Protein AF-0000000084422857 (afdb_homodimer)

Nearest PDB structures (foldseek):
  7nqh-assembly1_Bw  TM=5.079E-01  e=3.315E-03  Sus scrofa
  7l20-assembly1_5  TM=5.052E-01  e=7.073E-02  Homo sapiens
  7oi6-assembly1_5  TM=4.674E-01  e=1.037E-01  Homo sapiens
  6vmi-assembly1_s  TM=4.384E-01  e=9.295E-02  Homo sapiens
  7a5g-assembly1_53  TM=4.399E-01  e=1.290E-01  Homo sapiens

Radius of gyration: 30.98 Å; Cα contacts (8 Å, |Δi|>4): 1286; chains: 2; bounding box: 88×101×85 Å

Solvent-accessible surface area (backbone atoms only — not comparable to full-atom values): 49419 Å² total; per-residue (Å²): 133,88,72,71,28,60,42,71,68,48,36,54,52,49,35,54,75,68,71,48,62,88,83,58,44,53,79,71,50,79,84,55,50,40,20,89,60,55,47,70,70,57,42,56,39,62,34,55,25,46,40,84,39,53,41,39,59,63,38,37,59,70,56,34,38,74,70,71,34,45,66,67,38,37,53,50,26,44,52,50,46,69,66,38,79,30,41,65,54,43,48,72,46,30,70,57,52,64,69,56,39,33,66,72,29,36,71,76,21,18,57,44,25,61,26,49,52,30,43,46,56,26,59,43,65,54,78,55,62,79,70,74,75,64,80,81,75,76,74,81,76,82,46,75,86,78,81,85,80,83,73,83,78,77,76,76,80,70,80,79,76,79,78,83,82,78,82,77,78,79,79,79,79,85,73,78,85,76,77,79,77,73,82,58,77,71,72,68,74,75,75,79,78,68,72,83,72,80,72,58,52,38,67,80,76,75,72,86,78,67,92,49,67,81,64,65,52,54,36,90,33,48,53,38,29,44,50,19,50,42,41,45,58,29,55,65,47,57,59,47,54,70,58,47,59,50,54,39,53,42,60,52,76,27,41,25,35,35,70,88,63,47,75,46,35,44,21,70,36,57,15,29,31,29,35,62,82,40,68,78,42,50,77,70,30,40,28,45,65,36,29,38,46,49,88,75,39,97,51,35,61,53,55,53,48,26,53,50,40,36,52,51,13,41,43,34,64,54,59,81,56,79,86,60,44,41,98,85,56,35,36,74,48,45,36,44,33,33,24,28,48,30,32,33,48,28,43,35,38,33,36,68,65,27,52,30,55,54,34,45,62,59,70,67,75,71,72,66,64,65,83,72,73,70,74,81,64,60,81,82,66,61,71,71,78,84,76,58,44,39,35,37,40,32,29,30,61,34,41,64,58,36,45,42,31,47,56,33,48,50,23,51,52,39,16,42,52,53,47,54,42,50,54,50,51,52,52,52,54,52,54,60,69,72,104,130,89,72,71,28,60,41,72,69,47,38,54,53,49,36,54,73,69,71,47,61,88,83,57,43,53,77,71,48,78,84,55,49,40,20,90,60,56,46,71,70,59,41,56,39,64,32,56,26,45,40,85,40,53,40,38,59,62,38,37,59,68,57,33,38,75,70,70,33,45,66,68,40,38,52,50,27,44,53,51,46,69,66,39,80,28,41,64,55,43,46,72,46,30,71,56,53,66,70,56,38,34,67,71,29,38,71,76,21,18,56,45,25,62,28,50,52,30,44,48,57,24,59,42,66,55,77,59,62,80,68,75,75,65,76,81,75,76,74,81,78,82,48,73,83,80,77,85,78,79,74,80,75,76,78,78,81,74,83,81,80,79,77,82,81,76,84,78,80,81,80,79,78,86,74,78,85,77,74,80,78,74,81,60,78,71,72,69,74,75,76,80,78,69,74,84,69,80,73,59,51,39,68,80,75,75,70,86,78,67,93,51,66,81,65,65,52,54,38,90,33,50,53,38,30,43,49,19,51,44,41,45,57,29,56,66,48,55,60,48,53,69,59,47,57,50,56,40,54,43,59,51,76,29,41,24,35,35,69,88,61,48,75,48,35,43,19,68,36,58,16,30,32,28,34,63,82,39,72,78,42,49,77,69,30,40,28,46,64,34,28,37,45,49,88,75,39,97,50,37,61,54,55,53,47,24,52,49,39,37,51,51,14,40,43,33,63,53,60,80,54,78,86,61,42,41,98,83,55,36,36,74,47,46,37,44,34,32,24,27,48,30,32,33,47,28,41,34,36,32,37,68,64,26,51,30,54,56,35,45,61,60,71,66,75,72,73,67,65,67,86,72,72,66,72,79,64,60,79,84,66,60,71,71,78,84,78,59,43,39,36,37,40,32,28,30,60,34,40,66,57,36,44,43,30,47,55,34,47,52,22,51,52,39,16,41,53,53,46,54,41,50,54,50,51,52,52,54,53,52,54,59,70,70,104

Sequence (870 aa):
MAFLPDSQRSWLKRIETAKLQTTKTIHSFESAASGSKITLQQFLLLRVLWVKNEANELSDLSKLSKWNIPQQNIEAARKHLKALPNWVQYISTISKNLSWHQEKGFSSLGTFSLVRLYQLNSKSLDISQRLFIPKLEFSPMRTRSHGLAGSAQARDGNPVTPTRSKKKATASDYSSLVDEATADFEGIHIDDDESPESLLHISPFSPPTGDLGPAFKSISDEQIVNTALLLYLQALLINICEIGADWTPERRALVVKKKDGQKVYEARVDGFLRYQHDENSPIMAIVEVKPSIREQTLETDAIRMQEGAQMAAWISQHPPTPSELTPGGIFSRLLVSQDRHQIYLTFAEFDTDYVHYICDTTSSPKLSTPLGKKPSTPPSQIPPPKLSFLKMNEYGPFDIGIESHMSSLGQIVLAFSCRACEIRKKALSKAQRQKMAFLPDSQRSWLKRIETAKLQTTKTIHSFESAASGSKITLQQFLLLRVLWVKNEANELSDLSKLSKWNIPQQNIEAARKHLKALPNWVQYISTISKNLSWHQEKGFSSLGTFSLVRLYQLNSKSLDISQRLFIPKLEFSPMRTRSHGLAGSAQARDGNPVTPTRSKKKATASDYSSLVDEATADFEGIHIDDDESPESLLHISPFSPPTGDLGPAFKSISDEQIVNTALLLYLQALLINICEIGADWTPERRALVVKKKDGQKVYEARVDGFLRYQHDENSPIMAIVEVKPSIREQTLETDAIRMQEGAQMAAWISQHPPTPSELTPGGIFSRLLVSQDRHQIYLTFAEFDTDYVHYICDTTSSPKLSTPLGKKPSTPPSQIPPPKLSFLKMNEYGPFDIGIESHMSSLGQIVLAFSCRACEIRKKALSKAQRQK

Structure (mmCIF, N/CA/C/O backbone):
data_AF-0000000084422857-model_v1
#
loop_
_entity.id
_entity.type
_entity.pdbx_description
1 polymer 'Uncharacterized protein'
#
loop_
_atom_site.group_PDB
_atom_site.id
_atom_site.type_symbol
_atom_site.label_atom_id
_atom_site.label_alt_id
_atom_site.label_comp_id
_atom_site.label_asym_id
_atom_site.label_entity_id
_atom_site.label_seq_id
_atom_site.pdbx_PDB_ins_code
_atom_site.Cartn_x
_atom_site.Cartn_y
_atom_site.Cartn_z
_atom_site.occupancy
_atom_site.B_iso_or_equiv
_atom_site.auth_seq_id
_atom_site.auth_comp_id
_atom_site.auth_asym_id
_atom_site.auth_atom_id
_atom_site.pdbx_PDB_model_num
ATOM 1 N N . MET A 1 1 ? -7.625 -7.953 -33.094 1 36.84 1 MET A N 1
ATOM 2 C CA . MET A 1 1 ? -7.344 -7.824 -31.656 1 36.84 1 MET A CA 1
ATOM 3 C C . MET A 1 1 ? -6.363 -8.898 -31.203 1 36.84 1 MET A C 1
ATOM 5 O O . MET A 1 1 ? -6.656 -10.094 -31.297 1 36.84 1 MET A O 1
ATOM 9 N N . ALA A 1 2 ? -5.105 -8.805 -31.516 1 50.41 2 ALA A N 1
ATOM 10 C CA . ALA A 1 2 ? -4.039 -9.805 -31.562 1 50.41 2 ALA A CA 1
ATOM 11 C C . ALA A 1 2 ? -3.838 -10.461 -30.203 1 50.41 2 ALA A C 1
ATOM 13 O O . ALA A 1 2 ? -3.711 -9.766 -29.188 1 50.41 2 ALA A O 1
ATOM 14 N N . PHE A 1 3 ? -4.383 -11.773 -29.922 1 76.44 3 PHE A N 1
ATOM 15 C CA . PHE A 1 3 ? -4.375 -12.703 -28.797 1 76.44 3 PHE A CA 1
ATOM 16 C C . PHE A 1 3 ? -2.967 -13.234 -28.547 1 76.44 3 PHE A C 1
ATOM 18 O O . PHE A 1 3 ? -2.168 -13.352 -29.484 1 76.44 3 PHE A O 1
ATOM 25 N N . LEU A 1 4 ? -2.543 -13.18 -27.375 1 91.62 4 LEU A N 1
ATOM 26 C CA . LEU A 1 4 ? -1.297 -13.836 -26.984 1 91.62 4 LEU A CA 1
ATOM 27 C C . LEU A 1 4 ? -1.314 -15.305 -27.391 1 91.62 4 LEU A C 1
ATOM 29 O O . LEU A 1 4 ? -2.375 -15.938 -27.406 1 91.62 4 LEU A O 1
ATOM 33 N N . PRO A 1 5 ? -0.218 -15.758 -27.984 1 95.75 5 PRO A N 1
ATOM 34 C CA . PRO A 1 5 ? -0.209 -17.172 -28.375 1 95.75 5 PRO A CA 1
ATOM 35 C C . PRO A 1 5 ? -0.528 -18.109 -27.219 1 95.75 5 PRO A C 1
ATOM 37 O O . PRO A 1 5 ? -0.046 -17.906 -26.094 1 95.75 5 PRO A O 1
ATOM 40 N N . ASP A 1 6 ? -1.308 -19.141 -27.484 1 95.94 6 ASP A N 1
ATOM 41 C CA . ASP A 1 6 ? -1.706 -20.094 -26.453 1 95.94 6 ASP A CA 1
ATOM 42 C C . ASP A 1 6 ? -1.127 -21.484 -26.75 1 95.94 6 ASP A C 1
ATOM 44 O O . ASP A 1 6 ? -1.357 -22.422 -25.984 1 95.94 6 ASP A O 1
ATOM 48 N N . SER A 1 7 ? -0.45 -21.578 -27.875 1 94.94 7 SER A N 1
ATOM 49 C CA . SER A 1 7 ? 0.187 -22.828 -28.297 1 94.94 7 SER A CA 1
ATOM 50 C C . SER A 1 7 ? 1.468 -22.562 -29.078 1 94.94 7 SER A C 1
ATOM 52 O O . SER A 1 7 ? 1.715 -21.422 -29.5 1 94.94 7 SER A O 1
ATOM 54 N N . GLN A 1 8 ? 2.217 -23.625 -29.203 1 93.81 8 GLN A N 1
ATOM 55 C CA . GLN A 1 8 ? 3.439 -23.5 -30 1 93.81 8 GLN A CA 1
ATOM 56 C C . GLN A 1 8 ? 3.131 -23.062 -31.422 1 93.81 8 GLN A C 1
ATOM 58 O O . GLN A 1 8 ? 3.834 -22.234 -32 1 93.81 8 GLN A O 1
ATOM 63 N N . ARG A 1 9 ? 2.133 -23.625 -31.953 1 93 9 ARG A N 1
ATOM 64 C CA . ARG A 1 9 ? 1.729 -23.297 -33.312 1 93 9 ARG A CA 1
ATOM 65 C C . ARG A 1 9 ? 1.381 -21.828 -33.438 1 93 9 ARG A C 1
ATOM 67 O O . ARG A 1 9 ? 1.827 -21.156 -34.375 1 93 9 ARG A O 1
ATOM 74 N N . SER A 1 10 ? 0.589 -21.406 -32.5 1 94 10 SER A N 1
ATOM 75 C CA . SER A 1 10 ? 0.196 -20 -32.5 1 94 10 SER A CA 1
ATOM 76 C C . SER A 1 10 ? 1.395 -19.094 -32.25 1 94 10 SER A C 1
ATOM 78 O O . SER A 1 10 ? 1.451 -17.984 -32.781 1 94 10 SER A O 1
ATOM 80 N N . TRP A 1 11 ? 2.223 -19.516 -31.484 1 95.12 11 TRP A N 1
ATOM 81 C CA . TRP A 1 11 ? 3.445 -18.766 -31.234 1 95.12 11 TRP A CA 1
ATOM 82 C C . TRP A 1 11 ? 4.281 -18.625 -32.5 1 95.12 11 TRP A C 1
ATOM 84 O O . TRP A 1 11 ? 4.73 -17.531 -32.844 1 95.12 11 TRP A O 1
ATOM 94 N N . LEU A 1 12 ? 4.512 -19.672 -33.219 1 93.06 12 LEU A N 1
ATOM 95 C CA . LEU A 1 12 ? 5.273 -19.656 -34.469 1 93.06 12 LEU A CA 1
ATOM 96 C C . LEU A 1 12 ? 4.664 -18.688 -35.469 1 93.06 12 LEU A C 1
ATOM 98 O O . LEU A 1 12 ? 5.383 -17.953 -36.156 1 93.06 12 LEU A O 1
ATOM 102 N N . LYS A 1 13 ? 3.398 -18.703 -35.531 1 92.81 13 LYS A N 1
ATOM 103 C CA . LYS A 1 13 ? 2.705 -17.781 -36.406 1 92.81 13 LYS A CA 1
ATOM 104 C C . LYS A 1 13 ? 2.979 -16.328 -36.031 1 92.81 13 LYS A C 1
ATOM 106 O O . LYS A 1 13 ? 3.184 -15.484 -36.906 1 92.81 13 LYS A O 1
ATOM 111 N N . ARG A 1 14 ? 2.963 -16.109 -34.781 1 93.38 14 ARG A N 1
ATOM 112 C CA . ARG A 1 14 ? 3.188 -14.742 -34.281 1 93.38 14 ARG A CA 1
ATOM 113 C C . ARG A 1 14 ? 4.629 -14.312 -34.531 1 93.38 14 ARG A C 1
ATOM 115 O O . ARG A 1 14 ? 4.887 -13.141 -34.844 1 93.38 14 ARG A O 1
ATOM 122 N N . ILE A 1 15 ? 5.516 -15.211 -34.344 1 93.25 15 ILE A N 1
ATOM 123 C CA . ILE A 1 15 ? 6.926 -14.938 -34.625 1 93.25 15 ILE A CA 1
ATOM 124 C C . ILE A 1 15 ? 7.102 -14.531 -36.094 1 93.25 15 ILE A C 1
ATOM 126 O O . ILE A 1 15 ? 7.816 -13.57 -36.375 1 93.25 15 ILE A O 1
ATOM 130 N N . GLU A 1 16 ? 6.5 -15.203 -36.938 1 91.94 16 GLU A N 1
ATOM 131 C CA . GLU A 1 16 ? 6.559 -14.891 -38.344 1 91.94 16 GLU A CA 1
ATOM 132 C C . GLU A 1 16 ? 5.965 -13.516 -38.656 1 91.94 16 GLU A C 1
ATOM 134 O O . GLU A 1 16 ? 6.555 -12.727 -39.375 1 91.94 16 GLU A O 1
ATOM 139 N N . THR A 1 17 ? 4.844 -13.289 -38.031 1 91.56 17 THR A N 1
ATOM 140 C CA . THR A 1 17 ? 4.152 -12.023 -38.281 1 91.56 17 THR A CA 1
ATOM 141 C C . THR A 1 17 ? 4.977 -10.859 -37.719 1 91.56 17 THR A C 1
ATOM 143 O O . THR A 1 17 ? 4.961 -9.766 -38.312 1 91.56 17 THR A O 1
ATOM 146 N N . ALA A 1 18 ? 5.652 -11.109 -36.688 1 91.25 18 ALA A N 1
ATOM 147 C CA . ALA A 1 18 ? 6.457 -10.062 -36.062 1 91.25 18 ALA A CA 1
ATOM 148 C C . ALA A 1 18 ? 7.82 -9.945 -36.719 1 91.25 18 ALA A C 1
ATOM 150 O O . ALA A 1 18 ? 8.664 -9.148 -36.312 1 91.25 18 ALA A O 1
ATOM 151 N N . LYS A 1 19 ? 8.133 -10.773 -37.719 1 89.75 19 LYS A N 1
ATOM 152 C CA . LYS A 1 19 ? 9.375 -10.781 -38.5 1 89.75 19 LYS A CA 1
ATOM 153 C C . LYS A 1 19 ? 10.57 -11.078 -37.594 1 89.75 19 LYS A C 1
ATOM 155 O O . LYS A 1 19 ? 11.609 -10.414 -37.688 1 89.75 19 LYS A O 1
ATOM 160 N N . LEU A 1 20 ? 10.312 -11.961 -36.719 1 89.56 20 LEU A N 1
ATOM 161 C CA . LEU A 1 20 ? 11.383 -12.453 -35.844 1 89.56 20 LEU A CA 1
ATOM 162 C C . LEU A 1 20 ? 11.875 -13.812 -36.312 1 89.56 20 LEU A C 1
ATOM 164 O O . LEU A 1 20 ? 11.109 -14.594 -36.875 1 89.56 20 LEU A O 1
ATOM 168 N N . GLN A 1 21 ? 13.195 -13.953 -36.156 1 84.56 21 GLN A N 1
ATOM 169 C CA . GLN A 1 21 ? 13.742 -15.281 -36.406 1 84.56 21 GLN A CA 1
ATOM 170 C C . GLN A 1 21 ? 13.508 -16.219 -35.219 1 84.56 21 GLN A C 1
ATOM 172 O O . GLN A 1 21 ? 13.617 -15.797 -34.062 1 84.56 21 GLN A O 1
ATOM 177 N N . THR A 1 22 ? 13.25 -17.422 -35.531 1 78.62 22 THR A N 1
ATOM 178 C CA . THR A 1 22 ? 12.992 -18.406 -34.469 1 78.62 22 THR A CA 1
ATOM 179 C C . THR A 1 22 ? 14.25 -18.672 -33.656 1 78.62 22 THR A C 1
ATOM 181 O O . THR A 1 22 ? 14.164 -19.172 -32.531 1 78.62 22 THR A O 1
ATOM 184 N N . THR A 1 23 ? 15.398 -18.328 -34.156 1 79.5 23 THR A N 1
ATOM 185 C CA . THR A 1 23 ? 16.672 -18.578 -33.5 1 79.5 23 THR A CA 1
ATOM 186 C C . THR A 1 23 ? 17.016 -17.438 -32.531 1 79.5 23 THR A C 1
ATOM 188 O O . THR A 1 23 ? 17.922 -17.562 -31.703 1 79.5 23 THR A O 1
ATOM 191 N N . LYS A 1 24 ? 16.281 -16.438 -32.688 1 86.19 24 LYS A N 1
ATOM 192 C CA . LYS A 1 24 ? 16.547 -15.289 -31.828 1 86.19 24 LYS A CA 1
ATOM 193 C C . LYS A 1 24 ? 16.094 -15.547 -30.391 1 86.19 24 LYS A C 1
ATOM 195 O O . LYS A 1 24 ? 15.047 -16.156 -30.172 1 86.19 24 LYS A O 1
ATOM 200 N N . THR A 1 25 ? 16.922 -15.109 -29.484 1 91.94 25 THR A N 1
ATOM 201 C CA . THR A 1 25 ? 16.625 -15.297 -28.078 1 91.94 25 THR A CA 1
ATOM 202 C C . THR A 1 25 ? 16.453 -13.945 -27.375 1 91.94 25 THR A C 1
ATOM 204 O O . THR A 1 25 ? 16.844 -12.906 -27.922 1 91.94 25 THR A O 1
ATOM 207 N N . ILE A 1 26 ? 15.836 -14.039 -26.203 1 94.94 26 ILE A N 1
ATOM 208 C CA . ILE A 1 26 ? 15.625 -12.828 -25.422 1 94.94 26 ILE A CA 1
ATOM 209 C C . ILE A 1 26 ? 16.969 -12.227 -25.031 1 94.94 26 ILE A C 1
ATOM 211 O O . ILE A 1 26 ? 17.094 -11.008 -24.875 1 94.94 26 ILE A O 1
ATOM 215 N N . HIS A 1 27 ? 17.969 -12.969 -24.953 1 94.25 27 HIS A N 1
ATOM 216 C CA . HIS A 1 27 ? 19.297 -12.555 -24.5 1 94.25 27 HIS A CA 1
ATOM 217 C C . HIS A 1 27 ? 20.031 -11.789 -25.594 1 94.25 27 HIS A C 1
ATOM 219 O O . HIS A 1 27 ? 20.969 -11.039 -25.312 1 94.25 27 HIS A O 1
ATOM 225 N N . SER A 1 28 ? 19.641 -11.992 -26.766 1 89.44 28 SER A N 1
ATOM 226 C CA . SER A 1 28 ? 20.281 -11.305 -27.891 1 89.44 28 SER A CA 1
ATOM 227 C C . SER A 1 28 ? 19.453 -10.109 -28.344 1 89.44 28 SER A C 1
ATOM 229 O O . SER A 1 28 ? 19.797 -9.445 -29.328 1 89.44 28 SER A O 1
ATOM 231 N N . PHE A 1 29 ? 18.312 -9.961 -27.688 1 87.44 29 PHE A N 1
ATOM 232 C CA . PHE A 1 29 ? 17.422 -8.867 -28.062 1 87.44 29 PHE A CA 1
ATOM 233 C C . PHE A 1 29 ? 18.031 -7.523 -27.688 1 87.44 29 PHE A C 1
ATOM 235 O O . PHE A 1 29 ? 18.422 -7.32 -26.531 1 87.44 29 PHE A O 1
ATOM 242 N N . GLU A 1 30 ? 18.156 -6.637 -28.641 1 80.69 30 GLU A N 1
ATOM 243 C CA . GLU A 1 30 ? 18.75 -5.328 -28.406 1 80.69 30 GLU A CA 1
ATOM 244 C C . GLU A 1 30 ? 17.766 -4.375 -27.75 1 80.69 30 GLU A C 1
ATOM 246 O O . GLU A 1 30 ? 16.594 -4.297 -28.172 1 80.69 30 GLU A O 1
ATOM 251 N N . SER A 1 31 ? 18.156 -3.688 -26.734 1 81.44 31 SER A N 1
ATOM 252 C CA . SER A 1 31 ? 17.422 -2.605 -26.078 1 81.44 31 SER A CA 1
ATOM 253 C C . SER A 1 31 ? 16.125 -3.104 -25.469 1 81.44 31 SER A C 1
ATOM 255 O O . SER A 1 31 ? 15.047 -2.58 -25.781 1 81.44 31 SER A O 1
ATOM 257 N N . ALA A 1 32 ? 16.219 -4.055 -24.656 1 86.31 32 ALA A N 1
ATOM 258 C CA . ALA A 1 32 ? 15.039 -4.609 -24 1 86.31 32 ALA A CA 1
ATOM 259 C C . ALA A 1 32 ? 14.438 -3.609 -23.016 1 86.31 32 ALA A C 1
ATOM 261 O O . ALA A 1 32 ? 15.156 -2.963 -22.25 1 86.31 32 ALA A O 1
ATOM 262 N N . ALA A 1 33 ? 13.172 -3.387 -23.172 1 85 33 ALA A N 1
ATOM 263 C CA . ALA A 1 33 ? 12.422 -2.559 -22.234 1 85 33 ALA A CA 1
ATOM 264 C C . ALA A 1 33 ? 12.203 -3.289 -20.906 1 85 33 ALA A C 1
ATOM 266 O O . ALA A 1 33 ? 12.344 -4.512 -20.844 1 85 33 ALA A O 1
ATOM 267 N N . SER A 1 34 ? 11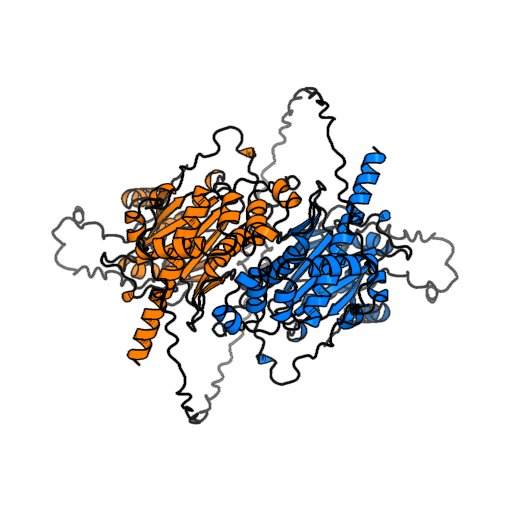.938 -2.477 -19.906 1 89 34 SER A N 1
ATOM 268 C CA . SER A 1 34 ? 11.578 -3.072 -18.609 1 89 34 SER A CA 1
ATOM 269 C C . SER A 1 34 ? 10.312 -3.918 -18.734 1 89 34 SER A C 1
ATOM 271 O O . SER A 1 34 ? 9.57 -3.803 -19.703 1 89 34 SER A O 1
ATOM 273 N N . GLY A 1 35 ? 10.086 -4.77 -17.797 1 88.62 35 GLY A N 1
ATOM 274 C CA . GLY A 1 35 ? 8.898 -5.617 -17.781 1 88.62 35 GLY A CA 1
ATOM 275 C C . GLY A 1 35 ? 7.605 -4.836 -17.938 1 88.62 35 GLY A C 1
ATOM 276 O O . GLY A 1 35 ? 6.684 -5.277 -18.625 1 88.62 35 GLY A O 1
ATOM 277 N N . SER A 1 36 ? 7.559 -3.693 -17.312 1 89.19 36 SER A N 1
ATOM 278 C CA . SER A 1 36 ? 6.336 -2.902 -17.312 1 89.19 36 SER A CA 1
ATOM 279 C C . SER A 1 36 ? 6.066 -2.293 -18.688 1 89.19 36 SER A C 1
ATOM 281 O O . SER A 1 36 ? 4.93 -1.938 -19 1 89.19 36 SER A O 1
ATOM 283 N N . LYS A 1 37 ? 7.066 -2.211 -19.531 1 90.06 37 LYS A N 1
ATOM 284 C CA . LYS A 1 37 ? 6.941 -1.625 -20.859 1 90.06 37 LYS A CA 1
ATOM 285 C C . LYS A 1 37 ? 7.312 -2.635 -21.938 1 90.06 37 LYS A C 1
ATOM 287 O O . LYS A 1 37 ? 7.773 -2.254 -23.016 1 90.06 37 LYS A O 1
ATOM 292 N N . ILE A 1 38 ? 7.086 -3.844 -21.609 1 93.31 38 ILE A N 1
ATOM 293 C CA . ILE A 1 38 ? 7.527 -4.902 -22.516 1 93.31 38 ILE A CA 1
ATOM 294 C C . ILE A 1 38 ? 6.789 -4.789 -23.844 1 93.31 38 ILE A C 1
ATOM 296 O O . ILE A 1 38 ? 5.586 -4.516 -23.875 1 93.31 38 ILE A O 1
ATOM 300 N N . THR A 1 39 ? 7.551 -5.023 -24.906 1 91.75 39 THR A N 1
ATOM 301 C CA . THR A 1 39 ? 6.965 -5.02 -26.234 1 91.75 39 THR A CA 1
ATOM 302 C C . THR A 1 39 ? 6.543 -6.43 -26.641 1 91.75 39 THR A C 1
ATOM 304 O O . THR A 1 39 ? 6.965 -7.41 -26.031 1 91.75 39 THR A O 1
ATOM 307 N N . LEU A 1 40 ? 5.773 -6.523 -27.703 1 92.38 40 LEU A N 1
ATOM 308 C CA . LEU A 1 40 ? 5.32 -7.82 -28.188 1 92.38 40 LEU A CA 1
ATOM 309 C C . LEU A 1 40 ? 6.5 -8.672 -28.641 1 92.38 40 LEU A C 1
ATOM 311 O O . LEU A 1 40 ? 6.543 -9.875 -28.375 1 92.38 40 LEU A O 1
ATOM 315 N N . GLN A 1 41 ? 7.422 -8.062 -29.328 1 92.81 41 GLN A N 1
ATOM 316 C CA . GLN A 1 41 ? 8.586 -8.797 -29.797 1 92.81 41 GLN A CA 1
ATOM 317 C C . GLN A 1 41 ? 9.375 -9.406 -28.641 1 92.81 41 GLN A C 1
ATOM 319 O O . GLN A 1 41 ? 9.734 -10.586 -28.688 1 92.81 41 GLN A O 1
ATOM 324 N N . GLN A 1 42 ? 9.578 -8.609 -27.703 1 94.06 42 GLN A N 1
ATOM 325 C CA . GLN A 1 42 ? 10.273 -9.07 -26.5 1 94.06 42 GLN A CA 1
ATOM 326 C C . GLN A 1 42 ? 9.508 -10.211 -25.828 1 94.06 42 GLN A C 1
ATOM 328 O O . GLN A 1 42 ? 10.109 -11.195 -25.406 1 94.06 42 GLN A O 1
ATOM 333 N N . PHE A 1 43 ? 8.242 -10.062 -25.812 1 95.12 43 PHE A N 1
ATOM 334 C CA . PHE A 1 43 ? 7.383 -11.055 -25.172 1 95.12 43 PHE A CA 1
ATOM 335 C C . PHE A 1 43 ? 7.465 -12.391 -25.906 1 95.12 43 PHE A C 1
ATOM 337 O O . PHE A 1 43 ? 7.547 -13.445 -25.281 1 95.12 43 PHE A O 1
ATOM 344 N N . LEU A 1 44 ? 7.426 -12.336 -27.125 1 95.44 44 LEU A N 1
ATOM 345 C CA . LEU A 1 44 ? 7.512 -13.547 -27.922 1 95.44 44 LEU A CA 1
ATOM 346 C C . LEU A 1 44 ? 8.844 -14.258 -27.703 1 95.44 44 LEU A C 1
ATOM 348 O O . LEU A 1 44 ? 8.891 -15.492 -27.672 1 95.44 44 LEU A O 1
ATOM 352 N N . LEU A 1 45 ? 9.828 -13.492 -27.453 1 96 45 LEU A N 1
ATOM 353 C CA . LEU A 1 45 ? 11.148 -14.078 -27.25 1 96 45 LEU A CA 1
ATOM 354 C C . LEU A 1 45 ? 11.266 -14.688 -25.859 1 96 45 LEU A C 1
ATOM 356 O O . LEU A 1 45 ? 12.18 -15.461 -25.594 1 96 45 LEU A O 1
ATOM 360 N N . LEU A 1 46 ? 10.352 -14.32 -25.031 1 97.31 46 LEU A N 1
ATOM 361 C CA . LEU A 1 46 ? 10.305 -14.984 -23.734 1 97.31 46 LEU A CA 1
ATOM 362 C C . LEU A 1 46 ? 9.688 -16.375 -23.859 1 97.31 46 LEU A C 1
ATOM 364 O O . LEU A 1 46 ? 9.727 -17.156 -22.906 1 97.31 46 LEU A O 1
ATOM 368 N N . ARG A 1 47 ? 9.109 -16.656 -25 1 97 47 ARG A N 1
ATOM 369 C CA . ARG A 1 47 ? 8.461 -17.922 -25.281 1 97 47 ARG A CA 1
ATOM 370 C C . ARG A 1 47 ? 7.359 -18.219 -24.266 1 97 47 ARG A C 1
ATOM 372 O O . ARG A 1 47 ? 7.281 -19.312 -23.719 1 97 47 ARG A O 1
ATOM 379 N N . VAL A 1 48 ? 6.52 -17.203 -24.062 1 97.94 48 VAL A N 1
ATOM 380 C CA . VAL A 1 48 ? 5.395 -17.328 -23.141 1 97.94 48 VAL A CA 1
ATOM 381 C C . VAL A 1 48 ? 4.129 -17.688 -23.922 1 97.94 48 VAL A C 1
ATOM 383 O O . VAL A 1 48 ? 3.826 -17.078 -24.938 1 97.94 48 VAL A O 1
ATOM 386 N N . LEU A 1 49 ? 3.479 -18.688 -23.453 1 97.94 49 LEU A N 1
ATOM 387 C CA . LEU A 1 49 ? 2.137 -19.031 -23.922 1 97.94 49 LEU A CA 1
ATOM 388 C C . LEU A 1 49 ? 1.092 -18.656 -22.875 1 97.94 49 LEU A C 1
ATOM 390 O O . LEU A 1 49 ? 1.316 -18.844 -21.672 1 97.94 49 LEU A O 1
ATOM 394 N N . TRP A 1 50 ? -0.022 -18.156 -23.328 1 97.69 50 TRP A N 1
ATOM 395 C CA . TRP A 1 50 ? -1.04 -17.719 -22.391 1 97.69 50 TRP A CA 1
ATOM 396 C C . TRP A 1 50 ? -2.359 -18.438 -22.625 1 97.69 50 TRP A C 1
ATOM 398 O O . TRP A 1 50 ? -2.963 -18.312 -23.688 1 97.69 50 TRP A O 1
ATOM 408 N N . VAL A 1 51 ? -2.799 -19.141 -21.609 1 97 51 VAL A N 1
ATOM 409 C CA . VAL A 1 51 ? -4.039 -19.922 -21.672 1 97 51 VAL A CA 1
ATOM 410 C C . VAL A 1 51 ? -5.051 -19.344 -20.688 1 97 51 VAL A C 1
ATOM 412 O O . VAL A 1 51 ? -4.77 -19.25 -19.484 1 97 51 VAL A O 1
ATOM 415 N N . LYS A 1 52 ? -6.184 -19.016 -21.141 1 95.44 52 LYS A N 1
ATOM 416 C CA . LYS A 1 52 ? -7.246 -18.469 -20.297 1 95.44 52 LYS A CA 1
ATOM 417 C C . LYS A 1 52 ? -8.227 -19.562 -19.875 1 95.44 52 LYS A C 1
ATOM 419 O O . LYS A 1 52 ? -8.648 -20.375 -20.703 1 95.44 52 LYS A O 1
ATOM 424 N N . ASN A 1 53 ? -8.469 -19.594 -18.625 1 96.19 53 ASN A N 1
ATOM 425 C CA . ASN A 1 53 ? -9.469 -20.484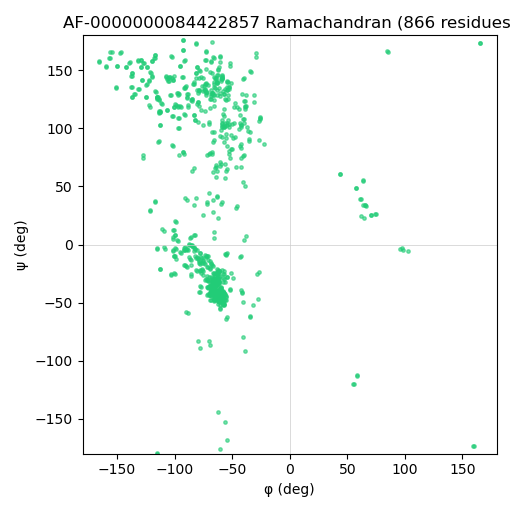 -18.047 1 96.19 53 ASN A CA 1
ATOM 426 C C . ASN A 1 53 ? -10.461 -19.734 -17.172 1 96.19 53 ASN A C 1
ATOM 428 O O . ASN A 1 53 ? -10.148 -18.641 -16.672 1 96.19 53 ASN A O 1
ATOM 432 N N . GLU A 1 54 ? -11.586 -20.281 -17.016 1 95.38 54 GLU A N 1
ATOM 433 C CA . GLU A 1 54 ? -12.57 -19.703 -16.109 1 95.38 54 GLU A CA 1
ATOM 434 C C . GLU A 1 54 ? -12.273 -20.078 -14.648 1 95.38 54 GLU A C 1
ATOM 436 O O . GLU A 1 54 ? -11.742 -21.156 -14.375 1 95.38 54 GLU A O 1
ATOM 441 N N . ALA A 1 55 ? -12.719 -19.188 -13.805 1 95.5 55 ALA A N 1
ATOM 442 C CA . ALA A 1 55 ? -12.484 -19.406 -12.375 1 95.5 55 ALA A CA 1
ATOM 443 C C . ALA A 1 55 ? -13.109 -20.703 -11.914 1 95.5 55 ALA A C 1
ATOM 445 O O . ALA A 1 55 ? -12.539 -21.422 -11.086 1 95.5 55 ALA A O 1
ATOM 446 N N . ASN A 1 56 ? -14.227 -21.031 -12.375 1 94.31 56 ASN A N 1
ATOM 447 C CA . ASN A 1 56 ? -14.992 -22.156 -11.875 1 94.31 56 ASN A CA 1
ATOM 448 C C . ASN A 1 56 ? -14.312 -23.484 -12.203 1 94.31 56 ASN A C 1
ATOM 450 O O . ASN A 1 56 ? -14.656 -24.531 -11.633 1 94.31 56 ASN A O 1
ATOM 454 N N . GLU A 1 57 ? -13.375 -23.484 -13.125 1 95.19 57 GLU A N 1
ATOM 455 C CA . GLU A 1 57 ? -12.617 -24.688 -13.43 1 95.19 57 GLU A CA 1
ATOM 456 C C . GLU A 1 57 ? -11.82 -25.156 -12.219 1 95.19 57 GLU A C 1
ATOM 458 O O . GLU A 1 57 ? -11.492 -26.344 -12.102 1 95.19 57 GLU A O 1
ATOM 463 N N . LEU A 1 58 ? -11.562 -24.266 -11.312 1 95.62 58 LEU A N 1
ATOM 464 C CA . LEU A 1 58 ? -10.773 -24.594 -10.133 1 95.62 58 LEU A CA 1
ATOM 465 C C . LEU A 1 58 ? -11.648 -25.234 -9.055 1 95.62 58 LEU A C 1
ATOM 467 O O . LEU A 1 58 ? -11.148 -25.641 -8 1 95.62 58 LEU A O 1
ATOM 471 N N . SER A 1 59 ? -12.914 -25.328 -9.344 1 92.56 59 SER A N 1
ATOM 472 C CA . SER A 1 59 ? -13.781 -26.094 -8.438 1 92.56 59 SER A CA 1
ATOM 473 C C . SER A 1 59 ? -13.469 -27.578 -8.492 1 92.56 59 SER A C 1
ATOM 475 O O . SER A 1 59 ? -13.82 -28.328 -7.578 1 92.56 59 SER A O 1
ATOM 477 N N . ASP A 1 60 ? -12.836 -27.922 -9.609 1 90.94 60 ASP A N 1
ATOM 478 C CA . ASP A 1 60 ? -12.398 -29.297 -9.797 1 90.94 60 ASP A CA 1
ATOM 479 C C . ASP A 1 60 ? -11.109 -29.578 -9.031 1 90.94 60 ASP A C 1
ATOM 481 O O . ASP A 1 60 ? -10.039 -29.094 -9.398 1 90.94 60 ASP A O 1
ATOM 485 N N . LEU A 1 61 ? -11.164 -30.484 -8.141 1 90.44 61 LEU A N 1
ATOM 486 C CA . LEU A 1 61 ? -10.031 -30.797 -7.277 1 90.44 61 LEU A CA 1
ATOM 487 C C . LEU A 1 61 ? -8.891 -31.406 -8.078 1 90.44 61 LEU A C 1
ATOM 489 O O . LEU A 1 61 ? -7.723 -31.25 -7.719 1 90.44 61 LEU A O 1
ATOM 493 N N . SER A 1 62 ? -9.25 -32.031 -9.094 1 90.06 62 SER A N 1
ATOM 494 C CA . SER A 1 62 ? -8.219 -32.625 -9.938 1 90.06 62 SER A CA 1
ATOM 495 C C . SER A 1 62 ? -7.363 -31.547 -10.594 1 90.06 62 SER A C 1
ATOM 497 O O . SER A 1 62 ? -6.156 -31.734 -10.766 1 90.06 62 SER A O 1
ATOM 499 N N . LYS A 1 63 ? -7.988 -30.5 -10.906 1 91.31 63 LYS A N 1
ATOM 500 C CA . LYS A 1 63 ? -7.246 -29.375 -11.484 1 91.31 63 LYS A CA 1
ATOM 501 C C . LYS A 1 63 ? -6.309 -28.75 -10.453 1 91.31 63 LYS A C 1
ATOM 503 O O . LYS A 1 63 ? -5.176 -28.375 -10.781 1 91.31 63 LYS A O 1
ATOM 508 N N . LEU A 1 64 ? -6.754 -28.672 -9.289 1 93.94 64 LEU A N 1
ATOM 509 C CA . LEU A 1 64 ? -5.926 -28.094 -8.227 1 93.94 64 LEU A CA 1
ATOM 510 C C . LEU A 1 64 ? -4.738 -29 -7.922 1 93.94 64 LEU A C 1
ATOM 512 O O . LEU A 1 64 ? -3.639 -28.516 -7.637 1 93.94 64 LEU A O 1
ATOM 516 N N . SER A 1 65 ? -4.941 -30.219 -8.016 1 91.56 65 SER A N 1
ATOM 517 C CA . SER A 1 65 ? -3.865 -31.188 -7.785 1 91.56 65 SER A CA 1
ATOM 518 C C . SER A 1 65 ? -2.758 -31.031 -8.82 1 91.56 65 SER A C 1
ATOM 520 O O . SER A 1 65 ? -1.581 -31.219 -8.516 1 91.56 65 SER A O 1
ATOM 522 N N . LYS A 1 66 ? -3.193 -30.719 -10 1 90.81 66 LYS A N 1
ATOM 523 C CA . LYS A 1 66 ? -2.215 -30.453 -11.055 1 90.81 66 LYS A CA 1
ATOM 524 C C . LYS A 1 66 ? -1.266 -29.328 -10.656 1 90.81 66 LYS A C 1
ATOM 526 O O . LYS A 1 66 ? -0.106 -29.312 -11.078 1 90.81 66 LYS A O 1
ATOM 531 N N . TRP A 1 67 ? -1.757 -28.469 -9.875 1 93.69 67 TRP A N 1
ATOM 532 C CA . TRP A 1 67 ? -0.965 -27.312 -9.469 1 93.69 67 TRP A CA 1
ATOM 533 C C . TRP A 1 67 ? -0.356 -27.531 -8.086 1 93.69 67 TRP A C 1
ATOM 535 O O . TRP A 1 67 ? -0.066 -26.562 -7.371 1 93.69 67 TRP A O 1
ATOM 545 N N . ASN A 1 68 ? -0.279 -28.734 -7.699 1 89.38 68 ASN A N 1
ATOM 546 C CA . ASN A 1 68 ? 0.357 -29.141 -6.453 1 89.38 68 ASN A CA 1
ATOM 547 C C . ASN A 1 68 ? -0.397 -28.625 -5.238 1 89.38 68 ASN A C 1
ATOM 549 O O . ASN A 1 68 ? 0.218 -28.203 -4.254 1 89.38 68 ASN A O 1
ATOM 553 N N . ILE A 1 69 ? -1.687 -28.531 -5.348 1 94.19 69 ILE A N 1
ATOM 554 C CA . ILE A 1 69 ? -2.578 -28.25 -4.23 1 94.19 69 ILE A CA 1
ATOM 555 C C . ILE A 1 69 ? -3.469 -29.453 -3.959 1 94.19 69 ILE A C 1
ATOM 557 O O . ILE A 1 69 ? -4.598 -29.531 -4.453 1 94.19 69 ILE A O 1
ATOM 561 N N . PRO A 1 70 ? -2.98 -30.312 -3.162 1 92.75 70 PRO A N 1
ATOM 562 C CA . PRO A 1 70 ? -3.738 -31.531 -2.928 1 92.75 70 PRO A CA 1
ATOM 563 C C . PRO A 1 70 ? -5.059 -31.281 -2.205 1 92.75 70 PRO A C 1
ATOM 565 O O . PRO A 1 70 ? -5.211 -30.266 -1.521 1 92.75 70 PRO A O 1
ATOM 568 N N . GLN A 1 71 ? -5.883 -32.219 -2.332 1 93.75 71 GLN A N 1
ATOM 569 C CA . GLN A 1 71 ? -7.211 -32.125 -1.727 1 93.75 71 GLN A CA 1
ATOM 570 C C . GLN A 1 71 ? -7.113 -31.969 -0.213 1 93.75 71 GLN A C 1
ATOM 572 O O . GLN A 1 71 ? -7.898 -31.234 0.385 1 93.75 71 GLN A O 1
ATOM 577 N N . GLN A 1 72 ? -6.207 -32.594 0.401 1 94.19 72 GLN A N 1
ATOM 578 C CA . GLN A 1 72 ? -6.035 -32.531 1.849 1 94.19 72 GLN A CA 1
ATOM 579 C C . GLN A 1 72 ? -5.742 -31.109 2.305 1 94.19 72 GLN A C 1
ATOM 581 O O . GLN A 1 72 ? -6.203 -30.672 3.363 1 94.19 72 GLN A O 1
ATOM 586 N N . ASN A 1 73 ? -4.953 -30.406 1.507 1 95.12 73 ASN A N 1
ATOM 587 C CA . ASN A 1 73 ? -4.633 -29.016 1.837 1 95.12 73 ASN A CA 1
ATOM 588 C C . ASN A 1 73 ? -5.852 -28.109 1.7 1 95.12 73 ASN A C 1
ATOM 590 O O . ASN A 1 73 ? -6.016 -27.156 2.475 1 95.12 73 ASN A O 1
ATOM 594 N N . ILE A 1 74 ? -6.641 -28.406 0.739 1 96.19 74 ILE A N 1
ATOM 595 C CA . ILE A 1 74 ? -7.867 -27.641 0.551 1 96.19 74 ILE A CA 1
ATOM 596 C C . ILE A 1 74 ? -8.805 -27.859 1.739 1 96.19 74 ILE A C 1
ATOM 598 O O . ILE A 1 74 ? -9.375 -26.906 2.27 1 96.19 74 ILE A O 1
ATOM 602 N N . GLU A 1 75 ? -8.953 -29.047 2.109 1 95.62 75 GLU A N 1
ATOM 603 C CA . GLU A 1 75 ? -9.805 -29.391 3.248 1 95.62 75 GLU A CA 1
ATOM 604 C C . GLU A 1 75 ? -9.281 -28.75 4.531 1 95.62 75 GLU A C 1
ATOM 606 O O . GLU A 1 75 ? -10.055 -28.234 5.332 1 95.62 75 GLU A O 1
ATOM 611 N N . ALA A 1 76 ? -7.992 -28.797 4.695 1 96.19 76 ALA A N 1
ATOM 612 C CA . ALA A 1 76 ? -7.379 -28.156 5.863 1 96.19 76 ALA A CA 1
ATOM 613 C C . ALA A 1 76 ? -7.621 -26.656 5.867 1 96.19 76 ALA A C 1
ATOM 615 O O . ALA A 1 76 ? -7.922 -26.078 6.91 1 96.19 76 ALA A O 1
ATOM 616 N N . ALA A 1 77 ? -7.461 -26.062 4.738 1 96.94 77 ALA A N 1
ATOM 617 C CA . ALA A 1 77 ? -7.711 -24.625 4.609 1 96.94 77 ALA A CA 1
ATOM 618 C C . ALA A 1 77 ? -9.164 -24.281 4.938 1 96.94 77 ALA A C 1
ATOM 620 O O . ALA A 1 77 ? -9.438 -23.312 5.648 1 96.94 77 ALA A O 1
ATOM 621 N N . ARG A 1 78 ? -10.008 -25.062 4.426 1 96.12 78 ARG A N 1
ATOM 622 C CA . ARG A 1 78 ? -11.43 -24.875 4.684 1 96.12 78 ARG A CA 1
ATOM 623 C C . ARG A 1 78 ? -11.727 -24.953 6.176 1 96.12 78 ARG A C 1
ATOM 625 O O . ARG A 1 78 ? -12.43 -24.094 6.719 1 96.12 78 ARG A O 1
ATOM 632 N N . LYS A 1 79 ? -11.266 -25.922 6.789 1 95.88 79 LYS A N 1
ATOM 633 C CA . LYS A 1 79 ? -11.484 -26.109 8.219 1 95.88 79 LYS A CA 1
ATOM 634 C C . LYS A 1 79 ? -10.914 -24.938 9.023 1 95.88 79 LYS A C 1
ATOM 636 O O . LYS A 1 79 ? -11.562 -24.438 9.945 1 95.88 79 LYS A O 1
ATOM 641 N N . HIS A 1 80 ? -9.758 -24.547 8.672 1 96.12 80 HIS A N 1
ATOM 642 C CA . HIS A 1 80 ? -9.117 -23.422 9.352 1 96.12 80 HIS A CA 1
ATOM 643 C C . HIS A 1 80 ? -9.945 -22.156 9.219 1 96.12 80 HIS A C 1
ATOM 645 O O . HIS A 1 80 ? -10.172 -21.453 10.211 1 96.12 80 HIS A O 1
ATOM 651 N N . LEU A 1 81 ? -10.344 -21.875 8.016 1 96.19 81 LEU A N 1
ATOM 652 C CA . LEU A 1 81 ? -11.109 -20.656 7.77 1 96.19 81 LEU A CA 1
ATOM 653 C C . LEU A 1 81 ? -12.438 -20.672 8.508 1 96.19 81 LEU A C 1
ATOM 655 O O . LEU A 1 81 ? -12.844 -19.672 9.109 1 96.19 81 LEU A O 1
ATOM 659 N N . LYS A 1 82 ? -13.031 -21.781 8.516 1 93.81 82 LYS A N 1
ATOM 660 C CA . LYS A 1 82 ? -14.305 -21.906 9.219 1 93.81 82 LYS A CA 1
ATOM 661 C C . LYS A 1 82 ? -14.133 -21.703 10.719 1 93.81 82 LYS A C 1
ATOM 663 O O . LYS A 1 82 ? -15.047 -21.234 11.398 1 93.81 82 LYS A O 1
ATOM 668 N N . ALA A 1 83 ? -12.977 -22.047 11.172 1 93.44 83 ALA A N 1
ATOM 669 C CA . ALA A 1 83 ? -12.703 -21.938 12.602 1 93.44 83 ALA A CA 1
ATOM 670 C C . ALA A 1 83 ? -12.344 -20.5 12.992 1 93.44 83 ALA A C 1
ATOM 672 O O . ALA A 1 83 ? -12.359 -20.141 14.172 1 93.44 83 ALA A O 1
ATOM 673 N N . LEU A 1 84 ? -11.875 -19.672 12.047 1 91.25 84 LEU A N 1
ATOM 674 C CA . LEU A 1 84 ? -11.523 -18.281 12.328 1 91.25 84 LEU A CA 1
ATOM 675 C C . LEU A 1 84 ? -12.75 -17.5 12.773 1 91.25 84 LEU A C 1
ATOM 677 O O . LEU A 1 84 ? -13.805 -17.578 12.141 1 91.25 84 LEU A O 1
ATOM 681 N N . PRO A 1 85 ? -12.344 -16.688 13.812 1 84.31 85 PRO A N 1
ATOM 682 C CA . PRO A 1 85 ? -13.445 -15.797 14.18 1 84.31 85 PRO A CA 1
ATOM 683 C C . PRO A 1 85 ? -13.805 -14.805 13.078 1 84.31 85 PRO A C 1
ATOM 685 O O . PRO A 1 85 ? -12.906 -14.281 12.398 1 84.31 85 PRO A O 1
ATOM 688 N N . ASN A 1 86 ? -14.977 -14.688 12.586 1 91.81 86 ASN A N 1
ATOM 689 C CA . ASN A 1 86 ? -15.523 -13.617 11.75 1 91.81 86 ASN A CA 1
ATOM 690 C C . ASN A 1 86 ? -15.445 -13.969 10.266 1 91.81 86 ASN A C 1
ATOM 692 O O . ASN A 1 86 ? -15.859 -13.18 9.414 1 91.81 86 ASN A O 1
ATOM 696 N N . TRP A 1 87 ? -14.805 -15.18 9.891 1 96.12 87 TRP A N 1
ATOM 697 C CA . TRP A 1 87 ? -14.758 -15.602 8.492 1 96.12 87 TRP A CA 1
ATOM 698 C C . TRP A 1 87 ? -16.156 -15.711 7.914 1 96.12 87 TRP A C 1
ATOM 700 O O . TRP A 1 87 ? -16.438 -15.18 6.84 1 96.12 87 TRP A O 1
ATOM 710 N N . VAL A 1 88 ? -17 -16.344 8.625 1 95.5 88 VAL A N 1
ATOM 711 C CA . VAL A 1 88 ? -18.359 -16.562 8.172 1 95.5 88 VAL A CA 1
ATOM 712 C C . VAL A 1 88 ? -19.062 -15.219 7.996 1 95.5 88 VAL A C 1
ATOM 714 O O . VAL A 1 88 ? -19.766 -15 7.008 1 95.5 88 VAL A O 1
ATOM 717 N N . GLN A 1 89 ? -18.828 -14.375 8.953 1 96 89 GLN A N 1
ATOM 718 C CA . GLN A 1 89 ? -19.422 -13.047 8.867 1 96 89 GLN A CA 1
ATOM 719 C C . GLN A 1 89 ? -18.875 -12.266 7.676 1 96 89 GLN A C 1
ATOM 721 O O . GLN A 1 89 ? -19.609 -11.586 6.969 1 96 89 GLN A O 1
ATOM 726 N N . TYR A 1 90 ? -17.656 -12.375 7.5 1 97.69 90 TYR A N 1
ATOM 727 C CA . TYR A 1 90 ? -17 -11.742 6.359 1 97.69 90 TYR A CA 1
ATOM 728 C C . TYR A 1 90 ? -17.625 -12.219 5.047 1 97.69 90 TYR A C 1
ATOM 730 O O . TYR A 1 90 ? -18.062 -11.406 4.227 1 97.69 90 TYR A O 1
ATOM 738 N N . ILE A 1 91 ? -17.734 -13.484 4.867 1 97.5 91 ILE A N 1
ATOM 739 C CA . ILE A 1 91 ? -18.266 -14.07 3.637 1 97.5 91 ILE A CA 1
ATOM 740 C C . ILE A 1 91 ? -19.734 -13.695 3.467 1 97.5 91 ILE A C 1
ATOM 742 O O . ILE A 1 91 ? -20.172 -13.344 2.369 1 97.5 91 ILE A O 1
ATOM 746 N N . SER A 1 92 ? -20.438 -13.609 4.516 1 95.56 92 SER A N 1
ATOM 747 C CA . SER A 1 92 ? -21.875 -13.359 4.449 1 95.56 92 SER A CA 1
ATOM 748 C C . SER A 1 92 ? -22.172 -11.906 4.086 1 95.56 92 SER A C 1
ATOM 750 O O . SER A 1 92 ? -23.281 -11.586 3.664 1 95.56 92 SER A O 1
ATOM 752 N N . THR A 1 93 ? -21.172 -11.031 4.215 1 95.88 93 THR A N 1
ATOM 753 C CA . THR A 1 93 ? -21.438 -9.617 3.965 1 95.88 93 THR A CA 1
ATOM 754 C C . THR A 1 93 ? -20.734 -9.164 2.686 1 95.88 93 THR A C 1
ATOM 756 O O . THR A 1 93 ? -20.688 -7.965 2.393 1 95.88 93 THR A O 1
ATOM 759 N N . ILE A 1 94 ? -20.266 -10.062 1.918 1 95.75 94 ILE A N 1
ATOM 760 C CA . ILE A 1 94 ? -19.5 -9.773 0.709 1 95.75 94 ILE A CA 1
ATOM 761 C C . ILE A 1 94 ? -20.375 -9 -0.276 1 95.75 94 ILE A C 1
ATOM 763 O O . ILE A 1 94 ? -19.875 -8.117 -0.991 1 95.75 94 ILE A O 1
ATOM 767 N N . SER A 1 95 ? -21.609 -9.273 -0.288 1 93.94 95 SER A N 1
ATOM 768 C CA . SER A 1 95 ? -22.5 -8.672 -1.268 1 93.94 95 SER A CA 1
ATOM 769 C C . SER A 1 95 ? -22.938 -7.277 -0.837 1 93.94 95 SER A C 1
ATOM 771 O O . SER A 1 95 ? -23.516 -6.527 -1.632 1 93.94 95 SER A O 1
ATOM 773 N N . LYS A 1 96 ? -22.625 -6.926 0.428 1 94.88 96 LYS A N 1
ATOM 774 C CA . LYS A 1 96 ? -23.047 -5.625 0.933 1 94.88 96 LYS A CA 1
ATOM 775 C C . LYS A 1 96 ? -22.141 -4.512 0.424 1 94.88 96 LYS A C 1
ATOM 777 O O . LYS A 1 96 ? -20.938 -4.738 0.2 1 94.88 96 LYS A O 1
ATOM 782 N N . ASN A 1 97 ? -22.719 -3.369 0.272 1 92.25 97 ASN A N 1
ATOM 783 C CA . ASN A 1 97 ? -21.969 -2.244 -0.267 1 92.25 97 ASN A CA 1
ATOM 784 C C . ASN A 1 97 ? -21.344 -1.404 0.844 1 92.25 97 ASN A C 1
ATOM 786 O O . ASN A 1 97 ? -21.5 -1.717 2.025 1 92.25 97 ASN A O 1
ATOM 790 N N . LEU A 1 98 ? -20.578 -0.418 0.425 1 90.81 98 LEU A N 1
ATOM 791 C CA . LEU A 1 98 ? -19.828 0.421 1.358 1 90.81 98 LEU A CA 1
ATOM 792 C C . LEU A 1 98 ? -20.781 1.146 2.311 1 90.81 98 LEU A C 1
ATOM 794 O O . LEU A 1 98 ? -20.5 1.247 3.508 1 90.81 98 LEU A O 1
ATOM 798 N N . SER A 1 99 ? -21.859 1.675 1.793 1 89.12 99 SER A N 1
ATOM 799 C CA . SER A 1 99 ? -22.812 2.404 2.611 1 89.12 99 SER A CA 1
ATOM 800 C C . SER A 1 99 ? -23.359 1.533 3.74 1 89.12 99 SER A C 1
ATOM 802 O O . SER A 1 99 ? -23.5 1.997 4.875 1 89.12 99 SER A O 1
ATOM 804 N N . TRP A 1 100 ? -23.609 0.337 3.41 1 92.88 100 TRP A N 1
ATOM 805 C CA . TRP A 1 100 ? -24.094 -0.598 4.418 1 92.88 100 TRP A CA 1
ATOM 806 C C . TRP A 1 100 ? -23.078 -0.783 5.535 1 92.88 100 TRP A C 1
ATOM 808 O O . TRP A 1 100 ? -23.422 -0.728 6.715 1 92.88 100 TRP A O 1
ATOM 818 N N . HIS A 1 101 ? -21.844 -0.977 5.219 1 92.94 101 HIS A N 1
ATOM 819 C CA . HIS A 1 101 ? -20.797 -1.203 6.199 1 92.94 101 HIS A CA 1
ATOM 820 C C . HIS A 1 101 ? -20.531 0.054 7.02 1 92.94 101 HIS A C 1
ATOM 822 O O . HIS A 1 101 ? -20.188 -0.034 8.203 1 92.94 101 HIS A O 1
ATOM 828 N N . GLN A 1 102 ? -20.641 1.177 6.387 1 89.31 102 GLN A N 1
ATOM 829 C CA . GLN A 1 102 ? -20.422 2.436 7.094 1 89.31 102 GLN A CA 1
ATOM 830 C C . GLN A 1 102 ? -21.516 2.676 8.133 1 89.31 102 GLN A C 1
ATOM 832 O O . GLN A 1 102 ? -21.266 3.307 9.164 1 89.31 102 GLN A O 1
ATOM 837 N N . GLU A 1 103 ? -22.656 2.195 7.863 1 90.88 103 GLU A N 1
ATOM 838 C CA . GLU A 1 103 ? -23.766 2.316 8.797 1 90.88 103 GLU A CA 1
ATOM 839 C C . GLU A 1 103 ? -23.641 1.309 9.938 1 90.88 103 GLU A C 1
ATOM 841 O O . GLU A 1 103 ? -23.891 1.645 11.102 1 90.88 103 GLU A O 1
ATOM 846 N N . LYS A 1 104 ? -23.25 0.116 9.617 1 90 104 LYS A N 1
ATOM 847 C CA . LYS A 1 104 ? -23.266 -0.974 10.586 1 90 104 LYS A CA 1
ATOM 848 C C . LYS A 1 104 ? -21.922 -1.065 11.312 1 90 104 LYS A C 1
ATOM 850 O O . LYS A 1 104 ? -21.828 -1.651 12.398 1 90 104 LYS A O 1
ATOM 855 N N . GLY A 1 105 ? -20.922 -0.456 10.734 1 88.25 105 GLY A N 1
ATOM 856 C CA . GLY A 1 105 ? -19.562 -0.605 11.258 1 88.25 105 GLY A CA 1
ATOM 857 C C . GLY A 1 105 ? -18.859 -1.845 10.742 1 88.25 105 GLY A C 1
ATOM 858 O O . GLY A 1 105 ? -19.5 -2.752 10.203 1 88.25 105 GLY A O 1
ATOM 859 N N . PHE A 1 106 ? -17.547 -1.944 10.922 1 93.06 106 PHE A N 1
ATOM 860 C CA . PHE A 1 106 ? -16.75 -3.041 10.406 1 93.06 106 PHE A CA 1
ATOM 861 C C . PHE A 1 106 ? -16.266 -3.949 11.531 1 93.06 106 PHE A C 1
ATOM 863 O O . PHE A 1 106 ? -15.648 -4.984 11.289 1 93.06 106 PHE A O 1
ATOM 870 N N . SER A 1 107 ? -16.562 -3.645 12.781 1 89.44 107 SER A N 1
ATOM 871 C CA . SER A 1 107 ? -15.953 -4.297 13.938 1 89.44 107 SER A CA 1
ATOM 872 C C . SER A 1 107 ? -16.297 -5.781 13.977 1 89.44 107 SER A C 1
ATOM 874 O O . SER A 1 107 ? -15.484 -6.594 14.438 1 89.44 107 SER A O 1
ATOM 876 N N . SER A 1 108 ? -17.422 -6.145 13.43 1 91.25 108 SER A N 1
ATOM 877 C CA . SER A 1 108 ? -17.859 -7.535 13.477 1 91.25 108 SER A CA 1
ATOM 878 C C . SER A 1 108 ? -17.031 -8.414 12.547 1 91.25 108 SER A C 1
ATOM 880 O O . SER A 1 108 ? -17.078 -9.641 12.641 1 91.25 108 SER A O 1
ATOM 882 N N . LEU A 1 109 ? -16.234 -7.797 11.734 1 95.62 109 LEU A N 1
ATOM 883 C CA . LEU A 1 109 ? -15.477 -8.562 10.75 1 95.62 109 LEU A CA 1
ATOM 884 C C . LEU A 1 109 ? -14.086 -8.906 11.273 1 95.62 109 LEU A C 1
ATOM 886 O O . LEU A 1 109 ? -13.328 -9.609 10.609 1 95.62 109 LEU A O 1
ATOM 890 N N . GLY A 1 110 ? -13.695 -8.367 12.43 1 94.69 110 GLY A N 1
ATOM 891 C CA . GLY A 1 110 ? -12.414 -8.703 13.039 1 94.69 110 GLY A CA 1
ATOM 892 C C . GLY A 1 110 ? -11.234 -8.469 12.117 1 94.69 110 GLY A C 1
ATOM 893 O O . GLY A 1 110 ? -11.078 -7.375 11.57 1 94.69 110 GLY A O 1
ATOM 894 N N . THR A 1 111 ? -10.531 -9.523 11.867 1 95.19 111 THR A N 1
ATOM 895 C CA . THR A 1 111 ? -9.328 -9.477 11.039 1 95.19 111 THR A CA 1
ATOM 896 C C . THR A 1 111 ? -9.672 -9 9.625 1 95.19 111 THR A C 1
ATOM 898 O O . THR A 1 111 ? -8.828 -8.406 8.945 1 95.19 111 THR A O 1
ATOM 901 N N . PHE A 1 112 ? -10.891 -9.141 9.211 1 97.31 112 PHE A N 1
ATOM 902 C CA . PHE A 1 112 ? -11.266 -8.867 7.828 1 97.31 112 PHE A CA 1
ATOM 903 C C . PHE A 1 112 ? -11.906 -7.488 7.703 1 97.31 112 PHE A C 1
ATOM 905 O O . PHE A 1 112 ? -12.375 -7.113 6.633 1 97.31 112 PHE A O 1
ATOM 912 N N . SER A 1 113 ? -11.883 -6.684 8.789 1 96.62 113 SER A N 1
ATOM 913 C CA . SER A 1 113 ? -12.469 -5.348 8.766 1 96.62 113 SER A CA 1
ATOM 914 C C . SER A 1 113 ? -11.789 -4.465 7.723 1 96.62 113 SER A C 1
ATOM 916 O O . SER A 1 113 ? -12.445 -3.963 6.809 1 96.62 113 SER A O 1
ATOM 918 N N . LEU A 1 114 ? -10.5 -4.352 7.82 1 97.5 114 LEU A N 1
ATOM 919 C CA . LEU A 1 114 ? -9.75 -3.521 6.879 1 97.5 114 LEU A CA 1
ATOM 920 C C . LEU A 1 114 ? -9.719 -4.16 5.496 1 97.5 114 LEU A C 1
ATOM 922 O O . LEU A 1 114 ? -9.711 -3.461 4.484 1 97.5 114 LEU A O 1
ATOM 926 N N . VAL A 1 115 ? -9.734 -5.484 5.441 1 98 115 VAL A N 1
ATOM 927 C CA . VAL A 1 115 ? -9.797 -6.207 4.176 1 98 115 VAL A CA 1
ATOM 928 C C . VAL A 1 115 ? -11.031 -5.773 3.389 1 98 115 VAL A C 1
ATOM 930 O O . VAL A 1 115 ? -10.922 -5.363 2.23 1 98 115 VAL A O 1
ATOM 933 N N . ARG A 1 116 ? -12.133 -5.832 4.031 1 97.62 116 ARG A N 1
ATOM 934 C CA . ARG A 1 116 ? -13.391 -5.535 3.357 1 97.62 116 ARG A CA 1
ATOM 935 C C . ARG A 1 116 ? -13.453 -4.074 2.922 1 97.62 116 ARG A C 1
ATOM 937 O O . ARG A 1 116 ? -13.906 -3.768 1.819 1 97.62 116 ARG A O 1
ATOM 944 N N . LEU A 1 117 ? -13 -3.23 3.76 1 96.44 117 LEU A N 1
ATOM 945 C CA . LEU A 1 117 ? -13 -1.813 3.408 1 96.44 117 LEU A CA 1
ATOM 946 C C . LEU A 1 117 ? -12.203 -1.574 2.129 1 96.44 117 LEU A C 1
ATOM 948 O O . LEU A 1 117 ? -12.695 -0.93 1.199 1 96.44 117 LEU A O 1
ATOM 952 N N . TYR A 1 118 ? -11.023 -2.078 2.07 1 96.88 118 TYR A N 1
ATOM 953 C CA . TYR A 1 118 ? -10.172 -1.814 0.917 1 96.88 118 TYR A CA 1
ATOM 954 C C . TYR A 1 118 ? -10.672 -2.562 -0.313 1 96.88 118 TYR A C 1
ATOM 956 O O . TYR A 1 118 ? -10.5 -2.096 -1.442 1 96.88 118 TYR A O 1
ATOM 964 N N . GLN A 1 119 ? -11.289 -3.699 -0.108 1 97.25 119 GLN A N 1
ATOM 965 C CA . GLN A 1 119 ? -11.969 -4.355 -1.221 1 97.25 119 GLN A CA 1
ATOM 966 C C . GLN A 1 119 ? -13.055 -3.455 -1.812 1 97.25 119 GLN A C 1
ATOM 968 O O . GLN A 1 119 ? -13.133 -3.293 -3.031 1 97.25 119 GLN A O 1
ATOM 973 N N . LEU A 1 120 ? -13.797 -2.906 -0.963 1 95.81 120 LEU A N 1
ATOM 974 C CA . LEU A 1 120 ? -14.859 -2.012 -1.41 1 95.81 120 LEU A CA 1
ATOM 975 C C . LEU A 1 120 ? -14.281 -0.78 -2.098 1 95.81 120 LEU A C 1
ATOM 977 O O . LEU A 1 120 ? -14.805 -0.328 -3.117 1 95.81 120 LEU A O 1
ATOM 981 N N . ASN A 1 121 ? -13.188 -0.263 -1.547 1 93.31 121 ASN A N 1
ATOM 982 C CA . ASN A 1 121 ? -12.523 0.882 -2.162 1 93.31 121 ASN A CA 1
ATOM 983 C C . ASN A 1 121 ? -11.984 0.539 -3.545 1 93.31 121 ASN A C 1
ATOM 985 O O . ASN A 1 121 ? -11.914 1.402 -4.422 1 93.31 121 ASN A O 1
ATOM 989 N N . SER A 1 122 ? -11.609 -0.691 -3.75 1 93.94 122 SER A N 1
ATOM 990 C CA . SER A 1 122 ? -11.055 -1.112 -5.031 1 93.94 122 SER A CA 1
ATOM 991 C C . SER A 1 122 ? -12.156 -1.306 -6.07 1 93.94 122 SER A C 1
ATOM 993 O O . SER A 1 122 ? -11.875 -1.559 -7.246 1 93.94 122 SER A O 1
ATOM 995 N N . LYS A 1 123 ? -13.367 -1.221 -5.66 1 88.62 123 LYS A N 1
ATOM 996 C CA . LYS A 1 123 ? -14.516 -1.322 -6.559 1 88.62 123 LYS A CA 1
ATOM 997 C C . LYS A 1 123 ? -15.117 0.05 -6.832 1 88.62 123 LYS A C 1
ATOM 999 O O . LYS A 1 123 ? -15.836 0.232 -7.816 1 88.62 123 LYS A O 1
ATOM 1004 N N . SER A 1 124 ? -14.914 0.925 -5.891 1 74.56 124 SER A N 1
ATOM 1005 C CA . SER A 1 124 ? -15.641 2.189 -5.898 1 74.56 124 SER A CA 1
ATOM 1006 C C . SER A 1 124 ? -15.094 3.141 -6.957 1 74.56 124 SER A C 1
ATOM 1008 O O . SER A 1 124 ? -13.906 3.08 -7.297 1 74.56 124 SER A O 1
ATOM 1010 N N . LEU A 1 125 ? -16.094 3.762 -7.777 1 55.66 125 LEU A N 1
ATOM 1011 C CA . LEU A 1 125 ? -15.789 4.805 -8.75 1 55.66 125 LEU A CA 1
ATOM 1012 C C . LEU A 1 125 ? -15.391 6.102 -8.047 1 55.66 125 LEU A C 1
ATOM 1014 O O . LEU A 1 125 ? -15.961 6.449 -7.012 1 55.66 125 LEU A O 1
ATOM 1018 N N . ASP A 1 126 ? -14.062 6.41 -8.078 1 49.69 126 ASP A N 1
ATOM 1019 C CA . ASP A 1 126 ? -13.852 7.797 -7.684 1 49.69 126 ASP A CA 1
ATOM 1020 C C . ASP A 1 126 ? -14.758 8.742 -8.477 1 49.69 126 ASP A C 1
ATOM 1022 O O . ASP A 1 126 ? -14.594 8.898 -9.688 1 49.69 126 ASP A O 1
ATOM 1026 N N . ILE A 1 127 ? -15.93 8.914 -8.125 1 42.91 127 ILE A N 1
ATOM 1027 C CA . ILE A 1 127 ? -16.859 9.805 -8.82 1 42.91 127 ILE A CA 1
ATOM 1028 C C . ILE A 1 127 ? -16.156 11.102 -9.188 1 42.91 127 ILE A C 1
ATOM 1030 O O . ILE A 1 127 ? -16.531 11.773 -10.156 1 42.91 127 ILE A O 1
ATOM 1034 N N . SER A 1 128 ? -15.312 11.641 -8.367 1 38.5 128 SER A N 1
ATOM 1035 C CA . SER A 1 128 ? -14.797 12.961 -8.703 1 38.5 128 SER A CA 1
ATOM 1036 C C . SER A 1 128 ? -13.82 12.898 -9.875 1 38.5 128 SER A C 1
ATOM 1038 O O . SER A 1 128 ? -13.422 13.93 -10.414 1 38.5 128 SER A O 1
ATOM 1040 N N . GLN A 1 129 ? -12.922 12 -9.969 1 38.41 129 GLN A N 1
ATOM 1041 C CA . GLN A 1 129 ? -11.781 12.141 -10.867 1 38.41 129 GLN A CA 1
ATOM 1042 C C . GLN A 1 129 ? -12.141 11.711 -12.289 1 38.41 129 GLN A C 1
ATOM 1044 O O . GLN A 1 129 ? -12.133 10.516 -12.602 1 38.41 129 GLN A O 1
ATOM 1049 N N . ARG A 1 130 ? -12.992 12.398 -12.93 1 35.84 130 ARG A N 1
ATOM 1050 C CA . ARG A 1 130 ? -13.055 12.227 -14.375 1 35.84 130 ARG A CA 1
ATOM 1051 C C . ARG A 1 130 ? -11.656 12.102 -14.977 1 35.84 130 ARG A C 1
ATOM 1053 O O . ARG A 1 130 ? -11.508 11.797 -16.156 1 35.84 130 ARG A O 1
ATOM 1060 N N . LEU A 1 131 ? -10.656 13 -14.664 1 31.72 131 LEU A N 1
ATOM 1061 C CA . LEU A 1 131 ? -9.461 13.172 -15.484 1 31.72 131 LEU A CA 1
ATOM 1062 C C . LEU A 1 131 ? -8.336 12.266 -15 1 31.72 131 LEU A C 1
ATOM 1064 O O . LEU A 1 131 ? -7.828 12.438 -13.883 1 31.72 131 LEU A O 1
ATOM 1068 N N . PHE A 1 132 ? -8.359 11.141 -15.273 1 33.66 132 PHE A N 1
ATOM 1069 C CA . PHE A 1 132 ? -7.168 10.305 -15.164 1 33.66 132 PHE A CA 1
ATOM 1070 C C . PHE A 1 132 ? -5.941 11.047 -15.695 1 33.66 132 PHE A C 1
ATOM 1072 O O . PHE A 1 132 ? -5.871 11.375 -16.875 1 33.66 132 PHE A O 1
ATOM 1079 N N . ILE A 1 133 ? -5.289 11.883 -14.961 1 31.16 133 ILE A N 1
ATOM 1080 C CA . ILE A 1 133 ? -3.996 12.336 -15.469 1 31.16 133 ILE A CA 1
ATOM 1081 C C . ILE A 1 133 ? -3.072 11.133 -15.672 1 31.16 133 ILE A C 1
ATOM 1083 O O . ILE A 1 133 ? -2.738 10.43 -14.719 1 31.16 133 ILE A O 1
ATOM 1087 N N . PRO A 1 134 ? -3.07 10.609 -16.828 1 29.88 134 PRO A N 1
ATOM 1088 C CA . PRO A 1 134 ? -2.098 9.562 -17.141 1 29.88 134 PRO A CA 1
ATOM 1089 C C . PRO A 1 134 ? -0.759 9.766 -16.438 1 29.88 134 PRO A C 1
ATOM 1091 O O . PRO A 1 134 ? -0.44 10.883 -16.016 1 29.88 134 PRO A O 1
ATOM 1094 N N . LYS A 1 135 ? -0.065 8.664 -16.109 1 31.86 135 LYS A N 1
ATOM 1095 C CA . LYS A 1 135 ? 1.323 8.68 -15.656 1 31.86 135 LYS A CA 1
ATOM 1096 C C . LYS A 1 135 ? 2.092 9.844 -16.281 1 31.86 135 LYS A C 1
ATOM 1098 O O . LYS A 1 135 ? 1.844 10.211 -17.422 1 31.86 135 LYS A O 1
ATOM 1103 N N . LEU A 1 136 ? 2.691 10.734 -15.508 1 28.08 136 LEU A N 1
ATOM 1104 C CA . LEU A 1 136 ? 3.535 11.859 -15.883 1 28.08 136 LEU A CA 1
ATOM 1105 C C . LEU A 1 136 ? 4.371 11.523 -17.109 1 28.08 136 LEU A C 1
ATOM 1107 O O . LEU A 1 136 ? 5.098 10.531 -17.125 1 28.08 136 LEU A O 1
ATOM 1111 N N . GLU A 1 137 ? 3.912 11.914 -18.25 1 26.94 137 GLU A N 1
ATOM 1112 C CA . GLU A 1 137 ? 4.77 11.961 -19.422 1 26.94 137 GLU A CA 1
ATOM 1113 C C . GLU A 1 137 ? 6.094 12.656 -19.109 1 26.94 137 GLU A C 1
ATOM 1115 O O . GLU A 1 137 ? 6.109 13.797 -18.641 1 26.94 137 GLU A O 1
ATOM 1120 N N . PHE A 1 138 ? 7.16 11.953 -18.719 1 24.08 138 PHE A N 1
ATOM 1121 C CA . PHE A 1 138 ? 8.516 12.484 -18.641 1 24.08 138 PHE A CA 1
ATOM 1122 C C . PHE A 1 138 ? 8.828 13.344 -19.859 1 24.08 138 PHE A C 1
ATOM 1124 O O . PHE A 1 138 ? 8.609 12.922 -21 1 24.08 138 PHE A O 1
ATOM 1131 N N . SER A 1 139 ? 8.766 14.594 -19.734 1 24 139 SER A N 1
ATOM 1132 C CA . SER A 1 139 ? 9.211 15.484 -20.797 1 24 139 SER A CA 1
ATOM 1133 C C . SER A 1 139 ? 10.641 15.156 -21.219 1 24 139 SER A C 1
ATOM 1135 O O . SER A 1 139 ? 11.508 14.914 -20.375 1 24 139 SER A O 1
ATOM 1137 N N . PRO A 1 140 ? 10.922 14.906 -22.484 1 22.31 140 PRO A N 1
ATOM 1138 C CA . PRO A 1 140 ? 12.203 14.539 -23.094 1 22.31 140 PRO A CA 1
ATOM 1139 C C . PRO A 1 140 ? 13.305 15.562 -22.812 1 22.31 140 PRO A C 1
ATOM 1141 O O . PRO A 1 140 ? 13.055 16.766 -22.875 1 22.31 140 PRO A O 1
ATOM 1144 N N . MET A 1 141 ? 14.234 15.328 -21.875 1 21.55 141 MET A N 1
ATOM 1145 C CA . MET A 1 141 ? 15.391 16.172 -21.609 1 21.55 141 MET A CA 1
ATOM 1146 C C . MET A 1 141 ? 16.109 16.531 -22.906 1 21.55 141 MET A C 1
ATOM 1148 O O . MET A 1 141 ? 16.344 15.664 -23.75 1 21.55 141 MET A O 1
ATOM 1152 N N . ARG A 1 142 ? 16.25 17.75 -23.219 1 20.92 142 ARG A N 1
ATOM 1153 C CA . ARG A 1 142 ? 16.984 18.328 -24.344 1 20.92 142 ARG A CA 1
ATOM 1154 C C . ARG A 1 142 ? 18.453 17.891 -24.312 1 20.92 142 ARG A C 1
ATOM 1156 O O . ARG A 1 142 ? 19.141 18.078 -23.312 1 20.92 142 ARG A O 1
ATOM 1163 N N . THR A 1 143 ? 18.938 16.875 -25.141 1 18.72 143 THR A N 1
ATOM 1164 C CA . THR A 1 143 ? 20.281 16.344 -25.391 1 18.72 143 THR A CA 1
ATOM 1165 C C . THR A 1 143 ? 21.234 17.453 -25.844 1 18.72 143 THR A C 1
ATOM 1167 O O . THR A 1 143 ? 21.078 18 -26.922 1 18.72 143 THR A O 1
ATOM 1170 N N . ARG A 1 144 ? 21.641 18.438 -24.969 1 18.7 144 ARG A N 1
ATOM 1171 C CA . ARG A 1 144 ? 22.688 19.312 -25.5 1 18.7 144 ARG A CA 1
ATOM 1172 C C . ARG A 1 144 ? 23.859 18.5 -26.047 1 18.7 144 ARG A C 1
ATOM 1174 O O . ARG A 1 144 ? 24.094 17.375 -25.609 1 18.7 144 ARG A O 1
ATOM 1181 N N . SER A 1 145 ? 24.688 19.125 -27.047 1 18.38 145 SER A N 1
ATOM 1182 C CA . SER A 1 145 ? 25.688 18.781 -28.062 1 18.38 145 SER A CA 1
ATOM 1183 C C . SER A 1 145 ? 26.969 18.281 -27.406 1 18.38 145 SER A C 1
ATOM 1185 O O . SER A 1 145 ? 27.203 18.5 -26.219 1 18.38 145 SER A O 1
ATOM 1187 N N . HIS A 1 146 ? 28.078 17.766 -28.188 1 18.25 146 HIS A N 1
ATOM 1188 C CA . HIS A 1 146 ? 29.203 16.859 -28.359 1 18.25 146 HIS A CA 1
ATOM 1189 C C . HIS A 1 146 ? 30.469 17.453 -27.766 1 18.25 146 HIS A C 1
ATOM 1191 O O . HIS A 1 146 ? 31.531 16.812 -27.797 1 18.25 146 HIS A O 1
ATOM 1197 N N . GLY A 1 147 ? 30.609 18.609 -27.156 1 18.58 147 GLY A N 1
ATOM 1198 C CA . GLY A 1 147 ? 31.922 19.047 -27.578 1 18.58 147 GLY A CA 1
ATOM 1199 C C . GLY A 1 147 ? 33.031 18.125 -27.141 1 18.58 147 GLY A C 1
ATOM 1200 O O . GLY A 1 147 ? 32.812 17.141 -26.438 1 18.58 147 GLY A O 1
ATOM 1201 N N . LEU A 1 148 ? 34.281 18.688 -26.766 1 18.11 148 LEU A N 1
ATOM 1202 C CA . LEU A 1 148 ? 35.719 18.531 -26.969 1 18.11 148 LEU A CA 1
ATOM 1203 C C . LEU A 1 148 ? 36.281 17.469 -26.047 1 18.11 148 LEU A C 1
ATOM 1205 O O . LEU A 1 148 ? 35.781 17.266 -24.938 1 18.11 148 LEU A O 1
ATOM 1209 N N . ALA A 1 149 ? 37.281 16.578 -26.609 1 18.41 149 ALA A N 1
ATOM 1210 C CA . ALA A 1 149 ? 38.094 15.367 -26.469 1 18.41 149 ALA A CA 1
ATOM 1211 C C . ALA A 1 149 ? 39.094 15.508 -25.344 1 18.41 149 ALA A C 1
ATOM 1213 O O . ALA A 1 149 ? 39.781 14.539 -24.969 1 18.41 149 ALA A O 1
ATOM 1214 N N . GLY A 1 150 ? 39.156 16.469 -24.406 1 18.39 150 GLY A N 1
ATOM 1215 C CA . GLY A 1 150 ? 40.562 16.625 -24.031 1 18.39 150 GLY A CA 1
ATOM 1216 C C . GLY A 1 150 ? 41.156 15.406 -23.344 1 18.39 150 GLY A C 1
ATOM 1217 O O . GLY A 1 150 ? 40.406 14.57 -22.828 1 18.39 150 GLY A O 1
ATOM 1218 N N . SER A 1 151 ? 42.469 14.977 -23.641 1 18.31 151 SER A N 1
ATOM 1219 C CA . SER A 1 151 ? 43.5 13.945 -23.578 1 18.31 151 SER A CA 1
ATOM 1220 C C . SER A 1 151 ? 43.938 13.695 -22.141 1 18.31 151 SER A C 1
ATOM 1222 O O . SER A 1 151 ? 44.781 12.836 -21.891 1 18.31 151 SER A O 1
ATOM 1224 N N . ALA A 1 152 ? 43.406 14.227 -21.062 1 18.61 152 ALA A N 1
ATOM 1225 C CA . ALA A 1 152 ? 44.438 14.281 -20.031 1 18.61 152 ALA A CA 1
ATOM 1226 C C . ALA A 1 152 ? 44.906 12.883 -19.656 1 18.61 152 ALA A C 1
ATOM 1228 O O . ALA A 1 152 ? 44.125 11.945 -19.578 1 18.61 152 ALA A O 1
ATOM 1229 N N . GLN A 1 153 ? 46.25 12.609 -19.656 1 18.5 153 GLN A N 1
ATOM 1230 C CA . GLN A 1 153 ? 47.281 11.602 -19.422 1 18.5 153 GLN A CA 1
ATOM 1231 C C . GLN A 1 153 ? 47.188 11.047 -18 1 18.5 153 GLN A C 1
ATOM 1233 O O . GLN A 1 153 ? 47.219 11.797 -17.031 1 18.5 153 GLN A O 1
ATOM 1238 N N . ALA A 1 154 ? 46.406 10.07 -17.906 1 19.56 154 ALA A N 1
ATOM 1239 C CA . ALA A 1 154 ? 46.156 9.336 -16.672 1 19.56 154 ALA A CA 1
ATOM 1240 C C . ALA A 1 154 ? 47.438 8.828 -16.062 1 19.56 154 ALA A C 1
ATOM 1242 O O . ALA A 1 154 ? 48.156 8.016 -16.656 1 19.56 154 ALA A O 1
ATOM 1243 N N . ARG A 1 155 ? 48.094 9.734 -15.258 1 18.97 155 ARG A N 1
ATOM 1244 C CA . ARG A 1 155 ? 49.312 9.328 -14.617 1 18.97 155 ARG A CA 1
ATOM 1245 C C . ARG A 1 155 ? 49.156 8.008 -13.875 1 18.97 155 ARG A C 1
ATOM 1247 O O . AR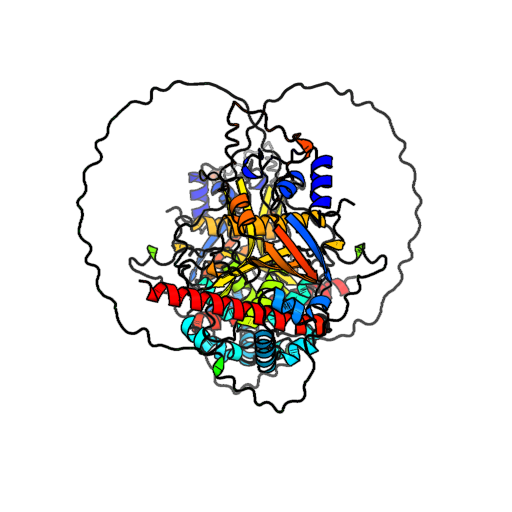G A 1 155 ? 48.062 7.668 -13.438 1 18.97 155 ARG A O 1
ATOM 1254 N N . ASP A 1 156 ? 50.062 7.016 -13.852 1 17.81 156 ASP A N 1
ATOM 1255 C CA . ASP A 1 156 ? 50.375 5.609 -13.641 1 17.81 156 ASP A CA 1
ATOM 1256 C C . ASP A 1 156 ? 50.312 5.246 -12.156 1 17.81 156 ASP A C 1
ATOM 1258 O O . ASP A 1 156 ? 50.312 4.062 -11.805 1 17.81 156 ASP A O 1
ATOM 1262 N N . GLY A 1 157 ? 50.188 6.254 -11.148 1 19.45 157 GLY A N 1
ATOM 1263 C CA . GLY A 1 157 ? 51.031 5.852 -10.023 1 19.45 157 GLY A CA 1
ATOM 1264 C C . GLY A 1 157 ? 50.5 4.625 -9.305 1 19.45 157 GLY A C 1
ATOM 1265 O O . GLY A 1 157 ? 49.312 4.305 -9.383 1 19.45 157 GLY A O 1
ATOM 1266 N N . ASN A 1 158 ? 51.344 3.572 -8.984 1 19.3 158 ASN A N 1
ATOM 1267 C CA . ASN A 1 158 ? 51.375 2.188 -8.516 1 19.3 158 ASN A CA 1
ATOM 1268 C C . ASN A 1 158 ? 50.875 2.057 -7.082 1 19.3 158 ASN A C 1
ATOM 1270 O O . ASN A 1 158 ? 50.938 0.972 -6.5 1 19.3 158 ASN A O 1
ATOM 1274 N N . PRO A 1 159 ? 49.938 2.99 -6.594 1 20.53 159 PRO A N 1
ATOM 1275 C CA . PRO A 1 159 ? 50.25 2.955 -5.16 1 20.53 159 PRO A CA 1
ATOM 1276 C C . PRO A 1 159 ? 50.062 1.571 -4.551 1 20.53 159 PRO A C 1
ATOM 1278 O O . PRO A 1 159 ? 49.219 0.802 -5.02 1 20.53 159 PRO A O 1
ATOM 1281 N N . VAL A 1 160 ? 51 0.957 -3.773 1 19.84 160 VAL A N 1
ATOM 1282 C CA . VAL A 1 160 ? 51.375 -0.295 -3.125 1 19.84 160 VAL A CA 1
ATOM 1283 C C . VAL A 1 160 ? 50.469 -0.568 -1.948 1 19.84 160 VAL A C 1
ATOM 1285 O O . VAL A 1 160 ? 50.312 0.26 -1.043 1 19.84 160 VAL A O 1
ATOM 1288 N N . THR A 1 161 ? 49.281 -1.01 -2.24 1 20.61 161 THR A N 1
ATOM 1289 C CA . THR A 1 161 ? 48.25 -1.174 -1.219 1 20.61 161 THR A CA 1
ATOM 1290 C C . THR A 1 161 ? 48.719 -2.127 -0.125 1 20.61 161 THR A C 1
ATOM 1292 O O . THR A 1 161 ? 49.156 -3.244 -0.413 1 20.61 161 THR A O 1
ATOM 1295 N N . PRO A 1 162 ? 49.031 -1.599 1.044 1 18.92 162 PRO A N 1
ATOM 1296 C CA . PRO A 1 162 ? 49.656 -2.398 2.102 1 18.92 162 PRO A CA 1
ATOM 1297 C C . PRO A 1 162 ? 48.781 -3.572 2.543 1 18.92 162 PRO A C 1
ATOM 1299 O O . PRO A 1 162 ? 47.562 -3.568 2.309 1 18.92 162 PRO A O 1
ATOM 1302 N N . THR A 1 163 ? 49.344 -4.723 3.172 1 18.55 163 THR A N 1
ATOM 1303 C CA . THR A 1 163 ? 49.25 -6.145 3.482 1 18.55 163 THR A CA 1
ATOM 1304 C C . THR A 1 163 ? 48.375 -6.371 4.699 1 18.55 163 THR A C 1
ATOM 1306 O O . THR A 1 163 ? 48.062 -7.516 5.062 1 18.55 163 THR A O 1
ATOM 1309 N N . ARG A 1 164 ? 47.312 -5.566 4.93 1 18.47 164 ARG A N 1
ATOM 1310 C CA . ARG A 1 164 ? 46.938 -5.707 6.332 1 18.47 164 ARG A CA 1
ATOM 1311 C C . ARG A 1 164 ? 46.594 -7.156 6.668 1 18.47 164 ARG A C 1
ATOM 1313 O O . ARG A 1 164 ? 46 -7.859 5.848 1 18.47 164 ARG A O 1
ATOM 1320 N N . SER A 1 165 ? 46.906 -7.688 7.969 1 18.42 165 SER A N 1
ATOM 1321 C CA . SER A 1 165 ? 47.094 -8.938 8.703 1 18.42 165 SER A CA 1
ATOM 1322 C C . SER A 1 165 ? 45.75 -9.578 9.023 1 18.42 165 SER A C 1
ATOM 1324 O O . SER A 1 165 ? 44.719 -8.898 9.094 1 18.42 165 SER A O 1
ATOM 1326 N N . LYS A 1 166 ? 45.594 -10.969 9.016 1 18.06 166 LYS A N 1
ATOM 1327 C CA . LYS A 1 166 ? 44.688 -12.102 9.016 1 18.06 166 LYS A CA 1
ATOM 1328 C C . LYS A 1 166 ? 44 -12.258 10.375 1 18.06 166 LYS A C 1
ATOM 1330 O O . LYS A 1 166 ? 44.062 -13.32 10.992 1 18.06 166 LYS A O 1
ATOM 1335 N N . LYS A 1 167 ? 43.656 -11.18 11.148 1 19.2 167 LYS A N 1
ATOM 1336 C CA . LYS A 1 167 ? 43.375 -11.734 12.469 1 19.2 167 LYS A CA 1
ATOM 1337 C C . LYS A 1 167 ? 42.219 -12.727 12.406 1 19.2 167 LYS A C 1
ATOM 1339 O O . LYS A 1 167 ? 41.219 -12.492 11.711 1 19.2 167 LYS A O 1
ATOM 1344 N N . LYS A 1 168 ? 42.344 -13.969 12.922 1 18.47 168 LYS A N 1
ATOM 1345 C CA . LYS A 1 168 ? 41.719 -15.273 13.07 1 18.47 168 LYS A CA 1
ATOM 1346 C C . LYS A 1 168 ? 40.406 -15.164 13.875 1 18.47 168 LYS A C 1
ATOM 1348 O O . LYS A 1 168 ? 40.438 -14.852 15.062 1 18.47 168 LYS A O 1
ATOM 1353 N N . ALA A 1 169 ? 39.469 -14.5 13.414 1 18.89 169 ALA A N 1
ATOM 1354 C CA . ALA A 1 169 ? 38.281 -14.391 14.266 1 18.89 169 ALA A CA 1
ATOM 1355 C C . ALA A 1 169 ? 37.781 -15.766 14.68 1 18.89 169 ALA A C 1
ATOM 1357 O O . ALA A 1 169 ? 37.625 -16.672 13.844 1 18.89 169 ALA A O 1
ATOM 1358 N N . THR A 1 170 ? 37.938 -16.172 15.859 1 18.95 170 THR A N 1
ATOM 1359 C CA . THR A 1 170 ? 37.531 -17.359 16.609 1 18.95 170 THR A CA 1
ATOM 1360 C C . THR A 1 170 ? 36 -17.5 16.578 1 18.95 170 THR A C 1
ATOM 1362 O O . THR A 1 170 ? 35.281 -16.531 16.812 1 18.95 170 THR A O 1
ATOM 1365 N N . ALA A 1 171 ? 35.406 -18.516 15.906 1 18.59 171 ALA A N 1
ATOM 1366 C CA . ALA A 1 171 ? 34.125 -19.141 15.57 1 18.59 171 ALA A CA 1
ATOM 1367 C C . ALA A 1 171 ? 33.344 -19.5 16.828 1 18.59 171 ALA A C 1
ATOM 1369 O O . ALA A 1 171 ? 33.719 -20.422 17.562 1 18.59 171 ALA A O 1
ATOM 1370 N N . SER A 1 172 ? 33.031 -18.547 17.734 1 19.41 172 SER A N 1
ATOM 1371 C CA . SER A 1 172 ? 32.344 -19.109 18.906 1 19.41 172 SER A CA 1
ATOM 1372 C C . SER A 1 172 ? 31.109 -19.906 18.5 1 19.41 172 SER A C 1
ATOM 1374 O O . SER A 1 172 ? 30.438 -19.594 17.531 1 19.41 172 SER A O 1
ATOM 1376 N N . ASP A 1 173 ? 30.859 -21.172 19.016 1 19 173 ASP A N 1
ATOM 1377 C CA . ASP A 1 173 ? 30.047 -22.391 18.969 1 19 173 ASP A CA 1
ATOM 1378 C C . ASP A 1 173 ? 28.609 -22.109 19.391 1 19 173 ASP A C 1
ATOM 1380 O O . ASP A 1 173 ? 28.281 -22.203 20.578 1 19 173 ASP A O 1
ATOM 1384 N N . TYR A 1 174 ? 28 -21.078 19.078 1 18.7 174 TYR A N 1
ATOM 1385 C CA . TYR A 1 174 ? 26.672 -20.984 19.672 1 18.7 174 TYR A CA 1
ATOM 1386 C C . TYR A 1 174 ? 25.797 -22.141 19.219 1 18.7 174 TYR A C 1
ATOM 1388 O O . TYR A 1 174 ? 25.328 -22.188 18.078 1 18.7 174 TYR A O 1
ATOM 1396 N N . SER A 1 175 ? 25.938 -23.438 19.594 1 18.3 175 SER A N 1
ATOM 1397 C CA . SER A 1 175 ? 25.281 -24.703 19.312 1 18.3 175 SER A CA 1
ATOM 1398 C C . SER A 1 175 ? 23.781 -24.625 19.594 1 18.3 175 SER A C 1
ATOM 1400 O O . SER A 1 175 ? 22.969 -25.078 18.797 1 18.3 175 SER A O 1
ATOM 1402 N N . SER A 1 176 ? 23.281 -24.375 20.844 1 19.91 176 SER A N 1
ATOM 1403 C CA . SER A 1 176 ? 22.484 -25.422 21.484 1 19.91 176 SER A CA 1
ATOM 1404 C C . SER A 1 176 ? 21.062 -25.453 20.906 1 19.91 176 SER A C 1
ATOM 1406 O O . SER A 1 176 ? 20.578 -26.516 20.5 1 19.91 176 SER A O 1
ATOM 1408 N N . LEU A 1 177 ? 20.031 -24.625 21.5 1 19.3 177 LEU A N 1
ATOM 1409 C CA . LEU A 1 177 ? 18.766 -25.078 22.031 1 19.3 177 LEU A CA 1
ATOM 1410 C C . LEU A 1 177 ? 17.688 -25.062 20.953 1 19.3 177 LEU A C 1
ATOM 1412 O O . LEU A 1 177 ? 17.031 -24.031 20.719 1 19.3 177 LEU A O 1
ATOM 1416 N N . VAL A 1 178 ? 17.922 -25.422 19.766 1 20.17 178 VAL A N 1
ATOM 1417 C CA . VAL A 1 178 ? 16.828 -25.375 18.797 1 20.17 178 VAL A CA 1
ATOM 1418 C C . VAL A 1 178 ? 15.734 -26.359 19.203 1 20.17 178 VAL A C 1
ATOM 1420 O O . VAL A 1 178 ? 15.93 -27.562 19.141 1 20.17 178 VAL A O 1
ATOM 1423 N N . ASP A 1 179 ? 15.023 -26.109 20.297 1 22.55 179 ASP A N 1
ATOM 1424 C CA . ASP A 1 179 ? 13.898 -26.984 20.609 1 22.55 179 ASP A CA 1
ATOM 1425 C C . ASP A 1 179 ? 12.93 -27.078 19.438 1 22.55 179 ASP A C 1
ATOM 1427 O O . ASP A 1 179 ? 12.789 -26.141 18.656 1 22.55 179 ASP A O 1
ATOM 1431 N N . GLU A 1 180 ? 12.492 -28.266 19.047 1 23.17 180 GLU A N 1
ATOM 1432 C CA . GLU A 1 180 ? 11.719 -28.984 18.047 1 23.17 180 GLU A CA 1
ATOM 1433 C C . GLU A 1 180 ? 10.281 -28.484 17.984 1 23.17 180 GLU A C 1
ATOM 1435 O O . GLU A 1 180 ? 9.422 -28.953 18.719 1 23.17 180 GLU A O 1
ATOM 1440 N N . ALA A 1 181 ? 9.953 -27.297 18.125 1 24.67 181 ALA A N 1
ATOM 1441 C CA . ALA A 1 181 ? 8.5 -27.156 18.109 1 24.67 181 ALA A CA 1
ATOM 1442 C C . ALA A 1 181 ? 7.938 -27.469 16.719 1 24.67 181 ALA A C 1
ATOM 1444 O O . ALA A 1 181 ? 8.188 -26.719 15.773 1 24.67 181 ALA A O 1
ATOM 1445 N N . THR A 1 182 ? 7.766 -28.734 16.328 1 26.56 182 THR A N 1
ATOM 1446 C CA . THR A 1 182 ? 7.059 -29.234 15.156 1 26.56 182 THR A CA 1
ATOM 1447 C C . THR A 1 182 ? 5.641 -28.672 15.094 1 26.56 182 THR A C 1
ATOM 1449 O O . THR A 1 182 ? 4.832 -28.906 15.992 1 26.56 182 THR A O 1
ATOM 1452 N N . ALA A 1 183 ? 5.41 -27.625 14.742 1 29.95 183 ALA A N 1
ATOM 1453 C CA . ALA A 1 183 ? 4.027 -27.219 14.484 1 29.95 183 ALA A CA 1
ATOM 1454 C C . ALA A 1 183 ? 3.365 -28.156 13.477 1 29.95 183 ALA A C 1
ATOM 1456 O O . ALA A 1 183 ? 3.672 -28.094 12.281 1 29.95 183 ALA A O 1
ATOM 1457 N N . ASP A 1 184 ? 3.188 -29.469 13.781 1 30.52 184 ASP A N 1
ATOM 1458 C CA . ASP A 1 184 ? 2.455 -30.438 12.977 1 30.52 184 ASP A CA 1
ATOM 1459 C C . ASP A 1 184 ? 1.036 -29.953 12.688 1 30.52 184 ASP A C 1
ATOM 1461 O O . ASP A 1 184 ? 0.3 -29.594 13.609 1 30.52 184 ASP A O 1
ATOM 1465 N N . PHE A 1 185 ? 0.724 -29.516 11.602 1 33.59 185 PHE A N 1
ATOM 1466 C CA . PHE A 1 185 ? -0.668 -29.438 11.18 1 33.59 185 PHE A CA 1
ATOM 1467 C C . PHE A 1 185 ? -1.423 -30.703 11.547 1 33.59 185 PHE A C 1
ATOM 1469 O O . PHE A 1 185 ? -2.623 -30.812 11.297 1 33.59 185 PHE A O 1
ATOM 1476 N N . GLU A 1 186 ? -0.723 -31.891 12.023 1 35 186 GLU A N 1
ATOM 1477 C CA . GLU A 1 186 ? -1.371 -33.156 12.359 1 35 186 GLU A CA 1
ATOM 1478 C C . GLU A 1 186 ? -2.359 -33 13.508 1 35 186 GLU A C 1
ATOM 1480 O O . GLU A 1 186 ? -3.104 -33.906 13.836 1 35 186 GLU A O 1
ATOM 1485 N N . GLY A 1 187 ? -2.186 -32 14.312 1 35.66 187 GLY A N 1
ATOM 1486 C CA . GLY A 1 187 ? -3.078 -32.031 15.461 1 35.66 187 GLY A CA 1
ATOM 1487 C C . GLY A 1 187 ? -4.504 -31.625 15.117 1 35.66 187 GLY A C 1
ATOM 1488 O O . GLY A 1 187 ? -5.324 -31.406 16.016 1 35.66 187 GLY A O 1
ATOM 1489 N N . ILE A 1 188 ? -4.758 -31.047 13.969 1 33.78 188 ILE A N 1
ATOM 1490 C CA . ILE A 1 188 ? -6.184 -30.859 13.719 1 33.78 188 ILE A CA 1
ATOM 1491 C C . ILE A 1 188 ? -6.844 -32.219 13.469 1 33.78 188 ILE A C 1
ATOM 1493 O O . ILE A 1 188 ? -6.586 -32.875 12.453 1 33.78 188 ILE A O 1
ATOM 1497 N N . HIS A 1 189 ? -7.102 -33 14.539 1 31.22 189 HIS A N 1
ATOM 1498 C CA . HIS A 1 189 ? -7.941 -34.188 14.445 1 31.22 189 HIS A CA 1
ATOM 1499 C C . HIS A 1 189 ? -9.281 -33.844 13.797 1 31.22 189 HIS A C 1
ATOM 1501 O O . HIS A 1 189 ? -9.992 -32.938 14.242 1 31.22 189 HIS A O 1
ATOM 1507 N N . ILE A 1 190 ? -9.5 -34.125 12.547 1 33.62 190 ILE A N 1
ATOM 1508 C CA . ILE A 1 190 ? -10.75 -34.094 11.797 1 33.62 190 ILE A CA 1
ATOM 1509 C C . ILE A 1 190 ? -11.711 -35.156 12.328 1 33.62 190 ILE A C 1
ATOM 1511 O O . ILE A 1 190 ? -11.414 -36.344 12.281 1 33.62 190 ILE A O 1
ATOM 1515 N N . ASP A 1 191 ? -12.516 -34.844 13.273 1 33.41 191 ASP A N 1
ATOM 1516 C CA . ASP A 1 191 ? -13.633 -35.781 13.469 1 33.41 191 ASP A CA 1
ATOM 1517 C C . ASP A 1 191 ? -14.422 -35.938 12.172 1 33.41 191 ASP A C 1
ATOM 1519 O O . ASP A 1 191 ? -14.688 -34.969 11.469 1 33.41 191 ASP A O 1
ATOM 1523 N N . ASP A 1 192 ? -14.625 -37.156 11.633 1 35.69 192 ASP A N 1
ATOM 1524 C CA . ASP A 1 192 ? -15.172 -37.75 10.406 1 35.69 192 ASP A CA 1
ATOM 1525 C C . ASP A 1 192 ? -16.641 -37.375 10.242 1 35.69 192 ASP A C 1
ATOM 1527 O O . ASP A 1 192 ? -17.281 -37.75 9.258 1 35.69 192 ASP A O 1
ATOM 1531 N N . ASP A 1 193 ? -17.422 -37.094 11.297 1 36.38 193 ASP A N 1
ATOM 1532 C CA . ASP A 1 193 ? -18.844 -37.312 11.055 1 36.38 193 ASP A CA 1
ATOM 1533 C C . ASP A 1 193 ? -19.453 -36.156 10.258 1 36.38 193 ASP A C 1
ATOM 1535 O O . ASP A 1 193 ? -20.672 -36 10.242 1 36.38 193 ASP A O 1
ATOM 1539 N N . GLU A 1 194 ? -18.812 -35.031 10.156 1 37.84 194 GLU A N 1
ATOM 1540 C CA . GLU A 1 194 ? -19.641 -33.938 9.625 1 37.84 194 GLU A CA 1
ATOM 1541 C C . GLU A 1 194 ? -20.047 -34.219 8.18 1 37.84 194 GLU A C 1
ATOM 1543 O O . GLU A 1 194 ? -19.344 -34.938 7.465 1 37.84 194 GLU A O 1
ATOM 1548 N N . SER A 1 195 ? -21.328 -33.938 7.816 1 39.03 195 SER A N 1
ATOM 1549 C CA . SER A 1 195 ? -21.984 -34 6.512 1 39.03 195 SER A CA 1
ATOM 1550 C C . SER A 1 195 ? -21.078 -33.469 5.414 1 39.03 195 SER A C 1
ATOM 1552 O O . SER A 1 195 ? -20.312 -32.531 5.641 1 39.03 195 SER A O 1
ATOM 1554 N N . PRO A 1 196 ? -20.875 -34.156 4.355 1 39.94 196 PRO A N 1
ATOM 1555 C CA . PRO A 1 196 ? -20.062 -33.656 3.236 1 39.94 196 PRO A CA 1
ATOM 1556 C C . PRO A 1 196 ? -20.406 -32.219 2.852 1 39.94 196 PRO A C 1
ATOM 1558 O O . PRO A 1 196 ? -21.375 -32 2.109 1 39.94 196 PRO A O 1
ATOM 1561 N N . GLU A 1 197 ? -20.797 -31.328 3.738 1 44.41 197 GLU A N 1
ATOM 1562 C CA . GLU A 1 197 ? -20.875 -29.938 3.285 1 44.41 197 GLU A CA 1
ATOM 1563 C C . GLU A 1 197 ? -19.922 -29.672 2.129 1 44.41 197 GLU A C 1
ATOM 1565 O O . GLU A 1 197 ? -18.734 -30.031 2.203 1 44.41 197 GLU A O 1
ATOM 1570 N N . SER A 1 198 ? -20.438 -29.484 1.019 1 50.19 198 SER A N 1
ATOM 1571 C CA . SER A 1 198 ? -19.906 -29.359 -0.334 1 50.19 198 SER A CA 1
ATOM 1572 C C . SER A 1 198 ? -18.625 -28.531 -0.344 1 50.19 198 SER A C 1
ATOM 1574 O O . SER A 1 198 ? -18.438 -27.656 0.503 1 50.19 198 SER A O 1
ATOM 1576 N N . LEU A 1 199 ? -17.578 -28.984 -1.288 1 63.44 199 LEU A N 1
ATOM 1577 C CA . LEU A 1 199 ? -16.406 -28.719 -2.115 1 63.44 199 LEU A CA 1
ATOM 1578 C C . LEU A 1 199 ? -16.391 -27.281 -2.604 1 63.44 199 LEU A C 1
ATOM 1580 O O . LEU A 1 199 ? -17.406 -26.578 -2.531 1 63.44 199 LEU A O 1
ATOM 1584 N N . LEU A 1 200 ? -15.297 -26.797 -3.016 1 78.69 200 LEU A N 1
ATOM 1585 C CA . LEU A 1 200 ? -15.086 -25.547 -3.74 1 78.69 200 LEU A CA 1
ATOM 1586 C C . LEU A 1 200 ? -16.188 -25.328 -4.766 1 78.69 200 LEU A C 1
ATOM 1588 O O . LEU A 1 200 ? -16.516 -26.219 -5.543 1 78.69 200 LEU A O 1
ATOM 1592 N N . HIS A 1 201 ? -17.156 -24.297 -4.477 1 85.06 201 HIS A N 1
ATOM 1593 C CA . HIS A 1 201 ? -18.125 -23.875 -5.48 1 85.06 201 HIS A CA 1
ATOM 1594 C C . HIS A 1 201 ? -17.859 -22.453 -5.938 1 85.06 201 HIS A C 1
ATOM 1596 O O . HIS A 1 201 ? -17.938 -21.516 -5.137 1 85.06 201 HIS A O 1
ATOM 1602 N N . ILE A 1 202 ? -17.5 -22.344 -7.18 1 87.62 202 ILE A N 1
ATOM 1603 C CA . ILE A 1 202 ? -17.281 -21.047 -7.801 1 87.62 202 ILE A CA 1
ATOM 1604 C C . ILE A 1 202 ? -18.328 -20.797 -8.883 1 87.62 202 ILE A C 1
ATOM 1606 O O . ILE A 1 202 ? -18.344 -21.484 -9.906 1 87.62 202 ILE A O 1
ATOM 1610 N N . SER A 1 203 ? -19.188 -19.859 -8.711 1 83.12 203 SER A N 1
ATOM 1611 C CA . SER A 1 203 ? -20.188 -19.531 -9.719 1 83.12 203 SER A CA 1
ATOM 1612 C C . SER A 1 203 ? -19.562 -18.938 -10.969 1 83.12 203 SER A C 1
ATOM 1614 O O . SER A 1 203 ? -18.5 -18.328 -10.898 1 83.12 203 SER A O 1
ATOM 1616 N N . PRO A 1 204 ? -20.172 -19.203 -12.078 1 81.38 204 PRO A N 1
ATOM 1617 C CA . PRO A 1 204 ? -19.641 -18.578 -13.289 1 81.38 204 PRO A CA 1
ATOM 1618 C C . PRO A 1 204 ? -19.641 -17.047 -13.219 1 81.38 204 PRO A C 1
ATOM 1620 O O . PRO A 1 204 ? -20.5 -16.453 -12.547 1 81.38 204 PRO A O 1
ATOM 1623 N N . PHE A 1 205 ? -18.609 -16.547 -13.781 1 81.19 205 PHE A N 1
ATOM 1624 C CA . PHE A 1 205 ? -18.516 -15.086 -13.859 1 81.19 205 PHE A CA 1
ATOM 1625 C C . PHE A 1 205 ? -19.25 -14.562 -15.086 1 81.19 205 PHE A C 1
ATOM 1627 O O . PHE A 1 205 ? -19.062 -15.078 -16.188 1 81.19 205 PHE A O 1
ATOM 1634 N N . SER A 1 206 ? -20.203 -13.648 -14.938 1 70.81 206 SER A N 1
ATOM 1635 C CA . SER A 1 206 ? -20.844 -12.984 -16.047 1 70.81 206 SER A CA 1
ATOM 1636 C C . SER A 1 206 ? -20.312 -11.57 -16.25 1 70.81 206 SER A C 1
ATOM 1638 O O . SER A 1 206 ? -20.422 -10.727 -15.359 1 70.81 206 SER A O 1
ATOM 1640 N N . PRO A 1 207 ? -19.594 -11.484 -17.391 1 67.06 207 PRO A N 1
ATOM 1641 C CA . PRO A 1 207 ? -19.094 -10.133 -17.609 1 67.06 207 PRO A CA 1
ATOM 1642 C C . PRO A 1 207 ? -20.203 -9.086 -17.688 1 67.06 207 PRO A C 1
ATOM 1644 O O . PRO A 1 207 ? -21.344 -9.422 -18.047 1 67.06 207 PRO A O 1
ATOM 1647 N N . PRO A 1 208 ? -19.969 -7.961 -17.188 1 54.78 208 PRO A N 1
ATOM 1648 C CA . PRO A 1 208 ? -21.016 -6.953 -17.328 1 54.78 208 PRO A CA 1
ATOM 1649 C C . PRO A 1 208 ? -21.438 -6.715 -18.766 1 54.78 208 PRO A C 1
ATOM 1651 O O . PRO A 1 208 ? -20.578 -6.68 -19.656 1 54.78 208 PRO A O 1
ATOM 1654 N N . THR A 1 209 ? -22.406 -7.312 -19.406 1 49.25 209 THR A N 1
ATOM 1655 C CA . THR A 1 209 ? -22.828 -7.246 -20.797 1 49.25 209 THR A CA 1
ATOM 1656 C C . THR A 1 209 ? -22.766 -5.816 -21.312 1 49.25 209 THR A C 1
ATOM 1658 O O . THR A 1 209 ? -22.406 -5.586 -22.469 1 49.25 209 THR A O 1
ATOM 1661 N N . GLY A 1 210 ? -23.766 -4.945 -21.016 1 42.84 210 GLY A N 1
ATOM 1662 C CA . GLY A 1 210 ? -24.25 -3.734 -21.656 1 42.84 210 GLY A CA 1
ATOM 1663 C C . GLY A 1 210 ? -23.203 -2.639 -21.734 1 42.84 210 GLY A C 1
ATOM 1664 O O . GLY A 1 210 ? -22.047 -2.842 -21.328 1 42.84 210 GLY A O 1
ATOM 1665 N N . ASP A 1 211 ? -23.672 -1.312 -22.312 1 39.59 211 ASP A N 1
ATOM 1666 C CA . ASP A 1 211 ? -23.141 0.047 -22.391 1 39.59 211 ASP A CA 1
ATOM 1667 C C . ASP A 1 211 ? -22.406 0.432 -21.109 1 39.59 211 ASP A C 1
ATOM 1669 O O . ASP A 1 211 ? -22.219 1.617 -20.828 1 39.59 211 ASP A O 1
ATOM 1673 N N . LEU A 1 212 ? -22.266 -0.467 -20.312 1 43.19 212 LEU A N 1
ATOM 1674 C CA . LEU A 1 212 ? -21.734 -0.13 -18.984 1 43.19 212 LEU A CA 1
ATOM 1675 C C . LEU A 1 212 ? -20.219 0.007 -19.031 1 43.19 212 LEU A C 1
ATOM 1677 O O . LEU A 1 212 ? -19.578 0.131 -17.984 1 43.19 212 LEU A O 1
ATOM 1681 N N . GLY A 1 213 ? -19.688 -0.271 -20.109 1 45.25 213 GLY A N 1
ATOM 1682 C CA . GLY A 1 213 ? -18.281 -0.098 -20.422 1 45.25 213 GLY A CA 1
ATOM 1683 C C . GLY A 1 213 ? -17.672 1.124 -19.75 1 45.25 213 GLY A C 1
ATOM 1684 O O . GLY A 1 213 ? -16.641 1.024 -19.078 1 45.25 213 GLY A O 1
ATOM 1685 N N . PRO A 1 214 ? -18.266 2.215 -20.156 1 46.91 214 PRO A N 1
ATOM 1686 C CA . PRO A 1 214 ? -17.812 3.475 -19.562 1 46.91 214 PRO A CA 1
ATOM 1687 C C . PRO A 1 214 ? -17.875 3.463 -18.047 1 46.91 214 PRO A C 1
ATOM 1689 O O . PRO A 1 214 ? -17.328 4.359 -17.391 1 46.91 214 PRO A O 1
ATOM 1692 N N . ALA A 1 215 ? -18.516 2.371 -17.5 1 51.44 215 ALA A N 1
ATOM 1693 C CA . ALA A 1 215 ? -19 2.465 -16.125 1 51.44 215 ALA A CA 1
ATOM 1694 C C . ALA A 1 215 ? -17.891 2.111 -15.133 1 51.44 215 ALA A C 1
ATOM 1696 O O . ALA A 1 215 ? -17.938 2.535 -13.977 1 51.44 215 ALA A O 1
ATOM 1697 N N . PHE A 1 216 ? -16.906 1.249 -15.594 1 64.31 216 PHE A N 1
ATOM 1698 C CA . PHE A 1 216 ? -15.914 1.02 -14.547 1 64.31 216 PHE A CA 1
ATOM 1699 C C . PHE A 1 216 ? -14.664 1.855 -14.797 1 64.31 216 PHE A C 1
ATOM 1701 O O . PHE A 1 216 ? -13.734 1.41 -15.477 1 64.31 216 PHE A O 1
ATOM 1708 N N . LYS A 1 217 ? -14.727 2.967 -14.383 1 73.06 217 LYS A N 1
ATOM 1709 C CA . LYS A 1 217 ? -13.586 3.879 -14.438 1 73.06 217 LYS A CA 1
ATOM 1710 C C . LYS A 1 217 ? -12.43 3.365 -13.578 1 73.06 217 LYS A C 1
ATOM 1712 O O . LYS A 1 217 ? -12.641 2.602 -12.641 1 73.06 217 LYS A O 1
ATOM 1717 N N . SER A 1 218 ? -11.297 3.59 -14.094 1 81.31 218 SER A N 1
ATOM 1718 C CA . SER A 1 218 ? -10.078 3.242 -13.367 1 81.31 218 SER A CA 1
ATOM 1719 C C . SER A 1 218 ? -10.086 3.84 -11.961 1 81.31 218 SER A C 1
ATOM 1721 O O . SER A 1 218 ? -10.555 4.961 -11.766 1 81.31 218 SER A O 1
ATOM 1723 N N . ILE A 1 219 ? -9.68 2.949 -11.031 1 83.75 219 ILE A N 1
ATOM 1724 C CA . ILE A 1 219 ? -9.43 3.459 -9.688 1 83.75 219 ILE A CA 1
ATOM 1725 C C . ILE A 1 219 ? -8.352 4.543 -9.742 1 83.75 219 ILE A C 1
ATOM 1727 O O . ILE A 1 219 ? -7.465 4.504 -10.602 1 83.75 219 ILE A O 1
ATOM 1731 N N . SER A 1 220 ? -8.5 5.496 -8.945 1 79.62 220 SER A N 1
ATOM 1732 C CA . SER A 1 220 ? -7.66 6.691 -8.961 1 79.62 220 SER A CA 1
ATOM 1733 C C . SER A 1 220 ? -6.184 6.336 -8.82 1 79.62 220 SER A C 1
ATOM 1735 O O . SER A 1 220 ? -5.324 6.992 -9.414 1 79.62 220 SER A O 1
ATOM 1737 N N . ASP A 1 221 ? -5.945 5.293 -8.102 1 90.31 221 ASP A N 1
ATOM 1738 C CA . ASP A 1 221 ? -4.559 4.91 -7.855 1 90.31 221 ASP A CA 1
ATOM 1739 C C . ASP A 1 221 ? -4.434 3.4 -7.652 1 90.31 221 ASP A C 1
ATOM 1741 O O . ASP A 1 221 ? -5.184 2.811 -6.871 1 90.31 221 ASP A O 1
ATOM 1745 N N . GLU A 1 222 ? -3.441 2.83 -8.273 1 93 222 GLU A N 1
ATOM 1746 C CA . GLU A 1 222 ? -3.188 1.394 -8.234 1 93 222 GLU A CA 1
ATOM 1747 C C . GLU A 1 222 ? -2.867 0.924 -6.816 1 93 222 GLU A C 1
ATOM 1749 O O . GLU A 1 222 ? -3.07 -0.245 -6.484 1 93 222 GLU A O 1
ATOM 1754 N N . GLN A 1 223 ? -2.385 1.773 -5.949 1 94.81 223 GLN A N 1
ATOM 1755 C CA . GLN A 1 223 ? -2.021 1.421 -4.578 1 94.81 223 GLN A CA 1
ATOM 1756 C C . GLN A 1 223 ? -3.248 0.992 -3.777 1 94.81 223 GLN A C 1
ATOM 1758 O O . GLN A 1 223 ? -3.139 0.189 -2.85 1 94.81 223 GLN A O 1
ATOM 1763 N N . ILE A 1 224 ? -4.402 1.45 -4.117 1 95.81 224 ILE A N 1
ATOM 1764 C CA . ILE A 1 224 ? -5.637 1.05 -3.453 1 95.81 224 ILE A CA 1
ATOM 1765 C C . ILE A 1 224 ? -5.914 -0.428 -3.721 1 95.81 224 ILE A C 1
ATOM 1767 O O . ILE A 1 224 ? -6.215 -1.188 -2.797 1 95.81 224 ILE A O 1
ATOM 1771 N N . VAL A 1 225 ? -5.711 -0.816 -4.957 1 97.31 225 VAL A N 1
ATOM 1772 C CA . VAL A 1 225 ? -5.941 -2.197 -5.367 1 97.31 225 VAL A CA 1
ATOM 1773 C C . VAL A 1 225 ? -4.895 -3.107 -4.734 1 97.31 225 VAL A C 1
ATOM 1775 O O . VAL A 1 225 ? -5.219 -4.184 -4.23 1 97.31 225 VAL A O 1
ATOM 1778 N N . ASN A 1 226 ? -3.666 -2.668 -4.75 1 97.88 226 ASN A N 1
ATOM 1779 C CA . ASN A 1 226 ? -2.578 -3.447 -4.172 1 97.88 226 ASN A CA 1
ATOM 1780 C C . ASN A 1 226 ? -2.801 -3.701 -2.684 1 97.88 226 ASN A C 1
ATOM 1782 O O . ASN A 1 226 ? -2.641 -4.828 -2.209 1 97.88 226 ASN A O 1
ATOM 1786 N N . THR A 1 227 ? -3.211 -2.643 -2.004 1 97.69 227 THR A N 1
ATOM 1787 C CA . THR A 1 227 ? -3.498 -2.77 -0.58 1 97.69 227 THR A CA 1
ATOM 1788 C C . THR A 1 227 ? -4.637 -3.758 -0.344 1 97.69 227 THR A C 1
ATOM 1790 O O . THR A 1 227 ? -4.547 -4.617 0.535 1 97.69 227 THR A O 1
ATOM 1793 N N . ALA A 1 228 ? -5.633 -3.695 -1.121 1 98.12 228 ALA A N 1
ATOM 1794 C CA . ALA A 1 228 ? -6.789 -4.574 -0.98 1 98.12 228 ALA A CA 1
ATOM 1795 C C . ALA A 1 228 ? -6.387 -6.039 -1.126 1 98.12 228 ALA A C 1
ATOM 1797 O O . ALA A 1 228 ? -6.734 -6.875 -0.287 1 98.12 228 ALA A O 1
ATOM 1798 N N . LEU A 1 229 ? -5.637 -6.273 -2.139 1 98.69 229 LEU A N 1
ATOM 1799 C CA . LEU A 1 229 ? -5.266 -7.66 -2.414 1 98.69 229 LEU A CA 1
ATOM 1800 C C . LEU A 1 229 ? -4.328 -8.195 -1.338 1 98.69 229 LEU A C 1
ATOM 1802 O O . LEU A 1 229 ? -4.559 -9.273 -0.791 1 98.69 229 LEU A O 1
ATOM 1806 N N . LEU A 1 230 ? -3.344 -7.473 -1.004 1 98.69 230 LEU A N 1
ATOM 1807 C CA . LEU A 1 230 ? -2.334 -7.941 -0.061 1 98.69 230 LEU A CA 1
ATOM 1808 C C . LEU A 1 230 ? -2.932 -8.125 1.33 1 98.69 230 LEU A C 1
ATOM 1810 O O . LEU A 1 230 ? -2.572 -9.055 2.049 1 98.69 230 LEU A O 1
ATOM 1814 N N . LEU A 1 231 ? -3.859 -7.238 1.7 1 98.5 231 LEU A N 1
ATOM 1815 C CA . LEU A 1 231 ? -4.516 -7.402 2.992 1 98.5 231 LEU A CA 1
ATOM 1816 C C . LEU A 1 231 ? -5.344 -8.688 3.021 1 98.5 231 LEU A C 1
ATOM 1818 O O . LEU A 1 231 ? -5.352 -9.398 4.027 1 98.5 231 LEU A O 1
ATOM 1822 N N . TYR A 1 232 ? -6.043 -8.969 1.956 1 98.69 232 TYR A N 1
ATOM 1823 C CA . TYR A 1 232 ? -6.848 -10.18 1.874 1 98.69 232 TYR A CA 1
ATOM 1824 C C . TYR A 1 232 ? -5.973 -11.422 1.992 1 98.69 232 TYR A C 1
ATOM 1826 O O . TYR A 1 232 ? -6.246 -12.305 2.809 1 98.69 232 TYR A O 1
ATOM 1834 N N . LEU A 1 233 ? -4.91 -11.422 1.236 1 98.69 233 LEU A N 1
ATOM 1835 C CA . LEU A 1 233 ? -4.004 -12.562 1.237 1 98.69 233 LEU A CA 1
ATOM 1836 C C . LEU A 1 233 ? -3.375 -12.758 2.615 1 98.69 233 LEU A C 1
ATOM 1838 O O . LEU A 1 233 ? -3.289 -13.883 3.109 1 98.69 233 LEU A O 1
ATOM 1842 N N . GLN A 1 234 ? -3.008 -11.656 3.213 1 97.81 234 GLN A N 1
ATOM 1843 C CA . GLN A 1 234 ? -2.354 -11.734 4.516 1 97.81 234 GLN A CA 1
ATOM 1844 C C . GLN A 1 234 ? -3.342 -12.141 5.605 1 97.81 234 GLN A C 1
ATOM 1846 O O . GLN A 1 234 ? -2.977 -12.852 6.543 1 97.81 234 GLN A O 1
ATOM 1851 N N . ALA A 1 235 ? -4.566 -11.68 5.516 1 97.69 235 ALA A N 1
ATOM 1852 C CA . ALA A 1 235 ? -5.59 -12.016 6.5 1 97.69 235 ALA A CA 1
ATOM 1853 C C . ALA A 1 235 ? -5.852 -13.516 6.527 1 97.69 235 ALA A C 1
ATOM 1855 O O . ALA A 1 235 ? -6.164 -14.078 7.578 1 97.69 235 ALA A O 1
ATOM 1856 N N . LEU A 1 236 ? -5.715 -14.156 5.398 1 97.31 236 LEU A N 1
ATOM 1857 C CA . LEU A 1 236 ? -5.918 -15.602 5.312 1 97.31 236 LEU A CA 1
ATOM 1858 C C . LEU A 1 236 ? -4.828 -16.359 6.07 1 97.31 236 LEU A C 1
ATOM 1860 O O . LEU A 1 236 ? -5.09 -17.406 6.668 1 97.31 236 LEU A O 1
ATOM 1864 N N . LEU A 1 237 ? -3.67 -15.758 6.074 1 96.06 237 LEU A N 1
ATOM 1865 C CA . LEU A 1 237 ? -2.477 -16.484 6.5 1 96.06 237 LEU A CA 1
ATOM 1866 C C . LEU A 1 237 ? -2.104 -16.125 7.934 1 96.06 237 LEU A C 1
ATOM 1868 O O . LEU A 1 237 ? -1.496 -16.938 8.641 1 96.06 237 LEU A O 1
ATOM 1872 N N . ILE A 1 238 ? -2.467 -15.023 8.422 1 94.5 238 ILE A N 1
ATOM 1873 C CA . ILE A 1 238 ? -1.895 -14.352 9.586 1 94.5 238 ILE A CA 1
ATOM 1874 C C . ILE A 1 238 ? -2.166 -15.188 10.836 1 94.5 238 ILE A C 1
ATOM 1876 O O . ILE A 1 238 ? -1.402 -15.125 11.805 1 94.5 238 ILE A O 1
ATOM 1880 N N . ASN A 1 239 ? -3.193 -15.992 10.836 1 92.25 239 ASN A N 1
ATOM 1881 C CA . ASN A 1 239 ? -3.572 -16.703 12.055 1 92.25 239 ASN A CA 1
ATOM 1882 C C . ASN A 1 239 ? -3.109 -18.156 12.023 1 92.25 239 ASN A C 1
ATOM 1884 O O . ASN A 1 239 ? -3.508 -18.953 12.867 1 92.25 239 ASN A O 1
ATOM 1888 N N . ILE A 1 240 ? -2.371 -18.484 11.016 1 93.56 240 ILE A N 1
ATOM 1889 C CA . ILE A 1 240 ? -1.656 -19.75 11.062 1 93.56 240 ILE A CA 1
ATOM 1890 C C . ILE A 1 240 ? -0.361 -19.594 11.852 1 93.56 240 ILE A C 1
ATOM 1892 O O . ILE A 1 240 ? 0.599 -18.984 11.367 1 93.56 240 ILE A O 1
ATOM 1896 N N . CYS A 1 241 ? -0.389 -20.125 12.953 1 88.88 241 CYS A N 1
ATOM 1897 C CA . CYS A 1 241 ? 0.731 -19.938 13.867 1 88.88 241 CYS A CA 1
ATOM 1898 C C . CYS A 1 241 ? 2.002 -20.562 13.305 1 88.88 241 CYS A C 1
ATOM 1900 O O . CYS A 1 241 ? 1.965 -21.656 12.75 1 88.88 241 CYS A O 1
ATOM 1902 N N . GLU A 1 242 ? 3.084 -19.891 13.359 1 84.44 242 GLU A N 1
ATOM 1903 C CA . GLU A 1 242 ? 4.438 -20.328 13.039 1 84.44 242 GLU A CA 1
ATOM 1904 C C . GLU A 1 242 ? 4.555 -20.734 11.57 1 84.44 242 GLU A C 1
ATOM 1906 O O . GLU A 1 242 ? 5.32 -21.641 11.227 1 84.44 242 GLU A O 1
ATOM 1911 N N . ILE A 1 243 ? 3.703 -20.203 10.773 1 88.44 243 ILE A N 1
ATOM 1912 C CA . ILE A 1 243 ? 3.75 -20.531 9.352 1 88.44 243 ILE A CA 1
ATOM 1913 C C . ILE A 1 243 ? 5.062 -20.031 8.75 1 88.44 243 ILE A C 1
ATOM 1915 O O . ILE A 1 243 ? 5.57 -20.609 7.789 1 88.44 243 ILE A O 1
ATOM 1919 N N . GLY A 1 244 ? 5.613 -18.984 9.273 1 87.38 244 GLY A N 1
ATOM 1920 C CA . GLY A 1 244 ? 6.898 -18.453 8.836 1 87.38 244 GLY A CA 1
ATOM 1921 C C . GLY A 1 244 ? 6.844 -17.812 7.465 1 87.38 244 GLY A C 1
ATOM 1922 O O . GLY A 1 244 ? 7.82 -17.875 6.707 1 87.38 244 GLY A O 1
ATOM 1923 N N . ALA A 1 245 ? 5.742 -17.375 7.09 1 93.94 245 ALA A N 1
ATOM 1924 C CA . ALA A 1 245 ? 5.574 -16.734 5.789 1 93.94 245 ALA A CA 1
ATOM 1925 C C . ALA A 1 245 ? 4.609 -15.562 5.883 1 93.94 245 ALA A C 1
ATOM 1927 O O . ALA A 1 245 ? 3.795 -15.484 6.805 1 93.94 245 ALA A O 1
ATOM 1928 N N . ASP A 1 246 ? 4.781 -14.625 5.023 1 94.75 246 ASP A N 1
ATOM 1929 C CA . ASP A 1 246 ? 3.834 -13.516 4.934 1 94.75 246 ASP A CA 1
ATOM 1930 C C . ASP A 1 246 ? 3.762 -12.977 3.51 1 94.75 246 ASP A C 1
ATOM 1932 O O . ASP A 1 246 ? 4.68 -13.18 2.715 1 94.75 246 ASP A O 1
ATOM 1936 N N . TRP A 1 247 ? 2.66 -12.406 3.164 1 97.12 247 TRP A N 1
ATOM 1937 C CA . TRP A 1 247 ? 2.51 -11.633 1.937 1 97.12 247 TRP A CA 1
ATOM 1938 C C . TRP A 1 247 ? 3.004 -10.203 2.129 1 97.12 247 TRP A C 1
ATOM 1940 O O . TRP A 1 247 ? 2.395 -9.422 2.861 1 97.12 247 TRP A O 1
ATOM 1950 N N . THR A 1 248 ? 4.078 -9.859 1.486 1 95.81 248 THR A N 1
ATOM 1951 C CA . THR A 1 248 ? 4.703 -8.555 1.681 1 95.81 248 THR A CA 1
ATOM 1952 C C . THR A 1 248 ? 4.418 -7.637 0.497 1 95.81 248 THR A C 1
ATOM 1954 O O . THR A 1 248 ? 4.391 -8.086 -0.651 1 95.81 248 THR A O 1
ATOM 1957 N N . PRO A 1 249 ? 4.234 -6.34 0.798 1 96.56 249 PRO A N 1
ATOM 1958 C CA . PRO A 1 249 ? 4.062 -5.371 -0.287 1 96.56 249 PRO A CA 1
ATOM 1959 C C . PRO A 1 249 ? 5.391 -4.91 -0.885 1 96.56 249 PRO A C 1
ATOM 1961 O O . PRO A 1 249 ? 5.414 -3.986 -1.701 1 96.56 249 PRO A O 1
ATOM 1964 N N . GLU A 1 250 ? 6.484 -5.516 -0.51 1 94.31 250 GLU A N 1
ATOM 1965 C CA . GLU A 1 250 ? 7.785 -5.168 -1.077 1 94.31 250 GLU A CA 1
ATOM 1966 C C . GLU A 1 250 ? 7.781 -5.312 -2.596 1 94.31 250 GLU A C 1
ATOM 1968 O O . GLU A 1 250 ? 7.391 -6.355 -3.123 1 94.31 250 GLU A O 1
ATOM 1973 N N . ARG A 1 251 ? 8.258 -4.215 -3.273 1 94.44 251 ARG A N 1
ATOM 1974 C CA . ARG A 1 251 ? 8.32 -4.246 -4.73 1 94.44 251 ARG A CA 1
ATOM 1975 C C . ARG A 1 251 ? 9.688 -4.727 -5.211 1 94.44 251 ARG A C 1
ATOM 1977 O O . ARG A 1 251 ? 10.484 -3.936 -5.719 1 94.44 251 ARG A O 1
ATOM 1984 N N . ARG A 1 252 ? 9.844 -5.98 -5.176 1 93.94 252 ARG A N 1
ATOM 1985 C CA . ARG A 1 252 ? 11.125 -6.594 -5.512 1 93.94 252 ARG A CA 1
ATOM 1986 C C . ARG A 1 252 ? 11.383 -6.539 -7.016 1 93.94 252 ARG A C 1
ATOM 1988 O O . ARG A 1 252 ? 10.477 -6.793 -7.812 1 93.94 252 ARG A O 1
ATOM 1995 N N . ALA A 1 253 ? 12.609 -6.121 -7.352 1 95.25 253 ALA A N 1
ATOM 1996 C CA . ALA A 1 253 ? 13.039 -6.168 -8.75 1 95.25 253 ALA A CA 1
ATOM 1997 C C . ALA A 1 253 ? 13.586 -7.543 -9.109 1 95.25 253 ALA A C 1
ATOM 1999 O O . ALA A 1 253 ? 14.477 -8.062 -8.43 1 95.25 253 ALA A O 1
ATOM 2000 N N . LEU A 1 254 ? 13.039 -8.125 -10.117 1 96.81 254 LEU A N 1
ATOM 2001 C CA . LEU A 1 254 ? 13.523 -9.383 -10.68 1 96.81 254 LEU A CA 1
ATOM 2002 C C . LEU A 1 254 ? 14.234 -9.141 -12.008 1 96.81 254 LEU A C 1
ATOM 2004 O O . LEU A 1 254 ? 13.789 -8.312 -12.812 1 96.81 254 LEU A O 1
ATOM 2008 N N . VAL A 1 255 ? 15.281 -9.891 -12.25 1 96.62 255 VAL A N 1
ATOM 2009 C CA . VAL A 1 255 ? 16.125 -9.547 -13.383 1 96.62 255 VAL A CA 1
ATOM 2010 C C . VAL A 1 255 ? 16.391 -10.789 -14.227 1 96.62 255 VAL A C 1
ATOM 2012 O O . VAL A 1 255 ? 16.672 -11.867 -13.688 1 96.62 255 VAL A O 1
ATOM 2015 N N . VAL A 1 256 ? 16.25 -10.594 -15.461 1 96.81 256 VAL A N 1
ATOM 2016 C CA . VAL A 1 256 ? 16.766 -11.578 -16.406 1 96.81 256 VAL A CA 1
ATOM 2017 C C . VAL A 1 256 ? 18.188 -11.203 -16.797 1 96.81 256 VAL A C 1
ATOM 2019 O O . VAL A 1 256 ? 18.469 -10.055 -17.141 1 96.81 256 VAL A O 1
ATOM 2022 N N . LYS A 1 257 ? 19.016 -12.195 -16.781 1 94.38 257 LYS A N 1
ATOM 2023 C CA . LYS A 1 257 ? 20.406 -11.953 -17.109 1 94.38 257 LYS A CA 1
ATOM 2024 C C . LYS A 1 257 ? 20.906 -12.922 -18.172 1 94.38 257 LYS A C 1
ATOM 2026 O O . LYS A 1 257 ? 20.391 -14.031 -18.312 1 94.38 257 LYS A O 1
ATOM 2031 N N . LYS A 1 258 ? 21.953 -12.43 -18.766 1 93.25 258 LYS A N 1
ATOM 2032 C CA . LYS A 1 258 ? 22.719 -13.305 -19.641 1 93.25 258 LYS A CA 1
ATOM 2033 C C . LYS A 1 258 ? 23.672 -14.195 -18.844 1 93.25 258 LYS A C 1
ATOM 2035 O O . LYS A 1 258 ? 23.875 -13.977 -17.656 1 93.25 258 LYS A O 1
ATOM 2040 N N . LYS A 1 259 ? 24.234 -15.062 -19.609 1 90.31 259 LYS A N 1
ATOM 2041 C CA . LYS A 1 259 ? 25.188 -15.977 -18.984 1 90.31 259 LYS A CA 1
ATOM 2042 C C . LYS A 1 259 ? 26.375 -15.227 -18.391 1 90.31 259 LYS A C 1
ATOM 2044 O O . LYS A 1 259 ? 26.906 -15.625 -17.359 1 90.31 259 LYS A O 1
ATOM 2049 N N . ASP A 1 260 ? 26.719 -14.133 -18.938 1 90.25 260 ASP A N 1
ATOM 2050 C CA . ASP A 1 260 ? 27.875 -13.359 -18.484 1 90.25 260 ASP A CA 1
ATOM 2051 C C . ASP A 1 260 ? 27.484 -12.398 -17.375 1 90.25 260 ASP A C 1
ATOM 2053 O O . ASP A 1 260 ? 28.312 -11.609 -16.906 1 90.25 260 ASP A O 1
ATOM 2057 N N . GLY A 1 261 ? 26.266 -12.422 -17.047 1 90.62 261 GLY A N 1
ATOM 2058 C CA . GLY A 1 261 ? 25.812 -11.609 -15.93 1 90.62 261 GLY A CA 1
ATOM 2059 C C . GLY A 1 261 ? 25.203 -10.289 -16.359 1 90.62 261 GLY A C 1
ATOM 2060 O O . GLY A 1 261 ? 24.641 -9.562 -15.531 1 90.62 261 GLY A O 1
ATOM 2061 N N . GLN A 1 262 ? 25.234 -10.078 -17.625 1 92.56 262 GLN A N 1
ATOM 2062 C CA . GLN A 1 262 ? 24.672 -8.82 -18.109 1 92.56 262 GLN A CA 1
ATOM 2063 C C . GLN A 1 262 ? 23.156 -8.828 -18.016 1 92.56 262 GLN A C 1
ATOM 2065 O O . GLN A 1 262 ? 22.5 -9.82 -18.344 1 92.56 262 GLN A O 1
ATOM 2070 N N . LYS A 1 263 ? 22.656 -7.73 -17.594 1 94.69 263 LYS A N 1
ATOM 2071 C CA . LYS A 1 263 ? 21.219 -7.57 -17.453 1 94.69 263 LYS A CA 1
ATOM 2072 C C . LYS A 1 263 ? 20.547 -7.445 -18.812 1 94.69 263 LYS A C 1
ATOM 2074 O O . LYS A 1 263 ? 20.969 -6.656 -19.656 1 94.69 263 LYS A O 1
ATOM 2079 N N . VAL A 1 264 ? 19.516 -8.242 -18.984 1 95.81 264 VAL A N 1
ATOM 2080 C CA . VAL A 1 264 ? 18.688 -8.117 -20.172 1 95.81 264 VAL A CA 1
ATOM 2081 C C . VAL A 1 264 ? 17.547 -7.133 -19.891 1 95.81 264 VAL A C 1
ATOM 2083 O O . VAL A 1 264 ? 17.391 -6.133 -20.609 1 95.81 264 VAL A O 1
ATOM 2086 N N . TYR A 1 265 ? 16.75 -7.422 -18.875 1 95.88 265 TYR A N 1
ATOM 2087 C CA . TYR A 1 265 ? 15.727 -6.496 -18.422 1 95.88 265 TYR A CA 1
ATOM 2088 C C . TYR A 1 265 ? 15.375 -6.75 -16.969 1 95.88 265 TYR A C 1
ATOM 2090 O O . TYR A 1 265 ? 15.781 -7.758 -16.391 1 95.88 265 TYR A O 1
ATOM 2098 N N . GLU A 1 266 ? 14.688 -5.762 -16.438 1 96.88 266 GLU A N 1
ATOM 2099 C CA . GLU A 1 266 ? 14.18 -5.852 -15.062 1 96.88 266 GLU A CA 1
ATOM 2100 C C . GLU A 1 266 ? 12.664 -5.754 -15.031 1 96.88 266 GLU A C 1
ATOM 2102 O O . GLU A 1 266 ? 12.055 -5.094 -15.883 1 96.88 266 GLU A O 1
ATOM 2107 N N . ALA A 1 267 ? 12.055 -6.508 -14.094 1 96.94 267 ALA A N 1
ATOM 2108 C CA . ALA A 1 267 ? 10.617 -6.453 -13.844 1 96.94 267 ALA A CA 1
ATOM 2109 C C . ALA A 1 267 ? 10.328 -6.402 -12.344 1 96.94 267 ALA A C 1
ATOM 2111 O O . ALA A 1 267 ? 10.82 -7.242 -11.586 1 96.94 267 ALA A O 1
ATOM 2112 N N . ARG A 1 268 ? 9.5 -5.43 -11.977 1 96.38 268 ARG A N 1
ATOM 2113 C CA . ARG A 1 268 ? 9.148 -5.301 -10.57 1 96.38 268 ARG A CA 1
ATOM 2114 C C . ARG A 1 268 ? 7.762 -5.879 -10.297 1 96.38 268 ARG A C 1
ATOM 2116 O O . ARG A 1 268 ? 6.848 -5.727 -11.109 1 96.38 268 ARG A O 1
ATOM 2123 N N . VAL A 1 269 ? 7.656 -6.512 -9.188 1 97.44 269 VAL A N 1
ATOM 2124 C CA . VAL A 1 269 ? 6.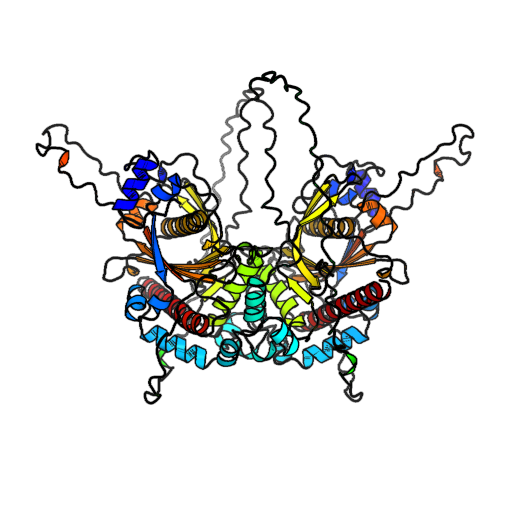367 -7.055 -8.766 1 97.44 269 VAL A CA 1
ATOM 2125 C C . VAL A 1 269 ? 5.742 -6.152 -7.707 1 97.44 269 VAL A C 1
ATOM 2127 O O . VAL A 1 269 ? 6.434 -5.348 -7.082 1 97.44 269 VAL A O 1
ATOM 2130 N N . ASP A 1 270 ? 4.438 -6.266 -7.477 1 97.25 270 ASP A N 1
ATOM 2131 C CA . ASP A 1 270 ? 3.723 -5.391 -6.551 1 97.25 270 ASP A CA 1
ATOM 2132 C C . ASP A 1 270 ? 3.686 -5.996 -5.148 1 97.25 270 ASP A C 1
ATOM 2134 O O . ASP A 1 270 ? 3.188 -5.367 -4.211 1 97.25 270 ASP A O 1
ATOM 2138 N N . GLY A 1 271 ? 4.133 -7.125 -4.938 1 97.75 271 GLY A N 1
ATOM 2139 C CA . GLY A 1 271 ? 4.223 -7.891 -3.701 1 97.75 271 GLY A CA 1
ATOM 2140 C C . GLY A 1 271 ? 4.52 -9.359 -3.93 1 97.75 271 GLY A C 1
ATOM 2141 O O . GLY A 1 271 ? 4.66 -9.797 -5.074 1 97.75 271 GLY A O 1
ATOM 2142 N N . PHE A 1 272 ? 4.73 -10.031 -2.828 1 98.06 272 PHE A N 1
ATOM 2143 C CA . PHE A 1 272 ? 4.973 -11.461 -2.988 1 98.06 272 PHE A CA 1
ATOM 2144 C C . PHE A 1 272 ? 4.844 -12.18 -1.655 1 98.06 272 PHE A C 1
ATOM 2146 O O . PHE A 1 272 ? 4.84 -11.555 -0.597 1 98.06 272 PHE A O 1
ATOM 2153 N N . LEU A 1 273 ? 4.582 -13.477 -1.771 1 97.94 273 LEU A N 1
ATOM 2154 C CA . LEU A 1 273 ? 4.652 -14.375 -0.627 1 97.94 273 LEU A CA 1
ATOM 2155 C C . LEU A 1 273 ? 6.098 -14.766 -0.331 1 97.94 273 LEU A C 1
ATOM 2157 O O . LEU A 1 273 ? 6.797 -15.289 -1.204 1 97.94 273 LEU A O 1
ATOM 2161 N N . ARG A 1 274 ? 6.523 -14.492 0.866 1 94.75 274 ARG A N 1
ATOM 2162 C CA . ARG A 1 274 ? 7.906 -14.82 1.2 1 94.75 274 ARG A CA 1
ATOM 2163 C C . ARG A 1 274 ? 7.969 -15.781 2.387 1 94.75 274 ARG A C 1
ATOM 2165 O O . ARG A 1 274 ? 7.094 -15.758 3.256 1 94.75 274 ARG A O 1
ATOM 2172 N N . TYR A 1 275 ? 8.953 -16.562 2.344 1 93.19 275 TYR A N 1
ATOM 2173 C CA . TYR A 1 275 ? 9.25 -17.438 3.471 1 93.19 275 TYR A CA 1
ATOM 2174 C C . TYR A 1 275 ? 10.289 -16.812 4.391 1 93.19 275 TYR A C 1
ATOM 2176 O O . TYR A 1 275 ? 11.438 -16.578 3.984 1 93.19 275 TYR A O 1
ATOM 2184 N N . GLN A 1 276 ? 9.992 -16.578 5.59 1 85.75 276 GLN A N 1
ATOM 2185 C CA . GLN A 1 276 ? 10.789 -15.734 6.484 1 85.75 276 GLN A CA 1
ATOM 2186 C C . GLN A 1 276 ? 11.836 -16.562 7.223 1 85.75 276 GLN A C 1
ATOM 2188 O O . GLN A 1 276 ? 12.812 -16.016 7.734 1 85.75 276 GLN A O 1
ATOM 2193 N N . HIS A 1 277 ? 11.703 -17.797 7.297 1 80.5 277 HIS A N 1
ATOM 2194 C CA . HIS A 1 277 ? 12.625 -18.625 8.062 1 80.5 277 HIS A CA 1
ATOM 2195 C C . HIS A 1 277 ? 13.883 -18.938 7.258 1 80.5 277 HIS A C 1
ATOM 2197 O O . HIS A 1 277 ? 14.812 -19.578 7.773 1 80.5 277 HIS A O 1
ATOM 2203 N N . ASP A 1 278 ? 13.867 -18.5 6.066 1 80.31 278 ASP A N 1
ATOM 2204 C CA . ASP A 1 278 ? 15.039 -18.625 5.199 1 80.31 278 ASP A CA 1
ATOM 2205 C C . ASP A 1 278 ? 15.766 -17.297 5.07 1 80.31 278 ASP A C 1
ATOM 2207 O O . ASP A 1 278 ? 15.148 -16.266 4.828 1 80.31 278 ASP A O 1
ATOM 2211 N N . GLU A 1 279 ? 16.984 -17.359 5.297 1 75.88 279 GLU A N 1
ATOM 2212 C CA . GLU A 1 279 ? 17.797 -16.156 5.277 1 75.88 279 GLU A CA 1
ATOM 2213 C C . GLU A 1 279 ? 17.641 -15.406 3.959 1 75.88 279 GLU A C 1
ATOM 2215 O O . GLU A 1 279 ? 17.75 -14.18 3.918 1 75.88 279 GLU A O 1
ATOM 2220 N N . ASN A 1 280 ? 17.344 -16.156 2.939 1 77.5 280 ASN A N 1
ATOM 2221 C CA . ASN A 1 280 ? 17.25 -15.539 1.626 1 77.5 280 ASN A CA 1
ATOM 2222 C C . ASN A 1 280 ? 15.82 -15.062 1.345 1 77.5 280 ASN A C 1
ATOM 2224 O O . ASN A 1 280 ? 15.57 -14.406 0.331 1 77.5 280 ASN A O 1
ATOM 2228 N N . SER A 1 281 ? 14.914 -15.344 2.232 1 80.56 281 SER A N 1
ATOM 2229 C CA . SER A 1 281 ? 13.516 -14.953 2.096 1 80.56 281 SER A CA 1
ATOM 2230 C C . SER A 1 281 ? 13.008 -15.203 0.682 1 80.56 281 SER A C 1
ATOM 2232 O O . SER A 1 281 ? 12.547 -14.281 0.007 1 80.56 281 SER A O 1
ATOM 2234 N N . PRO A 1 282 ? 13.047 -16.422 0.309 1 91.31 282 PRO A N 1
ATOM 2235 C CA . PRO A 1 282 ? 12.672 -16.734 -1.07 1 91.31 282 PRO A CA 1
ATOM 2236 C C . PRO A 1 282 ? 11.219 -16.375 -1.385 1 91.31 282 PRO A C 1
ATOM 2238 O O . PRO A 1 282 ? 10.359 -16.438 -0.506 1 91.31 282 PRO A O 1
ATOM 2241 N N . ILE A 1 283 ? 11.008 -16.062 -2.619 1 96.56 283 ILE A N 1
ATOM 2242 C CA . ILE A 1 283 ? 9.672 -15.789 -3.145 1 96.56 283 ILE A CA 1
ATOM 2243 C C . ILE A 1 283 ? 8.945 -17.109 -3.408 1 96.56 283 ILE A C 1
ATOM 2245 O O . ILE A 1 283 ? 9.508 -18.016 -4.023 1 96.56 283 ILE A O 1
ATOM 2249 N N . MET A 1 284 ? 7.707 -17.172 -2.943 1 96.75 284 MET A N 1
ATOM 2250 C CA . MET A 1 284 ? 6.926 -18.391 -3.166 1 96.75 284 MET A CA 1
ATOM 2251 C C . MET A 1 284 ? 5.766 -18.125 -4.117 1 96.75 284 MET A C 1
ATOM 2253 O O . MET A 1 284 ? 5.211 -19.062 -4.703 1 96.75 284 MET A O 1
ATOM 2257 N N . ALA A 1 285 ? 5.363 -16.938 -4.254 1 98.5 285 ALA A N 1
ATOM 2258 C CA . ALA A 1 285 ? 4.371 -16.438 -5.203 1 98.5 285 ALA A CA 1
ATOM 2259 C C . ALA A 1 285 ? 4.516 -14.938 -5.41 1 98.5 285 ALA A C 1
ATOM 2261 O O . ALA A 1 285 ? 5.023 -14.234 -4.535 1 98.5 285 ALA A O 1
ATOM 2262 N N . ILE A 1 286 ? 4.094 -14.453 -6.59 1 98.75 286 ILE A N 1
ATOM 2263 C CA . ILE A 1 286 ? 4.223 -13.023 -6.852 1 98.75 286 ILE A CA 1
ATOM 2264 C C . ILE A 1 286 ? 2.836 -12.406 -7.055 1 98.75 286 ILE A C 1
ATOM 2266 O O . ILE A 1 286 ? 1.864 -13.125 -7.305 1 98.75 286 ILE A O 1
ATOM 2270 N N . VAL A 1 287 ? 2.754 -11.055 -6.895 1 98.69 287 VAL A N 1
ATOM 2271 C CA . VAL A 1 287 ? 1.515 -10.289 -6.988 1 98.69 287 VAL A CA 1
ATOM 2272 C C . VAL A 1 287 ? 1.665 -9.188 -8.031 1 98.69 287 VAL A C 1
ATOM 2274 O O . VAL A 1 287 ? 2.711 -8.539 -8.109 1 98.69 287 VAL A O 1
ATOM 2277 N N . GLU A 1 288 ? 0.637 -8.969 -8.867 1 98.06 288 GLU A N 1
ATOM 2278 C CA . GLU A 1 288 ? 0.53 -7.863 -9.812 1 98.06 288 GLU A CA 1
ATOM 2279 C C . GLU A 1 288 ? -0.881 -7.281 -9.82 1 98.06 288 GLU A C 1
ATOM 2281 O O . GLU A 1 288 ? -1.864 -8.023 -9.836 1 98.06 288 GLU A O 1
ATOM 2286 N N . VAL A 1 289 ? -0.952 -5.93 -9.812 1 97.75 289 VAL A N 1
ATOM 2287 C CA . VAL A 1 289 ? -2.293 -5.352 -9.773 1 97.75 289 VAL A CA 1
ATOM 2288 C C . VAL A 1 289 ? -2.42 -4.262 -10.836 1 97.75 289 VAL A C 1
ATOM 2290 O O . VAL A 1 289 ? -1.413 -3.76 -11.336 1 97.75 289 VAL A O 1
ATOM 2293 N N . LYS A 1 290 ? -3.619 -3.967 -11.211 1 94.38 290 LYS A N 1
ATOM 2294 C CA . LYS A 1 290 ? -3.979 -2.879 -12.117 1 94.38 290 LYS A CA 1
ATOM 2295 C C . LYS A 1 290 ? -5.211 -2.133 -11.617 1 94.38 290 LYS A C 1
ATOM 2297 O O . LYS A 1 290 ? -6.102 -2.732 -11.016 1 94.38 290 LYS A O 1
ATOM 2302 N N . PRO A 1 291 ? -5.281 -0.858 -11.883 1 93.19 291 PRO A N 1
ATOM 2303 C CA . PRO A 1 291 ? -6.422 -0.071 -11.406 1 93.19 291 PRO A CA 1
ATOM 2304 C C . PRO A 1 291 ? -7.664 -0.245 -12.281 1 93.19 291 PRO A C 1
ATOM 2306 O O . PRO A 1 291 ? -8.758 0.182 -11.906 1 93.19 291 PRO A O 1
ATOM 2309 N N . SER A 1 292 ? -7.5 -0.83 -13.445 1 91.56 292 SER A N 1
ATOM 2310 C CA . SER A 1 292 ? -8.609 -1.013 -14.375 1 91.56 292 SER A CA 1
ATOM 2311 C C . SER A 1 292 ? -8.844 -2.49 -14.68 1 91.56 292 SER A C 1
ATOM 2313 O O . SER A 1 292 ? -7.941 -3.312 -14.508 1 91.56 292 SER A O 1
ATOM 2315 N N . ILE A 1 293 ? -10.039 -2.758 -15.102 1 91.06 293 ILE A N 1
ATOM 2316 C CA . ILE A 1 293 ? -10.375 -4.117 -15.516 1 91.06 293 ILE A CA 1
ATOM 2317 C C . ILE A 1 293 ? -9.617 -4.477 -16.781 1 91.06 293 ILE A C 1
ATOM 2319 O O . ILE A 1 293 ? -9.586 -3.697 -17.734 1 91.06 293 ILE A O 1
ATOM 2323 N N . ARG A 1 294 ? -8.992 -5.598 -16.75 1 89.44 294 ARG A N 1
ATOM 2324 C CA . ARG A 1 294 ? -8.102 -5.934 -17.859 1 89.44 294 ARG A CA 1
ATOM 2325 C C . ARG A 1 294 ? -8.891 -6.129 -19.156 1 89.44 294 ARG A C 1
ATOM 2327 O O . ARG A 1 294 ? -8.391 -5.836 -20.234 1 89.44 294 ARG A O 1
ATOM 2334 N N . GLU A 1 295 ? -10.102 -6.559 -19.078 1 84.06 295 GLU A N 1
ATOM 2335 C CA . GLU A 1 295 ? -10.859 -6.84 -20.297 1 84.06 295 GLU A CA 1
ATOM 2336 C C . GLU A 1 295 ? -11.422 -5.559 -20.906 1 84.06 295 GLU A C 1
ATOM 2338 O O . GLU A 1 295 ? -11.906 -5.559 -22.031 1 84.06 295 GLU A O 1
ATOM 2343 N N . GLN A 1 296 ? -11.359 -4.531 -20.188 1 74.81 296 GLN A N 1
ATOM 2344 C CA . GLN A 1 296 ? -11.898 -3.271 -20.688 1 74.81 296 GLN A CA 1
ATOM 2345 C C . GLN A 1 296 ? -10.789 -2.365 -21.219 1 74.81 296 GLN A C 1
ATOM 2347 O O . GLN A 1 296 ? -11.062 -1.317 -21.797 1 74.81 296 GLN A O 1
ATOM 2352 N N . THR A 1 297 ? -9.672 -2.766 -20.953 1 61.72 297 THR A N 1
ATOM 2353 C CA . THR A 1 297 ? -8.578 -1.928 -21.422 1 61.72 297 THR A CA 1
ATOM 2354 C C . THR A 1 297 ? -8.141 -2.336 -22.828 1 61.72 297 THR A C 1
ATOM 2356 O O . THR A 1 297 ? -8.258 -3.504 -23.203 1 61.72 297 THR A O 1
ATOM 2359 N N . LEU A 1 298 ? -7.941 -1.306 -23.625 1 57.59 298 LEU A N 1
ATOM 2360 C CA . LEU A 1 298 ? -7.379 -1.564 -24.953 1 57.59 298 LEU A CA 1
ATOM 2361 C C . LEU A 1 298 ? -6.059 -2.316 -24.828 1 57.59 298 LEU A C 1
ATOM 2363 O O . LEU A 1 298 ? -5.59 -2.91 -25.812 1 57.59 298 LEU A O 1
ATOM 2367 N N . GLU A 1 299 ? -5.664 -2.393 -23.609 1 66.69 299 GLU A N 1
ATOM 2368 C CA . GLU A 1 299 ? -4.32 -2.922 -23.406 1 66.69 299 GLU A CA 1
ATOM 2369 C C . GLU A 1 299 ? -4.359 -4.227 -22.609 1 66.69 299 GLU A C 1
ATOM 2371 O O . GLU A 1 299 ? -3.508 -4.461 -21.75 1 66.69 299 GLU A O 1
ATOM 2376 N N . THR A 1 300 ? -5.332 -5.098 -22.797 1 72.44 300 THR A N 1
ATOM 2377 C CA . THR A 1 300 ? -5.445 -6.367 -22.078 1 72.44 300 THR A CA 1
ATOM 2378 C C . THR A 1 300 ? -4.188 -7.207 -22.266 1 72.44 300 THR A C 1
ATOM 2380 O O . THR A 1 300 ? -3.658 -7.77 -21.312 1 72.44 300 THR A O 1
ATOM 2383 N N . ASP A 1 301 ? -3.719 -7.215 -23.391 1 87.81 301 ASP A N 1
ATOM 2384 C CA . ASP A 1 301 ? -2.549 -8.039 -23.688 1 87.81 301 ASP A CA 1
ATOM 2385 C C . ASP A 1 301 ? -1.294 -7.465 -23.047 1 87.81 301 ASP A C 1
ATOM 2387 O O . ASP A 1 301 ? -0.413 -8.211 -22.609 1 87.81 301 ASP A O 1
ATOM 2391 N N . ALA A 1 302 ? -1.339 -6.219 -22.875 1 91.38 302 ALA A N 1
ATOM 2392 C CA . ALA A 1 302 ? -0.175 -5.582 -22.25 1 91.38 302 ALA A CA 1
ATOM 2393 C C . ALA A 1 302 ? -0.013 -6.02 -20.797 1 91.38 302 ALA A C 1
ATOM 2395 O O . ALA A 1 302 ? 1.107 -6.23 -20.328 1 91.38 302 ALA A O 1
ATOM 2396 N N . ILE A 1 303 ? -1.104 -6.172 -20.125 1 94.31 303 ILE A N 1
ATOM 2397 C CA . ILE A 1 303 ? -1.078 -6.602 -18.734 1 94.31 303 ILE A CA 1
ATOM 2398 C C . ILE A 1 303 ? -0.521 -8.023 -18.641 1 94.31 303 ILE A C 1
ATOM 2400 O O . ILE A 1 303 ? 0.38 -8.289 -17.844 1 94.31 303 ILE A O 1
ATOM 2404 N N . ARG A 1 304 ? -1.01 -8.859 -19.484 1 96.81 304 ARG A N 1
ATOM 2405 C CA . ARG A 1 304 ? -0.581 -10.25 -19.484 1 96.81 304 ARG A CA 1
ATOM 2406 C C . ARG A 1 304 ? 0.874 -10.375 -19.922 1 96.81 304 ARG A C 1
ATOM 2408 O O . ARG A 1 304 ? 1.611 -11.227 -19.422 1 96.81 304 ARG A O 1
ATOM 2415 N N . MET A 1 305 ? 1.278 -9.555 -20.844 1 96.62 305 MET A N 1
ATOM 2416 C CA . MET A 1 305 ? 2.68 -9.539 -21.25 1 96.62 305 MET A CA 1
ATOM 2417 C C . MET A 1 305 ? 3.584 -9.141 -20.094 1 96.62 305 MET A C 1
ATOM 2419 O O . MET A 1 305 ? 4.645 -9.742 -19.891 1 96.62 305 MET A O 1
ATOM 2423 N N . GLN A 1 306 ? 3.158 -8.164 -19.328 1 96.62 306 GLN A N 1
ATOM 2424 C CA . GLN A 1 306 ? 3.91 -7.75 -18.156 1 96.62 306 GLN A CA 1
ATOM 2425 C C . GLN A 1 306 ? 4.008 -8.883 -17.141 1 96.62 306 GLN A C 1
ATOM 2427 O O . GLN A 1 306 ? 5.086 -9.141 -16.594 1 96.62 306 GLN A O 1
ATOM 2432 N N . GLU A 1 307 ? 2.916 -9.516 -16.938 1 98 307 GLU A N 1
ATOM 2433 C CA . GLU A 1 307 ? 2.867 -10.633 -16 1 98 307 GLU A CA 1
ATOM 2434 C C . GLU A 1 307 ? 3.779 -11.773 -16.453 1 98 307 GLU A C 1
ATOM 2436 O O . GLU A 1 307 ? 4.492 -12.367 -15.633 1 98 307 GLU A O 1
ATOM 2441 N N . GLY A 1 308 ? 3.748 -12.047 -17.719 1 98.25 308 GLY A N 1
ATOM 2442 C CA . GLY A 1 308 ? 4.66 -13.047 -18.266 1 98.25 308 GLY A CA 1
ATOM 2443 C C . GLY A 1 308 ? 6.121 -12.68 -18.078 1 98.25 308 GLY A C 1
ATOM 2444 O O . GLY A 1 308 ? 6.941 -13.531 -17.734 1 98.25 308 GLY A O 1
ATOM 2445 N N . ALA A 1 309 ? 6.402 -11.445 -18.297 1 98.25 309 ALA A N 1
ATOM 2446 C CA . ALA A 1 309 ? 7.773 -10.961 -18.125 1 98.25 309 ALA A CA 1
ATOM 2447 C C . ALA A 1 309 ? 8.227 -11.094 -16.672 1 98.25 309 ALA A C 1
ATOM 2449 O O . ALA A 1 309 ? 9.375 -11.43 -16.406 1 98.25 309 ALA A O 1
ATOM 2450 N N . GLN A 1 310 ? 7.348 -10.789 -15.758 1 98.62 310 GLN A N 1
ATOM 2451 C CA . GLN A 1 310 ? 7.656 -10.93 -14.344 1 98.62 310 GLN A CA 1
ATOM 2452 C C . GLN A 1 310 ? 7.945 -12.383 -13.984 1 98.62 310 GLN A C 1
ATOM 2454 O O . GLN A 1 310 ? 8.906 -12.68 -13.273 1 98.62 310 GLN A O 1
ATOM 2459 N N . MET A 1 311 ? 7.113 -13.258 -14.5 1 98.75 311 MET A N 1
ATOM 2460 C CA . MET A 1 311 ? 7.293 -14.68 -14.227 1 98.75 311 MET A CA 1
ATOM 2461 C C . MET A 1 311 ? 8.617 -15.18 -14.789 1 98.75 311 MET A C 1
ATOM 2463 O O . MET A 1 311 ? 9.367 -15.883 -14.109 1 98.75 311 MET A O 1
ATOM 2467 N N . ALA A 1 312 ? 8.914 -14.789 -16.016 1 98.56 312 ALA A N 1
ATOM 2468 C CA . ALA A 1 312 ? 10.164 -15.188 -16.656 1 98.56 312 ALA A CA 1
ATOM 2469 C C . ALA A 1 312 ? 11.367 -14.664 -15.867 1 98.56 312 ALA A C 1
ATOM 2471 O O . ALA A 1 312 ? 12.344 -15.391 -15.664 1 98.56 312 ALA A O 1
ATOM 2472 N N . ALA A 1 313 ? 11.266 -13.477 -15.43 1 98.56 313 ALA A N 1
ATOM 2473 C CA . ALA A 1 313 ? 12.344 -12.891 -14.648 1 98.56 313 ALA A CA 1
ATOM 2474 C C . ALA A 1 313 ? 12.523 -13.625 -13.32 1 98.56 313 ALA A C 1
ATOM 2476 O O . ALA A 1 313 ? 13.648 -13.828 -12.859 1 98.56 313 ALA A O 1
ATOM 2477 N N . TRP A 1 314 ? 11.438 -13.992 -12.727 1 98.44 314 TRP A N 1
ATOM 2478 C CA . TRP A 1 314 ? 11.484 -14.758 -11.492 1 98.44 314 TRP A CA 1
ATOM 2479 C C . TRP A 1 314 ? 12.203 -16.094 -11.695 1 98.44 314 TRP A C 1
ATOM 2481 O O . TRP A 1 314 ? 13.094 -16.453 -10.914 1 98.44 314 TRP A O 1
ATOM 2491 N N . ILE A 1 315 ? 11.875 -16.766 -12.703 1 97.94 315 ILE A N 1
ATOM 2492 C CA . ILE A 1 315 ? 12.477 -18.062 -13.008 1 97.94 315 ILE A CA 1
ATOM 2493 C C . ILE A 1 315 ? 13.961 -17.891 -13.305 1 97.94 315 ILE A C 1
ATOM 2495 O O . ILE A 1 315 ? 14.797 -18.672 -12.852 1 97.94 315 ILE A O 1
ATOM 2499 N N . SER A 1 316 ? 14.281 -16.875 -14.016 1 97.44 316 SER A N 1
ATOM 2500 C CA . SER A 1 316 ? 15.672 -16.609 -14.383 1 97.44 316 SER A CA 1
ATOM 2501 C C . SER A 1 316 ? 16.516 -16.297 -13.156 1 97.44 316 SER A C 1
ATOM 2503 O O . SER A 1 316 ? 17.609 -16.844 -12.992 1 97.44 316 SER A O 1
ATOM 2505 N N . GLN A 1 317 ? 16.016 -15.469 -12.32 1 96.56 317 GLN A N 1
ATOM 2506 C CA . GLN A 1 317 ? 16.797 -15.016 -11.172 1 96.56 317 GLN A CA 1
ATOM 2507 C C . GLN A 1 317 ? 16.828 -16.078 -10.078 1 96.56 317 GLN A C 1
ATOM 2509 O O . GLN A 1 317 ? 17.812 -16.188 -9.352 1 96.56 317 GLN A O 1
ATOM 2514 N N . HIS A 1 318 ? 15.734 -16.75 -9.961 1 95.69 318 HIS A N 1
ATOM 2515 C CA . HIS A 1 318 ? 15.609 -17.797 -8.961 1 95.69 318 HIS A CA 1
ATOM 2516 C C . HIS A 1 318 ? 15.133 -19.109 -9.578 1 95.69 318 HIS A C 1
ATOM 2518 O O . HIS A 1 318 ? 14 -19.531 -9.328 1 95.69 318 HIS A O 1
ATOM 2524 N N . PRO A 1 319 ? 15.992 -19.734 -10.25 1 96 319 PRO A N 1
ATOM 2525 C CA . PRO A 1 319 ? 15.578 -21 -10.867 1 96 319 PRO A CA 1
ATOM 2526 C C . PRO A 1 319 ? 15.164 -22.047 -9.836 1 96 319 PRO A C 1
ATOM 2528 O O . PRO A 1 319 ? 15.695 -22.078 -8.727 1 96 319 PRO A O 1
ATOM 2531 N N . PRO A 1 320 ? 14.195 -22.812 -10.258 1 93.81 320 PRO A N 1
ATOM 2532 C CA . PRO A 1 320 ? 13.797 -23.891 -9.336 1 93.81 320 PRO A CA 1
ATOM 2533 C C . PRO A 1 320 ? 14.867 -24.969 -9.18 1 93.81 320 PRO A C 1
ATOM 2535 O O . PRO A 1 320 ? 15.719 -25.125 -10.055 1 93.81 320 PRO A O 1
ATOM 2538 N N . THR A 1 321 ? 14.75 -25.625 -8.078 1 87.75 321 THR A N 1
ATOM 2539 C CA . THR A 1 321 ? 15.617 -26.781 -7.863 1 87.75 321 THR A CA 1
ATOM 2540 C C . THR A 1 321 ? 14.953 -28.047 -8.367 1 87.75 321 THR A C 1
ATOM 2542 O O . THR A 1 321 ? 13.727 -28.109 -8.484 1 87.75 321 THR A O 1
ATOM 2545 N N . PRO A 1 322 ? 15.719 -29 -8.625 1 85.06 322 PRO A N 1
ATOM 2546 C CA . PRO A 1 322 ? 15.156 -30.266 -9.109 1 85.06 322 PRO A CA 1
ATOM 2547 C C . PRO A 1 322 ? 14.141 -30.859 -8.148 1 85.06 322 PRO A C 1
ATOM 2549 O O . PRO A 1 322 ? 13.227 -31.578 -8.578 1 85.06 322 PRO A O 1
ATOM 2552 N N . SER A 1 323 ? 14.242 -30.531 -6.859 1 80.38 323 SER A N 1
ATOM 2553 C CA . SER A 1 323 ? 13.328 -31.078 -5.859 1 80.38 323 SER A CA 1
ATOM 2554 C C . SER A 1 323 ? 11.93 -30.484 -6.027 1 80.38 323 SER A C 1
ATOM 2556 O O . SER A 1 323 ? 10.953 -31.031 -5.496 1 80.38 323 SER A O 1
ATOM 2558 N N . GLU A 1 324 ? 11.836 -29.438 -6.812 1 86.19 324 GLU A N 1
ATOM 2559 C CA . GLU A 1 324 ? 10.555 -28.766 -7.027 1 86.19 324 GLU A CA 1
ATOM 2560 C C . GLU A 1 324 ? 9.836 -29.344 -8.242 1 86.19 324 GLU A C 1
ATOM 2562 O O . GLU A 1 324 ? 8.695 -28.969 -8.531 1 86.19 324 GLU A O 1
ATOM 2567 N N . LEU A 1 325 ? 10.477 -30.234 -8.875 1 86.31 325 LEU A N 1
ATOM 2568 C CA . LEU A 1 325 ? 9.891 -30.859 -10.062 1 86.31 325 LEU A CA 1
ATOM 2569 C C . LEU A 1 325 ? 8.758 -31.797 -9.68 1 86.31 325 LEU A C 1
ATOM 2571 O O . LEU A 1 325 ? 8.891 -32.594 -8.758 1 86.31 325 LEU A O 1
ATOM 2575 N N . THR A 1 326 ? 7.66 -31.641 -10.367 1 81.81 326 THR A N 1
ATOM 2576 C CA . THR A 1 326 ? 6.582 -32.625 -10.203 1 81.81 326 THR A CA 1
ATOM 2577 C C . THR A 1 326 ? 6.949 -33.938 -10.875 1 81.81 326 THR A C 1
ATOM 2579 O O . THR A 1 326 ? 7.891 -34 -11.664 1 81.81 326 THR A O 1
ATOM 2582 N N . PRO A 1 327 ? 6.168 -35 -10.555 1 77.19 327 PRO A N 1
ATOM 2583 C CA . PRO A 1 327 ? 6.434 -36.281 -11.211 1 77.19 327 PRO A CA 1
ATOM 2584 C C . PRO A 1 327 ? 6.332 -36.188 -12.734 1 77.19 327 PRO A C 1
ATOM 2586 O O . PRO A 1 327 ? 6.988 -36.938 -13.445 1 77.19 327 PRO A O 1
ATOM 2589 N N . GLY A 1 328 ? 5.637 -35.219 -13.195 1 81.69 328 GLY A N 1
ATOM 2590 C CA . GLY A 1 328 ? 5.48 -35.031 -14.625 1 81.69 328 GLY A CA 1
ATOM 2591 C C . GLY A 1 328 ? 6.598 -34.219 -15.25 1 81.69 328 GLY A C 1
ATOM 2592 O O . GLY A 1 328 ? 6.598 -33.969 -16.453 1 81.69 328 GLY A O 1
ATOM 2593 N N . GLY A 1 329 ? 7.625 -33.875 -14.453 1 87.19 329 GLY A N 1
ATOM 2594 C CA . GLY A 1 329 ? 8.773 -33.156 -14.961 1 87.19 329 GLY A CA 1
ATOM 2595 C C . GLY A 1 329 ? 8.484 -31.688 -15.219 1 87.19 329 GLY A C 1
ATOM 2596 O O . GLY A 1 329 ? 9.055 -31.094 -16.141 1 87.19 329 GLY A O 1
ATOM 2597 N N . ILE A 1 330 ? 7.547 -31.234 -14.508 1 93.5 330 ILE A N 1
ATOM 2598 C CA . ILE A 1 330 ? 7.129 -29.844 -14.719 1 93.5 330 ILE A CA 1
ATOM 2599 C C . ILE A 1 330 ? 7.254 -29.062 -13.414 1 93.5 330 ILE A C 1
ATOM 2601 O O . ILE A 1 330 ? 7.066 -29.625 -12.336 1 93.5 330 ILE A O 1
ATOM 2605 N N . PHE A 1 331 ? 7.699 -27.812 -13.586 1 95.75 331 PHE A N 1
ATOM 2606 C CA . PHE A 1 331 ? 7.684 -26.859 -12.484 1 95.75 331 PHE A CA 1
ATOM 2607 C C . PHE A 1 331 ? 6.434 -26 -12.531 1 95.75 331 PHE A C 1
ATOM 2609 O O . PHE A 1 331 ? 5.832 -25.812 -13.594 1 95.75 331 PHE A O 1
ATOM 2616 N N . SER A 1 332 ? 6.059 -25.516 -11.32 1 96.31 332 SER A N 1
ATOM 2617 C CA . SER A 1 332 ? 4.926 -24.594 -11.281 1 96.31 332 SER A CA 1
ATOM 2618 C C . SER A 1 332 ? 5.191 -23.438 -10.336 1 96.31 332 SER A C 1
ATOM 262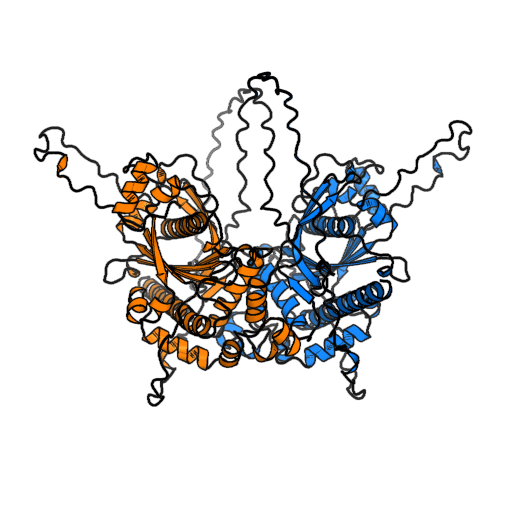0 O O . SER A 1 332 ? 5.879 -23.594 -9.32 1 96.31 332 SER A O 1
ATOM 2622 N N . ARG A 1 333 ? 4.699 -22.25 -10.68 1 97.5 333 ARG A N 1
ATOM 2623 C CA . ARG A 1 333 ? 4.715 -21.062 -9.852 1 97.5 333 ARG A CA 1
ATOM 2624 C C . ARG A 1 333 ? 3.395 -20.297 -9.953 1 97.5 333 ARG A C 1
ATOM 2626 O O . ARG A 1 333 ? 2.672 -20.438 -10.945 1 97.5 333 ARG A O 1
ATOM 2633 N N . LEU A 1 334 ? 3.137 -19.531 -8.938 1 98.62 334 LEU A N 1
ATOM 2634 C CA . LEU A 1 334 ? 1.837 -18.859 -8.883 1 98.62 334 LEU A CA 1
ATOM 2635 C C . LEU A 1 334 ? 1.995 -17.344 -8.945 1 98.62 334 LEU A C 1
ATOM 2637 O O . LEU A 1 334 ? 2.869 -16.781 -8.281 1 98.62 334 LEU A O 1
ATOM 2641 N N . LEU A 1 335 ? 1.245 -16.75 -9.781 1 98.88 335 LEU A N 1
ATOM 2642 C CA . LEU A 1 335 ? 0.996 -15.312 -9.805 1 98.88 335 LEU A CA 1
ATOM 2643 C C . LEU A 1 335 ? -0.443 -15.008 -9.406 1 98.88 335 LEU A C 1
ATOM 2645 O O . LEU A 1 335 ? -1.385 -15.539 -10 1 98.88 335 LEU A O 1
ATOM 2649 N N . VAL A 1 336 ? -0.604 -14.219 -8.336 1 98.88 336 VAL A N 1
ATOM 2650 C CA . VAL A 1 336 ? -1.911 -13.688 -7.965 1 98.88 336 VAL A CA 1
ATOM 2651 C C . VAL A 1 336 ? -2.051 -12.25 -8.461 1 98.88 336 VAL A C 1
ATOM 2653 O O . VAL A 1 336 ? -1.236 -11.391 -8.125 1 98.88 336 VAL A O 1
ATOM 2656 N N . SER A 1 337 ? -3.031 -12.016 -9.297 1 98.56 337 SER A N 1
ATOM 2657 C CA . SER A 1 337 ? -3.217 -10.664 -9.82 1 98.56 337 SER A CA 1
ATOM 2658 C C . SER A 1 337 ? -4.621 -10.148 -9.531 1 98.56 337 SER A C 1
ATOM 2660 O O . SER A 1 337 ? -5.551 -10.93 -9.336 1 98.56 337 SER A O 1
ATOM 2662 N N . GLN A 1 338 ? -4.707 -8.859 -9.445 1 98.25 338 GLN A N 1
ATOM 2663 C CA . GLN A 1 338 ? -6.008 -8.211 -9.289 1 98.25 338 GLN A CA 1
ATOM 2664 C C . GLN A 1 338 ? -6.117 -6.973 -10.172 1 98.25 338 GLN A C 1
ATOM 2666 O O . GLN A 1 338 ? -5.215 -6.133 -10.188 1 98.25 338 GLN A O 1
ATOM 2671 N N . ASP A 1 339 ? -7.156 -6.922 -10.953 1 95.56 339 ASP A N 1
ATOM 2672 C CA . ASP A 1 339 ? -7.543 -5.77 -11.766 1 95.56 339 ASP A CA 1
ATOM 2673 C C . ASP A 1 339 ? -8.844 -5.156 -11.258 1 95.56 339 ASP A C 1
ATOM 2675 O O . ASP A 1 339 ? -9.93 -5.66 -11.555 1 95.56 339 ASP A O 1
ATOM 2679 N N . ARG A 1 340 ? -8.656 -4.02 -10.555 1 94.31 340 ARG A N 1
ATOM 2680 C CA . ARG A 1 340 ? -9.812 -3.408 -9.906 1 94.31 340 ARG A CA 1
ATOM 2681 C C . ARG A 1 340 ? -10.469 -4.375 -8.922 1 94.31 340 ARG A C 1
ATOM 2683 O O . ARG A 1 340 ? -9.828 -4.836 -7.977 1 94.31 340 ARG A O 1
ATOM 2690 N N . HIS A 1 341 ? -11.703 -4.875 -9.164 1 95.06 341 HIS A N 1
ATOM 2691 C CA . HIS A 1 341 ? -12.391 -5.75 -8.227 1 95.06 341 HIS A CA 1
ATOM 2692 C C . HIS A 1 341 ? -12.305 -7.211 -8.664 1 95.06 341 HIS A C 1
ATOM 2694 O O . HIS A 1 341 ? -12.984 -8.07 -8.102 1 95.06 341 HIS A O 1
ATOM 2700 N N . GLN A 1 342 ? -11.438 -7.531 -9.641 1 96.62 342 GLN A N 1
ATOM 2701 C CA . GLN A 1 342 ? -11.336 -8.883 -10.188 1 96.62 342 GLN A CA 1
ATOM 2702 C C . GLN A 1 342 ? -9.977 -9.5 -9.898 1 96.62 342 GLN A C 1
ATOM 2704 O O . GLN A 1 342 ? -8.938 -8.93 -10.25 1 96.62 342 GLN A O 1
ATOM 2709 N N . ILE A 1 343 ? -10 -10.68 -9.289 1 98.5 343 ILE A N 1
ATOM 2710 C CA . ILE A 1 343 ? -8.766 -11.367 -8.93 1 98.5 343 ILE A CA 1
ATOM 2711 C C . ILE A 1 343 ? -8.562 -12.562 -9.859 1 98.5 343 ILE A C 1
ATOM 2713 O O . ILE A 1 343 ? -9.523 -13.211 -10.273 1 98.5 343 ILE A O 1
ATOM 2717 N N . TYR A 1 344 ? -7.297 -12.852 -10.203 1 98.56 344 TYR A N 1
ATOM 2718 C CA . TYR A 1 344 ? -6.906 -13.977 -11.039 1 98.56 344 TYR A CA 1
ATOM 2719 C C . TYR A 1 344 ? -5.812 -14.805 -10.367 1 98.56 344 TYR A C 1
ATOM 2721 O O . TYR A 1 344 ? -4.945 -14.25 -9.68 1 98.56 344 TYR A O 1
ATOM 2729 N N . LEU A 1 345 ? -5.918 -16.094 -10.523 1 98.75 345 LEU A N 1
ATOM 2730 C CA . LEU A 1 345 ? -4.828 -17 -10.219 1 98.75 345 LEU A CA 1
ATOM 2731 C C . LEU A 1 345 ? -4.191 -17.547 -11.492 1 98.75 345 LEU A C 1
ATOM 2733 O O . LEU A 1 345 ? -4.863 -18.203 -12.297 1 98.75 345 LEU A O 1
ATOM 2737 N N . THR A 1 346 ? -2.922 -17.203 -11.688 1 98.75 346 THR A N 1
ATOM 2738 C CA . THR A 1 346 ? -2.215 -17.688 -12.867 1 98.75 346 THR A CA 1
ATOM 2739 C C . THR A 1 346 ? -1.106 -18.656 -12.477 1 98.75 346 THR A C 1
ATOM 2741 O O . THR A 1 346 ? -0.134 -18.266 -11.828 1 98.75 346 THR A O 1
ATOM 2744 N N . PHE A 1 347 ? -1.276 -19.891 -12.906 1 98.31 347 PHE A N 1
ATOM 2745 C CA . PHE A 1 347 ? -0.274 -20.906 -12.648 1 98.31 347 PHE A CA 1
ATOM 2746 C C . PHE A 1 347 ? 0.654 -21.078 -13.844 1 98.31 347 PHE A C 1
ATOM 2748 O O . PHE A 1 347 ? 0.203 -21.406 -14.945 1 98.31 347 PHE A O 1
ATOM 2755 N N . ALA A 1 348 ? 1.928 -20.812 -13.586 1 98.38 348 ALA A N 1
ATOM 2756 C CA . ALA A 1 348 ? 2.951 -21.016 -14.609 1 98.38 348 ALA A CA 1
ATOM 2757 C C . ALA A 1 348 ? 3.408 -22.469 -14.648 1 98.38 348 ALA A C 1
ATOM 2759 O O . ALA A 1 348 ? 3.57 -23.109 -13.602 1 98.38 348 ALA A O 1
ATOM 2760 N N . GLU A 1 349 ? 3.559 -22.938 -15.828 1 97.44 349 GLU A N 1
ATOM 2761 C CA . GLU A 1 349 ? 4.074 -24.281 -16.094 1 97.44 349 GLU A CA 1
ATOM 2762 C C . GLU A 1 349 ? 5.285 -24.234 -17.031 1 97.44 349 GLU A C 1
ATOM 2764 O O . GLU A 1 349 ? 5.223 -23.641 -18.109 1 97.44 349 GLU A O 1
ATOM 2769 N N . PHE A 1 350 ? 6.348 -24.844 -16.594 1 97.31 350 PHE A N 1
ATOM 2770 C CA . PHE A 1 350 ? 7.559 -24.844 -17.406 1 97.31 350 PHE A CA 1
ATOM 2771 C C . PHE A 1 350 ? 8.445 -26.031 -17.047 1 97.31 350 PHE A C 1
ATOM 2773 O O . PHE A 1 350 ? 8.242 -26.688 -16.016 1 97.31 350 PHE A O 1
ATOM 2780 N N . ASP A 1 351 ? 9.336 -26.359 -17.938 1 95.88 351 ASP A N 1
ATOM 2781 C CA . ASP A 1 351 ? 10.203 -27.516 -17.719 1 95.88 351 ASP A CA 1
ATOM 2782 C C . ASP A 1 351 ? 11.664 -27.094 -17.594 1 95.88 351 ASP A C 1
ATOM 2784 O O . ASP A 1 351 ? 11.969 -25.906 -17.578 1 95.88 351 ASP A O 1
ATOM 2788 N N . THR A 1 352 ? 12.5 -28.047 -17.406 1 95.31 352 THR A N 1
ATOM 2789 C CA . THR A 1 352 ? 13.93 -27.812 -17.203 1 95.31 352 THR A CA 1
ATOM 2790 C C . THR A 1 352 ? 14.539 -27.109 -18.422 1 95.31 352 THR A C 1
ATOM 2792 O O . THR A 1 352 ? 15.422 -26.266 -18.281 1 95.31 352 THR A O 1
ATOM 2795 N N . ASP A 1 353 ? 14.102 -27.453 -19.578 1 94.31 353 ASP A N 1
ATOM 2796 C CA . ASP A 1 353 ? 14.633 -26.859 -20.797 1 94.31 353 ASP A CA 1
ATOM 2797 C C . ASP A 1 353 ? 14.32 -25.359 -20.859 1 94.31 353 ASP A C 1
ATOM 2799 O O . ASP A 1 353 ? 15.148 -24.578 -21.328 1 94.31 353 ASP A O 1
ATOM 2803 N N . TYR A 1 354 ? 13.188 -25.031 -20.422 1 96.94 354 TYR A N 1
ATOM 2804 C CA . TYR A 1 354 ? 12.859 -23.609 -20.391 1 96.94 354 TYR A CA 1
ATOM 2805 C C . TYR A 1 354 ? 13.75 -22.859 -19.406 1 96.94 354 TYR A C 1
ATOM 2807 O O . TYR A 1 354 ? 14.164 -21.734 -19.656 1 96.94 354 TYR A O 1
ATOM 2815 N N . VAL A 1 355 ? 13.953 -23.469 -18.266 1 97.12 355 VAL A N 1
ATOM 2816 C CA . VAL A 1 355 ? 14.836 -22.859 -17.281 1 97.12 355 VAL A CA 1
ATOM 2817 C C . VAL A 1 355 ? 16.203 -22.578 -17.906 1 97.12 355 VAL A C 1
ATOM 2819 O O . VAL A 1 355 ? 16.734 -21.469 -17.766 1 97.12 355 VAL A O 1
ATOM 2822 N N . HIS A 1 356 ? 16.719 -23.531 -18.641 1 94.94 356 HIS A N 1
ATOM 2823 C CA . HIS A 1 356 ? 18.016 -23.344 -19.312 1 94.94 356 HIS A CA 1
ATOM 2824 C C . HIS A 1 356 ? 17.938 -22.203 -20.328 1 94.94 356 HIS A C 1
ATOM 2826 O O . HIS A 1 356 ? 18.891 -21.422 -20.453 1 94.94 356 HIS A O 1
ATOM 2832 N N . TYR A 1 357 ? 16.812 -22.188 -21 1 95.38 357 TYR A N 1
ATOM 2833 C CA . TYR A 1 357 ? 16.641 -21.141 -22.016 1 95.38 357 TYR A CA 1
ATOM 2834 C C . TYR A 1 357 ? 16.672 -19.75 -21.375 1 95.38 357 TYR A C 1
ATOM 2836 O O . TYR A 1 357 ? 17.469 -18.906 -21.781 1 95.38 357 TYR A O 1
ATOM 2844 N N . ILE A 1 358 ? 15.852 -19.547 -20.328 1 97.25 358 ILE A N 1
ATOM 2845 C CA . ILE A 1 358 ? 15.664 -18.203 -19.797 1 97.25 358 ILE A CA 1
ATOM 2846 C C . ILE A 1 358 ? 16.891 -17.797 -18.984 1 97.25 358 ILE A C 1
ATOM 2848 O O . ILE A 1 358 ? 17.188 -16.609 -18.844 1 97.25 358 ILE A O 1
ATOM 2852 N N . CYS A 1 359 ? 17.641 -18.766 -18.5 1 96.31 359 CYS A N 1
ATOM 2853 C CA . CYS A 1 359 ? 18.875 -18.484 -17.75 1 96.31 359 CYS A CA 1
ATOM 2854 C C . CYS A 1 359 ? 20.062 -18.375 -18.688 1 96.31 359 CYS A C 1
ATOM 2856 O O . CYS A 1 359 ? 21.203 -18.156 -18.25 1 96.31 359 CYS A O 1
ATOM 2858 N N . ASP A 1 360 ? 19.875 -18.625 -19.922 1 94.62 360 ASP A N 1
ATOM 2859 C CA . ASP A 1 360 ? 20.906 -18.531 -20.953 1 94.62 360 ASP A CA 1
ATOM 2860 C C . ASP A 1 360 ? 22 -19.562 -20.719 1 94.62 360 ASP A C 1
ATOM 2862 O O . ASP A 1 360 ? 23.188 -19.25 -20.844 1 94.62 360 ASP A O 1
ATOM 2866 N N . THR A 1 361 ? 21.719 -20.625 -20.25 1 86.31 361 THR A N 1
ATOM 2867 C CA . THR A 1 361 ? 22.703 -21.656 -19.984 1 86.31 361 THR A CA 1
ATOM 2868 C C . THR A 1 361 ? 22.672 -22.734 -21.062 1 86.31 361 THR A C 1
ATOM 2870 O O . THR A 1 361 ? 23.438 -23.688 -21.016 1 86.31 361 THR A O 1
ATOM 2873 N N . THR A 1 362 ? 21.766 -22.688 -22 1 67.56 362 THR A N 1
ATOM 2874 C CA . THR A 1 362 ? 21.703 -23.672 -23.078 1 67.56 362 THR A CA 1
ATOM 2875 C C . THR A 1 362 ? 22.938 -23.562 -23.969 1 67.56 362 THR A C 1
ATOM 2877 O O . THR A 1 362 ? 23.281 -22.469 -24.422 1 67.56 362 THR A O 1
ATOM 2880 N N . SER A 1 363 ? 23.891 -24.375 -23.734 1 53.12 363 SER A N 1
ATOM 2881 C CA . SER A 1 363 ? 25.016 -24.484 -24.656 1 53.12 363 SER A CA 1
ATOM 2882 C C . SER A 1 363 ? 24.516 -24.516 -26.109 1 53.12 363 SER A C 1
ATOM 2884 O O . SER A 1 363 ? 23.578 -25.219 -26.438 1 53.12 363 SER A O 1
ATOM 2886 N N . SER A 1 364 ? 24.547 -23.453 -26.797 1 46.66 364 SER A N 1
ATOM 2887 C CA . SER A 1 364 ? 24.281 -23.5 -28.234 1 46.66 364 SER A CA 1
ATOM 2888 C C . SER A 1 364 ? 24.609 -24.891 -28.812 1 46.66 364 SER A C 1
ATOM 2890 O O . SER A 1 364 ? 25.641 -25.469 -28.484 1 46.66 364 SER A O 1
ATOM 2892 N N . PRO A 1 365 ? 23.656 -25.641 -29.156 1 42.31 365 PRO A N 1
ATOM 2893 C CA . PRO A 1 365 ? 24.219 -26.781 -29.875 1 42.31 365 PRO A CA 1
ATOM 2894 C C . PRO A 1 365 ? 25.438 -26.406 -30.734 1 42.31 365 PRO A C 1
ATOM 2896 O O . PRO A 1 365 ? 25.359 -25.469 -31.531 1 42.31 365 PRO A O 1
ATOM 2899 N N . LYS A 1 366 ? 26.531 -26.469 -30.172 1 38.22 366 LYS A N 1
ATOM 2900 C CA . LYS A 1 366 ? 27.578 -26.469 -31.188 1 38.22 366 LYS A CA 1
ATOM 2901 C C . LYS A 1 366 ? 27.188 -27.344 -32.375 1 38.22 366 LYS A C 1
ATOM 2903 O O . LYS A 1 366 ? 27.062 -28.562 -32.25 1 38.22 366 LYS A O 1
ATOM 2908 N N . LEU A 1 367 ? 26.328 -26.859 -33.188 1 35.44 367 LEU A N 1
ATOM 2909 C CA . LEU A 1 367 ? 26.359 -27.516 -34.5 1 35.44 367 LEU A CA 1
ATOM 2910 C C . LEU A 1 367 ? 27.781 -27.828 -34.938 1 35.44 367 LEU A C 1
ATOM 2912 O O . LEU A 1 367 ? 28.516 -26.922 -35.375 1 35.44 367 LEU A O 1
ATOM 2916 N N . SER A 1 368 ? 28.484 -28.406 -34.125 1 33.28 368 SER A N 1
ATOM 2917 C CA . SER A 1 368 ? 29.656 -28.969 -34.812 1 33.28 368 SER A CA 1
ATOM 2918 C C . SER A 1 368 ? 29.266 -29.609 -36.125 1 33.28 368 SER A C 1
ATOM 2920 O O . SER A 1 368 ? 28.656 -30.688 -36.156 1 33.28 368 SER A O 1
ATOM 2922 N N . THR A 1 369 ? 28.844 -28.781 -37.031 1 34.88 369 THR A N 1
ATOM 2923 C CA . THR A 1 369 ? 28.875 -29.328 -38.406 1 34.88 369 THR A CA 1
ATOM 2924 C C . THR A 1 369 ? 30.141 -30.156 -38.625 1 34.88 369 THR A C 1
ATOM 2926 O O . THR A 1 369 ? 31.25 -29.625 -38.562 1 34.88 369 THR A O 1
ATOM 2929 N N . PRO A 1 370 ? 30.234 -31.312 -38.156 1 33.88 370 PRO A N 1
ATOM 2930 C CA . PRO A 1 370 ? 31.344 -31.984 -38.812 1 33.88 370 PRO A CA 1
ATOM 2931 C C . PRO A 1 370 ? 31.422 -31.656 -40.312 1 33.88 370 PRO A C 1
ATOM 2933 O O . PRO A 1 370 ? 30.391 -31.562 -41 1 33.88 370 PRO A O 1
ATOM 2936 N N . LEU A 1 371 ? 32.344 -30.828 -40.75 1 37.69 371 LEU A N 1
ATOM 2937 C CA . LEU A 1 371 ? 32.594 -30.406 -42.125 1 37.69 371 LEU A CA 1
ATOM 2938 C C . LEU A 1 371 ? 32.156 -31.484 -43.125 1 37.69 371 LEU A C 1
ATOM 2940 O O . LEU A 1 371 ? 31.953 -31.188 -44.281 1 37.69 371 LEU A O 1
ATOM 2944 N N . GLY A 1 372 ? 32.594 -32.75 -42.781 1 36.78 372 GLY A N 1
ATOM 2945 C CA . GLY A 1 372 ? 32.625 -33.625 -43.938 1 36.78 372 GLY A CA 1
ATOM 2946 C C . GLY A 1 372 ? 31.25 -34 -44.438 1 36.78 372 GLY A C 1
ATOM 2947 O O . GLY A 1 372 ? 31.016 -34.031 -45.656 1 36.78 372 GLY A O 1
ATOM 2948 N N . LYS A 1 373 ? 30.609 -35.062 -43.781 1 39.81 373 LYS A N 1
ATOM 2949 C CA . LYS A 1 373 ? 29.562 -35.781 -44.531 1 39.81 373 LYS A CA 1
ATOM 2950 C C . LYS A 1 373 ? 28.25 -35 -44.5 1 39.81 373 LYS A C 1
ATOM 2952 O O . LYS A 1 373 ? 27.797 -34.562 -43.438 1 39.81 373 LYS A O 1
ATOM 2957 N N . LYS A 1 374 ? 27.859 -34.344 -45.594 1 40.22 374 LYS A N 1
ATOM 2958 C CA . LYS A 1 374 ? 26.547 -33.812 -45.938 1 40.22 374 LYS A CA 1
ATOM 2959 C C . LYS A 1 374 ? 25.453 -34.625 -45.219 1 40.22 374 LYS A C 1
ATOM 2961 O O . LYS A 1 374 ? 25.359 -35.844 -45.375 1 40.22 374 LYS A O 1
ATOM 2966 N N . PRO A 1 375 ? 25.016 -34.25 -43.969 1 40.56 375 PRO A N 1
ATOM 2967 C CA . PRO A 1 375 ? 23.906 -35.125 -43.562 1 40.56 375 PRO A CA 1
ATOM 2968 C C . PRO A 1 375 ? 22.906 -35.375 -44.719 1 40.56 375 PRO A C 1
ATOM 2970 O O . PRO A 1 375 ? 22.578 -34.438 -45.469 1 40.56 375 PRO A O 1
ATOM 2973 N N . SER A 1 376 ? 22.953 -36.5 -45.281 1 41.19 376 SER A N 1
ATOM 2974 C CA . SER A 1 376 ? 22.141 -36.906 -46.438 1 41.19 376 SER A CA 1
ATOM 2975 C C . SER A 1 376 ? 20.656 -36.625 -46.188 1 41.19 376 SER A C 1
ATOM 2977 O O . SER A 1 376 ? 19.812 -36.875 -47.062 1 41.19 376 SER A O 1
ATOM 2979 N N . THR A 1 377 ? 20.25 -36.562 -44.875 1 44.41 377 THR A N 1
ATOM 2980 C CA . THR A 1 377 ? 18.812 -36.375 -44.812 1 44.41 377 THR A CA 1
ATOM 2981 C C . THR A 1 377 ? 18.453 -34.906 -45.125 1 44.41 377 THR A C 1
ATOM 2983 O O . THR A 1 377 ? 19.109 -34 -44.625 1 44.41 377 THR A O 1
ATOM 2986 N N . PRO A 1 378 ? 17.75 -34.656 -46.188 1 44.5 378 PRO A N 1
ATOM 2987 C CA . PRO A 1 378 ? 17.359 -33.312 -46.531 1 44.5 378 PRO A CA 1
ATOM 2988 C C . PRO A 1 378 ? 16.984 -32.469 -45.312 1 44.5 378 PRO A C 1
ATOM 2990 O O . PRO A 1 378 ? 16.469 -32.969 -44.344 1 44.5 378 PRO A O 1
ATOM 2993 N N . PRO A 1 379 ? 17.734 -31.328 -45.062 1 47.03 379 PRO A N 1
ATOM 2994 C CA . PRO A 1 379 ? 17.422 -30.359 -44 1 47.03 379 PRO A CA 1
ATOM 2995 C C . PRO A 1 379 ? 15.945 -30.328 -43.625 1 47.03 379 PRO A C 1
ATOM 2997 O O . PRO A 1 379 ? 15.57 -29.797 -42.594 1 47.03 379 PRO A O 1
ATOM 3000 N N . SER A 1 380 ? 15.133 -30.75 -44.531 1 46.06 380 SER A N 1
ATOM 3001 C CA . SER A 1 380 ? 13.695 -30.641 -44.312 1 46.06 380 SER A CA 1
ATOM 3002 C C . SER A 1 380 ? 13.234 -31.531 -43.188 1 46.06 380 SER A C 1
ATOM 3004 O O . SER A 1 380 ? 12.102 -31.406 -42.719 1 46.06 380 SER A O 1
ATOM 3006 N N . GLN A 1 381 ? 13.938 -32.594 -42.875 1 45.09 381 GLN A N 1
ATOM 3007 C CA . GLN A 1 381 ? 13.336 -33.531 -41.938 1 45.09 381 GLN A CA 1
ATOM 3008 C C . GLN A 1 381 ? 13.859 -33.312 -40.531 1 45.09 381 GLN A C 1
ATOM 3010 O O . GLN A 1 381 ? 13.672 -34.156 -39.656 1 45.09 381 GLN A O 1
ATOM 3015 N N . ILE A 1 382 ? 14.867 -32.594 -40.25 1 43.81 382 ILE A N 1
ATOM 3016 C CA . ILE A 1 382 ? 15.242 -32.406 -38.844 1 43.81 382 ILE A CA 1
ATOM 3017 C C . ILE A 1 382 ? 14.078 -31.766 -38.062 1 43.81 382 ILE A C 1
ATOM 3019 O O . ILE A 1 382 ? 13.602 -30.688 -38.438 1 43.81 382 ILE A O 1
ATOM 3023 N N . PRO A 1 383 ? 13.375 -32.625 -37.312 1 49.12 383 PRO A N 1
ATOM 3024 C CA . PRO A 1 383 ? 12.305 -32 -36.531 1 49.12 383 PRO A CA 1
ATOM 3025 C C . PRO A 1 383 ? 12.75 -30.703 -35.844 1 49.12 383 PRO A C 1
ATOM 3027 O O . PRO A 1 383 ? 13.906 -30.578 -35.469 1 49.12 383 PRO A O 1
ATOM 3030 N N . PRO A 1 384 ? 12.156 -29.625 -36.219 1 52.25 384 PRO A N 1
ATOM 3031 C CA . PRO A 1 384 ? 12.523 -28.375 -35.531 1 52.25 384 PRO A CA 1
ATOM 3032 C C . PRO A 1 384 ? 12.75 -28.578 -34.031 1 52.25 384 PRO A C 1
ATOM 3034 O O . PRO A 1 384 ? 12.141 -29.453 -33.438 1 52.25 384 PRO A O 1
ATOM 3037 N N . PRO A 1 385 ? 13.922 -28.203 -33.625 1 55.28 385 PRO A N 1
ATOM 3038 C CA . PRO A 1 385 ? 14.227 -28.375 -32.188 1 55.28 385 PRO A CA 1
ATOM 3039 C C . PRO A 1 385 ? 13.031 -28.047 -31.297 1 55.28 385 PRO A C 1
ATOM 3041 O O . PRO A 1 385 ? 12.273 -27.125 -31.594 1 55.28 385 PRO A O 1
ATOM 3044 N N . LYS A 1 386 ? 12.57 -29.016 -30.609 1 70 386 LYS A N 1
ATOM 3045 C CA . LYS A 1 386 ? 11.484 -28.859 -29.641 1 70 386 LYS A CA 1
ATOM 3046 C C . LYS A 1 386 ? 11.75 -27.672 -28.719 1 70 386 LYS A C 1
ATOM 3048 O O . LYS A 1 386 ? 12.758 -27.625 -28.016 1 70 386 LYS A O 1
ATOM 3053 N N . LEU A 1 387 ? 11.055 -26.562 -28.938 1 87.31 387 LEU A N 1
ATOM 3054 C CA . LEU A 1 387 ? 11.148 -25.359 -28.109 1 87.31 387 LEU A CA 1
ATOM 3055 C C . LEU A 1 387 ? 10.43 -25.562 -26.781 1 87.31 387 LEU A C 1
ATOM 3057 O O . LEU A 1 387 ? 9.438 -26.297 -26.719 1 87.31 387 LEU A O 1
ATOM 3061 N N . SER A 1 388 ? 11.07 -25.125 -25.781 1 94.19 388 SER A N 1
ATOM 3062 C CA . SER A 1 388 ? 10.445 -25.109 -24.469 1 94.19 388 SER A CA 1
ATOM 3063 C C . SER A 1 388 ? 9.758 -23.781 -24.188 1 94.19 388 SER A C 1
ATOM 3065 O O . SER A 1 388 ? 10.203 -22.734 -24.656 1 94.19 388 SER A O 1
ATOM 3067 N N . PHE A 1 389 ? 8.633 -23.844 -23.484 1 97.31 389 PHE A N 1
ATOM 3068 C CA . PHE A 1 389 ? 7.805 -22.672 -23.281 1 97.31 389 PHE A CA 1
ATOM 3069 C C . PHE A 1 389 ? 7.469 -22.484 -21.797 1 97.31 389 PHE A C 1
ATOM 3071 O O . PHE A 1 389 ? 7.523 -23.438 -21.031 1 97.31 389 PHE A O 1
ATOM 3078 N N . LEU A 1 390 ? 7.25 -21.25 -21.5 1 98.44 390 LEU A N 1
ATOM 3079 C CA . LEU A 1 390 ? 6.543 -20.875 -20.281 1 98.44 390 LEU A CA 1
ATOM 3080 C C . LEU A 1 390 ? 5.047 -20.75 -20.531 1 98.44 390 LEU A C 1
ATOM 3082 O O . LEU A 1 390 ? 4.605 -19.828 -21.219 1 98.44 390 LEU A O 1
ATOM 3086 N N . LYS A 1 391 ? 4.324 -21.625 -19.969 1 98.31 391 LYS A N 1
ATOM 3087 C CA . LYS A 1 391 ? 2.879 -21.594 -20.156 1 98.31 391 LYS A CA 1
ATOM 3088 C C . LYS A 1 391 ? 2.176 -20.969 -18.953 1 98.31 391 LYS A C 1
ATOM 3090 O O . LYS A 1 391 ? 2.242 -21.516 -17.844 1 98.31 391 LYS A O 1
ATOM 3095 N N . MET A 1 392 ? 1.499 -19.891 -19.172 1 98.5 392 MET A N 1
ATOM 3096 C CA . MET A 1 392 ? 0.732 -19.188 -18.141 1 98.5 392 MET A CA 1
ATOM 3097 C C . MET A 1 392 ? -0.738 -19.578 -18.188 1 98.5 392 MET A C 1
ATOM 3099 O O . MET A 1 392 ? -1.46 -19.203 -19.109 1 98.5 392 MET A O 1
ATOM 3103 N N . ASN A 1 393 ? -1.181 -20.344 -17.188 1 98.31 393 ASN A N 1
ATOM 3104 C CA . ASN A 1 393 ? -2.574 -20.766 -17.078 1 98.31 393 ASN A CA 1
ATOM 3105 C C . ASN A 1 393 ? -3.373 -19.844 -16.156 1 98.31 393 ASN A C 1
ATOM 3107 O O . ASN A 1 393 ? -3.352 -20.016 -14.938 1 98.31 393 ASN A O 1
ATOM 3111 N N . GLU A 1 394 ? -4.094 -18.984 -16.766 1 97.94 394 GLU A N 1
ATOM 3112 C CA . GLU A 1 394 ? -4.852 -17.969 -16.047 1 97.94 394 GLU A CA 1
ATOM 3113 C C . GLU A 1 394 ? -6.246 -18.484 -15.68 1 97.94 394 GLU A C 1
ATOM 3115 O O . GLU A 1 394 ? -6.992 -18.922 -16.547 1 97.94 394 GLU A O 1
ATOM 3120 N N . TYR A 1 395 ? -6.594 -18.406 -14.422 1 97.94 395 TYR A N 1
ATOM 3121 C CA . TYR A 1 395 ? -7.941 -18.719 -13.945 1 97.94 395 TYR A CA 1
ATOM 3122 C C . TYR A 1 395 ? -8.609 -17.469 -13.367 1 97.94 395 TYR A C 1
ATOM 3124 O O . TYR A 1 395 ? -8.078 -16.844 -12.445 1 97.94 395 TYR A O 1
ATOM 3132 N N . GLY A 1 396 ? -9.789 -17.141 -13.828 1 96.69 396 GLY A N 1
ATOM 3133 C CA . GLY A 1 396 ? -10.516 -15.984 -13.336 1 96.69 396 GLY A CA 1
ATOM 3134 C C . GLY A 1 396 ? -11.594 -15.508 -14.289 1 96.69 396 GLY A C 1
ATOM 3135 O O . GLY A 1 396 ? -11.844 -16.141 -15.32 1 96.69 396 GLY A O 1
ATOM 3136 N N . PRO A 1 397 ? -12.164 -14.391 -13.945 1 96.31 397 PRO A N 1
ATOM 3137 C CA . PRO A 1 397 ? -11.922 -13.609 -12.727 1 96.31 397 PRO A CA 1
ATOM 3138 C C . PRO A 1 397 ? -12.68 -14.148 -11.516 1 96.31 397 PRO A C 1
ATOM 3140 O O . PRO A 1 397 ? -13.703 -14.82 -11.672 1 96.31 397 PRO A O 1
ATOM 3143 N N . PHE A 1 398 ? -12.117 -14.023 -10.312 1 97.81 398 PHE A N 1
ATOM 3144 C CA . PHE A 1 398 ? -12.836 -14.047 -9.039 1 97.81 398 PHE A CA 1
ATOM 3145 C C . PHE A 1 398 ? -13.305 -12.648 -8.664 1 97.81 398 PHE A C 1
ATOM 3147 O O . PHE A 1 398 ? -12.492 -11.742 -8.469 1 97.81 398 PHE A O 1
ATOM 3154 N N . ASP A 1 399 ? -14.57 -12.492 -8.555 1 96.19 399 ASP A N 1
ATOM 3155 C CA . ASP A 1 399 ? -15.133 -11.188 -8.211 1 96.19 399 ASP A CA 1
ATOM 3156 C C . ASP A 1 399 ? -15.234 -11.016 -6.695 1 96.19 399 ASP A C 1
ATOM 3158 O O . ASP A 1 399 ? -15.828 -11.844 -6.008 1 96.19 399 ASP A O 1
ATOM 3162 N N . ILE A 1 400 ? -14.734 -9.906 -6.195 1 96.88 400 ILE A N 1
ATOM 3163 C CA . ILE A 1 400 ? -14.648 -9.68 -4.754 1 96.88 400 ILE A CA 1
ATOM 3164 C C . ILE A 1 400 ? -16.047 -9.406 -4.195 1 96.88 400 ILE A C 1
ATOM 3166 O O . ILE A 1 400 ? -16.234 -9.406 -2.977 1 96.88 400 ILE A O 1
ATOM 3170 N N . GLY A 1 401 ? -17.031 -9.203 -5.031 1 95.06 401 GLY A N 1
ATOM 3171 C CA . GLY A 1 401 ? -18.406 -8.953 -4.598 1 95.06 401 GLY A CA 1
ATOM 3172 C C . GLY A 1 401 ? -19.266 -10.195 -4.605 1 95.06 401 GLY A C 1
ATOM 3173 O O . GLY A 1 401 ? -20.469 -10.125 -4.336 1 95.06 401 GLY A O 1
ATOM 3174 N N . ILE A 1 402 ? -18.672 -11.328 -4.922 1 95.44 402 ILE A N 1
ATOM 3175 C CA . ILE A 1 402 ? -19.422 -12.57 -5.008 1 95.44 402 ILE A CA 1
ATOM 3176 C C . ILE A 1 402 ? -18.969 -13.523 -3.906 1 95.44 402 ILE A C 1
ATOM 3178 O O . ILE A 1 402 ? -17.797 -13.906 -3.848 1 95.44 402 ILE A O 1
ATOM 3182 N N . GLU A 1 403 ? -19.906 -13.984 -3.088 1 96 403 GLU A N 1
ATOM 3183 C CA . GLU A 1 403 ? -19.641 -14.797 -1.904 1 96 403 GLU A CA 1
ATOM 3184 C C . GLU A 1 403 ? -18.938 -16.094 -2.273 1 96 403 GLU A C 1
ATOM 3186 O O . GLU A 1 403 ? -17.922 -16.453 -1.667 1 96 403 GLU A O 1
ATOM 3191 N N . SER A 1 404 ? -19.406 -16.812 -3.238 1 95.25 404 SER A N 1
ATOM 3192 C CA . SER A 1 404 ? -18.828 -18.109 -3.609 1 95.25 404 SER A CA 1
ATOM 3193 C C . SER A 1 404 ? -17.422 -17.953 -4.152 1 95.25 404 SER A C 1
ATOM 3195 O O . SER A 1 404 ? -16.578 -18.828 -3.955 1 95.25 404 SER A O 1
ATOM 3197 N N . HIS A 1 405 ? -17.156 -16.844 -4.836 1 97.31 405 HIS A N 1
ATOM 3198 C CA . HIS A 1 405 ? -15.82 -16.562 -5.348 1 97.31 405 HIS A CA 1
ATOM 3199 C C . HIS A 1 405 ? -14.828 -16.344 -4.207 1 97.31 405 HIS A C 1
ATOM 3201 O O . HIS A 1 405 ? -13.781 -16.984 -4.16 1 97.31 405 HIS A O 1
ATOM 3207 N N . MET A 1 406 ? -15.227 -15.531 -3.281 1 97.5 406 MET A N 1
ATOM 3208 C CA . MET A 1 406 ? -14.32 -15.18 -2.195 1 97.5 406 MET A CA 1
ATOM 3209 C C . MET A 1 406 ? -14.109 -16.359 -1.254 1 97.5 406 MET A C 1
ATOM 3211 O O . MET A 1 406 ? -13.008 -16.562 -0.745 1 97.5 406 MET A O 1
ATOM 3215 N N . SER A 1 407 ? -15.156 -17.094 -1.037 1 96.88 407 SER A N 1
ATOM 3216 C CA . SER A 1 407 ? -15.039 -18.297 -0.205 1 96.88 407 SER A CA 1
ATOM 3217 C C . SER A 1 407 ? -14.07 -19.297 -0.816 1 96.88 407 SER A C 1
ATOM 3219 O O . SER A 1 407 ? -13.156 -19.781 -0.142 1 96.88 407 SER A O 1
ATOM 3221 N N . SER A 1 408 ? -14.242 -19.578 -2.055 1 97.12 408 SER A N 1
ATOM 3222 C CA . SER A 1 408 ? -13.406 -20.562 -2.734 1 97.12 408 SER A CA 1
ATOM 3223 C C . SER A 1 408 ? -11.977 -20.047 -2.906 1 97.12 408 SER A C 1
ATOM 3225 O O . SER A 1 408 ? -11.016 -20.797 -2.686 1 97.12 408 SER A O 1
ATOM 3227 N N . LEU A 1 409 ? -11.891 -18.812 -3.291 1 98.25 409 LEU A N 1
ATOM 3228 C CA . LEU A 1 409 ? -10.57 -18.219 -3.471 1 98.25 409 LEU A CA 1
ATOM 3229 C C . LEU A 1 409 ? -9.766 -18.281 -2.178 1 98.25 409 LEU A C 1
ATOM 3231 O O . LEU A 1 409 ? -8.578 -18.625 -2.195 1 98.25 409 LEU A O 1
ATOM 3235 N N . GLY A 1 410 ? -10.406 -17.938 -1.084 1 98.31 410 GLY A N 1
ATOM 3236 C CA . GLY A 1 410 ? -9.734 -17.984 0.204 1 98.31 410 GLY A CA 1
ATOM 3237 C C . GLY A 1 410 ? -9.195 -19.375 0.533 1 98.31 410 GLY A C 1
ATOM 3238 O O . GLY A 1 410 ? -8.055 -19.5 0.99 1 98.31 410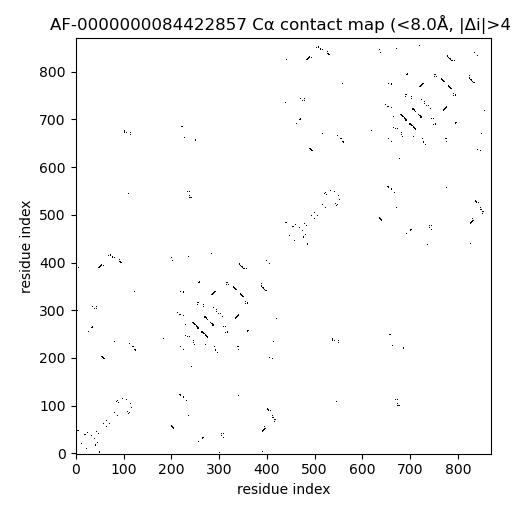 GLY A O 1
ATOM 3239 N N . GLN A 1 411 ? -9.969 -20.328 0.264 1 97.75 411 GLN A N 1
ATOM 3240 C CA . GLN A 1 411 ? -9.555 -21.703 0.524 1 97.75 411 GLN A CA 1
ATOM 3241 C C . GLN A 1 411 ? -8.375 -22.094 -0.361 1 97.75 411 GLN A C 1
ATOM 3243 O O . GLN A 1 411 ? -7.398 -22.672 0.121 1 97.75 411 GLN A O 1
ATOM 3248 N N . ILE A 1 412 ? -8.43 -21.766 -1.585 1 98.19 412 ILE A N 1
ATOM 3249 C CA . ILE A 1 412 ? -7.414 -22.156 -2.557 1 98.19 412 ILE A CA 1
ATOM 3250 C C . ILE A 1 412 ? -6.09 -21.484 -2.229 1 98.19 412 ILE A C 1
ATOM 3252 O O . ILE A 1 412 ? -5.043 -22.125 -2.17 1 98.19 412 ILE A O 1
ATOM 3256 N N . VAL A 1 413 ? -6.137 -20.219 -1.969 1 98.44 413 VAL A N 1
ATOM 3257 C CA . VAL A 1 413 ? -4.922 -19.453 -1.741 1 98.44 413 VAL A CA 1
ATOM 3258 C C . VAL A 1 413 ? -4.281 -19.859 -0.418 1 98.44 413 VAL A C 1
ATOM 3260 O O . VAL A 1 413 ? -3.059 -19.984 -0.323 1 98.44 413 VAL A O 1
ATOM 3263 N N . LEU A 1 414 ? -5.098 -20.062 0.56 1 98.19 414 LEU A N 1
ATOM 3264 C CA . LEU A 1 414 ? -4.559 -20.516 1.836 1 98.19 414 LEU A CA 1
ATOM 3265 C C . LEU A 1 414 ? -3.928 -21.891 1.695 1 98.19 414 LEU A C 1
ATOM 3267 O O . LEU A 1 414 ? -2.836 -22.141 2.215 1 98.19 414 LEU A O 1
ATOM 3271 N N . ALA A 1 415 ? -4.605 -22.75 1.015 1 97.88 415 ALA A N 1
ATOM 3272 C CA . ALA A 1 415 ? -4.066 -24.094 0.778 1 97.88 415 ALA A CA 1
ATOM 3273 C C . ALA A 1 415 ? -2.725 -24.016 0.051 1 97.88 415 ALA A C 1
ATOM 3275 O O . ALA A 1 415 ? -1.768 -24.703 0.436 1 97.88 415 ALA A O 1
ATOM 3276 N N . PHE A 1 416 ? -2.701 -23.266 -0.929 1 97.5 416 PHE A N 1
ATOM 3277 C CA . PHE A 1 416 ? -1.459 -23.078 -1.671 1 97.5 416 PHE A CA 1
ATOM 3278 C C . PHE A 1 416 ? -0.35 -22.578 -0.756 1 97.5 416 PHE A C 1
ATOM 3280 O O . PHE A 1 416 ? 0.765 -23.094 -0.774 1 97.5 416 PHE A O 1
ATOM 3287 N N . SER A 1 417 ? -0.651 -21.516 -0.005 1 97.25 417 SER A N 1
ATOM 3288 C CA . SER A 1 417 ? 0.346 -20.891 0.856 1 97.25 417 SER A CA 1
ATOM 3289 C C . SER A 1 417 ? 0.906 -21.875 1.867 1 97.25 417 SER A C 1
ATOM 3291 O O . SER A 1 417 ? 2.119 -21.953 2.072 1 97.25 417 SER A O 1
ATOM 3293 N N . CYS A 1 418 ? 0.055 -22.609 2.426 1 95.62 418 CYS A N 1
ATOM 3294 C CA . CYS A 1 418 ? 0.482 -23.594 3.404 1 95.62 418 CYS A CA 1
ATOM 3295 C C . CYS A 1 418 ? 1.342 -24.672 2.748 1 95.62 418 CYS A C 1
ATOM 3297 O O . CYS A 1 418 ? 2.385 -25.047 3.285 1 95.62 418 CYS A O 1
ATOM 3299 N N . ARG A 1 419 ? 0.924 -25.125 1.642 1 94.44 419 ARG A N 1
ATOM 3300 C CA . ARG A 1 419 ? 1.67 -26.141 0.917 1 94.44 419 ARG A CA 1
ATOM 3301 C C . ARG A 1 419 ? 3.059 -25.641 0.535 1 94.44 419 ARG A C 1
ATOM 3303 O O . ARG A 1 419 ? 4.047 -26.375 0.666 1 94.44 419 ARG A O 1
ATOM 3310 N N . ALA A 1 420 ? 3.084 -24.438 0.037 1 93.88 420 ALA A N 1
ATOM 3311 C CA . ALA A 1 420 ? 4.363 -23.828 -0.333 1 93.88 420 ALA A CA 1
ATOM 3312 C C . ALA A 1 420 ? 5.305 -23.766 0.864 1 93.88 420 ALA A C 1
ATOM 3314 O O . ALA A 1 420 ? 6.504 -24.047 0.733 1 93.88 420 ALA A O 1
ATOM 3315 N N . CYS A 1 421 ? 4.82 -23.438 1.999 1 92.81 421 CYS A N 1
ATOM 3316 C CA . CYS A 1 421 ? 5.617 -23.359 3.217 1 92.81 421 CYS A CA 1
ATOM 3317 C C . CYS A 1 421 ? 6.113 -24.75 3.623 1 92.81 421 CYS A C 1
ATOM 3319 O O . CYS A 1 421 ? 7.258 -24.906 4.051 1 92.81 421 CYS A O 1
ATOM 3321 N N . GLU A 1 422 ? 5.281 -25.719 3.496 1 90.62 422 GLU A N 1
ATOM 3322 C CA . GLU A 1 422 ? 5.656 -27.094 3.818 1 90.62 422 GLU A CA 1
ATOM 3323 C C . GLU A 1 422 ? 6.828 -27.562 2.957 1 90.62 422 GLU A C 1
ATOM 3325 O O . GLU A 1 422 ? 7.77 -28.188 3.461 1 90.62 422 GLU A O 1
ATOM 3330 N N . ILE A 1 423 ? 6.68 -27.297 1.753 1 88.38 423 ILE A N 1
ATOM 3331 C CA . ILE A 1 423 ? 7.723 -27.703 0.814 1 88.38 423 ILE A CA 1
ATOM 3332 C C . ILE A 1 423 ? 9.047 -27.031 1.193 1 88.38 423 ILE A C 1
ATOM 3334 O O . ILE A 1 423 ? 10.094 -27.688 1.196 1 88.38 423 ILE A O 1
ATOM 3338 N N . ARG A 1 424 ? 9.008 -25.812 1.549 1 88.56 424 ARG A N 1
ATOM 3339 C CA . ARG A 1 424 ? 10.219 -25.078 1.91 1 88.56 424 ARG A CA 1
ATOM 3340 C C . ARG A 1 424 ? 10.805 -25.594 3.221 1 88.56 424 ARG A C 1
ATOM 3342 O O . ARG A 1 424 ? 12.023 -25.703 3.359 1 88.56 424 ARG A O 1
ATOM 3349 N N . LYS A 1 425 ? 9.953 -25.812 4.098 1 87.56 425 LYS A N 1
ATOM 3350 C CA . LYS A 1 425 ? 10.398 -26.359 5.383 1 87.56 425 LYS A CA 1
ATOM 3351 C C . LYS A 1 425 ? 11.117 -27.688 5.203 1 87.56 425 LYS A C 1
ATOM 3353 O O . LYS A 1 425 ? 12.172 -27.922 5.805 1 87.56 425 LYS A O 1
ATOM 3358 N N . LYS A 1 426 ? 10.562 -28.484 4.438 1 85.44 426 LYS A N 1
ATOM 3359 C CA . LYS A 1 426 ? 11.164 -29.781 4.168 1 85.44 426 LYS A CA 1
ATOM 3360 C C . LYS A 1 426 ? 12.516 -29.625 3.471 1 85.44 426 LYS A C 1
ATOM 3362 O O . LYS A 1 426 ? 13.461 -30.359 3.781 1 85.44 426 LYS A O 1
ATOM 3367 N N . ALA A 1 427 ? 12.57 -28.719 2.59 1 83.12 427 ALA A N 1
ATOM 3368 C CA . ALA A 1 427 ? 13.82 -28.484 1.868 1 83.12 427 ALA A CA 1
ATOM 3369 C C . ALA A 1 427 ? 14.914 -27.984 2.811 1 83.12 427 ALA A C 1
ATOM 3371 O O . ALA A 1 427 ? 16.078 -28.391 2.693 1 83.12 427 ALA A O 1
ATOM 3372 N N . LEU A 1 428 ? 14.594 -27.172 3.693 1 82.81 428 LEU A N 1
ATOM 3373 C CA . LEU A 1 428 ? 15.547 -26.625 4.656 1 82.81 428 LEU A CA 1
ATOM 3374 C C . LEU A 1 428 ? 16.016 -27.719 5.617 1 82.81 428 LEU A C 1
ATOM 3376 O O . LEU A 1 428 ? 17.203 -27.781 5.965 1 82.81 428 LEU A O 1
ATOM 3380 N N . SER A 1 429 ? 15.125 -28.547 6.031 1 83.19 429 SER A N 1
ATOM 3381 C CA . SER A 1 429 ? 15.469 -29.641 6.93 1 83.19 429 SER A CA 1
ATOM 3382 C C . SER A 1 429 ? 16.422 -30.625 6.254 1 83.19 429 SER A C 1
ATOM 3384 O O . SER A 1 429 ? 17.359 -31.125 6.883 1 83.19 429 SER A O 1
ATOM 3386 N N . LYS A 1 430 ? 16.203 -30.875 5.07 1 81.94 430 LYS A N 1
ATOM 3387 C CA . LYS A 1 430 ? 17.078 -31.781 4.316 1 81.94 430 LYS A CA 1
ATOM 3388 C C . LYS A 1 430 ? 18.469 -31.172 4.137 1 81.94 430 LYS A C 1
ATOM 3390 O O . LYS A 1 430 ? 19.469 -31.875 4.254 1 81.94 430 LYS A O 1
ATOM 3395 N N . ALA A 1 431 ? 18.484 -29.922 3.877 1 77.94 431 ALA A N 1
ATOM 3396 C CA . ALA A 1 431 ? 19.766 -29.234 3.701 1 77.94 431 ALA A CA 1
ATOM 3397 C C . ALA A 1 431 ? 20.578 -29.234 4.992 1 77.94 431 ALA A C 1
ATOM 3399 O O . ALA A 1 431 ? 21.797 -29.359 4.965 1 77.94 431 ALA A O 1
ATOM 3400 N N . GLN A 1 432 ? 19.984 -29.156 6.098 1 78.38 432 GLN A N 1
ATOM 3401 C CA . GLN A 1 432 ? 20.641 -29.156 7.395 1 78.38 432 GLN A CA 1
ATOM 3402 C C . GLN A 1 432 ? 21.172 -30.547 7.738 1 78.38 432 GLN A C 1
ATOM 3404 O O . GLN A 1 432 ? 22.203 -30.688 8.391 1 78.38 432 GLN A O 1
ATOM 3409 N N . ARG A 1 433 ? 20.5 -31.547 7.234 1 77.94 433 ARG A N 1
ATOM 3410 C CA . ARG A 1 433 ? 20.938 -32.906 7.477 1 77.94 433 ARG A CA 1
ATOM 3411 C C . ARG A 1 433 ? 22.125 -33.281 6.602 1 77.94 433 ARG A C 1
ATOM 3413 O O . ARG A 1 433 ? 22.953 -34.094 6.984 1 77.94 433 ARG A O 1
ATOM 3420 N N . GLN A 1 434 ? 22.219 -32.625 5.543 1 74.25 434 GLN A N 1
ATOM 3421 C CA . GLN A 1 434 ? 23.312 -32.906 4.621 1 74.25 434 GLN A CA 1
ATOM 3422 C C . GLN A 1 434 ? 24.578 -32.125 5.02 1 74.25 434 GLN A C 1
ATOM 3424 O O . GLN A 1 434 ? 25.672 -32.469 4.578 1 74.25 434 GLN A O 1
ATOM 3429 N N . LYS A 1 435 ? 24.516 -31.203 5.848 1 66 435 LYS A N 1
ATOM 3430 C CA . LYS A 1 435 ? 25.688 -30.516 6.398 1 66 435 LYS A CA 1
ATOM 3431 C C . LYS A 1 435 ? 26.156 -31.203 7.68 1 66 435 LYS A C 1
ATOM 3433 O O . LYS A 1 435 ? 27.359 -31.297 7.93 1 66 435 LYS A O 1
ATOM 3438 N N . MET B 1 1 ? 26.344 20.797 10.086 1 36.97 1 MET B N 1
ATOM 3439 C CA . MET B 1 1 ? 25.141 20 9.812 1 36.97 1 MET B CA 1
ATOM 3440 C C . MET B 1 1 ? 23.922 20.891 9.641 1 36.97 1 MET B C 1
ATOM 3442 O O . MET B 1 1 ? 23.562 21.656 10.547 1 36.97 1 MET B O 1
ATOM 3446 N N . ALA B 1 2 ? 23.766 21.531 8.523 1 50.75 2 ALA B N 1
ATOM 3447 C CA . ALA B 1 2 ? 22.953 22.703 8.211 1 50.75 2 ALA B CA 1
ATOM 3448 C C . ALA B 1 2 ? 21.484 22.453 8.539 1 50.75 2 ALA B C 1
ATOM 3450 O O . ALA B 1 2 ? 20.906 21.438 8.133 1 50.75 2 ALA B O 1
ATOM 3451 N N . PHE B 1 3 ? 20.891 22.969 9.75 1 76.56 3 PHE B N 1
ATOM 3452 C CA . PHE B 1 3 ? 19.562 22.969 10.367 1 76.56 3 PHE B CA 1
ATOM 3453 C C . PHE B 1 3 ? 18.594 23.828 9.562 1 76.56 3 PHE B C 1
ATOM 3455 O O . PHE B 1 3 ? 19 24.812 8.938 1 76.56 3 PHE B O 1
ATOM 3462 N N . LEU B 1 4 ? 17.484 23.281 9.258 1 91.56 4 LEU B N 1
ATOM 3463 C CA . LEU B 1 4 ? 16.422 24.062 8.648 1 91.56 4 LEU B CA 1
ATOM 3464 C C . LEU B 1 4 ? 16.062 25.266 9.516 1 91.56 4 LEU B C 1
ATOM 3466 O O . LEU B 1 4 ? 16.172 25.203 10.742 1 91.56 4 LEU B O 1
ATOM 3470 N N . PRO B 1 5 ? 15.938 26.438 8.898 1 95.75 5 PRO B N 1
ATOM 3471 C CA . PRO B 1 5 ? 15.594 27.609 9.711 1 95.75 5 PRO B CA 1
ATOM 3472 C C . PRO B 1 5 ? 14.336 27.391 10.547 1 95.75 5 PRO B C 1
ATOM 3474 O O . PRO B 1 5 ? 13.359 26.828 10.062 1 95.75 5 PRO B O 1
ATOM 3477 N N . ASP B 1 6 ? 14.359 27.875 11.766 1 95.94 6 ASP B N 1
ATOM 3478 C CA . ASP B 1 6 ? 13.234 27.734 12.68 1 95.94 6 ASP B CA 1
ATOM 3479 C C . ASP B 1 6 ? 12.625 29.094 13.016 1 95.94 6 ASP B C 1
ATOM 3481 O O . ASP B 1 6 ? 11.656 29.172 13.781 1 95.94 6 ASP B O 1
ATOM 3485 N N . SER B 1 7 ? 13.258 30.125 12.492 1 94.94 7 SER B N 1
ATOM 3486 C CA . SER B 1 7 ? 12.789 31.484 12.703 1 94.94 7 SER B CA 1
ATOM 3487 C C . SER B 1 7 ? 13.078 32.344 11.492 1 94.94 7 SER B C 1
ATOM 3489 O O . SER B 1 7 ? 13.852 31.969 10.609 1 94.94 7 SER B O 1
ATOM 3491 N N . GLN B 1 8 ? 12.406 33.5 11.523 1 93.75 8 GLN B N 1
ATOM 3492 C CA . GLN B 1 8 ? 12.656 34.438 10.438 1 93.75 8 GLN B CA 1
ATOM 3493 C C . GLN B 1 8 ? 14.117 34.844 10.398 1 93.75 8 GLN B C 1
ATOM 3495 O O . GLN B 1 8 ? 14.711 34.969 9.32 1 93.75 8 GLN B O 1
ATOM 3500 N N . ARG B 1 9 ? 14.656 35.062 11.516 1 92.94 9 ARG B N 1
ATOM 3501 C CA . ARG B 1 9 ? 16.062 35.469 11.602 1 92.94 9 ARG B CA 1
ATOM 3502 C C . ARG B 1 9 ? 16.969 34.375 11.016 1 92.94 9 ARG B C 1
ATOM 3504 O O . ARG B 1 9 ? 17.875 34.688 10.227 1 92.94 9 ARG B O 1
ATOM 3511 N N . SER B 1 10 ? 16.688 33.188 11.438 1 94.12 10 SER B N 1
ATOM 3512 C CA . SER B 1 10 ? 17.484 32.062 10.922 1 94.12 10 SER B CA 1
ATOM 3513 C C . SER B 1 10 ? 17.281 31.875 9.422 1 94.12 10 SER B C 1
ATOM 3515 O O . SER B 1 10 ? 18.203 31.5 8.711 1 94.12 10 SER B O 1
ATOM 3517 N N . TRP B 1 11 ? 16.156 32.125 9.031 1 95.06 11 TRP B N 1
ATOM 3518 C CA . TRP B 1 11 ? 15.844 32.031 7.602 1 95.06 11 TRP B CA 1
ATOM 3519 C C . TRP B 1 11 ? 16.625 33.062 6.816 1 95.06 11 TRP B C 1
ATOM 3521 O O . TRP B 1 11 ? 17.25 32.75 5.793 1 95.06 11 TRP B O 1
ATOM 3531 N N . LEU B 1 12 ? 16.656 34.312 7.227 1 93 12 LEU B N 1
ATOM 3532 C CA . LEU B 1 12 ? 17.375 35.375 6.566 1 93 12 LEU B CA 1
ATOM 3533 C C . LEU B 1 12 ? 18.859 35.031 6.457 1 93 12 LEU B C 1
ATOM 3535 O O . LEU B 1 12 ? 19.484 35.281 5.426 1 93 12 LEU B O 1
ATOM 3539 N N . LYS B 1 13 ? 19.359 34.469 7.484 1 92.88 13 LYS B N 1
ATOM 3540 C CA . LYS B 1 13 ? 20.766 34.062 7.477 1 92.88 13 LYS B CA 1
ATOM 3541 C C . LYS B 1 13 ? 21.031 33 6.406 1 92.88 13 LYS B C 1
ATOM 3543 O O . LYS B 1 13 ? 22.047 33.031 5.719 1 92.88 13 LYS B O 1
ATOM 3548 N N . ARG B 1 14 ? 20.109 32.094 6.32 1 93.56 14 ARG B N 1
ATOM 3549 C CA . ARG B 1 14 ? 20.266 31.016 5.344 1 93.56 14 ARG B CA 1
ATOM 3550 C C . ARG B 1 14 ? 20.141 31.547 3.92 1 93.56 14 ARG B C 1
ATOM 3552 O O . ARG B 1 14 ? 20.812 31.062 3.012 1 93.56 14 ARG B O 1
ATOM 3559 N N . ILE B 1 15 ? 19.234 32.469 3.742 1 93.31 15 ILE B N 1
ATOM 3560 C CA . ILE B 1 15 ? 19.078 33.094 2.441 1 93.31 15 ILE B CA 1
ATOM 3561 C C . ILE B 1 15 ? 20.375 33.75 2.018 1 93.31 15 ILE B C 1
ATOM 3563 O O . ILE B 1 15 ? 20.797 33.625 0.866 1 93.31 15 ILE B O 1
ATOM 3567 N N . GLU B 1 16 ? 20.984 34.406 2.869 1 92.06 16 GLU B N 1
ATOM 3568 C CA . GLU B 1 16 ? 22.25 35.094 2.605 1 92.06 16 GLU B CA 1
ATOM 3569 C C . GLU B 1 16 ? 23.344 34.062 2.264 1 92.06 16 GLU B C 1
ATOM 3571 O O . GLU B 1 16 ? 24.078 34.25 1.299 1 92.06 16 GLU B O 1
ATOM 3576 N N . THR B 1 17 ? 23.375 33.031 3.061 1 91.69 17 THR B N 1
ATOM 3577 C CA . THR B 1 17 ? 24.391 32 2.863 1 91.69 17 THR B CA 1
ATOM 3578 C C . THR B 1 17 ? 24.188 31.281 1.525 1 91.69 17 THR B C 1
ATOM 3580 O O . THR B 1 17 ? 25.172 30.891 0.876 1 91.69 17 THR B O 1
ATOM 3583 N N . ALA B 1 18 ? 22.984 31.156 1.153 1 91.44 18 ALA B N 1
ATOM 3584 C CA . ALA B 1 18 ? 22.656 30.469 -0.097 1 91.44 18 ALA B CA 1
ATOM 3585 C C . ALA B 1 18 ? 22.766 31.422 -1.285 1 91.44 18 ALA B C 1
ATOM 3587 O O . ALA B 1 18 ? 22.484 31.047 -2.424 1 91.44 18 ALA B O 1
ATOM 3588 N N . LYS B 1 19 ? 23.078 32.688 -1.064 1 90.06 19 LYS B N 1
ATOM 3589 C CA . LYS B 1 19 ? 23.25 33.75 -2.08 1 90.06 19 LYS B CA 1
ATOM 3590 C C . LYS B 1 19 ? 21.953 33.969 -2.854 1 90.06 19 LYS B C 1
ATOM 3592 O O . LYS B 1 19 ? 21.969 34.094 -4.082 1 90.06 19 LYS B O 1
ATOM 3597 N N . LEU B 1 20 ? 20.922 33.906 -2.113 1 89.62 20 LEU B N 1
ATOM 3598 C CA . LEU B 1 20 ? 19.609 34.219 -2.668 1 89.62 20 LEU B CA 1
ATOM 3599 C C . LEU B 1 20 ? 19.188 35.625 -2.283 1 89.62 20 LEU B C 1
ATOM 3601 O O . LEU B 1 20 ? 19.578 36.156 -1.225 1 89.62 20 LEU B O 1
ATOM 3605 N N . GLN B 1 21 ? 18.484 36.219 -3.256 1 84.38 21 GLN B N 1
ATOM 3606 C CA . GLN B 1 21 ? 17.891 37.531 -2.928 1 84.38 21 GLN B CA 1
ATOM 3607 C C . GLN B 1 21 ? 16.578 37.344 -2.156 1 84.38 21 GLN B C 1
ATOM 3609 O O . GLN B 1 21 ? 15.797 36.438 -2.455 1 84.38 21 GLN B O 1
ATOM 3614 N N . THR B 1 22 ? 16.359 38.188 -1.25 1 78.38 22 THR B N 1
ATOM 3615 C CA . THR B 1 22 ? 15.156 38.125 -0.428 1 78.38 22 THR B CA 1
ATOM 3616 C C . THR B 1 22 ? 13.914 38.406 -1.265 1 78.38 22 THR B C 1
ATOM 3618 O O . THR B 1 22 ? 12.805 38.031 -0.872 1 78.38 22 THR B O 1
ATOM 3621 N N . THR B 1 23 ? 14.078 39 -2.412 1 79.5 23 THR B N 1
ATOM 3622 C CA . THR B 1 23 ? 12.953 39.344 -3.275 1 79.5 23 THR B CA 1
ATOM 3623 C C . THR B 1 23 ? 12.594 38.188 -4.207 1 79.5 23 THR B C 1
ATOM 3625 O O . THR B 1 23 ? 11.531 38.188 -4.832 1 79.5 23 THR B O 1
ATOM 3628 N N . LYS B 1 24 ? 13.438 37.281 -4.203 1 86.31 24 LYS B N 1
ATOM 3629 C CA . LYS B 1 24 ? 13.172 36.125 -5.074 1 86.31 24 LYS B CA 1
ATOM 3630 C C . LYS B 1 24 ? 12.062 35.25 -4.508 1 86.31 24 LYS B C 1
ATOM 3632 O O . LYS B 1 24 ? 11.992 35.031 -3.295 1 86.31 24 LYS B O 1
ATOM 3637 N N . THR B 1 25 ? 11.211 34.812 -5.398 1 91.81 25 THR B N 1
ATOM 3638 C CA . THR B 1 25 ? 10.102 33.969 -4.996 1 91.81 25 THR B CA 1
ATOM 3639 C C . THR B 1 25 ? 10.219 32.594 -5.637 1 91.81 25 THR B C 1
ATOM 3641 O O . THR B 1 25 ? 11 32.406 -6.57 1 91.81 25 THR B O 1
ATOM 3644 N N . ILE B 1 26 ? 9.461 31.672 -5.051 1 94.94 26 ILE B N 1
ATOM 3645 C CA . ILE B 1 26 ? 9.469 30.312 -5.574 1 94.94 26 ILE B CA 1
ATOM 3646 C C . ILE B 1 26 ? 8.938 30.312 -7.008 1 94.94 26 ILE B C 1
ATOM 3648 O O . ILE B 1 26 ? 9.336 29.469 -7.82 1 94.94 26 ILE B O 1
ATOM 3652 N N . HIS B 1 27 ? 8.18 31.203 -7.371 1 94.19 27 HIS B N 1
ATOM 3653 C CA . HIS B 1 27 ? 7.527 31.281 -8.672 1 94.19 27 HIS B CA 1
ATOM 3654 C C . HIS B 1 27 ? 8.492 31.766 -9.75 1 94.19 27 HIS B C 1
ATOM 3656 O O . HIS B 1 27 ? 8.273 31.516 -10.938 1 94.19 27 HIS B O 1
ATOM 3662 N N . SER B 1 28 ? 9.461 32.406 -9.352 1 89.31 28 SER B N 1
ATOM 3663 C CA . SER B 1 28 ? 10.461 32.906 -10.297 1 89.31 28 SER B CA 1
ATOM 3664 C C . SER B 1 28 ? 11.68 31.984 -10.352 1 89.31 28 SER B C 1
ATOM 3666 O O . SER B 1 28 ? 12.648 32.281 -11.055 1 89.31 28 SER B O 1
ATOM 3668 N N . PHE B 1 29 ? 11.633 30.984 -9.508 1 87.19 29 PHE B N 1
ATOM 3669 C CA . PHE B 1 29 ? 12.758 30.062 -9.438 1 87.19 29 PHE B CA 1
ATOM 3670 C C . PHE B 1 29 ? 12.844 29.219 -10.711 1 87.19 29 PHE B C 1
ATOM 3672 O O . PHE B 1 29 ? 11.867 28.594 -11.117 1 87.19 29 PHE B O 1
ATOM 3679 N N . GLU B 1 30 ? 13.984 29.234 -11.367 1 80.75 30 GLU B N 1
ATOM 3680 C CA . GLU B 1 30 ? 14.172 28.516 -12.617 1 80.75 30 GLU B CA 1
ATOM 3681 C C . GLU B 1 30 ? 14.453 27.031 -12.352 1 80.75 30 GLU B C 1
ATOM 3683 O O . GLU B 1 30 ? 15.242 26.688 -11.469 1 80.75 30 GLU B O 1
ATOM 3688 N N . SER B 1 31 ? 13.805 26.156 -13.047 1 81.12 31 SER B N 1
ATOM 3689 C CA . SER B 1 31 ? 14.047 24.719 -13.078 1 81.12 31 SER B CA 1
ATOM 3690 C C . SER B 1 31 ? 13.797 24.094 -11.711 1 81.12 31 SER B C 1
ATOM 3692 O O . SER B 1 31 ? 14.664 23.406 -11.172 1 81.12 31 SER B O 1
ATOM 3694 N N . ALA B 1 32 ? 12.656 24.328 -11.211 1 86 32 ALA B N 1
ATOM 3695 C CA . ALA B 1 32 ? 12.297 23.766 -9.914 1 86 32 ALA B CA 1
ATOM 3696 C C . ALA B 1 32 ? 12.188 22.25 -9.984 1 86 32 ALA B C 1
ATOM 3698 O O . ALA B 1 32 ? 11.609 21.703 -10.93 1 86 32 ALA B O 1
ATOM 3699 N N . ALA B 1 33 ? 12.859 21.594 -9.094 1 84.56 33 ALA B N 1
ATOM 3700 C CA . ALA B 1 33 ? 12.758 20.141 -8.945 1 84.56 33 ALA B CA 1
ATOM 3701 C C . ALA B 1 33 ? 11.438 19.75 -8.305 1 84.56 33 ALA B C 1
ATOM 3703 O O . ALA B 1 33 ? 10.766 20.578 -7.691 1 84.56 33 ALA B O 1
ATOM 3704 N N . SER B 1 34 ? 11.094 18.484 -8.539 1 88.06 34 SER B N 1
ATOM 3705 C CA . SER B 1 34 ? 9.914 17.953 -7.867 1 88.06 34 SER B CA 1
ATOM 3706 C C . SER B 1 34 ? 10.078 18 -6.352 1 88.06 34 SER B C 1
ATOM 3708 O O . SER B 1 34 ? 11.195 18.156 -5.844 1 88.06 34 SER B O 1
ATOM 3710 N N . GLY B 1 35 ? 9.016 17.922 -5.629 1 87.81 35 GLY B N 1
ATOM 3711 C CA . GLY B 1 35 ? 9.047 17.922 -4.172 1 87.81 35 GLY B CA 1
ATOM 3712 C C . GLY B 1 35 ? 9.992 16.891 -3.59 1 87.81 35 GLY B C 1
ATOM 3713 O O . GLY B 1 35 ? 10.688 17.156 -2.605 1 87.81 35 GLY B O 1
ATOM 3714 N N . SER B 1 36 ? 10.047 15.75 -4.207 1 88.88 36 SER B N 1
ATOM 3715 C CA . SER B 1 36 ? 10.852 14.648 -3.684 1 88.88 36 SER B CA 1
ATOM 3716 C C . SER B 1 36 ? 12.344 14.93 -3.859 1 88.88 36 SER B C 1
ATOM 3718 O O . SER B 1 36 ? 13.172 14.352 -3.156 1 88.88 36 SER B O 1
ATOM 3720 N N . LYS B 1 37 ? 12.695 15.836 -4.738 1 89.88 37 LYS B N 1
ATOM 3721 C CA . LYS B 1 37 ? 14.086 16.172 -5.012 1 89.88 37 LYS B CA 1
ATOM 3722 C C . LYS B 1 37 ? 14.359 17.656 -4.75 1 89.88 37 LYS B C 1
ATOM 3724 O O . LYS B 1 37 ? 15.227 18.25 -5.383 1 89.88 37 LYS B O 1
ATOM 3729 N N . ILE B 1 38 ? 13.617 18.156 -3.852 1 93.12 38 ILE B N 1
ATOM 3730 C CA . ILE B 1 38 ? 13.695 19.594 -3.609 1 93.12 38 ILE B CA 1
ATOM 3731 C C . ILE B 1 38 ? 15.094 19.953 -3.117 1 93.12 38 ILE B C 1
ATOM 3733 O O . ILE B 1 38 ? 15.688 19.234 -2.311 1 93.12 38 ILE B O 1
ATOM 3737 N N . THR B 1 39 ? 15.57 21.078 -3.631 1 91.56 39 THR B N 1
ATOM 3738 C CA . THR B 1 39 ? 16.859 21.594 -3.197 1 91.56 39 THR B CA 1
ATOM 3739 C C . THR B 1 39 ? 16.703 22.578 -2.039 1 91.56 39 THR B C 1
ATOM 3741 O O . THR B 1 39 ? 15.594 23.062 -1.782 1 91.56 39 THR B O 1
ATOM 3744 N N . LEU B 1 40 ? 17.781 22.906 -1.397 1 92.31 40 LEU B N 1
ATOM 3745 C CA . LEU B 1 40 ? 17.75 23.828 -0.279 1 92.31 40 LEU B CA 1
ATOM 3746 C C . LEU B 1 40 ? 17.297 25.219 -0.739 1 92.31 40 LEU B C 1
ATOM 3748 O O . LEU B 1 40 ? 16.5 25.875 -0.055 1 92.31 40 LEU B O 1
ATOM 3752 N N . GLN B 1 41 ? 17.797 25.625 -1.872 1 92.69 41 GLN B N 1
ATOM 3753 C CA . GLN B 1 41 ? 17.406 26.938 -2.389 1 92.69 41 GLN B CA 1
ATOM 3754 C C . GLN B 1 41 ? 15.906 27.031 -2.635 1 92.69 41 GLN B C 1
ATOM 3756 O O . GLN B 1 41 ? 15.266 28 -2.234 1 92.69 41 GLN B O 1
ATOM 3761 N N . GLN B 1 42 ? 15.453 26.047 -3.234 1 93.81 42 GLN B N 1
ATOM 3762 C CA . GLN B 1 42 ? 14.016 25.969 -3.488 1 93.81 42 GLN B CA 1
ATOM 3763 C C . GLN B 1 42 ? 13.227 25.969 -2.182 1 93.81 42 GLN B C 1
ATOM 3765 O O . GLN B 1 42 ? 12.203 26.641 -2.068 1 93.81 42 GLN B O 1
ATOM 3770 N N . PHE B 1 43 ? 13.742 25.266 -1.261 1 95.12 43 PHE B N 1
ATOM 3771 C CA . PHE B 1 43 ? 13.086 25.156 0.039 1 95.12 43 PHE B CA 1
ATOM 3772 C C . PHE B 1 43 ? 13.039 26.516 0.737 1 95.12 43 PHE B C 1
ATOM 3774 O O . PHE B 1 43 ? 12.016 26.891 1.309 1 95.12 43 PHE B O 1
ATOM 3781 N N . LEU B 1 44 ? 14.031 27.188 0.706 1 95.38 44 LEU B N 1
ATOM 3782 C CA . LEU B 1 44 ? 14.094 28.5 1.331 1 95.38 44 LEU B CA 1
ATOM 3783 C C . LEU B 1 44 ? 13.102 29.453 0.681 1 95.38 44 LEU B C 1
ATOM 3785 O O . LEU B 1 44 ? 12.484 30.281 1.364 1 95.38 44 LEU B O 1
ATOM 3789 N N . LEU B 1 45 ? 12.906 29.266 -0.563 1 95.94 45 LEU B N 1
ATOM 3790 C CA . LEU B 1 45 ? 11.992 30.141 -1.282 1 95.94 45 LEU B CA 1
ATOM 3791 C C . LEU B 1 45 ? 10.539 29.781 -0.975 1 95.94 45 LEU B C 1
ATOM 3793 O O . LEU B 1 45 ? 9.633 30.578 -1.251 1 95.94 45 LEU B O 1
ATOM 3797 N N . LEU B 1 46 ? 10.367 28.641 -0.432 1 97.19 46 LEU B N 1
ATOM 3798 C CA . LEU B 1 46 ? 9.023 28.297 0.03 1 97.19 46 LEU B CA 1
ATOM 3799 C C . LEU B 1 46 ? 8.703 29 1.344 1 97.19 46 LEU B C 1
ATOM 3801 O O . LEU B 1 46 ? 7.555 28.969 1.799 1 97.19 46 LEU B O 1
ATOM 3805 N N . ARG B 1 47 ? 9.703 29.594 1.943 1 96.94 47 ARG B N 1
ATOM 3806 C CA . ARG B 1 47 ? 9.578 30.297 3.211 1 96.94 47 ARG B CA 1
ATOM 3807 C C . ARG B 1 47 ? 9.031 29.391 4.301 1 96.94 47 ARG B C 1
ATOM 3809 O O . ARG B 1 47 ? 8.102 29.75 5.023 1 96.94 47 ARG B O 1
ATOM 3816 N N . VAL B 1 48 ? 9.641 28.203 4.406 1 97.88 48 VAL B N 1
ATOM 3817 C CA . VAL B 1 48 ? 9.242 27.219 5.406 1 97.88 48 VAL B CA 1
ATOM 3818 C C . VAL B 1 48 ? 10.164 27.328 6.621 1 97.88 48 VAL B C 1
ATOM 3820 O O . VAL B 1 48 ? 11.383 27.375 6.48 1 97.88 48 VAL B O 1
ATOM 3823 N N . LEU B 1 49 ? 9.562 27.438 7.746 1 97.94 49 LEU B N 1
ATOM 3824 C CA . LEU B 1 49 ? 10.266 27.312 9.016 1 97.94 49 LEU B CA 1
ATOM 3825 C C . LEU B 1 49 ? 9.969 25.969 9.672 1 97.94 49 LEU B C 1
ATOM 3827 O O . LEU B 1 49 ? 8.828 25.484 9.633 1 97.94 49 LEU B O 1
ATOM 3831 N N . TRP B 1 50 ? 10.977 25.375 10.266 1 97.69 50 TRP B N 1
ATOM 3832 C CA . TRP B 1 50 ? 10.797 24.047 10.844 1 97.69 50 TRP B CA 1
ATOM 3833 C C . TRP B 1 50 ? 11.125 24.062 12.336 1 97.69 50 TRP B C 1
ATOM 3835 O O . TRP B 1 50 ? 12.266 24.328 12.719 1 97.69 50 TRP B O 1
ATOM 3845 N N . VAL B 1 51 ? 10.148 23.75 13.133 1 97.06 51 VAL B N 1
ATOM 3846 C CA . VAL B 1 51 ? 10.305 23.719 14.586 1 97.06 51 VAL B CA 1
ATOM 3847 C C . VAL B 1 51 ? 10.133 22.281 15.094 1 97.06 51 VAL B C 1
ATOM 3849 O O . VAL B 1 51 ? 9.109 21.641 14.836 1 97.06 51 VAL B O 1
ATOM 3852 N N . LYS B 1 52 ? 11.062 21.797 15.82 1 95.38 52 LYS B N 1
ATOM 3853 C CA . LYS B 1 52 ? 11.016 20.453 16.375 1 95.38 52 LYS B CA 1
ATOM 3854 C C . LYS B 1 52 ? 10.523 20.484 17.828 1 95.38 52 LYS B C 1
ATOM 3856 O O . LYS B 1 52 ? 10.977 21.297 18.625 1 95.38 52 LYS B O 1
ATOM 3861 N N . ASN B 1 53 ? 9.578 19.656 18.062 1 96.19 53 ASN B N 1
ATOM 3862 C CA . ASN B 1 53 ? 9.062 19.438 19.422 1 96.19 53 ASN B CA 1
ATOM 3863 C C . ASN B 1 53 ? 9.07 17.969 19.797 1 96.19 53 ASN B C 1
ATOM 3865 O O . ASN B 1 53 ? 9.055 17.094 18.922 1 96.19 53 ASN B O 1
ATOM 3869 N N . GLU B 1 54 ? 9.094 17.719 21.031 1 95.44 54 GLU B N 1
ATOM 3870 C CA . GLU B 1 54 ? 8.992 16.344 21.5 1 95.44 54 GLU B CA 1
ATOM 3871 C C . GLU B 1 54 ? 7.543 15.867 21.516 1 95.44 54 GLU B C 1
ATOM 3873 O O . GLU B 1 54 ? 6.625 16.672 21.719 1 95.44 54 GLU B O 1
ATOM 3878 N N . ALA B 1 55 ? 7.434 14.57 21.375 1 95.56 55 ALA B N 1
ATOM 3879 C CA . ALA B 1 55 ? 6.098 13.984 21.344 1 95.56 55 ALA B CA 1
ATOM 3880 C C . ALA B 1 55 ? 5.34 14.289 22.641 1 95.56 55 ALA B C 1
ATOM 3882 O O . ALA B 1 55 ? 4.133 14.539 22.609 1 95.56 55 ALA B O 1
ATOM 3883 N N . ASN B 1 56 ? 5.973 14.258 23.719 1 94.44 56 ASN B N 1
ATOM 3884 C CA . ASN B 1 56 ? 5.32 14.359 25.016 1 94.44 56 ASN B CA 1
ATOM 3885 C C . ASN B 1 56 ? 4.727 15.742 25.25 1 94.44 56 ASN B C 1
ATOM 3887 O O . ASN B 1 56 ? 3.902 15.938 26.141 1 94.44 56 ASN B O 1
ATOM 3891 N N . GLU B 1 57 ? 5.133 16.719 24.453 1 95.19 57 GLU B N 1
ATOM 3892 C CA . GLU B 1 57 ? 4.539 18.047 24.547 1 95.19 57 GLU B CA 1
ATOM 3893 C C . GLU B 1 57 ? 3.051 18.016 24.203 1 95.19 57 GLU B C 1
ATOM 3895 O O . GLU B 1 57 ? 2.289 18.875 24.641 1 95.19 57 GLU B O 1
ATOM 3900 N N . LEU B 1 58 ? 2.646 17 23.5 1 95.62 58 LEU B N 1
ATOM 3901 C CA . LEU B 1 58 ? 1.25 16.906 23.094 1 95.62 58 LEU B CA 1
ATOM 3902 C C . LEU B 1 58 ? 0.407 16.266 24.188 1 95.62 58 LEU B C 1
ATOM 3904 O O . LEU B 1 58 ? -0.812 16.156 24.062 1 95.62 58 LEU B O 1
ATOM 3908 N N . SER B 1 59 ? 1.055 15.922 25.266 1 92.69 59 SER B N 1
ATOM 3909 C CA . SER B 1 59 ? 0.29 15.484 26.438 1 92.69 59 SER B CA 1
ATOM 3910 C C . SER B 1 59 ? -0.47 16.641 27.062 1 92.69 59 SER B C 1
ATOM 3912 O O . SER B 1 59 ? -1.427 16.438 27.812 1 92.69 59 SER B O 1
ATOM 3914 N N . ASP B 1 60 ? 0.018 17.844 26.719 1 90.88 60 ASP B N 1
ATOM 3915 C CA . ASP B 1 60 ? -0.629 19.062 27.188 1 90.88 60 ASP B CA 1
ATOM 3916 C C . ASP B 1 60 ? -1.846 19.391 26.328 1 90.88 60 ASP B C 1
ATOM 3918 O O . ASP B 1 60 ? -1.704 19.781 25.156 1 90.88 60 ASP B O 1
ATOM 3922 N N . LEU B 1 61 ? -2.947 19.453 26.938 1 90.56 61 LEU B N 1
ATOM 3923 C CA . LEU B 1 61 ? -4.203 19.672 26.219 1 90.56 61 LEU B CA 1
ATOM 3924 C C . LEU B 1 61 ? -4.25 21.078 25.641 1 90.56 61 LEU B C 1
ATOM 3926 O O . LEU B 1 61 ? -4.895 21.312 24.609 1 90.56 61 LEU B O 1
ATOM 3930 N N . SER B 1 62 ? -3.588 21.938 26.266 1 90.06 62 SER B N 1
ATOM 3931 C CA . SER B 1 62 ? -3.551 23.297 25.75 1 90.06 62 SER B CA 1
ATOM 3932 C C . SER B 1 62 ? -2.84 23.359 24.406 1 90.06 62 SER B C 1
ATOM 3934 O O . SER B 1 62 ? -3.223 24.141 23.531 1 90.06 62 SER B O 1
ATOM 3936 N N . LYS B 1 63 ? -1.866 22.562 24.281 1 91.38 63 LYS B N 1
ATOM 3937 C CA . LYS B 1 63 ? -1.156 22.484 23.016 1 91.38 63 LYS B CA 1
ATOM 3938 C C . LYS B 1 63 ? -2.045 21.906 21.922 1 91.38 63 LYS B C 1
ATOM 3940 O O . LYS B 1 63 ? -2.021 22.375 20.781 1 91.38 63 LYS B O 1
ATOM 3945 N N . LEU B 1 64 ? -2.793 20.953 22.266 1 94.06 64 LEU B N 1
ATOM 3946 C CA . LEU B 1 64 ? -3.693 20.344 21.297 1 94.06 64 LEU B CA 1
ATOM 3947 C C . LEU B 1 64 ? -4.789 21.312 20.875 1 94.06 64 LEU B C 1
ATOM 3949 O O . LEU B 1 64 ? -5.188 21.344 19.703 1 94.06 64 LEU B O 1
ATOM 3953 N N . SER B 1 65 ? -5.207 22.078 21.766 1 91.56 65 SER B N 1
ATOM 3954 C CA . SER B 1 65 ? -6.227 23.078 21.469 1 91.56 65 SER B CA 1
ATOM 3955 C C . SER B 1 65 ? -5.719 24.109 20.453 1 91.56 65 SER B C 1
ATOM 3957 O O . SER B 1 65 ? -6.488 24.594 19.625 1 91.56 65 SER B O 1
ATOM 3959 N N . LYS B 1 66 ? -4.461 24.391 20.578 1 91 66 LYS B N 1
ATOM 3960 C CA . LYS B 1 66 ? -3.844 25.297 19.609 1 91 66 LYS B CA 1
ATOM 3961 C C . LYS B 1 66 ? -3.984 24.766 18.188 1 91 66 LYS B C 1
ATOM 3963 O O . LYS B 1 66 ? -4.059 25.531 17.234 1 91 66 LYS B O 1
ATOM 3968 N N . TRP B 1 67 ? -4.039 23.5 18.094 1 93.69 67 TRP B N 1
ATOM 3969 C CA . TRP B 1 67 ? -4.121 22.859 16.781 1 93.69 67 TRP B CA 1
ATOM 3970 C C . TRP B 1 67 ? -5.559 22.484 16.453 1 93.69 67 TRP B C 1
ATOM 3972 O O . TRP B 1 67 ? -5.797 21.562 15.672 1 93.69 67 TRP B O 1
ATOM 3982 N N . ASN B 1 68 ? -6.457 23.094 17.109 1 89.44 68 ASN B N 1
ATOM 3983 C CA . ASN B 1 68 ? -7.887 22.922 16.875 1 89.44 68 ASN B CA 1
ATOM 3984 C C . ASN B 1 68 ? -8.359 21.516 17.203 1 89.44 68 ASN B C 1
ATOM 3986 O O . ASN B 1 68 ? -9.188 20.953 16.5 1 89.44 68 ASN B O 1
ATOM 3990 N N . ILE B 1 69 ? -7.754 20.922 18.188 1 94.12 69 ILE B N 1
ATOM 3991 C CA . ILE B 1 69 ? -8.203 19.656 18.781 1 94.12 69 ILE B CA 1
ATOM 3992 C C . ILE B 1 69 ? -8.656 19.891 20.219 1 94.12 69 ILE B C 1
ATOM 3994 O O . ILE B 1 69 ? -7.875 19.703 21.156 1 94.12 69 ILE B O 1
ATOM 3998 N N . PRO B 1 70 ? -9.875 20.203 20.344 1 92.81 70 PRO B N 1
ATOM 3999 C CA . PRO B 1 70 ? -10.352 20.531 21.688 1 92.81 70 PRO B CA 1
ATOM 4000 C C . PRO B 1 70 ? -10.344 19.328 22.641 1 92.81 70 PRO B C 1
ATOM 4002 O O . PRO B 1 70 ? -10.367 18.172 22.172 1 92.81 70 PRO B O 1
ATOM 4005 N N . GLN B 1 71 ? -10.383 19.641 23.844 1 93.81 71 GLN B N 1
ATOM 4006 C CA . GLN B 1 71 ? -10.352 18.609 24.875 1 93.81 71 GLN B CA 1
ATOM 4007 C C . GLN B 1 71 ? -11.531 17.656 24.734 1 93.81 71 GLN B C 1
ATOM 4009 O O . GLN B 1 71 ? -11.383 16.453 24.953 1 93.81 71 GLN B O 1
ATOM 4014 N N . GLN B 1 72 ? -12.648 18.125 24.391 1 94.38 72 GLN B N 1
ATOM 4015 C CA . GLN B 1 72 ? -13.852 17.312 24.25 1 94.38 72 GLN B CA 1
ATOM 4016 C C . GLN B 1 72 ? -13.664 16.234 23.172 1 94.38 72 GLN B C 1
ATOM 4018 O O . GLN B 1 72 ? -14.148 15.117 23.328 1 94.38 72 GLN B O 1
ATOM 4023 N N . ASN B 1 73 ? -12.984 16.594 22.109 1 95.31 73 ASN B N 1
ATOM 4024 C CA . ASN B 1 73 ? -12.719 15.641 21.031 1 95.31 73 ASN B CA 1
ATOM 4025 C C . ASN B 1 73 ? -11.75 14.547 21.484 1 95.31 73 ASN B C 1
ATOM 4027 O O . ASN B 1 73 ? -11.883 13.391 21.078 1 95.31 73 ASN B O 1
ATOM 4031 N N . ILE B 1 74 ? -10.82 14.953 22.281 1 96.25 74 ILE B N 1
ATOM 4032 C CA . ILE B 1 74 ? -9.867 13.984 22.812 1 96.25 74 ILE B CA 1
ATOM 4033 C C . ILE B 1 74 ? -10.594 13 23.734 1 96.25 74 ILE B C 1
ATOM 4035 O O . ILE B 1 74 ? -10.367 11.789 23.641 1 96.25 74 ILE B O 1
ATOM 4039 N N . GLU B 1 75 ? -11.383 13.5 24.562 1 95.69 75 GLU B N 1
ATOM 4040 C CA . GLU B 1 75 ? -12.156 12.664 25.484 1 95.69 75 GLU B CA 1
ATOM 4041 C C . GLU B 1 75 ? -13.086 11.727 24.719 1 95.69 75 GLU B C 1
ATOM 4043 O O . GLU B 1 75 ? -13.211 10.547 25.062 1 95.69 75 GLU B O 1
ATOM 4048 N N . ALA B 1 76 ? -13.695 12.25 23.703 1 96.19 76 ALA B N 1
ATOM 4049 C CA . ALA B 1 76 ? -14.57 11.438 22.859 1 96.19 76 ALA B CA 1
ATOM 4050 C C . ALA B 1 76 ? -13.789 10.32 22.172 1 96.19 76 ALA B C 1
ATOM 4052 O O . ALA B 1 76 ? -14.258 9.18 22.109 1 96.19 76 ALA B O 1
ATOM 4053 N N . ALA B 1 77 ? -12.664 10.656 21.656 1 97 77 ALA B N 1
ATOM 4054 C CA . ALA B 1 77 ? -11.805 9.664 21.016 1 97 77 ALA B CA 1
ATOM 4055 C C . ALA B 1 77 ? -11.383 8.578 22 1 97 77 ALA B C 1
ATOM 4057 O O . ALA B 1 77 ? -11.414 7.387 21.672 1 97 77 ALA B O 1
ATOM 4058 N N . ARG B 1 78 ? -11.016 9 23.125 1 96.12 78 ARG B N 1
ATOM 4059 C CA . ARG B 1 78 ? -10.617 8.062 24.172 1 96.12 78 ARG B CA 1
ATOM 4060 C C . ARG B 1 78 ? -11.75 7.098 24.5 1 96.12 78 ARG B C 1
ATOM 4062 O O . ARG B 1 78 ? -11.539 5.883 24.578 1 96.12 78 ARG B O 1
ATOM 4069 N N . LYS B 1 79 ? -12.875 7.602 24.719 1 95.88 79 LYS B N 1
ATOM 4070 C CA . LYS B 1 79 ? -14.039 6.785 25.047 1 95.88 79 LYS B CA 1
ATOM 4071 C C . LYS B 1 79 ? -14.359 5.805 23.922 1 95.88 79 LYS B C 1
ATOM 4073 O O . LYS B 1 79 ? -14.633 4.629 24.172 1 95.88 79 LYS B O 1
ATOM 4078 N N . HIS B 1 80 ? -14.305 6.277 22.734 1 96.12 80 HIS B N 1
ATOM 4079 C CA . HIS B 1 80 ? -14.57 5.434 21.578 1 96.12 80 HIS B CA 1
ATOM 4080 C C . HIS B 1 80 ? -13.578 4.281 21.5 1 96.12 80 HIS B C 1
ATOM 4082 O O . HIS B 1 80 ? -13.969 3.129 21.297 1 96.12 80 HIS B O 1
ATOM 4088 N N . LEU B 1 81 ? -12.328 4.605 21.625 1 96.19 81 LEU B N 1
ATOM 4089 C CA . LEU B 1 81 ? -11.289 3.592 21.516 1 96.19 81 LEU B CA 1
ATOM 4090 C C . LEU B 1 81 ? -11.414 2.559 22.625 1 96.19 81 LEU B C 1
ATOM 4092 O O . LEU B 1 81 ? -11.281 1.356 22.375 1 96.19 81 LEU B O 1
ATOM 4096 N N . LYS B 1 82 ? -11.703 3.01 23.75 1 93.88 82 LYS B N 1
ATOM 4097 C CA . LYS B 1 82 ? -11.867 2.098 24.875 1 93.88 82 LYS B CA 1
ATOM 4098 C C . LYS B 1 82 ? -13.055 1.162 24.656 1 93.88 82 LYS B C 1
ATOM 4100 O O . LYS B 1 82 ? -13.055 0.026 25.141 1 93.88 82 LYS B O 1
ATOM 4105 N N . ALA B 1 83 ? -14 1.653 23.938 1 93.38 83 ALA B N 1
ATOM 4106 C CA . ALA B 1 83 ? -15.211 0.869 23.703 1 93.38 83 ALA B CA 1
ATOM 4107 C C . ALA B 1 83 ? -14.984 -0.147 22.578 1 93.38 83 ALA B C 1
ATOM 4109 O O . ALA B 1 83 ? -15.766 -1.086 22.422 1 93.38 83 ALA B O 1
ATOM 4110 N N . LEU B 1 84 ? -14.016 0.049 21.688 1 91.31 84 LEU B N 1
ATOM 4111 C CA . LEU B 1 84 ? -13.727 -0.883 20.594 1 91.31 84 LEU B CA 1
ATOM 4112 C C . LEU B 1 84 ? -13.273 -2.23 21.141 1 91.31 84 LEU B C 1
ATOM 4114 O O . LEU B 1 84 ? -12.422 -2.285 22.031 1 91.31 84 LEU B O 1
ATOM 4118 N N . PRO B 1 85 ? -13.875 -3.195 20.359 1 83.56 85 PRO B N 1
ATOM 4119 C CA . PRO B 1 85 ? -13.367 -4.516 20.734 1 83.56 85 PRO B CA 1
ATOM 4120 C C . PRO B 1 85 ? -11.891 -4.699 20.422 1 83.56 85 PRO B C 1
ATOM 4122 O O . PRO B 1 85 ? -11.422 -4.254 19.359 1 83.56 85 PRO B O 1
ATOM 4125 N N . ASN B 1 86 ? -10.992 -4.934 21.266 1 91.94 86 ASN B N 1
ATOM 4126 C CA . ASN B 1 86 ? -9.625 -5.406 21.078 1 91.94 86 ASN B CA 1
ATOM 4127 C C . ASN B 1 86 ? -8.609 -4.273 21.203 1 91.94 86 ASN B C 1
ATOM 4129 O O . ASN B 1 86 ? -7.406 -4.492 21.062 1 91.94 86 ASN B O 1
ATOM 4133 N N . TRP B 1 87 ? -9.125 -2.969 21.359 1 96.12 87 TRP B N 1
ATOM 4134 C CA . TRP B 1 87 ? -8.203 -1.849 21.547 1 96.12 87 TRP B CA 1
ATOM 4135 C C . TRP B 1 87 ? -7.281 -2.084 22.734 1 96.12 87 TRP B C 1
ATOM 4137 O O . TRP B 1 87 ? -6.062 -1.933 22.609 1 96.12 87 TRP B O 1
ATOM 4147 N N . VAL B 1 88 ? -7.832 -2.467 23.781 1 95.5 88 VAL B N 1
ATOM 4148 C CA . VAL B 1 88 ? -7.066 -2.686 25 1 95.5 88 VAL B CA 1
ATOM 4149 C C . VAL B 1 88 ? -6.043 -3.797 24.781 1 95.5 88 VAL B C 1
ATOM 4151 O O . VAL B 1 88 ? -4.887 -3.678 25.203 1 95.5 88 VAL B O 1
ATOM 4154 N N . GLN B 1 89 ? -6.484 -4.82 24.141 1 95.88 89 GLN B N 1
ATOM 4155 C CA . GLN B 1 89 ? -5.582 -5.926 23.828 1 95.88 89 GLN B CA 1
ATOM 4156 C C . GLN B 1 89 ? -4.465 -5.48 22.891 1 95.88 89 GLN B C 1
ATOM 4158 O O . GLN B 1 89 ? -3.305 -5.855 23.078 1 95.88 89 GLN B O 1
ATOM 4163 N N . TYR B 1 90 ? -4.863 -4.727 21.906 1 97.25 90 TYR B N 1
ATOM 4164 C CA . TYR B 1 90 ? -3.881 -4.172 20.984 1 97.25 90 TYR B CA 1
ATOM 4165 C C . TYR B 1 90 ? -2.82 -3.369 21.719 1 97.25 90 TYR B C 1
ATOM 4167 O O . TYR B 1 90 ? -1.622 -3.617 21.562 1 97.25 90 TYR B O 1
ATOM 4175 N N . ILE B 1 91 ? -3.229 -2.506 22.594 1 97.38 91 ILE B N 1
ATOM 4176 C CA . ILE B 1 91 ? -2.314 -1.636 23.312 1 97.38 91 ILE B CA 1
ATOM 4177 C C . ILE B 1 91 ? -1.468 -2.465 24.281 1 97.38 91 ILE B C 1
ATOM 4179 O O . ILE B 1 91 ? -0.258 -2.254 24.391 1 97.38 91 ILE B O 1
ATOM 4183 N N . SER B 1 92 ? -1.992 -3.443 24.844 1 95.62 92 SER B N 1
ATOM 4184 C CA . SER B 1 92 ? -1.299 -4.23 25.859 1 95.62 92 SER B CA 1
ATOM 4185 C C . SER B 1 92 ? -0.23 -5.121 25.234 1 95.62 92 SER B C 1
ATOM 4187 O O . SER B 1 92 ? 0.663 -5.609 25.922 1 95.62 92 SER B O 1
ATOM 4189 N N . THR B 1 93 ? -0.292 -5.34 23.922 1 95.81 93 THR B N 1
ATOM 4190 C CA . THR B 1 93 ? 0.657 -6.246 23.281 1 95.81 93 THR B CA 1
ATOM 4191 C C . THR B 1 93 ? 1.645 -5.477 22.422 1 95.81 93 THR B C 1
ATOM 4193 O O . THR B 1 93 ? 2.416 -6.074 21.656 1 95.81 93 THR B O 1
ATOM 4196 N N . ILE B 1 94 ? 1.666 -4.207 22.547 1 95.81 94 ILE B N 1
ATOM 4197 C CA . ILE B 1 94 ? 2.502 -3.336 21.719 1 95.81 94 ILE B CA 1
ATOM 4198 C C . ILE B 1 94 ? 3.975 -3.678 21.938 1 95.81 94 ILE B C 1
ATOM 4200 O O . ILE B 1 94 ? 4.777 -3.613 21.016 1 95.81 94 ILE B O 1
ATOM 4204 N N . SER B 1 95 ? 4.305 -4.055 23.094 1 93.88 95 SER B N 1
ATOM 4205 C CA . SER B 1 95 ? 5.699 -4.293 23.453 1 93.88 95 SER B CA 1
ATOM 4206 C C . SER B 1 95 ? 6.156 -5.676 22.984 1 93.88 95 SER B C 1
ATOM 4208 O O . SER B 1 95 ? 7.355 -5.969 22.984 1 93.88 95 SER B O 1
ATOM 4210 N N . LYS B 1 96 ? 5.191 -6.504 22.562 1 94.81 96 LYS B N 1
ATOM 4211 C CA . LYS B 1 96 ? 5.539 -7.859 22.156 1 94.81 96 LYS B CA 1
ATOM 4212 C C . LYS B 1 96 ? 6.129 -7.875 20.75 1 94.81 96 LYS B C 1
ATOM 4214 O O . LYS B 1 96 ? 5.777 -7.035 19.922 1 94.81 96 LYS B O 1
ATOM 4219 N N . ASN B 1 97 ? 6.984 -8.82 20.547 1 92.25 97 ASN B N 1
ATOM 4220 C CA . ASN B 1 97 ? 7.668 -8.898 19.25 1 92.25 97 ASN B CA 1
ATOM 4221 C C . ASN B 1 97 ? 6.934 -9.82 18.281 1 92.25 97 ASN B C 1
ATOM 4223 O O . ASN B 1 97 ? 5.891 -10.383 18.625 1 92.25 97 ASN B O 1
ATOM 4227 N N . LEU B 1 98 ? 7.445 -9.867 17.062 1 90.81 98 LEU B N 1
ATOM 4228 C CA . LEU B 1 98 ? 6.809 -10.633 16 1 90.81 98 LEU B CA 1
ATOM 4229 C C . LEU B 1 98 ? 6.719 -12.109 16.359 1 90.81 98 LEU B C 1
ATOM 4231 O O . LEU B 1 98 ? 5.699 -12.75 16.109 1 90.81 98 LEU B O 1
ATOM 4235 N N . SER B 1 99 ? 7.766 -12.648 16.922 1 89.06 99 SER B N 1
ATOM 4236 C CA . SER B 1 99 ? 7.789 -14.062 17.297 1 89.06 99 SER B CA 1
ATOM 4237 C C . SER B 1 99 ? 6.668 -14.398 18.266 1 89.06 99 SER B C 1
ATOM 4239 O O . SER B 1 99 ? 6.016 -15.438 18.141 1 89.06 99 SER B O 1
ATOM 4241 N N . TRP B 1 100 ? 6.477 -13.523 19.156 1 92.94 100 TRP B N 1
ATOM 4242 C CA . TRP B 1 100 ? 5.406 -13.727 20.141 1 92.94 100 TRP B CA 1
ATOM 4243 C C . TRP B 1 100 ? 4.047 -13.789 19.453 1 92.94 100 TRP B C 1
ATOM 4245 O O . TRP B 1 100 ? 3.242 -14.68 19.734 1 92.94 100 TRP B O 1
ATOM 4255 N N . HIS B 1 101 ? 3.781 -12.906 18.562 1 92.94 101 HIS B N 1
ATOM 4256 C CA . HIS B 1 101 ? 2.5 -12.844 17.875 1 92.94 101 HIS B CA 1
ATOM 4257 C C . HIS B 1 101 ? 2.32 -14.039 16.938 1 92.94 101 HIS B C 1
ATOM 4259 O O . HIS B 1 101 ? 1.201 -14.516 16.75 1 92.94 101 HIS B O 1
ATOM 4265 N N . GLN B 1 102 ? 3.381 -14.461 16.344 1 89.5 102 GLN B N 1
ATOM 4266 C CA . GLN B 1 102 ? 3.312 -15.609 15.453 1 89.5 102 GLN B CA 1
ATOM 4267 C C . GLN B 1 102 ? 2.977 -16.891 16.219 1 89.5 102 GLN B C 1
ATOM 4269 O O . GLN B 1 102 ? 2.346 -17.797 15.68 1 89.5 102 GLN B O 1
ATOM 4274 N N . GLU B 1 103 ? 3.375 -16.922 17.438 1 90.88 103 GLU B N 1
ATOM 4275 C CA . GLU B 1 103 ? 3.078 -18.062 18.297 1 90.88 103 GLU B CA 1
ATOM 4276 C C . GLU B 1 103 ? 1.648 -18 18.828 1 90.88 103 GLU B C 1
ATOM 4278 O O . GLU B 1 103 ? 0.952 -19.016 18.859 1 90.88 103 GLU B O 1
ATOM 4283 N N . LYS B 1 104 ? 1.233 -16.844 19.188 1 90.25 104 LYS B N 1
ATOM 4284 C CA . LYS B 1 104 ? -0.052 -16.688 19.859 1 90.25 104 LYS B CA 1
ATOM 4285 C C . LYS B 1 104 ? -1.172 -16.438 18.859 1 90.25 104 LYS B C 1
ATOM 4287 O O . LYS B 1 104 ? -2.35 -16.625 19.172 1 90.25 104 LYS B O 1
ATOM 4292 N N . GLY B 1 105 ? -0.776 -16.047 17.672 1 88.31 105 GLY B N 1
ATOM 4293 C CA . GLY B 1 105 ? -1.764 -15.641 16.688 1 88.31 105 GLY B CA 1
ATOM 4294 C C . GLY B 1 105 ? -2.174 -14.188 16.828 1 88.31 105 GLY B C 1
ATOM 4295 O O . GLY B 1 105 ? -1.912 -13.555 17.859 1 88.31 105 GLY B O 1
ATOM 4296 N N . PHE B 1 106 ? -2.834 -13.617 15.836 1 93.25 106 PHE B N 1
ATOM 4297 C CA . PHE B 1 106 ? -3.217 -12.211 15.805 1 93.25 106 PHE B CA 1
ATOM 4298 C C . PHE B 1 106 ? -4.723 -12.055 15.992 1 93.25 106 PHE B C 1
ATOM 4300 O O . PHE B 1 106 ? -5.227 -10.938 16.078 1 93.25 106 PHE B O 1
ATOM 4307 N N . SER B 1 107 ? -5.473 -13.117 16.078 1 89.44 107 SER B N 1
ATOM 4308 C CA . SER B 1 107 ? -6.93 -13.086 16.016 1 89.44 107 SER B CA 1
ATOM 4309 C C . SER B 1 107 ? -7.523 -12.273 17.156 1 89.44 107 SER B C 1
ATOM 4311 O O . SER B 1 107 ? -8.57 -11.633 17 1 89.44 107 SER B O 1
ATOM 4313 N N . SER B 1 108 ? -6.848 -12.242 18.266 1 91.38 108 SER B N 1
ATOM 4314 C CA . SER B 1 108 ? -7.363 -11.547 19.438 1 91.38 108 SER B CA 1
ATOM 4315 C C . SER B 1 108 ? -7.324 -10.031 19.25 1 91.38 108 SER B C 1
ATOM 4317 O O . SER B 1 108 ? -7.941 -9.297 20.016 1 91.38 108 SER B O 1
ATOM 4319 N N . LEU B 1 109 ? -6.676 -9.594 18.219 1 95.62 109 LEU B N 1
ATOM 4320 C CA . LEU B 1 109 ? -6.508 -8.164 18.031 1 95.62 109 LEU B CA 1
ATOM 4321 C C . LEU B 1 109 ? -7.598 -7.605 17.109 1 95.62 109 LEU B C 1
ATOM 4323 O O . LEU B 1 109 ? -7.672 -6.395 16.891 1 95.62 109 LEU B O 1
ATOM 4327 N N . GLY B 1 110 ? -8.422 -8.453 16.516 1 94.69 110 GLY B N 1
ATOM 4328 C CA . GLY B 1 110 ? -9.539 -8 15.711 1 94.69 110 GLY B CA 1
ATOM 4329 C C . GLY B 1 110 ? -9.125 -7.07 14.578 1 94.69 110 GLY B C 1
ATOM 4330 O O . GLY B 1 110 ? -8.227 -7.398 13.797 1 94.69 110 GLY B O 1
ATOM 4331 N N . THR B 1 111 ? -9.648 -5.906 14.617 1 95.12 111 THR B N 1
ATOM 4332 C CA . THR B 1 111 ? -9.398 -4.898 13.594 1 95.12 111 THR B CA 1
ATOM 4333 C C . THR B 1 111 ? -7.914 -4.535 13.547 1 95.12 111 THR B C 1
ATOM 4335 O O . THR B 1 111 ? -7.398 -4.148 12.5 1 95.12 111 THR B O 1
ATOM 4338 N N . PHE B 1 112 ? -7.211 -4.762 14.617 1 97.31 112 PHE B N 1
ATOM 4339 C CA . PHE B 1 112 ? -5.828 -4.309 14.719 1 97.31 112 PHE B CA 1
ATOM 4340 C C . PHE B 1 112 ? -4.863 -5.445 14.422 1 97.31 112 PHE B C 1
ATOM 4342 O O . PHE B 1 112 ? -3.646 -5.285 14.547 1 97.31 112 PHE B O 1
ATOM 4349 N N . SER B 1 113 ? -5.367 -6.609 13.961 1 96.62 113 SER B N 1
ATOM 4350 C CA . SER B 1 113 ? -4.516 -7.754 13.648 1 96.62 113 SER B CA 1
ATOM 4351 C C . SER B 1 113 ? -3.512 -7.41 12.555 1 96.62 113 SER B C 1
ATOM 4353 O O . SER B 1 113 ? -2.301 -7.516 12.766 1 96.62 113 SER B O 1
ATOM 4355 N N . LEU B 1 114 ? -4.016 -6.941 11.438 1 97.5 114 LEU B N 1
ATOM 4356 C CA . LEU B 1 114 ? -3.141 -6.598 10.32 1 97.5 114 LEU B CA 1
ATOM 4357 C C . LEU B 1 114 ? -2.328 -5.344 10.633 1 97.5 114 LEU B C 1
ATOM 4359 O O . LEU B 1 114 ? -1.189 -5.211 10.188 1 97.5 114 LEU B O 1
ATOM 4363 N N . VAL B 1 115 ? -2.883 -4.445 11.438 1 98 115 VAL B N 1
ATOM 4364 C CA . VAL B 1 115 ? -2.172 -3.25 11.875 1 98 115 VAL B CA 1
ATOM 4365 C C . VAL B 1 115 ? -0.887 -3.65 12.594 1 98 115 VAL B C 1
ATOM 4367 O O . VAL B 1 115 ? 0.202 -3.195 12.242 1 98 115 VAL B O 1
ATOM 4370 N N . ARG B 1 116 ? -1.037 -4.504 13.539 1 97.62 116 ARG B N 1
ATOM 4371 C CA . ARG B 1 116 ? 0.104 -4.887 14.359 1 97.62 116 ARG B CA 1
ATOM 4372 C C . ARG B 1 116 ? 1.15 -5.629 13.539 1 97.62 116 ARG B C 1
ATOM 4374 O O . ARG B 1 116 ? 2.352 -5.398 13.695 1 97.62 116 ARG B O 1
ATOM 4381 N N . LEU B 1 117 ? 0.705 -6.473 12.695 1 96.38 117 LEU B N 1
ATOM 4382 C CA . LEU B 1 117 ? 1.642 -7.203 11.852 1 96.38 117 LEU B CA 1
ATOM 4383 C C . LEU B 1 117 ? 2.5 -6.242 11.031 1 96.38 117 LEU B C 1
ATOM 4385 O O . LEU B 1 117 ? 3.729 -6.348 11.031 1 96.38 117 LEU B O 1
ATOM 4389 N N . TYR B 1 118 ? 1.877 -5.324 10.367 1 96.88 118 TYR B N 1
ATOM 4390 C CA . TYR B 1 118 ? 2.621 -4.422 9.492 1 96.88 118 TYR B CA 1
ATOM 4391 C C . TYR B 1 118 ? 3.453 -3.439 10.305 1 96.88 118 TYR B C 1
ATOM 4393 O O . TYR B 1 118 ? 4.52 -3.004 9.867 1 96.88 118 TYR B O 1
ATOM 4401 N N . GLN B 1 119 ? 2.99 -3.084 11.484 1 97.25 119 GLN B N 1
ATOM 4402 C CA . GLN B 1 119 ? 3.834 -2.312 12.391 1 97.25 119 GLN B CA 1
ATOM 4403 C C . GLN B 1 119 ? 5.121 -3.066 12.719 1 97.25 119 GLN B C 1
ATOM 4405 O O . GLN B 1 119 ? 6.211 -2.496 12.664 1 97.25 119 GLN B O 1
ATOM 4410 N N . LEU B 1 120 ? 4.957 -4.273 13.016 1 95.81 120 LEU B N 1
ATOM 4411 C CA . LEU B 1 120 ? 6.117 -5.094 13.344 1 95.81 120 LEU B CA 1
ATOM 4412 C C . LEU B 1 120 ? 7.031 -5.242 12.125 1 95.81 120 LEU B C 1
ATOM 4414 O O . LEU B 1 120 ? 8.258 -5.188 12.258 1 95.81 120 LEU B O 1
ATOM 4418 N N . ASN B 1 121 ? 6.43 -5.41 10.961 1 93.25 121 ASN B N 1
ATOM 4419 C CA . ASN B 1 121 ? 7.215 -5.5 9.734 1 93.25 121 ASN B CA 1
ATOM 4420 C C . ASN B 1 121 ? 7.98 -4.207 9.461 1 93.25 121 ASN B C 1
ATOM 4422 O O . ASN B 1 121 ? 9.062 -4.234 8.875 1 93.25 121 ASN B O 1
ATOM 4426 N N . SER B 1 122 ? 7.434 -3.102 9.875 1 93.88 122 SER B N 1
ATOM 4427 C CA . SER B 1 122 ? 8.078 -1.812 9.641 1 93.88 122 SER B CA 1
ATOM 4428 C C . SER B 1 122 ? 9.227 -1.584 10.617 1 93.88 122 SER B C 1
ATOM 4430 O O . SER B 1 122 ? 9.961 -0.602 10.5 1 93.88 122 SER B O 1
ATOM 4432 N N . LYS B 1 123 ? 9.367 -2.445 11.57 1 88.75 123 LYS B N 1
ATOM 4433 C CA . LYS B 1 123 ? 10.461 -2.383 12.531 1 88.75 123 LYS B CA 1
ATOM 4434 C C . LYS B 1 123 ? 11.539 -3.412 12.211 1 88.75 123 LYS B C 1
ATOM 4436 O O . LYS B 1 123 ? 12.68 -3.289 12.664 1 88.75 123 LYS B O 1
ATOM 4441 N N . SER B 1 124 ? 11.086 -4.449 11.539 1 74.44 124 SER B N 1
ATOM 4442 C CA . SER B 1 124 ? 11.938 -5.625 11.383 1 74.44 124 SER B CA 1
ATOM 4443 C C . SER B 1 124 ? 13.039 -5.383 10.359 1 74.44 124 SER B C 1
ATOM 4445 O O . SER B 1 124 ? 12.859 -4.598 9.422 1 74.44 124 SER B O 1
ATOM 4447 N N . LEU B 1 125 ? 14.344 -5.777 10.781 1 55.22 125 LEU B N 1
ATOM 4448 C CA . LEU B 1 125 ? 15.508 -5.762 9.898 1 55.22 125 LEU B CA 1
ATOM 4449 C C . LEU B 1 125 ? 15.398 -6.855 8.844 1 55.22 125 LEU B C 1
ATOM 4451 O O . LEU B 1 125 ? 14.945 -7.965 9.133 1 55.22 125 LEU B O 1
ATOM 4455 N N . ASP B 1 126 ? 15.047 -6.438 7.59 1 49.78 126 ASP B N 1
ATOM 4456 C CA . ASP B 1 126 ? 15.289 -7.492 6.605 1 49.78 126 ASP B CA 1
ATOM 4457 C C . ASP B 1 126 ? 16.703 -8.055 6.73 1 49.78 126 ASP B C 1
ATOM 4459 O O . ASP B 1 126 ? 17.672 -7.352 6.461 1 49.78 126 ASP B O 1
ATOM 4463 N N . ILE B 1 127 ? 16.953 -8.906 7.578 1 43.16 127 ILE B N 1
ATOM 4464 C CA . ILE B 1 127 ? 18.266 -9.508 7.777 1 43.16 127 ILE B CA 1
ATOM 4465 C C . ILE B 1 127 ? 18.906 -9.797 6.426 1 43.16 127 ILE B C 1
ATOM 4467 O O . ILE B 1 127 ? 20.141 -9.773 6.297 1 43.16 127 ILE B O 1
ATOM 4471 N N . SER B 1 128 ? 18.203 -10.289 5.469 1 38.91 128 SER B N 1
ATOM 4472 C CA . SER B 1 128 ? 18.922 -10.703 4.262 1 38.91 128 SER B CA 1
ATOM 4473 C C . SER B 1 128 ? 19.438 -9.5 3.488 1 38.91 128 SER B C 1
ATOM 4475 O O . SER B 1 128 ? 20.203 -9.664 2.533 1 38.91 128 SER B O 1
ATOM 4477 N N . GLN B 1 129 ? 18.75 -8.445 3.301 1 39.41 129 GLN B N 1
ATOM 4478 C CA . GLN B 1 129 ? 19.062 -7.477 2.258 1 39.41 129 GLN B CA 1
ATOM 4479 C C . GLN B 1 129 ? 20.109 -6.477 2.742 1 39.41 129 GLN B C 1
ATOM 4481 O O . GLN B 1 129 ? 19.781 -5.477 3.377 1 39.41 129 GLN B O 1
ATOM 4486 N N . ARG B 1 130 ? 21.281 -6.906 3.043 1 35.84 130 ARG B N 1
ATOM 4487 C CA . ARG B 1 130 ? 22.375 -5.961 3.125 1 35.84 130 ARG B CA 1
ATOM 4488 C C . ARG B 1 130 ? 22.312 -4.938 1.997 1 35.84 130 ARG B C 1
ATOM 4490 O O . ARG B 1 130 ? 23.094 -3.982 1.967 1 35.84 130 ARG B O 1
ATOM 4497 N N . LEU B 1 131 ? 21.984 -5.258 0.71 1 32.03 131 LEU B N 1
ATOM 4498 C CA . LEU B 1 131 ? 22.266 -4.363 -0.406 1 32.03 131 LEU B CA 1
ATOM 4499 C C . LEU B 1 131 ? 21.047 -3.525 -0.758 1 32.03 131 LEU B C 1
ATOM 4501 O O . LEU B 1 131 ? 20.031 -4.059 -1.211 1 32.03 131 LEU B O 1
ATOM 4505 N N . PHE B 1 132 ? 20.75 -2.604 -0.097 1 33.97 132 PHE B N 1
ATOM 4506 C CA . PHE B 1 132 ? 19.828 -1.57 -0.552 1 33.97 132 PHE B CA 1
ATOM 4507 C C . PHE B 1 132 ? 20.125 -1.179 -1.995 1 33.97 132 PHE B C 1
ATOM 4509 O O . PHE B 1 132 ? 21.203 -0.684 -2.299 1 33.97 132 PHE B O 1
ATOM 4516 N N . ILE B 1 133 ? 19.641 -1.836 -2.988 1 31.45 133 ILE B N 1
ATOM 4517 C CA . ILE B 1 133 ? 19.766 -1.237 -4.312 1 31.45 133 ILE B CA 1
ATOM 4518 C C . ILE B 1 133 ? 19.047 0.108 -4.344 1 31.45 133 ILE B C 1
ATOM 4520 O O . ILE B 1 133 ? 17.828 0.17 -4.156 1 31.45 133 ILE B O 1
ATOM 4524 N N . PRO B 1 134 ? 19.734 1.127 -4.102 1 30.08 134 PRO B N 1
ATOM 4525 C CA . PRO B 1 134 ? 19.156 2.463 -4.266 1 30.08 134 PRO B CA 1
ATOM 4526 C C . PRO B 1 134 ? 18.172 2.541 -5.422 1 30.08 134 PRO B C 1
ATOM 4528 O O . PRO B 1 134 ? 18.203 1.703 -6.328 1 30.08 134 PRO B O 1
ATOM 4531 N N . LYS B 1 135 ? 17.156 3.412 -5.332 1 32.44 135 LYS B N 1
ATOM 4532 C CA . LYS B 1 135 ? 16.25 3.785 -6.426 1 32.44 135 LYS B CA 1
ATOM 4533 C C . LYS B 1 135 ? 16.969 3.711 -7.77 1 32.44 135 LYS B C 1
ATOM 4535 O O . LYS B 1 135 ? 18.172 3.967 -7.855 1 32.44 135 LYS B O 1
ATOM 4540 N N . LEU B 1 136 ? 16.422 3.027 -8.781 1 28.47 136 LEU B N 1
ATOM 4541 C CA . LEU B 1 136 ? 16.906 2.877 -10.156 1 28.47 136 LEU B CA 1
ATOM 4542 C C . LEU B 1 136 ? 17.547 4.164 -10.648 1 28.47 136 LEU B C 1
ATOM 4544 O O . LEU B 1 136 ? 16.938 5.23 -10.617 1 28.47 136 LEU B O 1
ATOM 4548 N N . GLU B 1 137 ? 18.828 4.242 -10.586 1 27.27 137 GLU B N 1
ATOM 4549 C CA . GLU B 1 137 ? 19.531 5.254 -11.359 1 27.27 137 GLU B CA 1
ATOM 4550 C C . GLU B 1 137 ? 19.078 5.262 -12.812 1 27.27 137 GLU B C 1
ATOM 4552 O O . GLU B 1 137 ? 19.141 4.238 -13.5 1 27.27 137 GLU B O 1
ATOM 4557 N N . PHE B 1 138 ? 18.078 6.055 -13.219 1 24.2 138 PHE B N 1
ATOM 4558 C CA . PHE B 1 138 ? 17.766 6.324 -14.617 1 24.2 138 PHE B CA 1
ATOM 4559 C C . PHE B 1 138 ? 19.047 6.555 -15.422 1 24.2 138 PHE B C 1
ATOM 4561 O O . PHE B 1 138 ? 19.906 7.344 -15.031 1 24.2 138 PHE B O 1
ATOM 4568 N N . SER B 1 139 ? 19.453 5.594 -16.156 1 24.19 139 SER B N 1
ATOM 4569 C CA . SER B 1 139 ? 20.562 5.789 -17.078 1 24.19 139 SER B CA 1
ATOM 4570 C C . SER B 1 139 ? 20.312 6.969 -18 1 24.19 139 SER B C 1
ATOM 4572 O O . SER B 1 139 ? 19.188 7.152 -18.5 1 24.19 139 SER B O 1
ATOM 4574 N N . PRO B 1 140 ? 21.219 7.93 -18.156 1 22.16 140 PRO B N 1
ATOM 4575 C CA . PRO B 1 140 ? 21.156 9.148 -18.969 1 22.16 140 PRO B CA 1
ATOM 4576 C C . PRO B 1 140 ? 20.938 8.859 -20.453 1 22.16 140 PRO B C 1
ATOM 4578 O O . PRO B 1 140 ? 21.547 7.934 -21 1 22.16 140 PRO B O 1
ATOM 4581 N N . MET B 1 141 ? 19.75 9.062 -21.031 1 22.05 141 MET B N 1
ATOM 4582 C CA . MET B 1 141 ? 19.422 8.953 -22.453 1 22.05 141 MET B CA 1
ATOM 4583 C C . MET B 1 141 ? 20.438 9.711 -23.297 1 22.05 141 MET B C 1
ATOM 4585 O O . MET B 1 141 ? 20.75 10.859 -23 1 22.05 141 MET B O 1
ATOM 4589 N N . ARG B 1 142 ? 21.141 9.062 -24.156 1 21.2 142 ARG B N 1
ATOM 4590 C CA . ARG B 1 142 ? 22.031 9.625 -25.172 1 21.2 142 ARG B CA 1
ATOM 4591 C C . ARG B 1 142 ? 21.281 10.602 -26.078 1 21.2 142 ARG B C 1
ATOM 4593 O O . ARG B 1 142 ? 20.266 10.242 -26.672 1 21.2 142 ARG B O 1
ATOM 4600 N N . THR B 1 143 ? 21.422 11.977 -25.969 1 18.83 143 THR B N 1
ATOM 4601 C CA . THR B 1 143 ? 20.922 13.109 -26.734 1 18.83 143 THR B CA 1
ATOM 4602 C C . THR B 1 143 ? 21.391 13.023 -28.188 1 18.83 143 THR B C 1
ATOM 4604 O O . THR B 1 143 ? 22.578 13.148 -28.484 1 18.83 143 THR B O 1
ATOM 4607 N N . ARG B 1 144 ? 20.906 12.047 -29.047 1 19.19 144 ARG B N 1
ATOM 4608 C CA . ARG B 1 144 ? 21.297 12.227 -30.438 1 19.19 144 ARG B CA 1
ATOM 4609 C C . ARG B 1 144 ? 20.969 13.633 -30.922 1 19.19 144 ARG B C 1
ATOM 4611 O O . ARG B 1 144 ? 20.062 14.273 -30.406 1 19.19 144 ARG B O 1
ATOM 4618 N N . SER B 1 145 ? 21.766 14.117 -31.984 1 18.53 145 SER B N 1
ATOM 4619 C CA . SER B 1 145 ? 22.031 15.375 -32.688 1 18.53 145 SER B CA 1
ATOM 4620 C C . SER B 1 145 ? 20.781 15.859 -33.438 1 18.53 145 SER B C 1
ATOM 4622 O O . SER B 1 145 ? 19.922 15.055 -33.781 1 18.53 145 SER B O 1
ATOM 4624 N N . HIS B 1 146 ? 20.531 17.203 -33.5 1 19.19 146 HIS B N 1
ATOM 4625 C CA . HIS B 1 146 ? 19.641 18.266 -33.938 1 19.19 146 HIS B CA 1
ATOM 4626 C C . HIS B 1 146 ? 19.531 18.281 -35.469 1 19.19 146 HIS B C 1
ATOM 4628 O O . HIS B 1 146 ? 19.062 19.266 -36.062 1 19.19 146 HIS B O 1
ATOM 4634 N N . GLY B 1 147 ? 19.422 17.109 -36.156 1 18.88 147 GLY B N 1
ATOM 4635 C CA . GLY B 1 147 ? 19.484 17.609 -37.531 1 18.88 147 GLY B CA 1
ATOM 4636 C C . GLY B 1 147 ? 18.422 18.641 -37.812 1 18.88 147 GLY B C 1
ATOM 4637 O O . GLY B 1 147 ? 17.547 18.906 -37 1 18.88 147 GLY B O 1
ATOM 4638 N N . LEU B 1 148 ? 18 18.75 -39.125 1 18.28 148 LEU B N 1
ATOM 4639 C CA . LEU B 1 148 ? 17.625 19.75 -40.125 1 18.28 148 LEU B CA 1
ATOM 4640 C C . LEU B 1 148 ? 16.188 20.219 -39.906 1 18.28 148 LEU B C 1
ATOM 4642 O O . LEU B 1 148 ? 15.32 19.438 -39.531 1 18.28 148 LEU B O 1
ATOM 4646 N N . ALA B 1 149 ? 15.984 21.594 -39.875 1 19.25 149 ALA B N 1
ATOM 4647 C CA . ALA B 1 149 ? 15.016 22.672 -39.656 1 19.25 149 ALA B CA 1
ATOM 4648 C C . ALA B 1 149 ? 13.898 22.609 -40.688 1 19.25 149 ALA B C 1
ATOM 4650 O O . ALA B 1 149 ? 13.047 23.5 -40.75 1 19.25 149 ALA B O 1
ATOM 4651 N N . GLY B 1 150 ? 13.547 21.469 -41.375 1 18.61 150 GLY B N 1
ATOM 4652 C CA . GLY B 1 150 ? 12.875 21.938 -42.594 1 18.61 150 GLY B CA 1
ATOM 4653 C C . GLY B 1 150 ? 11.594 22.688 -42.312 1 18.61 150 GLY B C 1
ATOM 4654 O O . GLY B 1 150 ? 11.023 22.578 -41.219 1 18.61 150 GLY B O 1
ATOM 4655 N N . SER B 1 151 ? 11.281 23.797 -43.125 1 18.64 151 SER B N 1
ATOM 4656 C CA . SER B 1 151 ? 10.461 24.969 -43.344 1 18.64 151 SER B CA 1
ATOM 4657 C C . SER B 1 151 ? 8.992 24.609 -43.531 1 18.64 151 SER B C 1
ATOM 4659 O O . SER B 1 151 ? 8.234 25.359 -44.156 1 18.64 151 SER B O 1
ATOM 4661 N N . ALA B 1 152 ? 8.438 23.688 -42.781 1 18.27 152 ALA B N 1
ATOM 4662 C CA . ALA B 1 152 ? 7.109 23.359 -43.281 1 18.27 152 ALA B CA 1
ATOM 4663 C C . ALA B 1 152 ? 6.195 24.594 -43.281 1 18.27 152 ALA B C 1
ATOM 4665 O O . ALA B 1 152 ? 6.039 25.25 -42.25 1 18.27 152 ALA B O 1
ATOM 4666 N N . GLN B 1 153 ? 6.016 25.25 -44.375 1 18.31 153 GLN B N 1
ATOM 4667 C CA . GLN B 1 153 ? 5.109 26.344 -44.688 1 18.31 153 GLN B CA 1
ATOM 4668 C C . GLN B 1 153 ? 3.676 26 -44.281 1 18.31 153 GLN B C 1
ATOM 4670 O O . GLN B 1 153 ? 3.152 24.969 -44.688 1 18.31 153 GLN B O 1
ATOM 4675 N N . ALA B 1 154 ? 3.365 26.406 -43.156 1 19.47 154 ALA B N 1
ATOM 4676 C CA . ALA B 1 154 ? 2.086 26.281 -42.469 1 19.47 154 ALA B CA 1
ATOM 4677 C C . ALA B 1 154 ? 0.942 26.812 -43.344 1 19.47 154 ALA B C 1
ATOM 4679 O O . ALA B 1 154 ? 0.879 28.016 -43.625 1 19.47 154 ALA B O 1
ATOM 4680 N N . ARG B 1 155 ? 0.499 25.984 -44.281 1 18.17 155 ARG B N 1
ATOM 4681 C CA . ARG B 1 155 ? -0.59 26.516 -45.094 1 18.17 155 ARG B CA 1
ATOM 4682 C C . ARG B 1 155 ? -1.754 26.984 -44.219 1 18.17 155 ARG B C 1
ATOM 4684 O O . ARG B 1 155 ? -1.97 26.453 -43.125 1 18.17 155 ARG B O 1
ATOM 4691 N N . ASP B 1 156 ? -2.52 28.078 -44.406 1 17.23 156 ASP B N 1
ATOM 4692 C CA . ASP B 1 156 ? -3.381 29.141 -43.906 1 17.23 156 ASP B CA 1
ATOM 4693 C C . ASP B 1 156 ? -4.777 28.609 -43.594 1 17.23 156 ASP B C 1
ATOM 4695 O O . ASP B 1 156 ? -5.492 29.172 -42.781 1 17.23 156 ASP B O 1
ATOM 4699 N N . GLY B 1 157 ? -5.324 27.438 -44.125 1 19.55 157 GLY B N 1
ATOM 4700 C CA . GLY B 1 157 ? -6.684 27.703 -44.562 1 19.55 157 GLY B CA 1
ATOM 4701 C C . GLY B 1 157 ? -7.672 27.797 -43.406 1 19.55 157 GLY B C 1
ATOM 4702 O O . GLY B 1 157 ? -7.395 27.328 -42.312 1 19.55 157 GLY B O 1
ATOM 4703 N N . ASN B 1 158 ? -8.758 28.719 -43.406 1 18.73 158 ASN B N 1
ATOM 4704 C CA . ASN B 1 158 ? -9.758 29.438 -42.625 1 18.73 158 ASN B CA 1
ATOM 4705 C C . ASN B 1 158 ? -10.875 28.5 -42.125 1 18.73 158 ASN B C 1
ATOM 4707 O O . ASN B 1 158 ? -11.875 28.953 -41.594 1 18.73 158 ASN B O 1
ATOM 4711 N N . PRO B 1 159 ? -10.555 27.219 -41.75 1 20.14 159 PRO B N 1
ATOM 4712 C CA . PRO B 1 159 ? -11.852 26.562 -41.906 1 20.14 159 PRO B CA 1
ATOM 4713 C C . PRO B 1 159 ? -12.922 27.141 -41 1 20.14 159 PRO B C 1
ATOM 4715 O O . PRO B 1 159 ? -12.609 27.641 -39.906 1 20.14 159 PRO B O 1
ATOM 4718 N N . VAL B 1 160 ? -14.219 27.438 -41.438 1 19 160 VAL B N 1
ATOM 4719 C CA . VAL B 1 160 ? -15.461 28.094 -41.062 1 19 160 VAL B CA 1
ATOM 4720 C C . VAL B 1 160 ? -16.141 27.312 -39.938 1 19 160 VAL B C 1
ATOM 4722 O O . VAL B 1 160 ? -16.125 26.078 -39.938 1 19 160 VAL B O 1
ATOM 4725 N N . THR B 1 161 ? -16.312 27.922 -38.75 1 20.33 161 THR B N 1
ATOM 4726 C CA . THR B 1 161 ? -16.719 27.641 -37.375 1 20.33 161 THR B CA 1
ATOM 4727 C C . THR B 1 161 ? -18.172 27.203 -37.312 1 20.33 161 THR B C 1
ATOM 4729 O O . THR B 1 161 ? -19.078 27.984 -37.625 1 20.33 161 THR B O 1
ATOM 4732 N N . PRO B 1 162 ? -18.516 25.953 -37.906 1 18.42 162 PRO B N 1
ATOM 4733 C CA . PRO B 1 162 ? -19.984 25.953 -37.969 1 18.42 162 PRO B CA 1
ATOM 4734 C C . PRO B 1 162 ? -20.641 26.047 -36.594 1 18.42 162 PRO B C 1
ATOM 4736 O O . PRO B 1 162 ? -20 25.719 -35.594 1 18.42 162 PRO B O 1
ATOM 4739 N N . THR B 1 163 ? -21.938 26.625 -36.406 1 18.75 163 THR B N 1
ATOM 4740 C CA . THR B 1 163 ? -22.906 27.266 -35.531 1 18.75 163 THR B CA 1
ATOM 4741 C C . THR B 1 163 ? -23.641 26.219 -34.688 1 18.75 163 THR B C 1
ATOM 4743 O O . THR B 1 163 ? -24.656 26.547 -34.062 1 18.75 163 THR B O 1
ATOM 4746 N N . ARG B 1 164 ? -22.969 25.203 -34.188 1 17.66 164 ARG B N 1
ATOM 4747 C CA . ARG B 1 164 ? -23.906 24.156 -33.781 1 17.66 164 ARG B CA 1
ATOM 4748 C C . ARG B 1 164 ? -24.891 24.672 -32.719 1 17.66 164 ARG B C 1
ATOM 4750 O O . ARG B 1 164 ? -24.5 25.422 -31.812 1 17.66 164 ARG B O 1
ATOM 4757 N N . SER B 1 165 ? -26.25 24.281 -32.75 1 16.94 165 SER B N 1
ATOM 4758 C CA . SER B 1 165 ? -27.547 24.625 -32.188 1 16.94 165 SER B CA 1
ATOM 4759 C C . SER B 1 165 ? -27.656 24.219 -30.734 1 16.94 165 SER B C 1
ATOM 4761 O O . SER B 1 165 ? -26.953 23.312 -30.281 1 16.94 165 SER B O 1
ATOM 4763 N N . LYS B 1 166 ? -28.453 24.922 -29.906 1 17.78 166 LYS B N 1
ATOM 4764 C CA . LYS B 1 166 ? -28.781 25.266 -28.531 1 17.78 166 LYS B CA 1
ATOM 4765 C C . LYS B 1 166 ? -29.516 24.125 -27.844 1 17.78 166 LYS B C 1
ATOM 4767 O O . LYS B 1 166 ? -30 24.281 -26.719 1 17.78 166 LYS B O 1
ATOM 4772 N N . LYS B 1 167 ? -29.453 22.781 -28.156 1 18.25 167 LYS B N 1
ATOM 4773 C CA . LYS B 1 167 ? -30.641 22.156 -27.578 1 18.25 167 LYS B CA 1
ATOM 4774 C C . LYS B 1 167 ? -30.625 22.203 -26.062 1 18.25 167 LYS B C 1
ATOM 4776 O O . LYS B 1 167 ? -29.578 22 -25.438 1 18.25 167 LYS B O 1
ATOM 4781 N N . LYS B 1 168 ? -31.703 22.688 -25.297 1 18.14 168 LYS B N 1
ATOM 4782 C CA . LYS B 1 168 ? -32.219 23.078 -23.984 1 18.14 168 LYS B CA 1
ATOM 4783 C C . LYS B 1 168 ? -32.312 21.875 -23.062 1 18.14 168 LYS B C 1
ATOM 4785 O O . LYS B 1 168 ? -33.094 20.969 -23.281 1 18.14 168 LYS B O 1
ATOM 4790 N N . ALA B 1 169 ? -31.25 21.234 -22.734 1 18.86 169 ALA B N 1
ATOM 4791 C CA . ALA B 1 169 ? -31.469 20.031 -21.922 1 18.86 169 ALA B CA 1
ATOM 4792 C C . ALA B 1 169 ? -32.219 20.359 -20.641 1 18.86 169 ALA B C 1
ATOM 4794 O O . ALA B 1 169 ? -31.922 21.344 -19.969 1 18.86 169 ALA B O 1
ATOM 4795 N N . THR B 1 170 ? -33.406 19.969 -20.469 1 18.58 170 THR B N 1
ATOM 4796 C CA . THR B 1 170 ? -34.406 20.016 -19.406 1 18.58 170 THR B CA 1
ATOM 4797 C C . THR B 1 170 ? -33.875 19.375 -18.125 1 18.58 170 THR B C 1
ATOM 4799 O O . THR B 1 170 ? -33.312 18.297 -18.172 1 18.58 170 THR B O 1
ATOM 4802 N N . ALA B 1 171 ? -33.719 20.109 -16.984 1 19.47 171 ALA B N 1
ATOM 4803 C CA . ALA B 1 171 ? -33.25 20.109 -15.602 1 19.47 171 ALA B CA 1
ATOM 4804 C C . ALA B 1 171 ? -34.094 19.141 -14.758 1 19.47 171 ALA B C 1
ATOM 4806 O O . ALA B 1 171 ? -35.25 19.406 -14.469 1 19.47 171 ALA B O 1
ATOM 4807 N N . SER B 1 172 ? -34.188 17.844 -15.062 1 19.72 172 SER B N 1
ATOM 4808 C CA . SER B 1 172 ? -35.125 17.141 -14.188 1 19.72 172 SER B CA 1
ATOM 4809 C C . SER B 1 172 ? -34.719 17.281 -12.719 1 19.72 172 SER B C 1
ATOM 4811 O O . SER B 1 172 ? -33.531 17.297 -12.398 1 19.72 172 SER B O 1
ATOM 4813 N N . ASP B 1 173 ? -35.625 17.641 -11.734 1 19.17 173 ASP B N 1
ATOM 4814 C CA . ASP B 1 173 ? -35.812 18.047 -10.344 1 19.17 173 ASP B CA 1
ATOM 4815 C C . ASP B 1 173 ? -35.531 16.891 -9.383 1 19.17 173 ASP B C 1
ATOM 4817 O O . ASP B 1 173 ? -36.375 16.031 -9.172 1 19.17 173 ASP B O 1
ATOM 4821 N N . TYR B 1 174 ? -34.562 16.141 -9.484 1 18.98 174 TYR B N 1
ATOM 4822 C CA . TYR B 1 174 ? -34.469 15.062 -8.5 1 18.98 174 TYR B CA 1
ATOM 4823 C C . TYR B 1 174 ? -34.375 15.633 -7.086 1 18.98 174 TYR B C 1
ATOM 4825 O O . TYR B 1 174 ? -33.312 16.109 -6.676 1 18.98 174 TYR B O 1
ATOM 4833 N N . SER B 1 175 ? -35.344 16.297 -6.43 1 18.89 175 SER B N 1
ATOM 4834 C CA . SER B 1 175 ? -35.469 16.953 -5.133 1 18.89 175 SER B CA 1
ATOM 4835 C C . SER B 1 175 ? -35.125 16 -3.994 1 18.89 175 SER B C 1
ATOM 4837 O O . SER B 1 175 ? -34.438 16.359 -3.061 1 18.89 175 SER B O 1
ATOM 4839 N N . SER B 1 176 ? -35.844 14.867 -3.701 1 20.33 176 SER B N 1
ATOM 4840 C CA . SER B 1 176 ? -36.562 14.773 -2.43 1 20.33 176 SER B CA 1
ATOM 4841 C C . SER B 1 176 ? -35.625 14.398 -1.295 1 20.33 176 SER B C 1
ATOM 4843 O O . SER B 1 176 ? -35.625 15.039 -0.241 1 20.33 176 SER B O 1
ATOM 4845 N N . LEU B 1 177 ? -35.281 13.047 -1.061 1 19.58 177 LEU B N 1
ATOM 4846 C CA . LEU B 1 177 ? -35.438 12.336 0.204 1 19.58 177 LEU B CA 1
ATOM 4847 C C . LEU B 1 177 ? -34.188 12.492 1.074 1 19.58 177 LEU B C 1
ATOM 4849 O O . LEU B 1 177 ? -33.25 11.672 0.997 1 19.58 177 LEU B O 1
ATOM 4853 N N . VAL B 1 178 ? -33.531 13.578 1.149 1 20.89 178 VAL B N 1
ATOM 4854 C CA . VAL B 1 178 ? -32.344 13.656 2.008 1 20.89 178 VAL B CA 1
ATOM 4855 C C . VAL B 1 178 ? -32.781 13.477 3.467 1 20.89 178 VAL B C 1
ATOM 4857 O O . VAL B 1 178 ? -33.406 14.359 4.055 1 20.89 178 VAL B O 1
ATOM 4860 N N . ASP B 1 179 ? -33.281 12.344 3.863 1 22.62 179 ASP B N 1
ATOM 4861 C CA . ASP B 1 179 ? -33.562 12.164 5.281 1 22.62 179 ASP B CA 1
ATOM 4862 C C . ASP B 1 179 ? -32.344 12.445 6.133 1 22.62 179 ASP B C 1
ATOM 4864 O O . ASP B 1 179 ? -31.203 12.227 5.684 1 22.62 179 ASP B O 1
ATOM 4868 N N . GLU B 1 180 ? -32.469 13.18 7.246 1 23.81 180 GLU B N 1
ATOM 4869 C CA . GLU B 1 180 ? -31.75 13.852 8.336 1 23.81 180 GLU B CA 1
ATOM 4870 C C . GLU B 1 180 ? -30.922 12.867 9.141 1 23.81 180 GLU B C 1
ATOM 4872 O O . GLU B 1 180 ? -31.406 12.273 10.102 1 23.81 180 GLU B O 1
ATOM 4877 N N . ALA B 1 181 ? -30.344 11.875 8.672 1 25.11 181 ALA B N 1
ATOM 4878 C CA . ALA B 1 181 ? -29.719 11.086 9.727 1 25.11 181 ALA B CA 1
ATOM 4879 C C . ALA B 1 181 ? -28.562 11.844 10.359 1 25.11 181 ALA B C 1
ATOM 4881 O O . ALA B 1 181 ? -27.531 12.078 9.719 1 25.11 181 ALA B O 1
ATOM 4882 N N . THR B 1 182 ? -28.781 12.828 11.266 1 26.47 182 THR B N 1
ATOM 4883 C CA . THR B 1 182 ? -27.844 13.5 12.148 1 26.47 182 THR B CA 1
ATOM 4884 C C . THR B 1 182 ? -27.031 12.492 12.945 1 26.47 182 THR B C 1
ATOM 4886 O O . THR B 1 182 ? -27.594 11.719 13.734 1 26.47 182 THR B O 1
ATOM 4889 N N . ALA B 1 183 ? -26.188 11.875 12.5 1 30.03 183 ALA B N 1
ATOM 4890 C CA . ALA B 1 183 ? -25.312 11.102 13.375 1 30.03 183 ALA B CA 1
ATOM 4891 C C . ALA B 1 183 ? -24.688 11.984 14.445 1 30.03 183 ALA B C 1
ATOM 4893 O O . ALA B 1 183 ? -23.797 12.781 14.156 1 30.03 183 ALA B O 1
ATOM 4894 N N . ASP B 1 184 ? -25.469 12.578 15.391 1 30.61 184 ASP B N 1
ATOM 4895 C CA . ASP B 1 184 ? -25.016 13.336 16.547 1 30.61 184 ASP B CA 1
ATOM 4896 C C . ASP B 1 184 ? -24.047 12.523 17.391 1 30.61 184 ASP B C 1
ATOM 4898 O O . ASP B 1 184 ? -24.344 11.391 17.781 1 30.61 184 ASP B O 1
ATOM 4902 N N . PHE B 1 185 ? -22.844 12.703 17.359 1 33.78 185 PHE B N 1
ATOM 4903 C CA . PHE B 1 185 ? -21.938 12.25 18.406 1 33.78 185 PHE B CA 1
ATOM 4904 C C . PHE B 1 185 ? -22.531 12.516 19.781 1 33.78 185 PHE B C 1
ATOM 4906 O O . PHE B 1 185 ? -21.922 12.188 20.812 1 33.78 185 PHE B O 1
ATOM 4913 N N . GLU B 1 186 ? -23.719 13.328 19.953 1 35.06 186 GLU B N 1
ATOM 4914 C CA . GLU B 1 186 ? -24.344 13.656 21.234 1 35.06 186 GLU B CA 1
ATOM 4915 C C . GLU B 1 186 ? -24.812 12.406 21.969 1 35.06 186 GLU B C 1
ATOM 4917 O O . GLU B 1 186 ? -25.203 12.469 23.141 1 35.06 186 GLU B O 1
ATOM 4922 N N . GLY B 1 187 ? -25.047 11.344 21.281 1 35.5 187 GLY B N 1
ATOM 4923 C CA . GLY B 1 187 ? -25.641 10.258 22.047 1 35.5 187 GLY B CA 1
ATOM 4924 C C . GLY B 1 187 ? -24.641 9.547 22.953 1 35.5 187 GLY B C 1
ATOM 4925 O O . GLY B 1 187 ? -24.953 8.492 23.516 1 35.5 187 GLY B O 1
ATOM 4926 N N . ILE B 1 188 ? -23.359 9.742 22.781 1 34.06 188 ILE B N 1
ATOM 4927 C CA . ILE B 1 188 ? -22.531 9.109 23.812 1 34.06 188 ILE B CA 1
ATOM 4928 C C . ILE B 1 188 ? -22.734 9.82 25.141 1 34.06 188 ILE B C 1
ATOM 4930 O O . ILE B 1 188 ? -22.312 10.977 25.297 1 34.06 188 ILE B O 1
ATOM 4934 N N . HIS B 1 189 ? -23.844 9.547 25.859 1 31.12 189 HIS B N 1
ATOM 4935 C CA . HIS B 1 189 ? -24.016 9.992 27.234 1 31.12 189 HIS B CA 1
ATOM 4936 C C . HIS B 1 189 ? -22.828 9.578 28.094 1 31.12 189 HIS B C 1
ATOM 4938 O O . HIS B 1 189 ? -22.453 8.398 28.125 1 31.12 189 HIS B O 1
ATOM 4944 N N . ILE B 1 190 ? -21.922 10.438 28.438 1 33.88 190 ILE B N 1
ATOM 4945 C CA . ILE B 1 190 ? -20.828 10.32 29.391 1 33.88 190 ILE B CA 1
ATOM 4946 C C . ILE B 1 190 ? -21.391 10.188 30.797 1 33.88 190 ILE B C 1
ATOM 4948 O O . ILE B 1 190 ? -22.062 11.102 31.297 1 33.88 190 ILE B O 1
ATOM 4952 N N . ASP B 1 191 ? -21.688 9.047 31.281 1 33.72 191 ASP B N 1
ATOM 4953 C CA . ASP B 1 191 ? -21.859 8.984 32.719 1 33.72 191 ASP B CA 1
ATOM 4954 C C . ASP B 1 191 ? -20.625 9.516 33.438 1 33.72 191 ASP B C 1
ATOM 4956 O O . ASP B 1 191 ? -19.484 9.227 33.062 1 33.72 191 ASP B O 1
ATOM 4960 N N . ASP B 1 192 ? -20.688 10.516 34.344 1 35.84 192 ASP B N 1
ATOM 4961 C CA . ASP B 1 192 ? -19.797 11.359 35.125 1 35.84 192 ASP B CA 1
ATOM 4962 C C . ASP B 1 192 ? -18.938 10.523 36.062 1 35.84 192 ASP B C 1
ATOM 4964 O O . ASP B 1 192 ? -18.094 11.062 36.812 1 35.84 192 ASP B O 1
ATOM 4968 N N . ASP B 1 193 ? -19.344 9.352 36.531 1 36.53 193 ASP B N 1
ATOM 4969 C CA . ASP B 1 193 ? -18.719 8.953 37.781 1 36.53 193 ASP B CA 1
ATOM 4970 C C . ASP B 1 193 ? -17.312 8.422 37.562 1 36.53 193 ASP B C 1
ATOM 4972 O O . ASP B 1 193 ? -16.75 7.73 38.406 1 36.53 193 ASP B O 1
ATOM 4976 N N . GLU B 1 194 ? -16.906 8.062 36.375 1 37.62 194 GLU B N 1
ATOM 4977 C CA . GLU B 1 194 ? -15.664 7.301 36.344 1 37.62 194 GLU B CA 1
ATOM 4978 C C . GLU B 1 194 ? -14.484 8.148 36.812 1 37.62 194 GLU B C 1
ATOM 4980 O O . GLU B 1 194 ? -14.516 9.383 36.688 1 37.62 194 GLU B O 1
ATOM 4985 N N . SER B 1 195 ? -13.602 7.566 37.688 1 38.97 195 SER B N 1
ATOM 4986 C CA . SER B 1 195 ? -12.328 8.07 38.188 1 38.97 195 SER B CA 1
ATOM 4987 C C . SER B 1 195 ? -11.547 8.805 37.125 1 38.97 195 SER B C 1
ATOM 4989 O O . SER B 1 195 ? -11.578 8.43 35.938 1 38.97 195 SER B O 1
ATOM 4991 N N . PRO B 1 196 ? -11.094 9.969 37.375 1 39.97 196 PRO B N 1
ATOM 4992 C CA . PRO B 1 196 ? -10.266 10.703 36.406 1 39.97 196 PRO B CA 1
ATOM 4993 C C . PRO B 1 196 ? -9.164 9.836 35.812 1 39.97 196 PRO B C 1
ATOM 4995 O O . PRO B 1 196 ? -8.094 9.68 36.406 1 39.97 196 PRO B O 1
ATOM 4998 N N . GLU B 1 197 ? -9.305 8.523 35.625 1 44.16 197 GLU B N 1
ATOM 4999 C CA . GLU B 1 197 ? -8.273 7.852 34.844 1 44.16 197 GLU B CA 1
ATOM 5000 C C . GLU B 1 197 ? -7.605 8.812 33.875 1 44.16 197 GLU B C 1
ATOM 5002 O O . GLU B 1 197 ? -8.289 9.508 33.125 1 44.16 197 GLU B O 1
ATOM 5007 N N . SER B 1 198 ? -6.477 9.172 34.156 1 49.97 198 SER B N 1
ATOM 5008 C CA . SER B 1 198 ? -5.562 10.141 33.594 1 49.97 198 SER B CA 1
ATOM 5009 C C . SER B 1 198 ? -5.633 10.117 32.062 1 49.97 198 SER B C 1
ATOM 5011 O O . SER B 1 198 ? -5.926 9.086 31.453 1 49.97 198 SER B O 1
ATOM 5013 N N . LEU B 1 199 ? -5.5 11.438 31.406 1 63.59 199 LEU B N 1
ATOM 5014 C CA . LEU B 1 199 ? -5.168 12.281 30.25 1 63.59 199 LEU B CA 1
ATOM 5015 C C . LEU B 1 199 ? -4.094 11.625 29.391 1 63.59 199 LEU B C 1
ATOM 5017 O O . LEU B 1 199 ? -3.439 10.672 29.828 1 63.59 199 LEU B O 1
ATOM 5021 N N . LEU B 1 200 ? -3.904 12.062 28.234 1 79.62 200 LEU B N 1
ATOM 5022 C CA . LEU B 1 200 ? -2.814 11.766 27.312 1 79.62 200 LEU B CA 1
ATOM 5023 C C . LEU B 1 200 ? -1.479 11.711 28.047 1 79.62 200 LEU B C 1
ATOM 5025 O O . LEU B 1 200 ? -1.152 12.609 28.812 1 79.62 200 LEU B O 1
ATOM 5029 N N . HIS B 1 201 ? -0.875 10.422 28.219 1 85.69 201 HIS B N 1
ATOM 5030 C CA . HIS B 1 201 ? 0.484 10.281 28.719 1 85.69 201 HIS B CA 1
ATOM 5031 C C . HIS B 1 201 ? 1.419 9.727 27.656 1 85.69 201 HIS B C 1
ATOM 5033 O O . HIS B 1 201 ? 1.23 8.602 27.188 1 85.69 201 HIS B O 1
ATOM 5039 N N . ILE B 1 202 ? 2.344 10.547 27.266 1 88.19 202 ILE B N 1
ATOM 5040 C CA . ILE B 1 202 ? 3.367 10.156 26.312 1 88.19 202 ILE B CA 1
ATOM 5041 C C . ILE B 1 202 ? 4.734 10.141 26.984 1 88.19 202 ILE B C 1
ATOM 5043 O O . ILE B 1 202 ? 5.254 11.188 27.375 1 88.19 202 ILE B O 1
ATOM 5047 N N . SER B 1 203 ? 5.344 9.016 27.125 1 83.81 203 SER B N 1
ATOM 5048 C CA . SER B 1 203 ? 6.664 8.93 27.734 1 83.81 203 SER B CA 1
ATOM 5049 C C . SER B 1 203 ? 7.73 9.555 26.844 1 83.81 203 SER B C 1
ATOM 5051 O O . SER B 1 203 ? 7.574 9.602 25.625 1 83.81 203 SER B O 1
ATOM 5053 N N . PRO B 1 204 ? 8.727 10.109 27.469 1 81.44 204 PRO B N 1
ATOM 5054 C CA . PRO B 1 204 ? 9.812 10.648 26.641 1 81.44 204 PRO B CA 1
ATOM 5055 C C . PRO B 1 204 ? 10.461 9.594 25.75 1 81.44 204 PRO B C 1
ATOM 5057 O O . PRO B 1 204 ? 10.508 8.414 26.125 1 81.44 204 PRO B O 1
ATOM 5060 N N . PHE B 1 205 ? 10.781 10.062 24.609 1 81.25 205 PHE B N 1
ATOM 5061 C CA . PHE B 1 205 ? 11.484 9.188 23.672 1 81.25 205 PHE B CA 1
ATOM 5062 C C . PHE B 1 205 ? 12.984 9.219 23.938 1 81.25 205 PHE B C 1
ATOM 5064 O O . PHE B 1 205 ? 13.57 10.297 24.047 1 81.25 205 PHE B O 1
ATOM 5071 N N . SER B 1 206 ? 13.625 8.086 24.188 1 70.69 206 SER B N 1
ATOM 5072 C CA . SER B 1 206 ? 15.078 8.008 24.281 1 70.69 206 SER B CA 1
ATOM 5073 C C . SER B 1 206 ? 15.688 7.434 23 1 70.69 206 SER B C 1
ATOM 5075 O O . SER B 1 206 ? 15.406 6.289 22.641 1 70.69 206 SER B O 1
ATOM 5077 N N . PRO B 1 207 ? 16.375 8.375 22.328 1 66.56 207 PRO B N 1
ATOM 5078 C CA . PRO B 1 207 ? 16.984 7.84 21.109 1 66.56 207 PRO B CA 1
ATOM 5079 C C . PRO B 1 207 ? 17.953 6.688 21.406 1 66.56 207 PRO B C 1
ATOM 5081 O O . PRO B 1 207 ? 18.516 6.605 22.5 1 66.56 207 PRO B O 1
ATOM 5084 N N . PRO B 1 208 ? 17.969 5.754 20.562 1 54.41 208 PRO B N 1
ATOM 5085 C CA . PRO B 1 208 ? 18.938 4.684 20.828 1 54.41 208 PRO B CA 1
ATOM 5086 C C . PRO B 1 208 ? 20.359 5.207 20.969 1 54.41 208 PRO B C 1
ATOM 5088 O O . PRO B 1 208 ? 20.766 6.109 20.234 1 54.41 208 PRO B O 1
ATOM 5091 N N . THR B 1 209 ? 20.938 5.504 22.094 1 48.91 209 THR B N 1
ATOM 5092 C CA . THR B 1 209 ? 22.266 6.066 22.344 1 48.91 209 THR B CA 1
ATOM 5093 C C . THR B 1 209 ? 23.297 5.48 21.391 1 48.91 209 THR B C 1
ATOM 5095 O O . THR B 1 209 ? 24.172 6.195 20.891 1 48.91 209 THR B O 1
ATOM 5098 N N . GLY B 1 210 ? 23.984 4.367 21.781 1 42.78 210 GLY B N 1
ATOM 5099 C CA . GLY B 1 210 ? 25.25 3.758 21.438 1 42.78 210 GLY B CA 1
ATOM 5100 C C . GLY B 1 210 ? 25.406 3.5 19.953 1 42.78 210 GLY B C 1
ATOM 5101 O O . GLY B 1 210 ? 24.547 3.879 19.156 1 42.78 210 GLY B O 1
ATOM 5102 N N . ASP B 1 211 ? 26.578 2.623 19.562 1 39.59 211 ASP B N 1
ATOM 5103 C CA . ASP B 1 211 ? 27.094 1.921 18.391 1 39.59 211 ASP B CA 1
ATOM 5104 C C . ASP B 1 211 ? 25.953 1.272 17.594 1 39.59 211 ASP B C 1
ATOM 5106 O O . ASP B 1 211 ? 26.188 0.395 16.766 1 39.59 211 ASP B O 1
ATOM 5110 N N . LEU B 1 212 ? 24.828 1.509 18.016 1 43.25 212 LEU B N 1
ATOM 5111 C CA . LEU B 1 212 ? 23.719 0.75 17.438 1 43.25 212 LEU B CA 1
ATOM 5112 C C . LEU B 1 212 ? 23.25 1.38 16.125 1 43.25 212 LEU B C 1
ATOM 5114 O O . LEU B 1 212 ? 22.234 0.962 15.562 1 43.25 212 LEU B O 1
ATOM 5118 N N . GLY B 1 213 ? 23.781 2.457 15.82 1 45.47 213 GLY B N 1
ATOM 5119 C CA . GLY B 1 213 ? 23.578 3.176 14.57 1 45.47 213 GLY B CA 1
ATOM 5120 C C . GLY B 1 213 ? 23.391 2.258 13.383 1 45.47 213 GLY B C 1
ATOM 5121 O O . GLY B 1 213 ? 22.422 2.391 12.633 1 45.47 213 GLY B O 1
ATOM 5122 N N . PRO B 1 214 ? 24.453 1.542 13.203 1 46.75 214 PRO B N 1
ATOM 5123 C CA . PRO B 1 214 ? 24.406 0.579 12.102 1 46.75 214 PRO B CA 1
ATOM 5124 C C . PRO B 1 214 ? 23.203 -0.366 12.188 1 46.75 214 PRO B C 1
ATOM 5126 O O . PRO B 1 214 ? 22.906 -1.08 11.227 1 46.75 214 PRO B O 1
ATOM 5129 N N . ALA B 1 215 ? 22.5 -0.228 13.367 1 52.16 215 ALA B N 1
ATOM 5130 C CA . ALA B 1 215 ? 21.609 -1.336 13.719 1 52.16 215 ALA B CA 1
ATOM 5131 C C . ALA B 1 215 ? 20.25 -1.168 13.062 1 52.16 215 ALA B C 1
ATOM 5133 O O . ALA B 1 215 ? 19.516 -2.145 12.875 1 52.16 215 ALA B O 1
ATOM 5134 N N . PHE B 1 216 ? 19.859 0.112 12.742 1 64.81 216 PHE B N 1
ATOM 5135 C CA . PHE B 1 216 ? 18.547 0.122 12.109 1 64.81 216 PHE B CA 1
ATOM 5136 C C . PHE B 1 216 ? 18.688 0.292 10.594 1 64.81 216 PHE B C 1
ATOM 5138 O O . PHE B 1 216 ? 18.672 1.416 10.094 1 64.81 216 PHE B O 1
ATOM 5145 N N . LYS B 1 217 ? 18.859 -0.718 10 1 73.44 217 LYS B N 1
ATOM 5146 C CA . LYS B 1 217 ? 18.922 -0.757 8.547 1 73.44 217 LYS B CA 1
ATOM 5147 C C . LYS B 1 217 ? 17.578 -0.383 7.938 1 73.44 217 LYS B C 1
ATOM 5149 O O . LYS B 1 217 ? 16.531 -0.527 8.586 1 73.44 217 LYS B O 1
ATOM 5154 N N . SER B 1 218 ? 17.672 0.291 6.863 1 81.75 218 SER B N 1
ATOM 5155 C CA . SER B 1 218 ? 16.484 0.659 6.105 1 81.75 218 SER B CA 1
ATOM 5156 C C . SER B 1 218 ? 15.625 -0.563 5.793 1 81.75 218 SER B C 1
ATOM 5158 O O . SER B 1 218 ? 16.156 -1.644 5.52 1 81.75 218 SER B O 1
ATOM 5160 N N . ILE B 1 219 ? 14.312 -0.328 6.012 1 84.06 219 ILE B N 1
ATOM 5161 C CA . ILE B 1 219 ? 13.375 -1.337 5.539 1 84.06 219 ILE B CA 1
ATOM 5162 C C . ILE B 1 219 ? 13.523 -1.525 4.035 1 84.06 219 ILE B C 1
ATOM 5164 O O . ILE B 1 219 ? 13.875 -0.585 3.316 1 84.06 219 ILE B O 1
ATOM 5168 N N . SER B 1 220 ? 13.359 -2.695 3.607 1 80.06 220 SER B N 1
ATOM 5169 C CA . SER B 1 220 ? 13.633 -3.086 2.227 1 80.06 220 SER B CA 1
ATOM 5170 C C . SER B 1 220 ? 12.812 -2.25 1.249 1 80.06 220 SER B C 1
ATOM 5172 O O . SER B 1 220 ? 13.273 -1.943 0.148 1 80.06 220 SER B O 1
ATOM 5174 N N . ASP B 1 221 ? 11.664 -1.873 1.669 1 90.31 221 ASP B N 1
ATOM 5175 C CA . ASP B 1 221 ? 10.773 -1.126 0.779 1 90.31 221 ASP B CA 1
ATOM 5176 C C . ASP B 1 221 ? 9.867 -0.188 1.569 1 90.31 221 ASP B C 1
ATOM 5178 O O . ASP B 1 221 ? 9.234 -0.603 2.543 1 90.31 221 ASP B O 1
ATOM 5182 N N . GLU B 1 222 ? 9.742 1.019 1.096 1 92.94 222 GLU B N 1
ATOM 5183 C CA . GLU B 1 222 ? 8.953 2.068 1.733 1 92.94 222 GLU B CA 1
ATOM 5184 C C . GLU B 1 222 ? 7.477 1.697 1.782 1 92.94 222 GLU B C 1
ATOM 5186 O O . GLU B 1 222 ? 6.734 2.184 2.641 1 92.94 222 GLU B O 1
ATOM 5191 N N . GLN B 1 223 ? 7.004 0.835 0.912 1 94.75 223 GLN B N 1
ATOM 5192 C CA . GLN B 1 223 ? 5.602 0.43 0.858 1 94.75 223 GLN B CA 1
ATOM 5193 C C . GLN B 1 223 ? 5.199 -0.323 2.123 1 94.75 223 GLN B C 1
ATOM 5195 O O . GLN B 1 223 ? 4.035 -0.285 2.527 1 94.75 223 GLN B O 1
ATOM 5200 N N . ILE B 1 224 ? 6.098 -0.962 2.777 1 95.88 224 ILE B N 1
ATOM 5201 C CA . ILE B 1 224 ? 5.824 -1.659 4.031 1 95.88 224 ILE B CA 1
ATOM 5202 C C . ILE B 1 224 ? 5.457 -0.648 5.113 1 95.88 224 ILE B C 1
ATOM 5204 O O . ILE B 1 224 ? 4.465 -0.823 5.824 1 95.88 224 ILE B O 1
ATOM 5208 N N . VAL B 1 225 ? 6.203 0.429 5.152 1 97.25 225 VAL B N 1
ATOM 5209 C CA . VAL B 1 225 ? 5.984 1.479 6.141 1 97.25 225 VAL B CA 1
ATOM 5210 C C . VAL B 1 225 ? 4.672 2.201 5.844 1 97.25 225 VAL B C 1
ATOM 5212 O O . VAL B 1 225 ? 3.885 2.475 6.754 1 97.25 225 VAL B O 1
ATOM 5215 N N . ASN B 1 226 ? 4.441 2.484 4.594 1 97.88 226 ASN B N 1
ATOM 5216 C CA . ASN B 1 226 ? 3.217 3.168 4.191 1 97.88 226 ASN B CA 1
ATOM 5217 C C . ASN B 1 226 ? 1.977 2.359 4.559 1 97.88 226 ASN B C 1
ATOM 5219 O O . ASN B 1 226 ? 1.015 2.904 5.102 1 97.88 226 ASN B O 1
ATOM 5223 N N . THR B 1 227 ? 2.074 1.067 4.277 1 97.69 227 THR B N 1
ATOM 5224 C CA . THR B 1 227 ? 0.967 0.182 4.625 1 97.69 227 THR B CA 1
ATOM 5225 C C . THR B 1 227 ? 0.733 0.171 6.133 1 97.69 227 THR B C 1
ATOM 5227 O O . THR B 1 227 ? -0.408 0.266 6.59 1 97.69 227 THR B O 1
ATOM 5230 N N . ALA B 1 228 ? 1.752 0.116 6.887 1 98.12 228 ALA B N 1
ATOM 5231 C CA . ALA B 1 228 ? 1.651 0.083 8.344 1 98.12 228 ALA B CA 1
ATOM 5232 C C . ALA B 1 228 ? 0.945 1.329 8.867 1 98.12 228 ALA B C 1
ATOM 5234 O O . ALA B 1 228 ? 0.007 1.229 9.664 1 98.12 228 ALA B O 1
ATOM 5235 N N . LEU B 1 229 ? 1.378 2.428 8.367 1 98.69 229 LEU B N 1
ATOM 5236 C CA . LEU B 1 229 ? 0.826 3.682 8.875 1 98.69 229 LEU B CA 1
ATOM 5237 C C . LEU B 1 229 ? -0.632 3.838 8.461 1 98.69 229 LEU B C 1
ATOM 5239 O O . LEU B 1 229 ? -1.492 4.129 9.297 1 98.69 229 LEU B O 1
ATOM 5243 N N . LEU B 1 230 ? -0.916 3.621 7.254 1 98.69 230 LEU B N 1
ATOM 5244 C CA . LEU B 1 230 ? -2.264 3.848 6.738 1 98.69 230 LEU B CA 1
ATOM 5245 C C . LEU B 1 230 ? -3.254 2.873 7.367 1 98.69 230 LEU B C 1
ATOM 5247 O O . LEU B 1 230 ? -4.398 3.238 7.648 1 98.69 230 LEU B O 1
ATOM 5251 N N . LEU B 1 231 ? -2.812 1.644 7.609 1 98.5 231 LEU B N 1
ATOM 5252 C CA . LEU B 1 231 ? -3.693 0.688 8.273 1 98.5 231 LEU B CA 1
ATOM 5253 C C . LEU B 1 231 ? -4.008 1.139 9.695 1 98.5 231 LEU B C 1
ATOM 5255 O O . LEU B 1 231 ? -5.145 1.013 10.156 1 98.5 231 LEU B O 1
ATOM 5259 N N . TYR B 1 232 ? -3.033 1.622 10.391 1 98.69 232 TYR B N 1
ATOM 5260 C CA . TYR B 1 232 ? -3.234 2.102 11.758 1 98.69 232 TYR B CA 1
ATOM 5261 C C . TYR B 1 232 ? -4.223 3.26 11.789 1 98.69 232 TYR B C 1
ATOM 5263 O O . TYR B 1 232 ? -5.195 3.236 12.547 1 98.69 232 TYR B O 1
ATOM 5271 N N . LEU B 1 233 ? -4 4.191 10.898 1 98.75 233 LEU B N 1
ATOM 5272 C CA . LEU B 1 233 ? -4.859 5.367 10.844 1 98.75 233 LEU B CA 1
ATOM 5273 C C . LEU B 1 233 ? -6.293 4.977 10.484 1 98.75 233 LEU B C 1
ATOM 5275 O O . LEU B 1 233 ? -7.242 5.477 11.086 1 98.75 233 LEU B O 1
ATOM 5279 N N . GLN B 1 234 ? -6.391 4.07 9.555 1 97.88 234 GLN B N 1
ATOM 5280 C CA . GLN B 1 234 ? -7.715 3.654 9.102 1 97.88 234 GLN B CA 1
ATOM 5281 C C . GLN B 1 234 ? -8.43 2.83 10.172 1 97.88 234 GLN B C 1
ATOM 5283 O O . GLN B 1 234 ? -9.648 2.916 10.32 1 97.88 234 GLN B O 1
ATOM 5288 N N . ALA B 1 235 ? -7.691 2.01 10.891 1 97.69 235 ALA B N 1
ATOM 5289 C CA . ALA B 1 235 ? -8.273 1.181 11.945 1 97.69 235 ALA B CA 1
ATOM 5290 C C . ALA B 1 235 ? -8.891 2.041 13.039 1 97.69 235 ALA B C 1
ATOM 5292 O O . ALA B 1 235 ? -9.883 1.651 13.656 1 97.69 235 ALA B O 1
ATOM 5293 N N . LEU B 1 236 ? -8.328 3.199 13.273 1 97.31 236 LEU B N 1
ATOM 5294 C CA . LEU B 1 236 ? -8.852 4.113 14.281 1 97.31 236 LEU B CA 1
ATOM 5295 C C . LEU B 1 236 ? -10.211 4.668 13.867 1 97.31 236 LEU B C 1
ATOM 5297 O O . LEU B 1 236 ? -11.078 4.887 14.711 1 97.31 236 LEU B O 1
ATOM 5301 N N . LEU B 1 237 ? -10.359 4.812 12.578 1 96 237 LEU B N 1
ATOM 5302 C CA . LEU B 1 237 ? -11.469 5.594 12.047 1 96 237 LEU B CA 1
ATOM 5303 C C . LEU B 1 237 ? -12.602 4.684 11.578 1 96 237 LEU B C 1
ATOM 5305 O O . LEU B 1 237 ? -13.766 5.082 11.578 1 96 237 LEU B O 1
ATOM 5309 N N . ILE B 1 238 ? -12.336 3.492 11.234 1 94.44 238 ILE B N 1
ATOM 5310 C CA . ILE B 1 238 ? -13.18 2.629 10.414 1 94.44 238 ILE B CA 1
ATOM 5311 C C . ILE B 1 238 ? -14.477 2.314 11.156 1 94.44 238 ILE B C 1
ATOM 5313 O O . ILE B 1 238 ? -15.508 2.061 10.531 1 94.44 238 ILE B O 1
ATOM 5317 N N . ASN B 1 239 ? -14.477 2.379 12.461 1 92.25 239 ASN B N 1
ATOM 5318 C CA . ASN B 1 239 ? -15.648 1.958 13.227 1 92.25 239 ASN B CA 1
ATOM 5319 C C . ASN B 1 239 ? -16.469 3.154 13.703 1 92.25 239 ASN B C 1
ATOM 5321 O O . ASN B 1 239 ? -17.375 3.002 14.523 1 92.25 239 ASN B O 1
ATOM 5325 N N . ILE B 1 240 ? -16.062 4.312 13.281 1 93.62 240 ILE B N 1
ATOM 5326 C CA . ILE B 1 240 ? -16.953 5.461 13.461 1 93.62 240 ILE B CA 1
ATOM 5327 C C . ILE B 1 240 ? -17.984 5.488 12.336 1 93.62 240 ILE B C 1
ATOM 5329 O O . ILE B 1 240 ? -17.672 5.832 11.195 1 93.62 240 ILE B O 1
ATOM 5333 N N . CYS B 1 241 ? -19.109 5.164 12.695 1 88.94 241 CYS B N 1
ATOM 5334 C CA . CYS B 1 241 ? -20.188 5.027 11.711 1 88.94 241 CYS B CA 1
ATOM 5335 C C . CYS B 1 241 ? -20.484 6.359 11.039 1 88.94 241 CYS B C 1
ATOM 5337 O O . CYS B 1 241 ? -20.516 7.398 11.695 1 88.94 241 CYS B O 1
ATOM 5339 N N . GLU B 1 242 ? -20.594 6.383 9.758 1 84.75 242 GLU B N 1
ATOM 5340 C CA . GLU B 1 242 ? -21.047 7.488 8.914 1 84.75 242 GLU B CA 1
ATOM 5341 C C . GLU B 1 242 ? -20.078 8.672 9.008 1 84.75 242 GLU B C 1
ATOM 5343 O O . GLU B 1 242 ? -20.5 9.828 8.898 1 84.75 242 GLU B O 1
ATOM 5348 N N . ILE B 1 243 ? -18.891 8.398 9.375 1 88.56 243 ILE B N 1
ATOM 5349 C CA . ILE B 1 243 ? -17.906 9.477 9.484 1 88.56 243 ILE B CA 1
ATOM 5350 C C . ILE B 1 243 ? -17.672 10.102 8.109 1 88.56 243 ILE B C 1
ATOM 5352 O O . ILE B 1 243 ? -17.344 11.289 8.016 1 88.56 243 ILE B O 1
ATOM 5356 N N . GLY B 1 244 ? -17.812 9.367 7.062 1 87.5 244 GLY B N 1
ATOM 5357 C CA . GLY B 1 244 ? -17.688 9.867 5.699 1 87.5 244 GLY B CA 1
ATOM 5358 C C . GLY B 1 244 ? -16.266 10.227 5.328 1 87.5 244 GLY B C 1
ATOM 5359 O O . GLY B 1 244 ? -16.031 11.172 4.566 1 87.5 244 GLY B O 1
ATOM 5360 N N . ALA B 1 245 ? -15.352 9.641 5.957 1 93.94 245 ALA B N 1
ATOM 5361 C CA . ALA B 1 245 ? -13.945 9.906 5.68 1 93.94 245 ALA B CA 1
ATOM 5362 C C . ALA B 1 245 ? -13.117 8.625 5.77 1 93.94 245 ALA B C 1
ATOM 5364 O O . ALA B 1 245 ? -13.531 7.656 6.414 1 93.94 245 ALA B O 1
ATOM 5365 N N . ASP B 1 246 ? -12.062 8.586 5.062 1 94.94 246 ASP B N 1
ATOM 5366 C CA . ASP B 1 246 ? -11.125 7.465 5.176 1 94.94 246 ASP B CA 1
ATOM 5367 C C . ASP B 1 246 ? -9.695 7.906 4.871 1 94.94 246 ASP B C 1
ATOM 5369 O O . ASP B 1 246 ? -9.484 8.938 4.23 1 94.94 246 ASP B O 1
ATOM 5373 N N . TRP B 1 247 ? -8.758 7.223 5.41 1 97.19 247 TRP B N 1
ATOM 5374 C CA . TRP B 1 247 ? -7.352 7.363 5.043 1 97.19 247 TRP B CA 1
ATOM 5375 C C . TRP B 1 247 ? -7.027 6.531 3.805 1 97.19 247 TRP B C 1
ATOM 5377 O O . TRP B 1 247 ? -7.031 5.301 3.857 1 97.19 247 TRP B O 1
ATOM 5387 N N . THR B 1 248 ? -6.75 7.184 2.717 1 95.94 248 THR B N 1
ATOM 5388 C CA . THR B 1 248 ? -6.531 6.496 1.447 1 95.94 248 THR B CA 1
ATOM 5389 C C . THR B 1 248 ? -5.047 6.445 1.108 1 95.94 248 THR B C 1
ATOM 5391 O O . THR B 1 248 ? -4.309 7.398 1.372 1 95.94 248 THR B O 1
ATOM 5394 N N . PRO B 1 249 ? -4.625 5.324 0.489 1 96.62 249 PRO B N 1
ATOM 5395 C CA . PRO B 1 249 ? -3.234 5.238 0.032 1 96.62 249 PRO B CA 1
ATOM 5396 C C . PRO B 1 249 ? -3.018 5.902 -1.327 1 96.62 249 PRO B C 1
ATOM 5398 O O . PRO B 1 249 ? -1.939 5.777 -1.912 1 96.62 249 PRO B O 1
ATOM 5401 N N . GLU B 1 250 ? -4.004 6.598 -1.84 1 94.44 250 GLU B N 1
ATOM 5402 C CA . GLU B 1 250 ? -3.855 7.305 -3.107 1 94.44 250 GLU B CA 1
ATOM 5403 C C . GLU B 1 250 ? -2.693 8.297 -3.055 1 94.44 250 GLU B C 1
ATOM 5405 O O . GLU B 1 250 ? -2.605 9.109 -2.133 1 94.44 250 GLU B O 1
ATOM 5410 N N . ARG B 1 251 ? -1.812 8.18 -4.117 1 94.5 251 ARG B N 1
ATOM 5411 C CA . ARG B 1 251 ? -0.672 9.086 -4.184 1 94.5 251 ARG B CA 1
ATOM 5412 C C . ARG B 1 251 ? -1.002 10.32 -5.02 1 94.5 251 ARG B C 1
ATOM 5414 O O . ARG B 1 251 ? -0.511 10.461 -6.141 1 94.5 251 ARG B O 1
ATOM 5421 N N . ARG B 1 252 ? -1.67 11.203 -4.398 1 93.88 252 ARG B N 1
ATOM 5422 C CA . ARG B 1 252 ? -2.146 12.398 -5.086 1 93.88 252 ARG B CA 1
ATOM 5423 C C . ARG B 1 252 ? -1 13.367 -5.359 1 93.88 252 ARG B C 1
ATOM 5425 O O . ARG B 1 252 ? -0.149 13.594 -4.492 1 93.88 252 ARG B O 1
ATOM 5432 N N . ALA B 1 253 ? -0.97 13.867 -6.613 1 95.06 253 ALA B N 1
ATOM 5433 C CA . ALA B 1 253 ? -0.019 14.914 -6.965 1 95.06 253 ALA B CA 1
ATOM 5434 C C . ALA B 1 253 ? -0.565 16.297 -6.602 1 95.06 253 ALA B C 1
ATOM 5436 O O . ALA B 1 253 ? -1.681 16.656 -6.988 1 95.06 253 ALA B O 1
ATOM 5437 N N . LEU B 1 254 ? 0.18 17.016 -5.844 1 96.75 254 LEU B N 1
ATOM 5438 C CA . LEU B 1 254 ? -0.118 18.406 -5.504 1 96.75 254 LEU B CA 1
ATOM 5439 C C . LEU B 1 254 ? 0.809 19.359 -6.25 1 96.75 254 LEU B C 1
ATOM 5441 O O . LEU B 1 254 ? 2.002 19.078 -6.398 1 96.75 254 LEU B O 1
ATOM 5445 N N . VAL B 1 255 ? 0.279 20.484 -6.664 1 96.5 255 VAL B N 1
ATOM 5446 C CA . VAL B 1 255 ? 1.053 21.312 -7.586 1 96.5 255 VAL B CA 1
ATOM 5447 C C . VAL B 1 255 ? 1.061 22.75 -7.098 1 96.5 255 VAL B C 1
ATOM 5449 O O . VAL B 1 255 ? 0.027 23.281 -6.68 1 96.5 255 VAL B O 1
ATOM 5452 N N . VAL B 1 256 ? 2.197 23.281 -7.121 1 96.75 256 VAL B N 1
ATOM 5453 C CA . VAL B 1 256 ? 2.32 24.719 -6.992 1 96.75 256 VAL B CA 1
ATOM 5454 C C . VAL B 1 256 ? 2.289 25.375 -8.375 1 96.75 256 VAL B C 1
ATOM 5456 O O . VAL B 1 256 ? 3 24.938 -9.289 1 96.75 256 VAL B O 1
ATOM 5459 N N . LYS B 1 257 ? 1.531 26.406 -8.461 1 94.19 257 LYS B N 1
ATOM 5460 C CA . LYS B 1 257 ? 1.3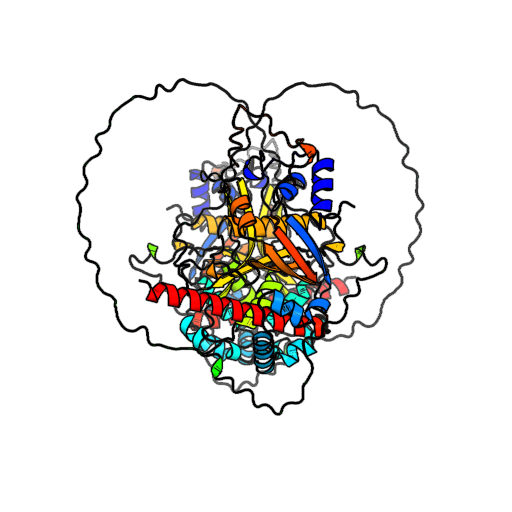93 27.078 -9.75 1 94.19 257 LYS B CA 1
ATOM 5461 C C . LYS B 1 257 ? 1.628 28.578 -9.617 1 94.19 257 LYS B C 1
ATOM 5463 O O . LYS B 1 257 ? 1.415 29.141 -8.547 1 94.19 257 LYS B O 1
ATOM 5468 N N . LYS B 1 258 ? 1.944 29.078 -10.75 1 93.12 258 LYS B N 1
ATOM 5469 C CA . LYS B 1 258 ? 1.981 30.531 -10.883 1 93.12 258 LYS B CA 1
ATOM 5470 C C . LYS B 1 258 ? 0.583 31.094 -11.102 1 93.12 258 LYS B C 1
ATOM 5472 O O . LYS B 1 258 ? -0.363 30.344 -11.359 1 93.12 258 LYS B O 1
ATOM 5477 N N . LYS B 1 259 ? 0.588 32.375 -11.078 1 90.25 259 LYS B N 1
ATOM 5478 C CA . LYS B 1 259 ? -0.675 33.062 -11.297 1 90.25 259 LYS B CA 1
ATOM 5479 C C . LYS B 1 259 ? -1.246 32.75 -12.672 1 90.25 259 LYS B C 1
ATOM 5481 O O . LYS B 1 259 ? -2.465 32.656 -12.844 1 90.25 259 LYS B O 1
ATOM 5486 N N . ASP B 1 260 ? -0.415 32.531 -13.617 1 90.06 260 ASP B N 1
ATOM 5487 C CA . ASP B 1 260 ? -0.846 32.281 -14.992 1 90.06 260 ASP B CA 1
ATOM 5488 C C . ASP B 1 260 ? -1.172 30.797 -15.203 1 90.06 260 ASP B C 1
ATOM 5490 O O . ASP B 1 260 ? -1.481 30.375 -16.328 1 90.06 260 ASP B O 1
ATOM 5494 N N . GLY B 1 261 ? -1.005 30.047 -14.188 1 90.44 261 GLY B N 1
ATOM 5495 C CA . GLY B 1 261 ? -1.373 28.641 -14.281 1 90.44 261 GLY B CA 1
ATOM 5496 C C . GLY B 1 261 ? -0.193 27.734 -14.555 1 90.44 261 GLY B C 1
ATOM 5497 O O . GLY B 1 261 ? -0.323 26.516 -14.516 1 90.44 261 GLY B O 1
ATOM 5498 N N . GLN B 1 262 ? 0.909 28.344 -14.75 1 92.44 262 GLN B N 1
ATOM 5499 C CA . GLN B 1 262 ? 2.094 27.547 -15.047 1 92.44 262 GLN B CA 1
ATOM 5500 C C . GLN B 1 262 ? 2.561 26.781 -13.812 1 92.44 262 GLN B C 1
ATOM 5502 O O . GLN B 1 262 ? 2.596 27.328 -12.711 1 92.44 262 GLN B O 1
ATOM 5507 N N . LYS B 1 263 ? 2.906 25.578 -14.062 1 94.56 263 LYS B N 1
ATOM 5508 C CA . LYS B 1 263 ? 3.393 24.719 -12.992 1 94.56 263 LYS B CA 1
ATOM 5509 C C . LYS B 1 263 ? 4.797 25.125 -12.555 1 94.56 263 LYS B C 1
ATOM 5511 O O . LYS B 1 263 ? 5.688 25.297 -13.391 1 94.56 263 LYS B O 1
ATOM 5516 N N . VAL B 1 264 ? 4.93 25.297 -11.266 1 95.56 264 VAL B N 1
ATOM 5517 C CA . VAL B 1 264 ? 6.25 25.516 -10.695 1 95.56 264 VAL B CA 1
ATOM 5518 C C . VAL B 1 264 ? 6.898 24.172 -10.344 1 95.56 264 VAL B C 1
ATOM 5520 O O . VAL B 1 264 ? 7.984 23.859 -10.836 1 95.56 264 VAL B O 1
ATOM 5523 N N . TYR B 1 265 ? 6.234 23.406 -9.484 1 95.62 265 TYR B N 1
ATOM 5524 C CA . TYR B 1 265 ? 6.668 22.047 -9.188 1 95.62 265 TYR B CA 1
ATOM 5525 C C . TYR B 1 265 ? 5.496 21.188 -8.711 1 95.62 265 TYR B C 1
ATOM 5527 O O . TYR B 1 265 ? 4.414 21.719 -8.43 1 95.62 265 TYR B O 1
ATOM 5535 N N . GLU B 1 266 ? 5.781 19.906 -8.727 1 96.75 266 GLU B N 1
ATOM 5536 C CA . GLU B 1 266 ? 4.82 18.938 -8.234 1 96.75 266 GLU B CA 1
ATOM 5537 C C . GLU B 1 266 ? 5.398 18.141 -7.059 1 96.75 266 GLU B C 1
ATOM 5539 O O . GLU B 1 266 ? 6.609 17.922 -6.992 1 96.75 266 GLU B O 1
ATOM 5544 N N . ALA B 1 267 ? 4.508 17.828 -6.102 1 97 267 ALA B N 1
ATOM 5545 C CA . ALA B 1 267 ? 4.852 16.969 -4.969 1 97 267 ALA B CA 1
ATOM 5546 C C . ALA B 1 267 ? 3.771 15.922 -4.727 1 97 267 ALA B C 1
ATOM 5548 O O . ALA B 1 267 ? 2.588 16.25 -4.617 1 97 267 ALA B O 1
ATOM 5549 N N . ARG B 1 268 ? 4.219 14.68 -4.617 1 96.31 268 ARG B N 1
ATOM 5550 C CA . ARG B 1 268 ? 3.273 13.594 -4.371 1 96.31 268 ARG B CA 1
ATOM 5551 C C . ARG B 1 268 ? 3.291 13.172 -2.904 1 96.31 268 ARG B C 1
ATOM 5553 O O . ARG B 1 268 ? 4.352 13.133 -2.279 1 96.31 268 ARG B O 1
ATOM 5560 N N . VAL B 1 269 ? 2.133 12.883 -2.428 1 97.44 269 VAL B N 1
ATOM 5561 C CA . VAL B 1 269 ? 2.02 12.406 -1.054 1 97.44 269 VAL B CA 1
ATOM 5562 C C . VAL B 1 269 ? 1.808 10.891 -1.05 1 97.44 269 VAL B C 1
ATOM 5564 O O . VAL B 1 269 ? 1.428 10.312 -2.068 1 97.44 269 VAL B O 1
ATOM 5567 N N . ASP B 1 270 ? 2.043 10.234 0.085 1 97.31 270 ASP B N 1
ATOM 5568 C CA . ASP B 1 270 ? 1.959 8.781 0.176 1 97.31 270 ASP B CA 1
ATOM 5569 C C . ASP B 1 270 ? 0.561 8.336 0.598 1 97.31 270 ASP B C 1
ATOM 5571 O O . ASP B 1 270 ? 0.275 7.137 0.656 1 97.31 270 ASP B O 1
ATOM 5575 N N . GLY B 1 271 ? -0.295 9.172 0.899 1 97.75 271 GLY B N 1
ATOM 5576 C CA . GLY B 1 271 ? -1.679 8.992 1.31 1 97.75 271 GLY B CA 1
ATOM 5577 C C . GLY B 1 271 ? -2.285 10.234 1.925 1 97.75 271 GLY B C 1
ATOM 5578 O O . GLY B 1 271 ? -1.617 11.266 2.039 1 97.75 271 GLY B O 1
ATOM 5579 N N . PHE B 1 272 ? -3.559 10.133 2.18 1 98.06 272 PHE B N 1
ATOM 5580 C CA . PHE B 1 272 ? -4.18 11.281 2.818 1 98.06 272 PHE B CA 1
ATOM 5581 C C . PHE B 1 272 ? -5.547 10.922 3.385 1 98.06 272 PHE B C 1
ATOM 5583 O O . PHE B 1 272 ? -6.105 9.875 3.047 1 98.06 272 PHE B O 1
ATOM 5590 N N . LEU B 1 273 ? -5.949 11.727 4.352 1 98 273 LEU B N 1
ATOM 5591 C CA . LEU B 1 273 ? -7.32 11.688 4.855 1 98 273 LEU B CA 1
ATOM 5592 C C . LEU B 1 273 ? -8.266 12.438 3.928 1 98 273 LEU B C 1
ATOM 5594 O O . LEU B 1 273 ? -8.062 13.625 3.652 1 98 273 LEU B O 1
ATOM 5598 N N . ARG B 1 274 ? -9.258 11.742 3.457 1 94.81 274 ARG B N 1
ATOM 5599 C CA . ARG B 1 274 ? -10.188 12.398 2.543 1 94.81 274 ARG B CA 1
ATOM 5600 C C . ARG B 1 274 ? -11.609 12.367 3.09 1 94.81 274 ARG B C 1
ATOM 5602 O O . ARG B 1 274 ? -11.984 11.438 3.805 1 94.81 274 ARG B O 1
ATOM 5609 N N . TYR B 1 275 ? -12.297 13.383 2.756 1 93.19 275 TYR B N 1
ATOM 5610 C CA . TYR B 1 275 ? -13.727 13.445 3.061 1 93.19 275 TYR B CA 1
ATOM 5611 C C . TYR B 1 275 ? -14.555 12.969 1.876 1 93.19 275 TYR B C 1
ATOM 5613 O O . TYR B 1 275 ? -14.555 13.602 0.817 1 93.19 275 TYR B O 1
ATOM 5621 N N . GLN B 1 276 ? -15.297 11.961 2.01 1 85.88 276 GLN B N 1
ATOM 5622 C CA . GLN B 1 276 ? -15.922 11.25 0.899 1 85.88 276 GLN B CA 1
ATOM 5623 C C . GLN B 1 276 ? -17.281 11.852 0.566 1 85.88 276 GLN B C 1
ATOM 5625 O O . GLN B 1 276 ? -17.812 11.648 -0.532 1 85.88 276 GLN B O 1
ATOM 5630 N N . HIS B 1 277 ? -17.875 12.562 1.409 1 80.81 277 HIS B N 1
ATOM 5631 C CA . HIS B 1 277 ? -19.203 13.094 1.183 1 80.81 277 HIS B CA 1
ATOM 5632 C C . HIS B 1 277 ? -19.156 14.367 0.338 1 80.81 277 HIS B C 1
ATOM 5634 O O . HIS B 1 277 ? -20.203 14.914 -0.024 1 80.81 277 HIS B O 1
ATOM 5640 N N . ASP B 1 278 ? -18 14.766 0.059 1 80.38 278 ASP B N 1
ATOM 5641 C CA . ASP B 1 278 ? -17.781 15.898 -0.83 1 80.38 278 ASP B CA 1
ATOM 5642 C C . ASP B 1 278 ? -17.344 15.438 -2.217 1 80.38 278 ASP B C 1
ATOM 5644 O O . ASP B 1 278 ? -16.438 14.609 -2.342 1 80.38 278 ASP B O 1
ATOM 5648 N N . GLU B 1 279 ? -18 15.914 -3.15 1 75.62 279 GLU B N 1
ATOM 5649 C CA . GLU B 1 279 ? -17.719 15.508 -4.527 1 75.62 279 GLU B CA 1
ATOM 5650 C C . GLU B 1 279 ? -16.266 15.719 -4.887 1 75.62 279 GLU B C 1
ATOM 5652 O O . GLU B 1 279 ? -15.703 14.977 -5.703 1 75.62 279 GLU B O 1
ATOM 5657 N N . ASN B 1 280 ? -15.664 16.672 -4.242 1 77 280 ASN B N 1
ATOM 5658 C CA . ASN B 1 280 ? -14.273 16.984 -4.566 1 77 280 ASN B CA 1
ATOM 5659 C C . ASN B 1 280 ? -13.305 16.172 -3.713 1 77 280 ASN B C 1
ATOM 5661 O O . ASN B 1 280 ? -12.094 16.219 -3.924 1 77 280 ASN B O 1
ATOM 5665 N N . SER B 1 281 ? -13.828 15.406 -2.793 1 80.31 281 SER B N 1
ATOM 5666 C CA . SER B 1 281 ? -13.023 14.57 -1.905 1 80.31 281 SER B CA 1
ATOM 5667 C C . SER B 1 281 ? -11.812 15.328 -1.385 1 80.31 281 SER B C 1
ATOM 5669 O O . SER B 1 281 ? -10.672 14.898 -1.581 1 80.31 281 SER B O 1
ATOM 5671 N N . PRO B 1 282 ? -12.086 16.391 -0.693 1 91.06 282 PRO B N 1
ATOM 5672 C CA . PRO B 1 282 ? -10.977 17.234 -0.243 1 91.06 282 PRO B CA 1
ATOM 5673 C C . PRO B 1 282 ? -10.023 16.5 0.699 1 91.06 282 PRO B C 1
ATOM 5675 O O . PRO B 1 282 ? -10.445 15.617 1.458 1 91.06 282 PRO B O 1
ATOM 5678 N N . ILE B 1 283 ? -8.805 16.906 0.655 1 96.56 283 ILE B N 1
ATOM 5679 C CA . ILE B 1 283 ? -7.77 16.422 1.561 1 96.56 283 ILE B CA 1
ATOM 5680 C C . ILE B 1 283 ? -7.898 17.109 2.914 1 96.56 283 ILE B C 1
ATOM 5682 O O . ILE B 1 283 ? -8.016 18.344 2.979 1 96.56 283 ILE B O 1
ATOM 5686 N N . MET B 1 284 ? -7.852 16.312 3.973 1 96.75 284 MET B N 1
ATOM 5687 C CA . MET B 1 284 ? -7.953 16.891 5.312 1 96.75 284 MET B CA 1
ATOM 5688 C C . MET B 1 284 ? -6.637 16.734 6.07 1 96.75 284 MET B C 1
ATOM 5690 O O . MET B 1 284 ? -6.395 17.438 7.047 1 96.75 284 MET B O 1
ATOM 5694 N N . ALA B 1 285 ? -5.836 15.844 5.699 1 98.44 285 ALA B N 1
ATOM 5695 C CA . ALA B 1 285 ? -4.48 15.609 6.188 1 98.44 285 ALA B CA 1
ATOM 5696 C C . ALA B 1 285 ? -3.668 14.797 5.18 1 98.44 285 ALA B C 1
ATOM 5698 O O . ALA B 1 285 ? -4.23 14.039 4.383 1 98.44 285 ALA B O 1
ATOM 5699 N N . ILE B 1 286 ? -2.35 14.977 5.191 1 98.75 286 ILE B N 1
ATOM 5700 C CA . ILE B 1 286 ? -1.521 14.242 4.242 1 98.75 286 ILE B CA 1
ATOM 5701 C C . ILE B 1 286 ? -0.571 13.312 4.996 1 98.75 286 ILE B C 1
ATOM 5703 O O . ILE B 1 286 ? -0.351 13.484 6.195 1 98.75 286 ILE B O 1
ATOM 5707 N N . VAL B 1 287 ? -0.036 12.289 4.273 1 98.69 287 VAL B N 1
ATOM 5708 C CA . VAL B 1 287 ? 0.842 11.258 4.824 1 98.69 287 VAL B CA 1
ATOM 5709 C C . VAL B 1 287 ? 2.143 11.211 4.023 1 98.69 287 VAL B C 1
ATOM 5711 O O . VAL B 1 287 ? 2.125 11.297 2.795 1 98.69 287 VAL B O 1
ATOM 5714 N N . GLU B 1 288 ? 3.287 11.094 4.711 1 98.12 288 GLU B N 1
ATOM 5715 C CA . GLU B 1 288 ? 4.605 10.867 4.125 1 98.12 288 GLU B CA 1
ATOM 5716 C C . GLU B 1 288 ? 5.395 9.828 4.922 1 98.12 288 GLU B C 1
ATOM 5718 O O . GLU B 1 288 ? 5.418 9.875 6.152 1 98.12 288 GLU B O 1
ATOM 5723 N N . VAL B 1 289 ? 6.039 8.883 4.188 1 97.69 289 VAL B N 1
ATOM 5724 C CA . VAL B 1 289 ? 6.762 7.855 4.93 1 97.69 289 VAL B CA 1
ATOM 5725 C C . VAL B 1 289 ? 8.172 7.699 4.363 1 97.69 289 VAL B C 1
ATOM 5727 O O . VAL B 1 289 ? 8.445 8.141 3.246 1 97.69 289 VAL B O 1
ATOM 5730 N N . LYS B 1 290 ? 9.039 7.18 5.152 1 94.44 290 LYS B N 1
ATOM 5731 C CA . LYS B 1 290 ? 10.406 6.824 4.777 1 94.44 290 LYS B CA 1
ATOM 5732 C C . LYS B 1 290 ? 10.797 5.461 5.348 1 94.44 290 LYS B C 1
ATOM 5734 O O . LYS B 1 290 ? 10.344 5.086 6.434 1 94.44 290 LYS B O 1
ATOM 5739 N N . PRO B 1 291 ? 11.625 4.746 4.645 1 93.19 291 PRO B N 1
ATOM 5740 C CA . PRO B 1 291 ? 12.023 3.418 5.117 1 93.19 291 PRO B CA 1
ATOM 5741 C C . PRO B 1 291 ? 13.094 3.475 6.203 1 93.19 291 PRO B C 1
ATOM 5743 O O . PRO B 1 291 ? 13.383 2.463 6.848 1 93.19 291 PRO B O 1
ATOM 5746 N N . SER B 1 292 ? 13.719 4.617 6.383 1 91.62 292 SER B N 1
ATOM 5747 C CA . SER B 1 292 ? 14.789 4.766 7.367 1 91.62 292 SER B CA 1
ATOM 5748 C C . SER B 1 292 ? 14.43 5.816 8.414 1 91.62 292 SER B C 1
ATOM 5750 O O . SER B 1 292 ? 13.586 6.684 8.172 1 91.62 292 SER B O 1
ATOM 5752 N N . ILE B 1 293 ? 15.086 5.68 9.531 1 91.12 293 ILE B N 1
ATOM 5753 C CA . ILE B 1 293 ? 14.906 6.664 10.594 1 91.12 293 ILE B CA 1
ATOM 5754 C C . ILE B 1 293 ? 15.492 8.008 10.156 1 91.12 293 ILE B C 1
ATOM 5756 O O . ILE B 1 293 ? 16.609 8.07 9.648 1 91.12 293 ILE B O 1
ATOM 5760 N N . ARG B 1 294 ? 14.719 9.023 10.312 1 89.44 294 ARG B N 1
ATOM 5761 C CA . ARG B 1 294 ? 15.133 10.305 9.766 1 89.44 294 ARG B CA 1
ATOM 5762 C C . ARG B 1 294 ? 16.375 10.836 10.484 1 89.44 294 ARG B C 1
ATOM 5764 O O . ARG B 1 294 ? 17.203 11.508 9.875 1 89.44 294 ARG B O 1
ATOM 5771 N N . GLU B 1 295 ? 16.562 10.523 11.719 1 84.31 295 GLU B N 1
ATOM 5772 C CA . GLU B 1 295 ? 17.688 11.078 12.461 1 84.31 295 GLU B CA 1
ATOM 5773 C C . GLU B 1 295 ? 18.969 10.32 12.148 1 84.31 295 GLU B C 1
ATOM 5775 O O . GLU B 1 295 ? 20.062 10.766 12.516 1 84.31 295 GLU B O 1
ATOM 5780 N N . GLN B 1 296 ? 18.875 9.242 11.508 1 74.69 296 GLN B N 1
ATOM 5781 C CA . GLN B 1 296 ? 20.047 8.445 11.188 1 74.69 296 GLN B CA 1
ATOM 5782 C C . GLN B 1 296 ? 20.5 8.672 9.75 1 74.69 296 GLN B C 1
ATOM 5784 O O . GLN B 1 296 ? 21.562 8.203 9.344 1 74.69 296 GLN B O 1
ATOM 5789 N N . THR B 1 297 ? 19.703 9.305 9.094 1 61.72 297 THR B N 1
ATOM 5790 C CA . THR B 1 297 ? 20.062 9.531 7.703 1 61.72 297 THR B CA 1
ATOM 5791 C C . THR B 1 297 ? 20.844 10.844 7.555 1 61.72 297 THR B C 1
ATOM 5793 O O . THR B 1 297 ? 20.625 11.781 8.32 1 61.72 297 THR B O 1
ATOM 5796 N N . LEU B 1 298 ? 21.891 10.703 6.777 1 57.47 298 LEU B N 1
ATOM 5797 C CA . LEU B 1 298 ? 22.625 11.922 6.434 1 57.47 298 LEU B CA 1
ATOM 5798 C C . LEU B 1 298 ? 21.703 12.953 5.797 1 57.47 298 LEU B C 1
ATOM 5800 O O . LEU B 1 298 ? 22.031 14.141 5.73 1 57.47 298 LEU B O 1
ATOM 5804 N N . GLU B 1 299 ? 20.531 12.469 5.555 1 67.25 299 GLU B N 1
ATOM 5805 C CA . GLU B 1 299 ? 19.625 13.305 4.777 1 67.25 299 GLU B CA 1
ATOM 5806 C C . GLU B 1 299 ? 18.391 13.688 5.594 1 67.25 299 GLU B C 1
ATOM 5808 O O . GLU B 1 299 ? 17.281 13.727 5.062 1 67.25 299 GLU B O 1
ATOM 5813 N N . THR B 1 300 ? 18.5 13.93 6.891 1 73.69 300 THR B N 1
ATOM 5814 C CA . THR B 1 300 ? 17.391 14.305 7.75 1 73.69 300 THR B CA 1
ATOM 5815 C C . THR B 1 300 ? 16.688 15.555 7.219 1 73.69 300 THR B C 1
ATOM 5817 O O . THR B 1 300 ? 15.461 15.602 7.137 1 73.69 300 THR B O 1
ATOM 5820 N N . ASP B 1 301 ? 17.438 16.438 6.824 1 87.94 301 ASP B N 1
ATOM 5821 C CA . ASP B 1 301 ? 16.875 17.703 6.355 1 87.94 301 ASP B CA 1
ATOM 5822 C C . ASP B 1 301 ? 16.141 17.531 5.02 1 87.94 301 ASP B C 1
ATOM 5824 O O . ASP B 1 301 ? 15.133 18.172 4.762 1 87.94 301 ASP B O 1
ATOM 5828 N N . ALA B 1 302 ? 16.609 16.578 4.316 1 91.31 302 ALA B N 1
ATOM 5829 C CA . ALA B 1 302 ? 15.984 16.344 3.02 1 91.31 302 ALA B CA 1
ATOM 5830 C C . ALA B 1 302 ? 14.547 15.844 3.186 1 91.31 302 ALA B C 1
ATOM 5832 O O . ALA B 1 302 ? 13.664 16.219 2.416 1 91.31 302 ALA B O 1
ATOM 5833 N N . ILE B 1 303 ? 14.328 15.047 4.184 1 94.31 303 ILE B N 1
ATOM 5834 C CA . ILE B 1 303 ? 12.992 14.523 4.453 1 94.31 303 ILE B CA 1
ATOM 5835 C C . ILE B 1 303 ? 12.055 15.664 4.836 1 94.31 303 ILE B C 1
ATOM 5837 O O . ILE B 1 303 ? 10.961 15.789 4.285 1 94.31 303 ILE B O 1
ATOM 5841 N N . ARG B 1 304 ? 12.531 16.5 5.695 1 96.88 304 ARG B N 1
ATOM 5842 C CA . ARG B 1 304 ? 11.727 17.609 6.168 1 96.88 304 ARG B CA 1
ATOM 5843 C C . ARG B 1 304 ? 11.5 18.641 5.059 1 96.88 304 ARG B C 1
ATOM 5845 O O . ARG B 1 304 ? 10.43 19.234 4.973 1 96.88 304 ARG B O 1
ATOM 5852 N N . MET B 1 305 ? 12.469 18.812 4.219 1 96.62 305 MET B N 1
ATOM 5853 C CA . MET B 1 305 ? 12.297 19.688 3.066 1 96.62 305 MET B CA 1
ATOM 5854 C C . MET B 1 305 ? 11.211 19.156 2.135 1 96.62 305 MET B C 1
ATOM 5856 O O . MET B 1 305 ? 10.391 19.922 1.636 1 96.62 305 MET B O 1
ATOM 5860 N N . GLN B 1 306 ? 11.211 17.859 1.918 1 96.62 306 GLN B N 1
ATOM 5861 C CA . GLN B 1 306 ? 10.18 17.234 1.1 1 96.62 306 GLN B CA 1
ATOM 5862 C C . GLN B 1 306 ? 8.797 17.438 1.713 1 96.62 306 GLN B C 1
ATOM 5864 O O . GLN B 1 306 ? 7.844 17.781 1.012 1 96.62 306 GLN B O 1
ATOM 5869 N N . GLU B 1 307 ? 8.734 17.25 2.982 1 98 307 GLU B N 1
ATOM 5870 C CA . GLU B 1 307 ? 7.48 17.406 3.707 1 98 307 GLU B CA 1
ATOM 5871 C C . GLU B 1 307 ? 6.984 18.859 3.629 1 98 307 GLU B C 1
ATOM 5873 O O . GLU B 1 307 ? 5.793 19.094 3.428 1 98 307 GLU B O 1
ATOM 5878 N N . GLY B 1 308 ? 7.895 19.766 3.775 1 98.19 308 GLY B N 1
ATOM 5879 C CA . GLY B 1 308 ? 7.543 21.172 3.607 1 98.19 308 GLY B CA 1
ATOM 5880 C C . GLY B 1 308 ? 7.031 21.5 2.217 1 98.19 308 GLY B C 1
ATOM 5881 O O . GLY B 1 308 ? 6.062 22.234 2.064 1 98.19 308 GLY B O 1
ATOM 5882 N N . ALA B 1 309 ? 7.676 20.938 1.246 1 98.25 309 ALA B N 1
ATOM 5883 C CA . ALA B 1 309 ? 7.266 21.156 -0.14 1 98.25 309 ALA B CA 1
ATOM 5884 C C . ALA B 1 309 ? 5.867 20.594 -0.389 1 98.25 309 ALA B C 1
ATOM 5886 O O . ALA B 1 309 ? 5.07 21.188 -1.116 1 98.25 309 ALA B O 1
ATOM 5887 N N . GLN B 1 310 ? 5.59 19.438 0.172 1 98.62 310 GLN B N 1
ATOM 5888 C CA . GLN B 1 310 ? 4.266 18.844 0.044 1 98.62 310 GLN B CA 1
ATOM 5889 C C . GLN B 1 310 ? 3.197 19.734 0.678 1 98.62 310 GLN B C 1
ATOM 5891 O O . GLN B 1 310 ? 2.137 19.953 0.09 1 98.62 310 GLN B O 1
ATOM 5896 N N . MET B 1 311 ? 3.514 20.219 1.844 1 98.75 311 MET B N 1
ATOM 5897 C CA . MET B 1 311 ? 2.568 21.094 2.543 1 98.75 311 MET B CA 1
ATOM 5898 C C . MET B 1 311 ? 2.314 22.375 1.754 1 98.75 311 MET B C 1
ATOM 5900 O O . MET B 1 311 ? 1.165 22.781 1.581 1 98.75 311 MET B O 1
ATOM 5904 N N . ALA B 1 312 ? 3.385 22.969 1.255 1 98.5 312 ALA B N 1
ATOM 5905 C CA . ALA B 1 312 ? 3.256 24.188 0.461 1 98.5 312 ALA B CA 1
ATOM 5906 C C . ALA B 1 312 ? 2.428 23.953 -0.795 1 98.5 312 ALA B C 1
ATOM 5908 O O . ALA B 1 312 ? 1.572 24.766 -1.153 1 98.5 312 ALA B O 1
ATOM 5909 N N . ALA B 1 313 ? 2.664 22.844 -1.404 1 98.56 313 ALA B N 1
ATOM 5910 C CA . ALA B 1 313 ? 1.906 22.5 -2.604 1 98.56 313 ALA B CA 1
ATOM 5911 C C . ALA B 1 313 ? 0.43 22.297 -2.277 1 98.56 313 ALA B C 1
ATOM 5913 O O . ALA B 1 313 ? -0.445 22.688 -3.055 1 98.56 313 ALA B O 1
ATOM 5914 N N . TRP B 1 314 ? 0.171 21.688 -1.164 1 98.44 314 TRP B N 1
ATOM 5915 C CA . TRP B 1 314 ? -1.205 21.484 -0.719 1 98.44 314 TRP B CA 1
ATOM 5916 C C . TRP B 1 314 ? -1.914 22.828 -0.525 1 98.44 314 TRP B C 1
ATOM 5918 O O . TRP B 1 314 ? -3.033 23.016 -1.004 1 98.44 314 TRP B O 1
ATOM 5928 N N . ILE B 1 315 ? -1.285 23.719 0.108 1 97.88 315 ILE B N 1
ATOM 5929 C CA . ILE B 1 315 ? -1.861 25.031 0.378 1 97.88 315 ILE B CA 1
ATOM 5930 C C . ILE B 1 315 ? -2.08 25.781 -0.936 1 97.88 315 ILE B C 1
ATOM 5932 O O . ILE B 1 315 ? -3.115 26.422 -1.127 1 97.88 315 ILE B O 1
ATOM 5936 N N . SER B 1 316 ? -1.152 25.672 -1.811 1 97.38 316 SER B N 1
ATOM 5937 C CA . SER B 1 316 ? -1.238 26.359 -3.092 1 97.38 316 SER B CA 1
ATOM 5938 C C . SER B 1 316 ? -2.393 25.828 -3.934 1 97.38 316 SER B C 1
ATOM 5940 O O . SER B 1 316 ? -3.176 26.609 -4.488 1 97.38 316 SER B O 1
ATOM 5942 N N . GLN B 1 317 ? -2.502 24.547 -4.004 1 96.5 317 GLN B N 1
ATOM 5943 C CA . GLN B 1 317 ? -3.498 23.938 -4.871 1 96.5 317 GLN B CA 1
ATOM 5944 C C . GLN B 1 317 ? -4.891 24.016 -4.25 1 96.5 317 GLN B C 1
ATOM 5946 O O . GLN B 1 317 ? -5.891 24.109 -4.965 1 96.5 317 GLN B O 1
ATOM 5951 N N . HIS B 1 318 ? -4.898 23.875 -2.959 1 95.62 318 HIS B N 1
ATOM 5952 C CA . HIS B 1 318 ? -6.152 23.938 -2.217 1 95.62 318 HIS B CA 1
ATOM 5953 C C . HIS B 1 318 ? -6.074 24.938 -1.075 1 95.62 318 HIS B C 1
ATOM 5955 O O . HIS B 1 318 ? -6.059 24.562 0.097 1 95.62 318 HIS B O 1
ATOM 5961 N N . PRO B 1 319 ? -6.16 26.156 -1.418 1 95.88 319 PRO B N 1
ATOM 5962 C CA . PRO B 1 319 ? -6.094 27.172 -0.356 1 95.88 319 PRO B CA 1
ATOM 5963 C C . PRO B 1 319 ? -7.254 27.062 0.628 1 95.88 319 PRO B C 1
ATOM 5965 O O . PRO B 1 319 ? -8.359 26.672 0.245 1 95.88 319 PRO B O 1
ATOM 5968 N N . PRO B 1 320 ? -6.922 27.375 1.849 1 93.62 320 PRO B N 1
ATOM 5969 C CA . PRO B 1 320 ? -8.016 27.359 2.826 1 93.62 320 PRO B CA 1
ATOM 5970 C C . PRO B 1 320 ? -9.031 28.469 2.605 1 93.62 320 PRO B C 1
ATOM 5972 O O . PRO B 1 320 ? -8.711 29.484 1.979 1 93.62 320 PRO B O 1
ATOM 5975 N N . THR B 1 321 ? -10.164 28.203 3.121 1 87.56 321 THR B N 1
ATOM 5976 C CA . THR B 1 321 ? -11.195 29.234 3.111 1 87.56 321 THR B CA 1
ATOM 5977 C C . THR B 1 321 ? -11.141 30.062 4.391 1 87.56 321 THR B C 1
ATOM 5979 O O . THR B 1 321 ? -10.625 29.594 5.414 1 87.56 321 THR B O 1
ATOM 5982 N N . PRO B 1 322 ? -11.648 31.188 4.312 1 84.56 322 PRO B N 1
ATOM 5983 C CA . PRO B 1 322 ? -11.641 32.031 5.496 1 84.56 322 PRO B CA 1
ATOM 5984 C C . PRO B 1 322 ? -12.32 31.406 6.699 1 84.56 322 PRO B C 1
ATOM 5986 O O . PRO B 1 322 ? -11.984 31.703 7.844 1 84.56 322 PRO B O 1
ATOM 5989 N N . SER B 1 323 ? -13.258 30.484 6.453 1 79.69 323 SER B N 1
ATOM 5990 C CA . SER B 1 323 ? -13.977 29.828 7.535 1 79.69 323 SER B CA 1
ATOM 5991 C C . SER B 1 323 ? -13.055 28.891 8.32 1 79.69 323 SER B C 1
ATOM 5993 O O . SER B 1 323 ? -13.383 28.484 9.438 1 79.69 323 SER B O 1
ATOM 5995 N N . GLU B 1 324 ? -11.914 28.609 7.75 1 85.75 324 GLU B N 1
ATOM 5996 C CA . GLU B 1 324 ? -10.961 27.703 8.391 1 85.75 324 GLU B CA 1
ATOM 5997 C C . GLU B 1 324 ? -9.984 28.469 9.273 1 85.75 324 GLU B C 1
ATOM 5999 O O . GLU B 1 324 ? -9.156 27.859 9.961 1 85.75 324 GLU B O 1
ATOM 6004 N N . LEU B 1 325 ? -10.117 29.734 9.273 1 85.75 325 LEU B N 1
ATOM 6005 C CA . LEU B 1 325 ? -9.234 30.578 10.07 1 85.75 325 LEU B CA 1
ATOM 6006 C C . LEU B 1 325 ? -9.555 30.453 11.555 1 85.75 325 LEU B C 1
ATOM 6008 O O . LEU B 1 325 ? -10.727 30.5 11.945 1 85.75 325 LEU B O 1
ATOM 6012 N N . THR B 1 326 ? -8.539 30.25 12.336 1 81.5 326 THR B N 1
ATOM 6013 C CA . THR B 1 326 ? -8.719 30.312 13.781 1 81.5 326 THR B CA 1
ATOM 6014 C C . THR B 1 326 ? -8.922 31.75 14.25 1 81.5 326 THR B C 1
ATOM 6016 O O . THR B 1 326 ? -8.664 32.688 13.5 1 81.5 326 THR B O 1
ATOM 6019 N N . PRO B 1 327 ? -9.391 31.875 15.492 1 76.69 327 PRO B N 1
ATOM 6020 C CA . PRO B 1 327 ? -9.539 33.25 16.016 1 76.69 327 PRO B CA 1
ATOM 6021 C C . PRO B 1 327 ? -8.227 34.031 15.992 1 76.69 327 PRO B C 1
ATOM 6023 O O . PRO B 1 327 ? -8.242 35.25 15.891 1 76.69 327 PRO B O 1
ATOM 6026 N N . GLY B 1 328 ? -7.145 33.344 15.977 1 81.5 328 GLY B N 1
ATOM 6027 C CA . GLY B 1 328 ? -5.844 34 15.945 1 81.5 328 GLY B CA 1
ATOM 6028 C C . GLY B 1 328 ? -5.371 34.344 14.547 1 81.5 328 GLY B C 1
ATOM 6029 O O . GLY B 1 328 ? -4.281 34.875 14.367 1 81.5 328 GLY B O 1
ATOM 6030 N N . GLY B 1 329 ? -6.254 34.125 13.547 1 86.81 329 GLY B N 1
ATOM 6031 C CA . GLY B 1 329 ? -5.926 34.469 12.172 1 86.81 329 GLY B CA 1
ATOM 6032 C C . GLY B 1 329 ? -4.93 33.5 11.547 1 86.81 329 GLY B C 1
ATOM 6033 O O . GLY B 1 329 ? -4.117 33.906 10.711 1 86.81 329 GLY B O 1
ATOM 6034 N N . ILE B 1 330 ? -4.949 32.344 12.062 1 93.38 330 ILE B N 1
ATOM 6035 C CA . ILE B 1 330 ? -3.98 31.375 11.594 1 93.38 330 ILE B CA 1
ATOM 6036 C C . ILE B 1 330 ? -4.711 30.141 11.062 1 93.38 330 ILE B C 1
ATOM 6038 O O . ILE B 1 330 ? -5.777 29.781 11.57 1 93.38 330 ILE B O 1
ATOM 6042 N N . PHE B 1 331 ? -4.152 29.625 9.945 1 95.69 331 PHE B N 1
ATOM 6043 C CA . PHE B 1 331 ? -4.598 28.344 9.43 1 95.69 331 PHE B CA 1
ATOM 6044 C C . PHE B 1 331 ? -3.701 27.219 9.93 1 95.69 331 PHE B C 1
ATOM 6046 O O . PHE B 1 331 ? -2.541 27.453 10.281 1 95.69 331 PHE B O 1
ATOM 6053 N N . SER B 1 332 ? -4.328 26.016 9.984 1 96.25 332 SER B N 1
ATOM 6054 C CA . SER B 1 332 ? -3.525 24.859 10.359 1 96.25 332 SER B CA 1
ATOM 6055 C C . SER B 1 332 ? -3.85 23.656 9.477 1 96.25 332 SER B C 1
ATOM 6057 O O . SER B 1 332 ? -4.992 23.469 9.055 1 96.25 332 SER B O 1
ATOM 6059 N N . ARG B 1 333 ? -2.848 22.859 9.188 1 97.44 333 ARG B N 1
ATOM 6060 C CA . ARG B 1 333 ? -2.969 21.578 8.484 1 97.44 333 ARG B CA 1
ATOM 6061 C C . ARG B 1 333 ? -2.055 20.531 9.102 1 97.44 333 ARG B C 1
ATOM 6063 O O . ARG B 1 333 ? -1.042 20.859 9.719 1 97.44 333 ARG B O 1
ATOM 6070 N N . LEU B 1 334 ? -2.432 19.297 8.883 1 98.62 334 LEU B N 1
ATOM 6071 C CA . LEU B 1 334 ? -1.7 18.219 9.547 1 98.62 334 LEU B CA 1
ATOM 6072 C C . LEU B 1 334 ? -1.01 17.312 8.523 1 98.62 334 LEU B C 1
ATOM 6074 O O . LEU B 1 334 ? -1.602 16.969 7.504 1 98.62 334 LEU B O 1
ATOM 6078 N N . LEU B 1 335 ? 0.21 17.062 8.781 1 98.88 335 LEU B N 1
ATOM 6079 C CA . LEU B 1 335 ? 0.985 16 8.133 1 98.88 335 LEU B CA 1
ATOM 6080 C C . LEU B 1 335 ? 1.328 14.898 9.125 1 98.88 335 LEU B C 1
ATOM 6082 O O . LEU B 1 335 ? 1.897 15.164 10.188 1 98.88 335 LEU B O 1
ATOM 6086 N N . VAL B 1 336 ? 0.898 13.672 8.812 1 98.88 336 VAL B N 1
ATOM 6087 C CA . VAL B 1 336 ? 1.313 12.5 9.57 1 98.88 336 VAL B CA 1
ATOM 6088 C C . VAL B 1 336 ? 2.432 11.773 8.82 1 98.88 336 VAL B C 1
ATOM 6090 O O . VAL B 1 336 ? 2.262 11.383 7.668 1 98.88 336 VAL B O 1
ATOM 6093 N N . SER B 1 337 ? 3.562 11.641 9.453 1 98.56 337 SER B N 1
ATOM 6094 C CA . SER B 1 337 ? 4.68 10.969 8.805 1 98.56 337 SER B CA 1
ATOM 6095 C C . SER B 1 337 ? 5.191 9.805 9.641 1 98.56 337 SER B C 1
ATOM 6097 O O . SER B 1 337 ? 5.008 9.781 10.859 1 98.56 337 SER B O 1
ATOM 6099 N N . GLN B 1 338 ? 5.75 8.859 8.945 1 98.25 338 GLN B N 1
ATOM 6100 C CA . GLN B 1 338 ? 6.395 7.734 9.617 1 98.25 338 GLN B CA 1
ATOM 6101 C C . GLN B 1 338 ? 7.723 7.387 8.953 1 98.25 338 GLN B C 1
ATOM 6103 O O . GLN B 1 338 ? 7.797 7.258 7.73 1 98.25 338 GLN B O 1
ATOM 6108 N N . ASP B 1 339 ? 8.758 7.332 9.758 1 95.56 339 ASP B N 1
ATOM 6109 C CA . ASP B 1 339 ? 10.086 6.867 9.367 1 95.56 339 ASP B CA 1
ATOM 6110 C C . ASP B 1 339 ? 10.438 5.562 10.078 1 95.56 339 ASP B C 1
ATOM 6112 O O . ASP B 1 339 ? 10.852 5.57 11.242 1 95.56 339 ASP B O 1
ATOM 6116 N N . ARG B 1 340 ? 10.32 4.484 9.273 1 94.31 340 ARG B N 1
ATOM 6117 C CA . ARG B 1 340 ? 10.5 3.162 9.867 1 94.31 340 ARG B CA 1
ATOM 6118 C C . ARG B 1 340 ? 9.5 2.928 10.992 1 94.31 340 ARG B C 1
ATOM 6120 O O . ARG B 1 340 ? 8.289 2.979 10.773 1 94.31 340 ARG B O 1
ATOM 6127 N N . HIS B 1 341 ? 9.914 2.82 12.273 1 95.06 341 HIS B N 1
ATOM 6128 C CA . HIS B 1 341 ? 9 2.527 13.375 1 95.06 341 HIS B CA 1
ATOM 6129 C C . HIS B 1 341 ? 8.641 3.793 14.148 1 95.06 341 HIS B C 1
ATOM 6131 O O . HIS B 1 341 ? 8.039 3.721 15.219 1 95.06 341 HIS B O 1
ATOM 6137 N N . GLN B 1 342 ? 8.969 4.992 13.602 1 96.56 342 GLN B N 1
ATOM 6138 C CA . GLN B 1 342 ? 8.75 6.25 14.305 1 96.56 342 GLN B CA 1
ATOM 6139 C C . GLN B 1 342 ? 7.73 7.117 13.57 1 96.56 342 GLN B C 1
ATOM 6141 O O . GLN B 1 342 ? 7.898 7.426 12.391 1 96.56 342 GLN B O 1
ATOM 6146 N N . ILE B 1 343 ? 6.715 7.535 14.297 1 98.5 343 ILE B N 1
ATOM 6147 C CA . ILE B 1 343 ? 5.656 8.352 13.719 1 98.5 343 ILE B CA 1
ATOM 6148 C C . ILE B 1 343 ? 5.781 9.789 14.219 1 98.5 343 ILE B C 1
ATOM 6150 O O . ILE B 1 343 ? 6.168 10.016 15.367 1 98.5 343 ILE B O 1
ATOM 6154 N N . TYR B 1 344 ? 5.465 10.758 13.367 1 98.5 344 TYR B N 1
ATOM 6155 C CA . TYR B 1 344 ? 5.477 12.18 13.688 1 98.5 344 TYR B CA 1
ATOM 6156 C C . TYR B 1 344 ? 4.156 12.844 13.305 1 98.5 344 TYR B C 1
ATOM 6158 O O . TYR B 1 344 ? 3.541 12.477 12.305 1 98.5 344 TYR B O 1
ATOM 6166 N N . LEU B 1 345 ? 3.729 13.742 14.141 1 98.75 345 LEU B N 1
ATOM 6167 C CA . LEU B 1 345 ? 2.658 14.672 13.812 1 98.75 345 LEU B CA 1
ATOM 6168 C C . LEU B 1 345 ? 3.211 16.078 13.578 1 98.75 345 LEU B C 1
ATOM 6170 O O . LEU B 1 345 ? 3.805 16.672 14.477 1 98.75 345 LEU B O 1
ATOM 6174 N N . THR B 1 346 ? 3.061 16.562 12.344 1 98.75 346 THR B N 1
ATOM 6175 C CA . THR B 1 346 ? 3.535 17.906 12.023 1 98.75 346 THR B CA 1
ATOM 6176 C C . THR B 1 346 ? 2.363 18.828 11.711 1 98.75 346 THR B C 1
ATOM 6178 O O . THR B 1 346 ? 1.662 18.641 10.719 1 98.75 346 THR B O 1
ATOM 6181 N N . PHE B 1 347 ? 2.205 19.812 12.562 1 98.25 347 PHE B N 1
ATOM 6182 C CA . PHE B 1 347 ? 1.155 20.797 12.367 1 98.25 347 PHE B CA 1
ATOM 6183 C C . PHE B 1 347 ? 1.708 22.047 11.688 1 98.25 347 PHE B C 1
ATOM 6185 O O . PHE B 1 347 ? 2.611 22.703 12.211 1 98.25 347 PHE B O 1
ATOM 6192 N N . ALA B 1 348 ? 1.16 22.312 10.508 1 98.38 348 ALA B N 1
ATOM 6193 C CA . ALA B 1 348 ? 1.524 23.516 9.773 1 98.38 348 ALA B CA 1
ATOM 6194 C C . ALA B 1 348 ? 0.715 24.719 10.25 1 98.38 348 ALA B C 1
ATOM 6196 O O . ALA B 1 348 ? -0.484 24.609 10.516 1 98.38 348 ALA B O 1
ATOM 6197 N N . GLU B 1 349 ? 1.405 25.797 10.375 1 97.44 349 GLU B N 1
ATOM 6198 C CA . GLU B 1 349 ? 0.819 27.078 10.742 1 97.44 349 GLU B CA 1
ATOM 6199 C C . GLU B 1 349 ? 1.155 28.156 9.703 1 97.44 349 GLU B C 1
ATOM 6201 O O . GLU B 1 349 ? 2.326 28.359 9.383 1 97.44 349 GLU B O 1
ATOM 6206 N N . PHE B 1 350 ? 0.13 28.797 9.219 1 97.31 350 PHE B N 1
ATOM 6207 C CA . PHE B 1 350 ? 0.343 29.844 8.219 1 97.31 350 PHE B CA 1
ATOM 6208 C C . PHE B 1 350 ? -0.82 30.828 8.203 1 97.31 350 PHE B C 1
ATOM 6210 O O . PHE B 1 350 ? -1.878 30.562 8.773 1 97.31 350 PHE B O 1
ATOM 6217 N N . ASP B 1 351 ? -0.57 31.984 7.656 1 95.81 351 ASP B N 1
ATOM 6218 C CA . ASP B 1 351 ? -1.598 33.031 7.645 1 95.81 351 ASP B CA 1
ATOM 6219 C C . ASP B 1 351 ? -2.037 33.344 6.219 1 95.81 351 ASP B C 1
ATOM 6221 O O . ASP B 1 351 ? -1.605 32.688 5.266 1 95.81 351 ASP B O 1
ATOM 6225 N N . THR B 1 352 ? -2.932 34.25 6.098 1 95.25 352 THR B N 1
ATOM 6226 C CA . THR B 1 352 ? -3.5 34.656 4.809 1 95.25 352 THR B CA 1
ATOM 6227 C C . THR B 1 352 ? -2.416 35.188 3.877 1 95.25 352 THR B C 1
ATOM 6229 O O . THR B 1 352 ? -2.459 34.938 2.668 1 95.25 352 THR B O 1
ATOM 6232 N N . ASP B 1 353 ? -1.487 35.875 4.406 1 94.25 353 ASP B N 1
ATOM 6233 C CA . ASP B 1 353 ? -0.413 36.438 3.596 1 94.25 353 ASP B CA 1
ATOM 6234 C C . ASP B 1 353 ? 0.438 35.344 2.963 1 94.25 353 ASP B C 1
ATOM 6236 O O . ASP B 1 353 ? 0.88 35.469 1.819 1 94.25 353 ASP B O 1
ATOM 6240 N N . TYR B 1 354 ? 0.633 34.344 3.699 1 96.94 354 TYR B N 1
ATOM 6241 C CA . TYR B 1 354 ? 1.389 33.25 3.129 1 96.94 354 TYR B CA 1
ATOM 6242 C C . TYR B 1 354 ? 0.612 32.562 1.998 1 96.94 354 TYR B C 1
ATOM 6244 O O . TYR B 1 354 ? 1.195 32.156 0.991 1 96.94 354 TYR B O 1
ATOM 6252 N N . VAL B 1 355 ? -0.641 32.406 2.215 1 97 355 VAL B N 1
ATOM 6253 C CA . VAL B 1 355 ? -1.481 31.828 1.17 1 97 355 VAL B CA 1
ATOM 6254 C C . VAL B 1 355 ? -1.335 32.625 -0.115 1 97 355 VAL B C 1
ATOM 6256 O O . VAL B 1 355 ? -1.14 32.062 -1.194 1 97 355 VAL B O 1
ATOM 6259 N N . HIS B 1 356 ? -1.381 33.938 0.009 1 94.88 356 HIS B N 1
ATOM 6260 C CA . HIS B 1 356 ? -1.215 34.812 -1.155 1 94.88 356 HIS B CA 1
ATOM 6261 C C . HIS B 1 356 ? 0.156 34.594 -1.795 1 94.88 356 HIS B C 1
ATOM 6263 O O . HIS B 1 356 ? 0.277 34.594 -3.021 1 94.88 356 HIS B O 1
ATOM 6269 N N . TYR B 1 357 ? 1.133 34.469 -0.917 1 95.25 357 TYR B N 1
ATOM 6270 C CA . TYR B 1 357 ? 2.494 34.281 -1.409 1 95.25 357 TYR B CA 1
ATOM 6271 C C . TYR B 1 357 ? 2.602 33 -2.238 1 95.25 357 TYR B C 1
ATOM 6273 O O . TYR B 1 357 ? 3.043 33.031 -3.391 1 95.25 357 TYR B O 1
ATOM 6281 N N . ILE B 1 358 ? 2.143 31.875 -1.678 1 97.19 358 ILE B N 1
ATOM 6282 C CA . ILE B 1 358 ? 2.398 30.594 -2.305 1 97.19 358 ILE B CA 1
ATOM 6283 C C . ILE B 1 358 ? 1.488 30.406 -3.518 1 97.19 358 ILE B C 1
ATOM 6285 O O . ILE B 1 358 ? 1.82 29.672 -4.453 1 97.19 358 ILE B O 1
ATOM 6289 N N . CYS B 1 359 ? 0.382 31.125 -3.545 1 96.19 359 CYS B N 1
ATOM 6290 C CA . CYS B 1 359 ? -0.539 31.078 -4.676 1 96.19 359 CYS B CA 1
ATOM 6291 C C . CYS B 1 359 ? -0.16 32.125 -5.727 1 96.19 359 CYS B C 1
ATOM 6293 O O . CYS B 1 359 ? -0.822 32.219 -6.762 1 96.19 359 CYS B O 1
ATOM 6295 N N . ASP B 1 360 ? 0.792 32.906 -5.465 1 94.44 360 ASP B N 1
ATOM 6296 C CA . ASP B 1 360 ? 1.298 33.938 -6.375 1 94.44 360 ASP B CA 1
ATOM 6297 C C . ASP B 1 360 ? 0.235 35 -6.652 1 94.44 360 ASP B C 1
ATOM 6299 O O . ASP B 1 360 ? 0.052 35.406 -7.797 1 94.44 360 ASP B O 1
ATOM 6303 N N . THR B 1 361 ? -0.518 35.281 -5.777 1 85.75 361 THR B N 1
ATOM 6304 C CA . THR B 1 361 ? -1.573 36.25 -5.965 1 85.75 361 THR B CA 1
ATOM 6305 C C . THR B 1 361 ? -1.179 37.594 -5.34 1 85.75 361 THR B C 1
ATOM 6307 O O . THR B 1 361 ? -1.93 38.562 -5.418 1 85.75 361 THR B O 1
ATOM 6310 N N . THR B 1 362 ? -0.064 37.719 -4.648 1 67.44 362 THR B N 1
ATOM 6311 C CA . THR B 1 362 ? 0.353 38.969 -4.055 1 67.44 362 THR B CA 1
ATOM 6312 C C . THR B 1 362 ? 0.716 40 -5.137 1 67.44 362 THR B C 1
ATOM 6314 O O . THR B 1 362 ? 1.465 39.656 -6.062 1 67.44 362 THR B O 1
ATOM 6317 N N . SER B 1 363 ? -0.179 40.844 -5.457 1 52.66 363 SER B N 1
ATOM 6318 C CA . SER B 1 363 ? 0.153 41.969 -6.316 1 52.66 363 SER B CA 1
ATOM 6319 C C . SER B 1 363 ? 1.486 42.594 -5.922 1 52.66 363 SER B C 1
ATOM 6321 O O . SER B 1 363 ? 1.754 42.812 -4.734 1 52.66 363 SER B O 1
ATOM 6323 N N . SER B 1 364 ? 2.545 42.375 -6.586 1 46.5 364 SER B N 1
ATOM 6324 C CA . SER B 1 364 ? 3.791 43.094 -6.352 1 46.5 364 SER B CA 1
ATOM 6325 C C . SER B 1 364 ? 3.525 44.469 -5.746 1 46.5 364 SER B C 1
ATOM 6327 O O . SER B 1 364 ? 2.613 45.156 -6.176 1 46.5 364 SER B O 1
ATOM 6329 N N . PRO B 1 365 ? 3.834 44.656 -4.551 1 41.84 365 PRO B N 1
ATOM 6330 C CA . PRO B 1 365 ? 3.713 46.094 -4.281 1 41.84 365 PRO B CA 1
ATOM 6331 C C . PRO B 1 365 ? 4.121 46.969 -5.473 1 41.84 365 PRO B C 1
ATOM 6333 O O . PRO B 1 365 ? 5.203 46.781 -6.035 1 41.84 365 PRO B O 1
ATOM 6336 N N . LYS B 1 366 ? 3.236 47.281 -6.273 1 38.06 366 LYS B N 1
ATOM 6337 C CA . LYS B 1 366 ? 3.66 48.406 -7.105 1 38.06 366 LYS B CA 1
ATOM 6338 C C . LYS B 1 366 ? 4.387 49.469 -6.273 1 38.06 366 LYS B C 1
ATOM 6340 O O . LYS B 1 366 ? 3.779 50.094 -5.418 1 38.06 366 LYS B O 1
ATOM 6345 N N . LEU B 1 367 ? 5.602 49.188 -5.902 1 35.69 367 LEU B N 1
ATOM 6346 C CA . LEU B 1 367 ? 6.359 50.375 -5.52 1 35.69 367 LEU B CA 1
ATOM 6347 C C . LEU B 1 367 ? 6.066 51.531 -6.465 1 35.69 367 LEU B C 1
ATOM 6349 O O . LEU B 1 367 ? 6.566 51.562 -7.59 1 35.69 367 LEU B O 1
ATOM 6353 N N . SER B 1 368 ? 4.91 51.844 -6.629 1 33.72 368 SER B N 1
ATOM 6354 C CA . SER B 1 368 ? 4.805 53.188 -7.207 1 33.72 368 SER B CA 1
ATOM 6355 C C . SER B 1 368 ? 5.707 54.156 -6.48 1 33.72 368 SER B C 1
ATOM 6357 O O . SER B 1 368 ? 5.398 54.594 -5.363 1 33.72 368 SER B O 1
ATOM 6359 N N . THR B 1 369 ? 7 53.969 -6.586 1 35.19 369 THR B N 1
ATOM 6360 C CA . THR B 1 369 ? 7.805 55.125 -6.25 1 35.19 369 THR B CA 1
ATOM 6361 C C . THR B 1 369 ? 7.188 56.406 -6.832 1 35.19 369 THR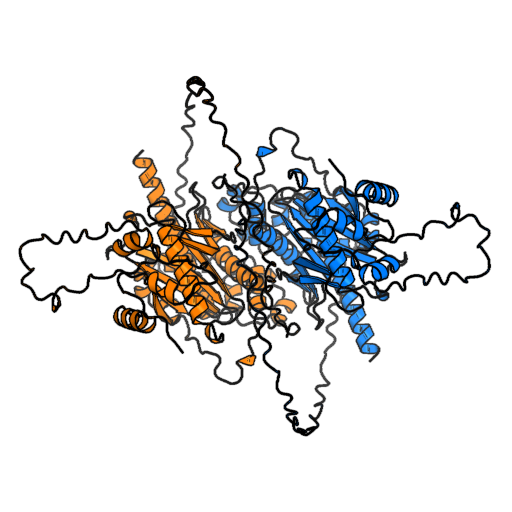 B C 1
ATOM 6363 O O . THR B 1 369 ? 7.035 56.531 -8.047 1 35.19 369 THR B O 1
ATOM 6366 N N . PRO B 1 370 ? 6.316 57.031 -6.211 1 34.38 370 PRO B N 1
ATOM 6367 C CA . PRO B 1 370 ? 6.152 58.375 -6.75 1 34.38 370 PRO B CA 1
ATOM 6368 C C . PRO B 1 370 ? 7.484 59.062 -7.066 1 34.38 370 PRO B C 1
ATOM 6370 O O . PRO B 1 370 ? 8.461 58.875 -6.34 1 34.38 370 PRO B O 1
ATOM 6373 N N . LEU B 1 371 ? 7.836 59.312 -8.305 1 37.62 371 LEU B N 1
ATOM 6374 C CA . LEU B 1 371 ? 9.062 59.938 -8.797 1 37.62 371 LEU B CA 1
ATOM 6375 C C . LEU B 1 371 ? 9.578 60.969 -7.805 1 37.62 371 LEU B C 1
ATOM 6377 O O . LEU B 1 371 ? 10.758 61.344 -7.824 1 37.62 371 LEU B O 1
ATOM 6381 N N . GLY B 1 372 ? 8.656 61.906 -7.41 1 37.03 372 GLY B N 1
ATOM 6382 C CA . GLY B 1 372 ? 9.219 63.156 -6.922 1 37.03 372 GLY B CA 1
ATOM 6383 C C . GLY B 1 372 ? 9.93 63 -5.59 1 37.03 372 GLY B C 1
ATOM 6384 O O . GLY B 1 372 ? 11.008 63.562 -5.391 1 37.03 372 GLY B O 1
ATOM 6385 N N . LYS B 1 373 ? 9.18 63.094 -4.441 1 35.91 373 LYS B N 1
ATOM 6386 C CA . LYS B 1 373 ? 9.867 63.406 -3.197 1 35.91 373 LYS B CA 1
ATOM 6387 C C . LYS B 1 373 ? 10.633 62.219 -2.658 1 35.91 373 LYS B C 1
ATOM 6389 O O . LYS B 1 373 ? 10.094 61.094 -2.602 1 35.91 373 LYS B O 1
ATOM 6394 N N . LYS B 1 374 ? 11.859 62.25 -2.832 1 39.66 374 LYS B N 1
ATOM 6395 C CA . LYS B 1 374 ? 12.836 61.438 -2.135 1 39.66 374 LYS B CA 1
ATOM 6396 C C . LYS B 1 374 ? 12.289 60.938 -0.793 1 39.66 374 LYS B C 1
ATOM 6398 O O . LYS B 1 374 ? 11.883 61.75 0.043 1 39.66 374 LYS B O 1
ATOM 6403 N N . PRO B 1 375 ? 11.555 59.781 -0.751 1 38.97 375 PRO B N 1
ATOM 6404 C CA . PRO B 1 375 ? 11.133 59.5 0.625 1 38.97 375 PRO B CA 1
ATOM 6405 C C . PRO B 1 375 ? 12.195 59.875 1.653 1 38.97 375 PRO B C 1
ATOM 6407 O O . PRO B 1 375 ? 13.383 59.625 1.45 1 38.97 375 PRO B O 1
ATOM 6410 N N . SER B 1 376 ? 11.992 61 2.281 1 40.72 376 SER B N 1
ATOM 6411 C CA . SER B 1 376 ? 12.945 61.562 3.229 1 40.72 376 SER B CA 1
ATOM 6412 C C . SER B 1 376 ? 13.391 60.531 4.258 1 40.72 376 SER B C 1
ATOM 6414 O O . SER B 1 376 ? 14.211 60.812 5.129 1 40.72 376 SER B O 1
ATOM 6416 N N . THR B 1 377 ? 12.477 59.562 4.531 1 44.06 377 THR B N 1
ATOM 6417 C CA . THR B 1 377 ? 13.031 58.688 5.57 1 44.06 377 THR B CA 1
ATOM 6418 C C . THR B 1 377 ? 14.125 57.781 5.008 1 44.06 377 THR B C 1
ATOM 6420 O O . THR B 1 377 ? 13.961 57.219 3.928 1 44.06 377 THR B O 1
ATOM 6423 N N . PRO B 1 378 ? 15.328 57.938 5.449 1 44.69 378 PRO B N 1
ATOM 6424 C CA . PRO B 1 378 ? 16.438 57.094 4.965 1 44.69 378 PRO B CA 1
ATOM 6425 C C . PRO B 1 378 ? 16.016 55.625 4.762 1 44.69 378 PRO B C 1
ATOM 6427 O O . PRO B 1 378 ? 15.164 55.125 5.484 1 44.69 378 PRO B O 1
ATOM 6430 N N . PRO B 1 379 ? 16.125 55.094 3.473 1 46.69 379 PRO B N 1
ATOM 6431 C CA . PRO B 1 379 ? 15.852 53.688 3.145 1 46.69 379 PRO B CA 1
ATOM 6432 C C . PRO B 1 379 ? 16.125 52.75 4.312 1 46.69 379 PRO B C 1
ATOM 6434 O O . PRO B 1 379 ? 15.633 51.625 4.324 1 46.69 379 PRO B O 1
ATOM 6437 N N . SER B 1 380 ? 16.969 53.125 5.188 1 46.25 380 SER B N 1
ATOM 6438 C CA . SER B 1 380 ? 17.375 52.281 6.285 1 46.25 380 SER B CA 1
ATOM 6439 C C . SER B 1 380 ? 16.203 51.969 7.215 1 46.25 380 SER B C 1
ATOM 6441 O O . SER B 1 380 ? 16.281 51.094 8.062 1 46.25 380 SER B O 1
ATOM 6443 N N . GLN B 1 381 ? 15.203 52.812 7.246 1 44.72 381 GLN B N 1
ATOM 6444 C CA . GLN B 1 381 ? 14.195 52.594 8.289 1 44.72 381 GLN B CA 1
ATOM 6445 C C . GLN B 1 381 ? 12.961 51.906 7.734 1 44.72 381 GLN B C 1
ATOM 6447 O O . GLN B 1 381 ? 11.914 51.875 8.383 1 44.72 381 GLN B O 1
ATOM 6452 N N . ILE B 1 382 ? 12.727 51.719 6.492 1 44.41 382 ILE B N 1
ATOM 6453 C CA . ILE B 1 382 ? 11.555 50.938 6.078 1 44.41 382 ILE B CA 1
ATOM 6454 C C . ILE B 1 382 ? 11.617 49.531 6.672 1 44.41 382 ILE B C 1
ATOM 6456 O O . ILE B 1 382 ? 12.586 48.812 6.457 1 44.41 382 ILE B O 1
ATOM 6460 N N . PRO B 1 383 ? 10.805 49.312 7.719 1 48.84 383 PRO B N 1
ATOM 6461 C CA . PRO B 1 383 ? 10.836 47.969 8.234 1 48.84 383 PRO B CA 1
ATOM 6462 C C . PRO B 1 383 ? 10.766 46.906 7.133 1 48.84 383 PRO B C 1
ATOM 6464 O O . PRO B 1 383 ? 10.125 47.125 6.102 1 48.84 383 PRO B O 1
ATOM 6467 N N . PRO B 1 384 ? 11.797 46.094 7.023 1 52.03 384 PRO B N 1
ATOM 6468 C CA . PRO B 1 384 ? 11.719 45.062 6.016 1 52.03 384 PRO B CA 1
ATOM 6469 C C . PRO B 1 384 ? 10.328 44.438 5.91 1 52.03 384 PRO B C 1
ATOM 6471 O O . PRO B 1 384 ? 9.594 44.375 6.902 1 52.03 384 PRO B O 1
ATOM 6474 N N . PRO B 1 385 ? 9.789 44.5 4.723 1 55.22 385 PRO B N 1
ATOM 6475 C CA . PRO B 1 385 ? 8.445 43.938 4.559 1 55.22 385 PRO B CA 1
ATOM 6476 C C . PRO B 1 385 ? 8.242 42.656 5.352 1 55.22 385 PRO B C 1
ATOM 6478 O O . PRO B 1 385 ? 9.172 41.844 5.469 1 55.22 385 PRO B O 1
ATOM 6481 N N . LYS B 1 386 ? 7.34 42.688 6.254 1 69.69 386 LYS B N 1
ATOM 6482 C CA . LYS B 1 386 ? 6.973 41.531 7.055 1 69.69 386 LYS B CA 1
ATOM 6483 C C . LYS B 1 386 ? 6.699 40.312 6.164 1 69.69 386 LYS B C 1
ATOM 6485 O O . LYS B 1 386 ? 5.805 40.344 5.316 1 69.69 386 LYS B O 1
ATOM 6490 N N . LEU B 1 387 ? 7.625 39.375 6.109 1 87.44 387 LEU B N 1
ATOM 6491 C CA . LEU B 1 387 ? 7.488 38.125 5.352 1 87.44 387 LEU B CA 1
ATOM 6492 C C . LEU B 1 387 ? 6.578 37.156 6.082 1 87.44 387 LEU B C 1
ATOM 6494 O O . LEU B 1 387 ? 6.531 37.125 7.316 1 87.44 387 LEU B O 1
ATOM 6498 N N . SER B 1 388 ? 5.73 36.562 5.32 1 94.25 388 SER B N 1
ATOM 6499 C CA . SER B 1 388 ? 4.891 35.5 5.859 1 94.25 388 SER B CA 1
ATOM 6500 C C . SER B 1 388 ? 5.523 34.125 5.633 1 94.25 388 SER B C 1
ATOM 6502 O O . SER B 1 388 ? 6.219 33.906 4.641 1 94.25 388 SER B O 1
ATOM 6504 N N . PHE B 1 389 ? 5.32 33.25 6.617 1 97.38 389 PHE B N 1
ATOM 6505 C CA . PHE B 1 389 ? 6.004 31.953 6.59 1 97.38 389 PHE B CA 1
ATOM 6506 C C . PHE B 1 389 ? 5.02 30.812 6.793 1 97.38 389 PHE B C 1
ATOM 6508 O O . PHE B 1 389 ? 3.93 31.016 7.332 1 97.38 389 PHE B O 1
ATOM 6515 N N . LEU B 1 390 ? 5.414 29.719 6.25 1 98.44 390 LEU B N 1
ATOM 6516 C CA . LEU B 1 390 ? 4.855 28.422 6.637 1 98.44 390 LEU B CA 1
ATOM 6517 C C . LEU B 1 390 ? 5.664 27.797 7.766 1 98.44 390 LEU B C 1
ATOM 6519 O O . LEU B 1 390 ? 6.809 27.391 7.559 1 98.44 390 LEU B O 1
ATOM 6523 N N . LYS B 1 391 ? 5.074 27.719 8.883 1 98.25 391 LYS B N 1
ATOM 6524 C CA . LYS B 1 391 ? 5.773 27.141 10.023 1 98.25 391 LYS B CA 1
ATOM 6525 C C . LYS B 1 391 ? 5.344 25.703 10.266 1 98.25 391 LYS B C 1
ATOM 6527 O O . LYS B 1 391 ? 4.176 25.438 10.562 1 98.25 391 LYS B O 1
ATOM 6532 N N . MET B 1 392 ? 6.266 24.781 10.164 1 98.5 392 MET B N 1
ATOM 6533 C CA . MET B 1 392 ? 6.039 23.359 10.391 1 98.5 392 MET B CA 1
ATOM 6534 C C . MET B 1 392 ? 6.426 22.969 11.82 1 98.5 392 MET B C 1
ATOM 6536 O O . MET B 1 392 ? 7.613 22.922 12.148 1 98.5 392 MET B O 1
ATOM 6540 N N . ASN B 1 393 ? 5.422 22.672 12.641 1 98.31 393 ASN B N 1
ATOM 6541 C CA . ASN B 1 393 ? 5.648 22.25 14.016 1 98.31 393 ASN B CA 1
ATOM 6542 C C . ASN B 1 393 ? 5.621 20.719 14.148 1 98.31 393 ASN B C 1
ATOM 6544 O O . ASN B 1 393 ? 4.551 20.125 14.25 1 98.31 393 ASN B O 1
ATOM 6548 N N . GLU B 1 394 ? 6.773 20.188 14.203 1 97.94 394 GLU B N 1
ATOM 6549 C CA . GLU B 1 394 ? 6.922 18.734 14.242 1 97.94 394 GLU B CA 1
ATOM 6550 C C . GLU B 1 394 ? 6.902 18.219 15.68 1 97.94 394 GLU B C 1
ATOM 6552 O O . GLU B 1 394 ? 7.676 18.672 16.531 1 97.94 394 GLU B O 1
ATOM 6557 N N . TYR B 1 395 ? 6.047 17.266 15.961 1 98 395 TYR B N 1
ATOM 6558 C CA . TYR B 1 395 ? 6.016 16.562 17.234 1 98 395 TYR B CA 1
ATOM 6559 C C . TYR B 1 395 ? 6.367 15.086 17.062 1 98 395 TYR B C 1
ATOM 6561 O O . TYR B 1 395 ? 5.723 14.375 16.297 1 98 395 TYR B O 1
ATOM 6569 N N . GLY B 1 396 ? 7.32 14.602 17.812 1 96.69 396 GLY B N 1
ATOM 6570 C CA . GLY B 1 396 ? 7.723 13.203 17.734 1 96.69 396 GLY B CA 1
ATOM 6571 C C . GLY B 1 396 ? 9.109 12.953 18.281 1 96.69 396 GLY B C 1
ATOM 6572 O O . GLY B 1 396 ? 9.75 13.859 18.828 1 96.69 396 GLY B O 1
ATOM 6573 N N . PRO B 1 397 ? 9.547 11.742 18.094 1 96.31 397 PRO B N 1
ATOM 6574 C CA . PRO B 1 397 ? 8.836 10.625 17.469 1 96.31 397 PRO B CA 1
ATOM 6575 C C . PRO B 1 397 ? 7.887 9.922 18.438 1 96.31 397 PRO B C 1
ATOM 6577 O O . PRO B 1 397 ? 8.086 9.969 19.656 1 96.31 397 PRO B O 1
ATOM 6580 N N . PHE B 1 398 ? 6.77 9.391 17.953 1 97.81 398 PHE B N 1
ATOM 6581 C CA . PHE B 1 398 ? 5.996 8.328 18.594 1 97.81 398 PHE B CA 1
ATOM 6582 C C . PHE B 1 398 ? 6.508 6.957 18.156 1 97.81 398 PHE B C 1
ATOM 6584 O O . PHE B 1 398 ? 6.484 6.625 16.969 1 97.81 398 PHE B O 1
ATOM 6591 N N . ASP B 1 399 ? 6.934 6.191 19.078 1 96.25 399 ASP B N 1
ATOM 6592 C CA . ASP B 1 399 ? 7.465 4.867 18.781 1 96.25 399 ASP B CA 1
ATOM 6593 C C . ASP B 1 399 ? 6.355 3.816 18.797 1 96.25 399 ASP B C 1
ATOM 6595 O O . ASP B 1 399 ? 5.629 3.688 19.781 1 96.25 399 ASP B O 1
ATOM 6599 N N . ILE B 1 400 ? 6.285 3.014 17.75 1 96.94 400 ILE B N 1
ATOM 6600 C CA . ILE B 1 400 ? 5.191 2.061 17.594 1 96.94 400 ILE B CA 1
ATOM 6601 C C . ILE B 1 400 ? 5.371 0.899 18.562 1 96.94 400 ILE B C 1
ATOM 6603 O O . ILE B 1 400 ? 4.465 0.085 18.75 1 96.94 400 ILE B O 1
ATOM 6607 N N . GLY B 1 401 ? 6.504 0.807 19.234 1 95.06 401 GLY B N 1
ATOM 6608 C CA . GLY B 1 401 ? 6.762 -0.248 20.203 1 95.06 401 GLY B CA 1
ATOM 6609 C C . GLY B 1 401 ? 6.512 0.184 21.641 1 95.06 401 GLY B C 1
ATOM 6610 O O . GLY B 1 401 ? 6.762 -0.578 22.562 1 95.06 401 GLY B O 1
ATOM 6611 N N . ILE B 1 402 ? 6.039 1.394 21.812 1 95.5 402 ILE B N 1
ATOM 6612 C CA . ILE B 1 402 ? 5.812 1.913 23.156 1 95.5 402 ILE B CA 1
ATOM 6613 C C . ILE B 1 402 ? 4.316 2.113 23.375 1 95.5 402 ILE B C 1
ATOM 6615 O O . ILE B 1 402 ? 3.666 2.871 22.656 1 95.5 402 ILE B O 1
ATOM 6619 N N . GLU B 1 403 ? 3.783 1.508 24.438 1 96 403 GLU B N 1
ATOM 6620 C CA . GLU B 1 403 ? 2.355 1.473 24.734 1 96 403 GLU B CA 1
ATOM 6621 C C . GLU B 1 403 ? 1.795 2.881 24.922 1 96 403 GLU B C 1
ATOM 6623 O O . GLU B 1 403 ? 0.77 3.229 24.328 1 96 403 GLU B O 1
ATOM 6628 N N . SER B 1 404 ? 2.42 3.703 25.688 1 95.31 404 SER B N 1
ATOM 6629 C CA . SER B 1 404 ? 1.914 5.043 25.969 1 95.31 404 SER B CA 1
ATOM 6630 C C . SER B 1 404 ? 1.907 5.914 24.719 1 95.31 404 SER B C 1
ATOM 6632 O O . SER B 1 404 ? 1.032 6.766 24.562 1 95.31 404 SER B O 1
ATOM 6634 N N . HIS B 1 405 ? 2.871 5.699 23.844 1 97.38 405 HIS B N 1
ATOM 6635 C CA . HIS B 1 405 ? 2.926 6.434 22.578 1 97.38 405 HIS B CA 1
ATOM 6636 C C . HIS B 1 405 ? 1.742 6.082 21.688 1 97.38 405 HIS B C 1
ATOM 6638 O O . HIS B 1 405 ? 1.02 6.969 21.234 1 97.38 405 HIS B O 1
ATOM 6644 N N . MET B 1 406 ? 1.526 4.805 21.562 1 97.5 406 MET B N 1
ATOM 6645 C CA . MET B 1 406 ? 0.485 4.352 20.641 1 97.5 406 MET B CA 1
ATOM 6646 C C . MET B 1 406 ? -0.901 4.672 21.188 1 97.5 406 MET B C 1
ATOM 6648 O O . MET B 1 406 ? -1.811 5.02 20.438 1 97.5 406 MET B O 1
ATOM 6652 N N . SER B 1 407 ? -1.053 4.555 22.469 1 96.94 407 SER B N 1
ATOM 6653 C CA . SER B 1 407 ? -2.32 4.906 23.094 1 96.94 407 SER B CA 1
ATOM 6654 C C . SER B 1 407 ? -2.648 6.383 22.891 1 96.94 407 SER B C 1
ATOM 6656 O O . SER B 1 407 ? -3.748 6.723 22.453 1 96.94 407 SER B O 1
ATOM 6658 N N . SER B 1 408 ? -1.71 7.219 23.156 1 97.19 408 SER B N 1
ATOM 6659 C CA . SER B 1 408 ? -1.924 8.656 23.047 1 97.19 408 SER B CA 1
ATOM 6660 C C . SER B 1 408 ? -2.066 9.078 21.594 1 97.19 408 SER B C 1
ATOM 6662 O O . SER B 1 408 ? -2.939 9.883 21.25 1 97.19 408 SER B O 1
ATOM 6664 N N . LEU B 1 409 ? -1.214 8.539 20.781 1 98.25 409 LEU B N 1
ATOM 6665 C CA . LEU B 1 409 ? -1.271 8.859 19.359 1 98.25 409 LEU B CA 1
ATOM 6666 C C . LEU B 1 409 ? -2.637 8.516 18.781 1 98.25 409 LEU B C 1
ATOM 6668 O O . LEU B 1 409 ? -3.213 9.305 18.031 1 98.25 409 LEU B O 1
ATOM 6672 N N . GLY B 1 410 ? -3.129 7.336 19.109 1 98.38 410 GLY B N 1
ATOM 6673 C CA . GLY B 1 410 ? -4.441 6.93 18.641 1 98.38 410 GLY B CA 1
ATOM 6674 C C . GLY B 1 410 ? -5.543 7.902 19.016 1 98.38 410 GLY B C 1
ATOM 6675 O O . GLY B 1 410 ? -6.387 8.25 18.188 1 98.38 410 GLY B O 1
ATOM 6676 N N . GLN B 1 411 ? -5.488 8.328 20.203 1 97.75 411 GLN B N 1
ATOM 6677 C CA . GLN B 1 411 ? -6.484 9.281 20.688 1 97.75 411 GLN B CA 1
ATOM 6678 C C . GLN B 1 411 ? -6.383 10.609 19.938 1 97.75 411 GLN B C 1
ATOM 6680 O O . GLN B 1 411 ? -7.391 11.156 19.5 1 97.75 411 GLN B O 1
ATOM 6685 N N . ILE B 1 412 ? -5.215 11.094 19.75 1 98.19 412 ILE B N 1
ATOM 6686 C CA . ILE B 1 412 ? -4.98 12.391 19.141 1 98.19 412 ILE B CA 1
ATOM 6687 C C . ILE B 1 412 ? -5.406 12.359 17.672 1 98.19 412 ILE B C 1
ATOM 6689 O O . ILE B 1 412 ? -6.137 13.25 17.219 1 98.19 412 ILE B O 1
ATOM 6693 N N . VAL B 1 413 ? -5.02 11.352 16.984 1 98.5 413 VAL B N 1
ATOM 6694 C CA . VAL B 1 413 ? -5.281 11.266 15.547 1 98.5 413 VAL B CA 1
ATOM 6695 C C . VAL B 1 413 ? -6.777 11.062 15.312 1 98.5 413 VAL B C 1
ATOM 6697 O O . VAL B 1 413 ? -7.352 11.656 14.398 1 98.5 413 VAL B O 1
ATOM 6700 N N . LEU B 1 414 ? -7.355 10.234 16.109 1 98.19 414 LEU B N 1
ATOM 6701 C CA . LEU B 1 414 ? -8.797 10.039 15.977 1 98.19 414 LEU B CA 1
ATOM 6702 C C . LEU B 1 414 ? -9.547 11.328 16.281 1 98.19 414 LEU B C 1
ATOM 6704 O O . LEU B 1 414 ? -10.477 11.688 15.555 1 98.19 414 LEU B O 1
ATOM 6708 N N . ALA B 1 415 ? -9.156 11.984 17.312 1 97.88 415 ALA B N 1
ATOM 6709 C CA . ALA B 1 415 ? -9.781 13.258 17.672 1 97.88 415 ALA B CA 1
ATOM 6710 C C . ALA B 1 415 ? -9.648 14.258 16.531 1 97.88 415 ALA B C 1
ATOM 6712 O O . ALA B 1 415 ? -10.617 14.922 16.156 1 97.88 415 ALA B O 1
ATOM 6713 N N . PHE B 1 416 ? -8.523 14.367 16.016 1 97.56 416 PHE B N 1
ATOM 6714 C CA . PHE B 1 416 ? -8.289 15.258 14.891 1 97.56 416 PHE B CA 1
ATOM 6715 C C . PHE B 1 416 ? -9.203 14.898 13.719 1 97.56 416 PHE B C 1
ATOM 6717 O O . PHE B 1 416 ? -9.836 15.773 13.125 1 97.56 416 PHE B O 1
ATOM 6724 N N . SER B 1 417 ? -9.203 13.594 13.352 1 97.25 417 SER B N 1
ATOM 6725 C CA . SER B 1 417 ? -9.969 13.133 12.203 1 97.25 417 SER B CA 1
ATOM 6726 C C . SER B 1 417 ? -11.453 13.461 12.359 1 97.25 417 SER B C 1
ATOM 6728 O O . SER B 1 417 ? -12.094 13.945 11.43 1 97.25 417 SER B O 1
ATOM 6730 N N . CYS B 1 418 ? -11.93 13.211 13.508 1 95.69 418 CYS B N 1
ATOM 6731 C CA . CYS B 1 418 ? -13.336 13.492 13.773 1 95.69 418 CYS B CA 1
ATOM 6732 C C . CYS B 1 418 ? -13.617 14.992 13.695 1 95.69 418 CYS B C 1
ATOM 6734 O O . CYS B 1 418 ? -14.602 15.406 13.094 1 95.69 418 CYS B O 1
ATOM 6736 N N . ARG B 1 419 ? -12.773 15.75 14.266 1 94.44 419 ARG B N 1
ATOM 6737 C CA . ARG B 1 419 ? -12.93 17.203 14.242 1 94.44 419 ARG B CA 1
ATOM 6738 C C . ARG B 1 419 ? -12.898 17.734 12.82 1 94.44 419 ARG B C 1
ATOM 6740 O O . ARG B 1 419 ? -13.695 18.594 12.453 1 94.44 419 ARG B O 1
ATOM 6747 N N . ALA B 1 420 ? -11.945 17.25 12.07 1 93.88 420 ALA B N 1
ATOM 6748 C CA . ALA B 1 420 ? -11.828 17.656 10.672 1 93.88 420 ALA B CA 1
ATOM 6749 C C . ALA B 1 420 ? -13.109 17.344 9.906 1 93.88 420 ALA B C 1
ATOM 6751 O O . ALA B 1 420 ? -13.562 18.156 9.094 1 93.88 420 ALA B O 1
ATOM 6752 N N . CYS B 1 421 ? -13.703 16.234 10.125 1 92.81 421 CYS B N 1
ATOM 6753 C CA . CYS B 1 421 ? -14.945 15.844 9.477 1 92.81 421 CYS B CA 1
ATOM 6754 C C . CYS B 1 421 ? -16.094 16.75 9.898 1 92.81 421 CYS B C 1
ATOM 6756 O O . CYS B 1 421 ? -16.922 17.125 9.07 1 92.81 421 CYS B O 1
ATOM 6758 N N . GLU B 1 422 ? -16.141 17.094 11.133 1 90.56 422 GLU B N 1
ATOM 6759 C CA . GLU B 1 422 ? -17.172 17.984 11.641 1 90.56 422 GLU B CA 1
ATOM 6760 C C . GLU B 1 422 ? -17.109 19.344 10.953 1 90.56 422 GLU B C 1
ATOM 6762 O O . GLU B 1 422 ? -18.141 19.906 10.57 1 90.56 422 GLU B O 1
ATOM 6767 N N . ILE B 1 423 ? -15.938 19.797 10.891 1 88.31 423 ILE B N 1
ATOM 6768 C CA . ILE B 1 423 ? -15.742 21.094 10.266 1 88.31 423 ILE B CA 1
ATOM 6769 C C . ILE B 1 423 ? -16.219 21.062 8.812 1 88.31 423 ILE B C 1
ATOM 6771 O O . ILE B 1 423 ? -16.906 21.984 8.352 1 88.31 423 ILE B O 1
ATOM 6775 N N . ARG B 1 424 ? -15.938 20.016 8.125 1 88.69 424 ARG B N 1
ATOM 6776 C CA . ARG B 1 424 ? -16.328 19.875 6.723 1 88.69 424 ARG B CA 1
ATOM 6777 C C . ARG B 1 424 ? -17.844 19.734 6.59 1 88.69 424 ARG B C 1
ATOM 6779 O O . ARG B 1 424 ? -18.453 20.297 5.684 1 88.69 424 ARG B O 1
ATOM 6786 N N . LYS B 1 425 ? -18.344 18.969 7.426 1 87.62 425 LYS B N 1
ATOM 6787 C CA . LYS B 1 425 ? -19.797 18.766 7.41 1 87.62 425 LYS B CA 1
ATOM 6788 C C . LYS B 1 425 ? -20.531 20.094 7.609 1 87.62 425 LYS B C 1
ATOM 6790 O O . LYS B 1 425 ? -21.5 20.391 6.91 1 87.62 425 LYS B O 1
ATOM 6795 N N . LYS B 1 426 ? -20.078 20.812 8.508 1 85.5 426 LYS B N 1
ATOM 6796 C CA . LYS B 1 426 ? -20.688 22.125 8.789 1 85.5 426 LYS B CA 1
ATOM 6797 C C . LYS B 1 426 ? -20.531 23.062 7.59 1 85.5 426 LYS B C 1
ATOM 6799 O O . LYS B 1 426 ? -21.469 23.797 7.254 1 85.5 426 LYS B O 1
ATOM 6804 N N . ALA B 1 427 ? -19.422 23 6.992 1 83.06 427 ALA B N 1
ATOM 6805 C CA . ALA B 1 427 ? -19.172 23.859 5.828 1 83.06 427 ALA B CA 1
ATOM 6806 C C . ALA B 1 427 ? -20.094 23.484 4.672 1 83.06 427 ALA B C 1
ATOM 6808 O O . ALA B 1 427 ? -20.609 24.359 3.969 1 83.06 427 ALA B O 1
ATOM 6809 N N . LEU B 1 428 ? -20.312 22.266 4.465 1 82.75 428 LEU B N 1
ATOM 6810 C CA . LEU B 1 428 ? -21.188 21.781 3.4 1 82.75 428 LEU B CA 1
ATOM 6811 C C . LEU B 1 428 ? -22.641 22.156 3.682 1 82.75 428 LEU B C 1
ATOM 6813 O O . LEU B 1 428 ? -23.375 22.547 2.77 1 82.75 428 LEU B O 1
ATOM 6817 N N . SER B 1 429 ? -23.031 22.047 4.898 1 83.06 429 SER B N 1
ATOM 6818 C CA . SER B 1 429 ? -24.391 22.422 5.289 1 83.06 429 SER B CA 1
ATOM 6819 C C . SER B 1 429 ? -24.641 23.906 5.082 1 83.06 429 SER B C 1
ATOM 6821 O O . SER B 1 429 ? -25.719 24.297 4.625 1 83.06 429 SER B O 1
ATOM 6823 N N . LYS B 1 430 ? -23.703 24.656 5.379 1 81.94 430 LYS B N 1
ATOM 6824 C CA . LYS B 1 430 ? -23.828 26.109 5.188 1 81.94 430 LYS B CA 1
ATOM 6825 C C . LYS B 1 430 ? -23.906 26.453 3.705 1 81.94 430 LYS B C 1
ATOM 6827 O O . LYS B 1 430 ? -24.688 27.312 3.307 1 81.94 430 LYS B O 1
ATOM 6832 N N . ALA B 1 431 ? -23.125 25.797 2.924 1 77.94 431 ALA B N 1
ATOM 6833 C CA . ALA B 1 431 ? -23.125 26.031 1.482 1 77.94 431 ALA B CA 1
ATOM 6834 C C . ALA B 1 431 ? -24.469 25.656 0.862 1 77.94 431 ALA B C 1
ATOM 6836 O O . ALA B 1 431 ? -24.953 26.328 -0.053 1 77.94 431 ALA B O 1
ATOM 6837 N N . GLN B 1 432 ? -25.109 24.672 1.335 1 78.12 432 GLN B N 1
ATOM 6838 C CA . GLN B 1 432 ? -26.391 24.219 0.835 1 78.12 432 GLN B CA 1
ATOM 6839 C C . GLN B 1 432 ? -27.516 25.188 1.244 1 78.12 432 GLN B C 1
ATOM 6841 O O . GLN B 1 432 ? -28.469 25.391 0.496 1 78.12 432 GLN B O 1
ATOM 6846 N N . ARG B 1 433 ? -27.344 25.812 2.352 1 77.69 433 ARG B N 1
ATOM 6847 C CA . ARG B 1 433 ? -28.328 26.781 2.82 1 77.69 433 ARG B CA 1
ATOM 6848 C C . ARG B 1 433 ? -28.234 28.094 2.041 1 77.69 433 ARG B C 1
ATOM 6850 O O . ARG B 1 433 ? -29.234 28.781 1.862 1 77.69 433 ARG B O 1
ATOM 6857 N N . GLN B 1 434 ? -27.109 28.312 1.559 1 74.81 434 GLN B N 1
ATOM 6858 C CA . GLN B 1 434 ? -26.906 29.547 0.808 1 74.81 434 GLN B CA 1
ATOM 6859 C C . GLN B 1 434 ? -27.312 29.391 -0.65 1 74.81 434 GLN B C 1
ATOM 6861 O O . GLN B 1 434 ? -27.578 30.375 -1.342 1 74.81 434 GLN B O 1
ATOM 6866 N N . LYS B 1 435 ? -27.453 28.266 -1.176 1 66.19 435 LYS B N 1
ATOM 6867 C CA . LYS B 1 435 ? -28 28.031 -2.51 1 66.19 435 LYS B CA 1
ATOM 6868 C C . LYS B 1 435 ? -29.531 27.938 -2.473 1 66.19 435 LYS B C 1
ATOM 6870 O O . LYS B 1 435 ? -30.203 28.422 -3.391 1 66.19 435 LYS B O 1
#

Foldseek 3Di:
DQDFAQDPVSLVVVCVVVVHDPPDALQPDPPAEALLPGDPNSLSRLQEHEAEDAQQVVLDQVVLVVQVQHPVLLVLLLVVLVPDQQSVVLLVCLQPAPVVCVVVDQVNNPLCSVLSVLLNLLQDPPVPCPDLPPDPPPDDPDPDDDDDDDDPDPDDDPPDPDDDDDPDPDPPCPDDDPPDPPPPPVPPPPDPPDDPPDTQGDDTDDDPPDPCLVVRDFRSDFVSVLVNVQSLLQSSAVPPPPLQKGKDQDFDKFFQAAPVGHTSHIATFRIFIFRRVDPVRDGQATEEEGRADLVSDPCVVSRVSSVSSVVLSSCQRDPDDPLQADPVQKHWGWYWYYYRQWIKIKIKIWHPQSSCRRNNVPPPPPCPVVPDDPPPPPPVPPPPPDDTHIYIYMYDTQGSSHSSSSSSVSSSSSSSSSSSSVSVVVVVVVVVVVD/DDDFAQDPVSLVVVCVVVVHDPPDALANDPPAEALLPGDPNSLSRLQEHEAEDAQQVVLDQVVLVVQVQHPVLLVLLLVVLVVDQQSVVLLVCLQPAPVVCVVVDQVNNPLCSVLSVLLNLLQDPPVPCPDLPPDPPPDDPDPPDDDDDDDPPPDDDDPDDDDDDDPDPDDPCPDDDPDDPPPPSVPPPPDPPDDPPDTQGDDTDDDPPDPCLVVRDFRSDFVSVLVNVQSLLQSSAVPPPPLQKGKDQDFDKFFQAAPVGHTSHIATFRIFIFRRVDPVRQGQATEEEGRADLVSDPCVVSRVSSVSVVVLSSCQRDPDDPLQADPVQKHWGWYWYYYRQWIKIKIKIWHPQSSCRRNNVPDPPPCPVVPDDPPPPPPVPPPPPDDTHIYIYMYDTQGSSHSSSSSSVSSSSSSSSSSSSVSVVVVVVVVVVVD

Secondary structure (DSSP, 8-state):
--PPP-SHHHHHHHHHHTT--TT--GGG-TTPPPGGG--HHHHHHTTEEEEEE-GGGGGSHHHHHHTT--HHHHHHHHHHHHHSTTHHHHHHTTT--HHHHHHH-SGGGGGGHHHHHHHHHTTS--SS------S-------------------------------------------------GGG----TTS--------PPP----SS-GGGSPPPS-HHHHHHHHHHHHHHHHTTSTT--EEEE----EEEEE-TTS-EEEEEE-SEEEEETTSTT--EEEEEEEESS-GGGSTTHHHHHHHHHHHHHHHHHHSPPPGGG--TTS-EEEEEEEEETTEEEEEEEEE-HHHHHHHTT----------SSS--SS-GGGS-------EEEEEEEEEETT-HHHHHHHHHHHHHHHHHHHHHHHHHHHHHHHH-/--PPP-SHHHHHHHHHHTT--TT--GGG-TTPPPGGG--HHHHHHTTEEEEEE-GGGGGSHHHHHHTT--HHHHHHHHHHHHHSTTHHHHHHTTT--HHHHHHH-SGGGGGGHHHHHHHHHTTS--SS------S-------------------------------------------------GGG----S-S--------PPP----SS-GGGSPPPS-HHHHHHHHHHHHHHHHTTSTT--EEEE----EEEEE-TTS-EEEEEE-SEEEEETTSTT--EEEEEEEESS-GGGSTTHHHHHHHHHHHHHHHHHHSPPPGGG--TTS-EEEEEEEEETTEEEEEEEEE-HHHHHHHTT----------SSS--SS-GGGS-------EEEEEEEEEETT-HHHHHHHHHHHHHHHHHHHHHHHHHHHHHHHH-

pLDDT: mean 77.16, std 27.4, range [16.94, 98.88]

Organism: Penicillium patulum (NCBI:txid5078)